Protein AF-0000000072488966 (afdb_homodimer)

Sequence (1000 aa):
MSDKLRGLLNEIDSSFKYREDMIDARARNIAELRDSIRASSDYDERIRLYGRLIDEGRHFQIDSMLMYYSEAKEDALAHGDIENVRKYEIGSMELMPLKIRMHEAIVAIDTTDVSALSKSNRIAFYKSARQVYIYFTTIYSHWDVNMELLERVGEFSRLLVSELAEEDDGYFLYKATADIADNNLSLSIATLRDYLSGIDASHPNFIDATGMLALAYFRRERYDDWAYCIALTALVENQRGYIDGEALKQLGRWVYESGDASRAYAYIVIAEENEVRSGAVVRSVHVSDAMPFISNAYRESERNSTVLLCIIIGCMIVILILVGVLFYRRARERAELADAKDELARANATKEVYLGRFLSLCYIYMDKMQDVCKVVSRKLAAGQTEELYHMMRTGKLEDEQKELFYREFDEAFINIYPTFIRDVNALMKDGFKLGDENAGHLTPELRILAFMRLGLDDSSKIARFLNLSVNTVYTYRNRMKNRASDRDNFEIMVMEIGRLMSDKLRGLLNEIDSSFKYREDMIDARARNIAELRDSIRASSDYDERIRLYGRLIDEGRHFQIDSMLMYYSEAKEDALAHGDIENVRKYEIGSMELMPLKIRMHEAIVAIDTTDVSALSKSNRIAFYKSARQVYIYFTTIYSHWDVNMELLERVGEFSRLLVSELAEEDDGYFLYKATADIADNNLSLSIATLRDYLSGIDASHPNFIDATGMLALAYFRRERYDDWAYCIALTALVENQRGYIDGEALKQLGRWVYESGDASRAYAYIVIAEENEVRSGAVVRSVHVSDAMPFISNAYRESERNSTVLLCIIIGCMIVILILVGVLFYRRARERAELADAKDELARANATKEVYLGRFLSLCYIYMDKMQDVCKVVSRKLAAGQTEELYHMMRTGKLEDEQKELFYREFDEAFINIYPTFIRDVNALMKDGFKLGDENAGHLTPELRILAFMRLGLDDSSKIARFLNLSVNTVYTYRNRMKNRASDRDNFEIMVMEIGRL

Nearest PDB structures (foldseek):
  7t7t-assembly1_A  TM=5.101E-01  e=1.134E-03  Citrus unshiu
  5o09-assembly1_1C  TM=4.604E-01  e=2.026E-02  Prosthecobacter vanneervenii
  5o01-assembly2_B  TM=4.492E-01  e=1.518E-02  Prosthecobacter vanneervenii
  6u1s-assembly1_A  TM=1.767E-01  e=3.070E-01  synthetic construct
  7t7t-assembly1_A  TM=5.193E-01  e=6.751E-04  Citrus unshiu

Foldseek 3Di:
DDPLLVVLLVLLVVLVVCLVVLLVVLVVVLVVLVVVLVPDPDLVVNLVSLVVSLVSCPLFALVVNLVSLVVSLVSCVVVVNVLSVLLSLLQNLLSCVLLPNLVVSVCSLVPDDLVPHDLVSNLSNLVSQLNNLVLVQLLDDLLDGDLVSLQSNLVSLVVNLVSDDPPDPCNLVSVLSNCVSVVVLVVSLVSLVVSLVVDDLPDPCNLVSLQSNLSSCVVVVNVVSNLSSLSVSSSSCSVNNRLSDQSLLVNLVVCVVVPNLPSSLVSNVSNVVSCVRRVRPSSVNPSVPCVVVSVVVVVVVVVVVVVVVVVVVVVVVVVVVVVVVVVVVVVVVVVVVVVVVVVVVVLVVLVVVLVVLVVVLVVVVVVVVVVLVVVVVVCVVVVVVVVNVVVVVVCVSVVVSLVVSQLSVLQSLCSSALCLQVQLQVQFDPPDHADDSVPSGHDLLSQLLSCLLVPNPDLVVSCVSNVHDSVVSVVSLQVSLVGGPHNVCSSVSSNCRPPD/DDPLLVVLLVLLVVLVVCLVVLLVVLVVVLVVLVVVLVPDPDLVVNLVSLVVSLVSCPLFALVVNLVSLVVSLVSCVVVVNVLSVLLSLLQNLLSCVLLPNLVVSVCSLVPDDLVVHDLVSNLSNLVSQLNNLVLVQLLDDLLDGDLVSLLSNLVSLVVNLVSDDPPDPCNLVSVLSNCVSVVVLVVSLVSLVVSLVVDDLPDPCNLVSLQSNLSSCVVVVNVVSNLSSLSVSSSSCSVNNRLSDQSLLVNLVVCVVVPNLPSSLVSNVSNVVSCVRRVRPSSVNPSVPCVVVSVVVVVVVVVVVVVVVVVVVVVVVVVVVVVVVVVVVVVVVVVVVVVVVVVVVVLVVLVVVLVVLVVVLVVVVVVVVVVLVVVVVVCVVVVVVVVNCVVVVVCVSVVVSLVVSQLSVLQSLCSSALCLQVQLQVQFDPPDHADDSPPSGHDLLSQLLSCLLVPNPDLVVSCVSNVHDSVVSVVSLQVSLVGGPHNVCSSVSSNCRPVD

Radius of gyration: 59.46 Å; Cα contacts (8 Å, |Δi|>4): 1190; chains: 2; bounding box: 60×173×115 Å

InterPro domains:
  IPR045957 SusR, C-terminal domain [PF19904] (344-497)
  IPR060534 SusR, N-terminal domain [PF28559] (19-288)

Secondary structure (DSSP, 8-state):
--HHHHHHHHHHHHHGGGHHHHHHHHHHHHHHHHHHHHH---HHHHHHHHHHHHHHTTTS-HHHHHHHHHHHHHHHHHTT-HHHHHHHHHHHHTTGGGGT-HHHHHHHHHH--GGGS-HHHHHHHHHHHHHHHHHHHHHS-TTS--HHHHHHHHHHHHHHHHHS-TTSTTHHHHHHHHHHHTT-HHHHHHHHHHHHHT--TTSTTHHHHHHHHHHHHHHTT-HHHHHHHHHHHHHHHHHHT--S-SHHHHHHHHHHHTT-HHHHHHHHHHHHHHHHHHT-GGGGSGGGGTHHHHHHHHHHHHHHHHHHHHHHHHHHHHHHHHHHHHHHHHHHHHHHHHHHHHHHHHHHHHHHHHHHHHHHHHHHHHHHHHHHHHHHHHHHHTT-HHHHHHHHHH-HHHHHHHHHHHHHHHHHHHHH-TTHHHHHHHHBPTT---S-TTSSS--HHHHHHHHHHTT---HHHHHHHHT--HHHHHHHHHHHHHTBSSTTTHHHHHHTTT--/--HHHHHHHHHHHHHGGGHHHHHHHHHHHHHHHHHHHHH---HHHHHHHHHHHHHHTTTS-HHHHHHHHHHHHHHHHHTT-HHHHHHHHHHHHTTGGGGT-HHHHHHHHHH--GGGS-HHHHHHHHHHHHHHHHHHHHHS-TTS--HHHHHHHHHHHHHHHHHS-TTSTTHHHHHHHHHHHTT-HHHHHHHHHHHHHT--TTSTTHHHHHHHHHHHHHHTT-HHHHHHHHHHHHHHHHHHT--S-SHHHHHHHHHHHTT-HHHHHHHHHHHHHHHHHHT-GGGGSGGGGTHHHHHHHHHHHHHHHHHHHHHHHHHHHHHHHHHHHHHHHHHHHHHHHHHHHHHHHHHHHHHHHHHHHHHHHHHHHHHHHHHHHHHHHHHHHTT-HHHHHHHHHH-HHHHHHHHHHHHHHHHHHHHH-TTHHHHHHHHBPTT---S-TTSSS--HHHHHHHHHHTT---HHHHHHHHT--HHHHHHHHHHHHHTBSSTTTHHHHHHHTT--

pLDDT: mean 87.51, std 9.65, range [51.75, 98.69]

Organism: NCBI:txid1796646

Structure (mmCIF, N/CA/C/O backbone):
data_AF-0000000072488966-model_v1
#
loop_
_entity.id
_entity.type
_entity.pdbx_description
1 polymer 'DUF6377 domain-containing protein'
#
loop_
_atom_site.group_PDB
_atom_site.id
_atom_site.type_symbol
_atom_site.label_atom_id
_atom_site.label_alt_id
_atom_site.label_comp_id
_atom_site.label_asym_id
_atom_site.label_entity_id
_atom_site.label_seq_id
_atom_site.pdbx_PDB_ins_code
_atom_site.Cartn_x
_atom_site.Cartn_y
_atom_site.Cartn_z
_atom_site.occupancy
_atom_site.B_iso_or_equiv
_atom_site.auth_seq_id
_atom_site.auth_comp_id
_atom_site.auth_asym_id
_atom_site.auth_atom_id
_atom_site.pdbx_PDB_model_num
ATOM 1 N N . MET A 1 1 ? -24.047 0.491 -7.734 1 70 1 MET A N 1
ATOM 2 C CA . MET A 1 1 ? -23.328 1.452 -8.578 1 70 1 MET A CA 1
ATOM 3 C C . MET A 1 1 ? -24.062 1.651 -9.906 1 70 1 MET A C 1
ATOM 5 O O . MET A 1 1 ? -24.391 0.681 -10.586 1 70 1 MET A O 1
ATOM 9 N N . SER A 1 2 ? -24.359 2.912 -10.219 1 80.5 2 SER A N 1
ATOM 10 C CA . SER A 1 2 ? -25.125 3.242 -11.414 1 80.5 2 SER A CA 1
ATOM 11 C C . SER A 1 2 ? -24.312 2.949 -12.68 1 80.5 2 SER A C 1
ATOM 13 O O . SER A 1 2 ? -23.094 2.9 -12.641 1 80.5 2 SER A O 1
ATOM 15 N N . ASP A 1 3 ? -24.984 2.65 -13.781 1 83.44 3 ASP A N 1
ATOM 16 C CA . ASP A 1 3 ? -24.344 2.395 -15.07 1 83.44 3 ASP A CA 1
ATOM 17 C C . ASP A 1 3 ? -23.5 3.592 -15.516 1 83.44 3 ASP A C 1
ATOM 19 O O . ASP A 1 3 ? -22.438 3.426 -16.109 1 83.44 3 ASP A O 1
ATOM 23 N N . LYS A 1 4 ? -24.016 4.676 -15.25 1 89.31 4 LYS A N 1
ATOM 24 C CA . LYS A 1 4 ? -23.297 5.898 -15.602 1 89.31 4 LYS A CA 1
ATOM 25 C C . LYS A 1 4 ? -21.969 5.984 -14.859 1 89.31 4 LYS A C 1
ATOM 27 O O . LYS A 1 4 ? -20.953 6.375 -15.43 1 89.31 4 LYS A O 1
ATOM 32 N N . LEU A 1 5 ? -21.953 5.691 -13.633 1 92.5 5 LEU A N 1
ATOM 33 C CA . LEU A 1 5 ? -20.734 5.715 -12.836 1 92.5 5 LEU A CA 1
ATOM 34 C C . LEU A 1 5 ? -19.75 4.652 -13.32 1 92.5 5 LEU A C 1
ATOM 36 O O . LEU A 1 5 ? -18.547 4.902 -13.383 1 92.5 5 LEU A O 1
ATOM 40 N N . ARG A 1 6 ? -20.25 3.475 -13.75 1 92.56 6 ARG A N 1
ATOM 41 C CA . ARG A 1 6 ? -19.391 2.414 -14.266 1 92.56 6 ARG A CA 1
ATOM 42 C C . ARG A 1 6 ? -18.688 2.85 -15.547 1 92.56 6 ARG A C 1
ATOM 44 O O . ARG A 1 6 ? -17.5 2.574 -15.742 1 92.56 6 ARG A O 1
ATOM 51 N N . GLY A 1 7 ? -19.453 3.525 -16.359 1 93.19 7 GLY A N 1
ATOM 52 C CA . GLY A 1 7 ? -18.859 4.062 -17.578 1 93.19 7 GLY A CA 1
ATOM 53 C C . GLY A 1 7 ? -17.766 5.086 -17.312 1 93.19 7 GLY A C 1
ATOM 54 O O . GLY A 1 7 ? -16.734 5.086 -17.984 1 93.19 7 GLY A O 1
ATOM 55 N N . LEU A 1 8 ? -18.047 5.91 -16.375 1 95.5 8 LEU A N 1
ATOM 56 C CA . LEU A 1 8 ? -17.078 6.941 -16.016 1 95.5 8 LEU A CA 1
ATOM 57 C C . LEU A 1 8 ? -15.812 6.324 -15.438 1 95.5 8 LEU A C 1
ATOM 59 O O . LEU A 1 8 ? -14.711 6.797 -15.711 1 95.5 8 LEU A O 1
ATOM 63 N N . LEU A 1 9 ? -15.93 5.305 -14.625 1 96.06 9 LEU A N 1
ATOM 64 C CA . LEU A 1 9 ? -14.773 4.605 -14.07 1 96.06 9 LEU A CA 1
ATOM 65 C C . LEU A 1 9 ? -13.922 3.996 -15.18 1 96.06 9 LEU A C 1
ATOM 67 O O . LEU A 1 9 ? -12.695 4.047 -15.125 1 96.06 9 LEU A O 1
ATOM 71 N N . ASN A 1 10 ? -14.57 3.469 -16.172 1 94.75 10 ASN A N 1
ATOM 72 C CA . ASN A 1 10 ? -13.836 2.92 -17.312 1 94.75 10 ASN A CA 1
ATOM 73 C C . ASN A 1 10 ? -13.094 4.008 -18.078 1 94.75 10 ASN A C 1
ATOM 75 O O . ASN A 1 10 ? -11.992 3.783 -18.578 1 94.75 10 ASN A O 1
ATOM 79 N N . GLU A 1 11 ? -13.75 5.117 -18.172 1 95.81 11 GLU A N 1
ATOM 80 C CA . GLU A 1 11 ? -13.102 6.25 -18.828 1 95.81 11 GLU A CA 1
ATOM 81 C C . GLU A 1 11 ? -11.875 6.707 -18.047 1 95.81 11 GLU A C 1
ATOM 83 O O . GLU A 1 11 ? -10.852 7.07 -18.641 1 95.81 11 GLU A O 1
ATOM 88 N N . ILE A 1 12 ? -11.945 6.73 -16.75 1 97 12 ILE A N 1
ATOM 89 C CA . ILE A 1 12 ? -10.828 7.082 -15.891 1 97 12 ILE A CA 1
ATOM 90 C C . ILE A 1 12 ? -9.688 6.086 -16.094 1 97 12 ILE A C 1
ATOM 92 O O . ILE A 1 12 ? -8.531 6.484 -16.266 1 97 12 ILE A O 1
ATOM 96 N N . ASP A 1 13 ? -10.039 4.84 -16.172 1 94.94 13 ASP A N 1
ATOM 97 C CA . ASP A 1 13 ? -9.031 3.795 -16.375 1 94.94 13 ASP A CA 1
ATOM 98 C C . ASP A 1 13 ? -8.289 3.99 -17.688 1 94.94 13 ASP A C 1
ATOM 100 O O . ASP A 1 13 ? -7.066 3.85 -17.75 1 94.94 13 ASP A O 1
ATOM 104 N N . SER A 1 14 ? -9.039 4.34 -18.672 1 93.69 14 SER A N 1
ATOM 105 C CA . SER A 1 14 ? -8.453 4.551 -19.984 1 93.69 14 SER A CA 1
ATOM 106 C C . SER A 1 14 ? -7.586 5.805 -20.016 1 93.69 14 SER A C 1
ATOM 108 O O . SER A 1 14 ? -6.602 5.875 -20.75 1 93.69 14 SER A O 1
ATOM 110 N N . SER A 1 15 ? -7.953 6.738 -19.234 1 94.38 15 SER A N 1
ATOM 111 C CA . SER A 1 15 ? -7.254 8.016 -19.234 1 94.38 15 SER A CA 1
ATOM 112 C C . SER A 1 15 ? -5.855 7.879 -18.641 1 94.38 15 SER A C 1
ATOM 114 O O . SER A 1 15 ? -4.973 8.695 -18.922 1 94.38 15 SER A O 1
ATOM 116 N N . PHE A 1 16 ? -5.562 6.883 -17.859 1 92.94 16 PHE A N 1
ATOM 117 C CA . PHE A 1 16 ? -4.258 6.688 -17.25 1 92.94 16 PHE A CA 1
ATOM 118 C C . PHE A 1 16 ? -3.189 6.438 -18.312 1 92.94 16 PHE A C 1
ATOM 120 O O . PHE A 1 16 ? -2.016 6.746 -18.094 1 92.94 16 PHE A O 1
ATOM 127 N N . LYS A 1 17 ? -3.621 5.961 -19.453 1 90.81 17 LYS A N 1
ATOM 128 C CA . LYS A 1 17 ? -2.691 5.66 -20.531 1 90.81 17 LYS A CA 1
ATOM 129 C C . LYS A 1 17 ? -2.002 6.926 -21.031 1 90.81 17 LYS A C 1
ATOM 131 O O . LYS A 1 17 ? -0.861 6.875 -21.5 1 90.81 17 LYS A O 1
ATOM 136 N N . TYR A 1 18 ? -2.711 8.023 -20.859 1 92.19 18 TYR A N 1
ATOM 137 C CA . TYR A 1 18 ? -2.189 9.266 -21.422 1 92.19 18 TYR A CA 1
ATOM 138 C C . TYR A 1 18 ? -1.781 10.227 -20.328 1 92.19 18 TYR A C 1
ATOM 140 O O . TYR A 1 18 ? -1.394 11.367 -20.594 1 92.19 18 TYR A O 1
ATOM 148 N N . ARG A 1 19 ? -1.838 9.812 -19.156 1 92.44 19 ARG A N 1
ATOM 149 C CA . ARG A 1 19 ? -1.588 10.664 -18 1 92.44 19 ARG A CA 1
ATOM 150 C C . ARG A 1 19 ? -0.176 11.242 -18.047 1 92.44 19 ARG A C 1
ATOM 152 O O . ARG A 1 19 ? 0.016 12.445 -17.859 1 92.44 19 ARG A O 1
ATOM 159 N N . GLU A 1 20 ? 0.815 10.445 -18.328 1 92.56 20 GLU A N 1
ATOM 160 C CA . GLU A 1 20 ? 2.207 10.883 -18.344 1 92.56 20 GLU A CA 1
ATOM 161 C C . GLU A 1 20 ? 2.445 11.914 -19.453 1 92.56 20 GLU A C 1
ATOM 163 O O . GLU A 1 20 ? 3.211 12.859 -19.266 1 92.56 20 GLU A O 1
ATOM 168 N N . ASP A 1 21 ? 1.774 11.617 -20.516 1 94.25 21 ASP A N 1
ATOM 169 C CA . ASP A 1 21 ? 1.89 12.562 -21.625 1 94.25 21 ASP A CA 1
ATOM 170 C C . ASP A 1 21 ? 1.333 13.93 -21.25 1 94.25 21 ASP A C 1
ATOM 172 O O . ASP A 1 21 ? 1.9 14.961 -21.625 1 94.25 21 ASP A O 1
ATOM 176 N N . MET A 1 22 ? 0.259 13.93 -20.547 1 94.75 22 MET A N 1
ATOM 177 C CA . MET A 1 22 ? -0.373 15.18 -20.141 1 94.75 22 MET A CA 1
ATOM 178 C C . MET A 1 22 ? 0.496 15.922 -19.141 1 94.75 22 MET A C 1
ATOM 180 O O . MET A 1 22 ? 0.65 17.141 -19.219 1 94.75 22 MET A O 1
ATOM 184 N N . ILE A 1 23 ? 1.058 15.266 -18.188 1 95.5 23 ILE A N 1
ATOM 185 C CA . ILE A 1 23 ? 1.931 15.852 -17.172 1 95.5 23 ILE A CA 1
ATOM 186 C C . ILE A 1 23 ? 3.174 16.438 -17.844 1 95.5 23 ILE A C 1
ATOM 188 O O . ILE A 1 23 ? 3.592 17.547 -17.516 1 95.5 23 ILE A O 1
ATOM 192 N N . ASP A 1 24 ? 3.695 15.703 -18.797 1 94.75 24 ASP A N 1
ATOM 193 C CA . ASP A 1 24 ? 4.895 16.156 -19.5 1 94.75 24 ASP A CA 1
ATOM 194 C C . ASP A 1 24 ? 4.609 17.406 -20.328 1 94.75 24 ASP A C 1
ATOM 196 O O . ASP A 1 24 ? 5.457 18.297 -20.438 1 94.75 24 ASP A O 1
ATOM 200 N N . ALA A 1 25 ? 3.484 17.359 -20.906 1 95.38 25 ALA A N 1
ATOM 201 C CA . ALA A 1 25 ? 3.096 18.531 -21.688 1 95.38 25 ALA A CA 1
ATOM 202 C C . ALA A 1 25 ? 3.012 19.781 -20.812 1 95.38 25 ALA A C 1
ATOM 204 O O . ALA A 1 25 ? 3.471 20.844 -21.219 1 95.38 25 ALA A O 1
ATOM 205 N N . ARG A 1 26 ? 2.439 19.703 -19.672 1 94.75 26 ARG A N 1
ATOM 206 C CA . ARG A 1 26 ? 2.354 20.828 -18.75 1 94.75 26 ARG A CA 1
ATOM 207 C C . ARG A 1 26 ? 3.74 21.266 -18.281 1 94.75 26 ARG A C 1
ATOM 209 O O . ARG A 1 26 ? 4.023 22.453 -18.188 1 94.75 26 ARG A O 1
ATOM 216 N N . ALA A 1 27 ? 4.586 20.297 -18 1 95.75 27 ALA A N 1
ATOM 217 C CA . ALA A 1 27 ? 5.953 20.594 -17.578 1 95.75 27 ALA A CA 1
ATOM 218 C C . ALA A 1 27 ? 6.707 21.375 -18.641 1 95.75 27 ALA A C 1
ATOM 220 O O . ALA A 1 27 ? 7.453 22.297 -18.344 1 95.75 27 ALA A O 1
ATOM 221 N N . ARG A 1 28 ? 6.488 20.969 -19.906 1 95.81 28 ARG A N 1
ATOM 222 C CA . ARG A 1 28 ? 7.133 21.641 -21.016 1 95.81 28 ARG A CA 1
ATOM 223 C C . ARG A 1 28 ? 6.633 23.078 -21.156 1 95.81 28 ARG A C 1
ATOM 225 O O . ARG A 1 28 ? 7.426 24 -21.391 1 95.81 28 ARG A O 1
ATOM 232 N N . ASN A 1 29 ? 5.348 23.219 -20.984 1 96.44 29 ASN A N 1
ATOM 233 C CA . ASN A 1 29 ? 4.773 24.562 -21.062 1 96.44 29 ASN A CA 1
ATOM 234 C C . ASN A 1 29 ? 5.32 25.469 -19.969 1 96.44 29 ASN A C 1
ATOM 236 O O . ASN A 1 29 ? 5.629 26.641 -20.203 1 96.44 29 ASN A O 1
ATOM 240 N N . ILE A 1 30 ? 5.387 25 -18.75 1 96.44 30 ILE A N 1
ATOM 241 C CA . ILE A 1 30 ? 5.906 25.75 -17.625 1 96.44 30 ILE A CA 1
ATOM 242 C C . ILE A 1 30 ? 7.363 26.125 -17.875 1 96.44 30 ILE A C 1
ATOM 244 O O . ILE A 1 30 ? 7.77 27.266 -17.609 1 96.44 30 ILE A O 1
ATOM 248 N N . ALA A 1 31 ? 8.125 25.203 -18.438 1 96 31 ALA A N 1
ATOM 249 C CA . ALA A 1 31 ? 9.531 25.453 -18.734 1 96 31 ALA A CA 1
ATOM 250 C C . ALA A 1 31 ? 9.68 26.547 -19.781 1 96 31 ALA A C 1
ATOM 252 O O . ALA A 1 31 ? 10.57 27.391 -19.688 1 96 31 ALA A O 1
ATOM 253 N N . GLU A 1 32 ? 8.82 26.484 -20.734 1 97.19 32 GLU A N 1
ATOM 254 C CA . GLU A 1 32 ? 8.852 27.484 -21.797 1 97.19 32 GLU A CA 1
ATOM 255 C C . GLU A 1 32 ? 8.531 28.875 -21.25 1 97.19 32 GLU A C 1
ATOM 257 O O . GLU A 1 32 ? 9.172 29.859 -21.641 1 97.19 32 GLU A O 1
ATOM 262 N N . LEU A 1 33 ? 7.527 28.938 -20.375 1 97.75 33 LEU A N 1
ATOM 263 C CA . LEU A 1 33 ? 7.164 30.203 -19.766 1 97.75 33 LEU A CA 1
ATOM 264 C C . LEU A 1 33 ? 8.297 30.734 -18.891 1 97.75 33 LEU A C 1
ATOM 266 O O . LEU A 1 33 ? 8.586 31.922 -18.891 1 97.75 33 LEU A O 1
ATOM 270 N N . ARG A 1 34 ? 8.977 29.906 -18.203 1 96.5 34 ARG A N 1
ATOM 271 C CA . ARG A 1 34 ? 10.109 30.281 -17.359 1 96.5 34 ARG A CA 1
ATOM 272 C C . ARG A 1 34 ? 11.242 30.859 -18.203 1 96.5 34 ARG A C 1
ATOM 274 O O . ARG A 1 34 ? 11.852 31.875 -17.844 1 96.5 34 ARG A O 1
ATOM 281 N N . ASP A 1 35 ? 11.469 30.234 -19.344 1 96.88 35 ASP A N 1
ATOM 282 C CA . ASP A 1 35 ? 12.508 30.703 -20.25 1 96.88 35 ASP A CA 1
ATOM 283 C C . ASP A 1 35 ? 12.164 32.062 -20.828 1 96.88 35 ASP A C 1
ATOM 285 O O . ASP A 1 35 ? 13.039 32.938 -20.984 1 96.88 35 ASP A O 1
ATOM 289 N N . SER A 1 36 ? 10.938 32.219 -21.094 1 97.62 36 SER A N 1
ATOM 290 C CA . SER A 1 36 ? 10.484 33.5 -21.625 1 97.62 36 SER A CA 1
ATOM 291 C C . SER A 1 36 ? 10.641 34.625 -20.609 1 97.62 36 SER A C 1
ATOM 293 O O . SER A 1 36 ? 10.977 35.75 -20.953 1 97.62 36 SER A O 1
ATOM 295 N N . ILE A 1 37 ? 10.375 34.344 -19.359 1 97.62 37 ILE A N 1
ATOM 296 C CA . ILE A 1 37 ? 10.531 35.312 -18.281 1 97.62 37 ILE A CA 1
ATOM 297 C C . ILE A 1 37 ? 12 35.719 -18.172 1 97.62 37 ILE A C 1
ATOM 299 O O . ILE A 1 37 ? 12.312 36.906 -18.047 1 97.62 37 ILE A O 1
ATOM 303 N N . ARG A 1 38 ? 12.914 34.812 -18.25 1 95.5 38 ARG A N 1
ATOM 304 C CA . ARG A 1 38 ? 14.344 35.062 -18.109 1 95.5 38 ARG A CA 1
ATOM 305 C C . ARG A 1 38 ? 14.875 35.844 -19.297 1 95.5 38 ARG A C 1
ATOM 307 O O . ARG A 1 38 ? 15.82 36.625 -19.141 1 95.5 38 ARG A O 1
ATOM 314 N N . ALA A 1 39 ? 14.211 35.688 -20.391 1 96.06 39 ALA A N 1
ATOM 315 C CA . ALA A 1 39 ? 14.672 36.344 -21.609 1 96.06 39 ALA A CA 1
ATOM 316 C C . ALA A 1 39 ? 14.141 37.781 -21.703 1 96.06 39 ALA A C 1
ATOM 318 O O . ALA A 1 39 ? 14.68 38.594 -22.453 1 96.06 39 ALA A O 1
ATOM 319 N N . SER A 1 40 ? 13.125 38.031 -20.938 1 95.88 40 SER A N 1
ATOM 320 C CA . SER A 1 40 ? 12.492 39.344 -21.062 1 95.88 40 SER A CA 1
ATOM 321 C C . SER A 1 40 ? 13.156 40.375 -20.141 1 95.88 40 SER A C 1
ATOM 323 O O . SER A 1 40 ? 13.398 40.062 -18.969 1 95.88 40 SER A O 1
ATOM 325 N N . SER A 1 41 ? 13.422 41.531 -20.703 1 93.19 41 SER A N 1
ATOM 326 C CA . SER A 1 41 ? 13.992 42.594 -19.906 1 93.19 41 SER A CA 1
ATOM 327 C C . SER A 1 41 ? 12.914 43.594 -19.484 1 93.19 41 SER A C 1
ATOM 329 O O . SER A 1 41 ? 13.148 44.438 -18.609 1 93.19 41 SER A O 1
ATOM 331 N N . ASP A 1 42 ? 11.727 43.469 -20.016 1 96.19 42 ASP A N 1
ATOM 332 C CA . ASP A 1 42 ? 10.617 44.375 -19.75 1 96.19 42 ASP A CA 1
ATOM 333 C C . ASP A 1 42 ? 9.789 43.875 -18.562 1 96.19 42 ASP A C 1
ATOM 335 O O . ASP A 1 42 ? 9.281 42.75 -18.578 1 96.19 42 ASP A O 1
ATOM 339 N N . TYR A 1 43 ? 9.586 44.781 -17.641 1 96.69 43 TYR A N 1
ATOM 340 C CA . TYR A 1 43 ? 8.875 44.406 -16.422 1 96.69 43 TYR A CA 1
ATOM 341 C C . TYR A 1 43 ? 7.422 44.062 -16.719 1 96.69 43 TYR A C 1
ATOM 343 O O . TYR A 1 43 ? 6.895 43.062 -16.219 1 96.69 43 TYR A O 1
ATOM 351 N N . ASP A 1 44 ? 6.754 44.844 -17.547 1 96.38 44 ASP A N 1
ATOM 352 C CA . ASP A 1 44 ? 5.344 44.594 -17.844 1 96.38 44 ASP A CA 1
ATOM 353 C C . ASP A 1 44 ? 5.141 43.25 -18.5 1 96.38 44 ASP A C 1
ATOM 355 O O . ASP A 1 44 ? 4.164 42.562 -18.219 1 96.38 44 ASP A O 1
ATOM 359 N N . GLU A 1 45 ? 6.082 42.938 -19.297 1 96.94 45 GLU A N 1
ATOM 360 C CA . GLU A 1 45 ? 6.02 41.625 -19.953 1 96.94 45 GLU A CA 1
ATOM 361 C C . GLU A 1 45 ? 6.289 40.5 -18.969 1 96.94 45 GLU A C 1
ATOM 363 O O . GLU A 1 45 ? 5.578 39.5 -18.953 1 96.94 45 GLU A O 1
ATOM 368 N N . ARG A 1 46 ? 7.266 40.625 -18.109 1 97.44 46 ARG A N 1
ATOM 369 C CA . ARG A 1 46 ? 7.613 39.594 -17.141 1 97.44 46 ARG A CA 1
ATOM 370 C C . ARG A 1 46 ? 6.453 39.344 -16.188 1 97.44 46 ARG A C 1
ATOM 372 O O . ARG A 1 46 ? 6.125 38.188 -15.898 1 97.44 46 ARG A O 1
ATOM 379 N N . ILE A 1 47 ? 5.871 40.438 -15.773 1 97.06 47 ILE A N 1
ATOM 380 C CA . ILE A 1 47 ? 4.801 40.312 -14.797 1 97.06 47 ILE A CA 1
ATOM 381 C C . ILE A 1 47 ? 3.613 39.594 -15.422 1 97.06 47 ILE A C 1
ATOM 383 O O . ILE A 1 47 ? 2.934 38.812 -14.758 1 97.06 47 ILE A O 1
ATOM 387 N N . ARG A 1 48 ? 3.375 39.844 -16.672 1 96.38 48 ARG A N 1
ATOM 388 C CA . ARG A 1 48 ? 2.332 39.125 -17.391 1 96.38 48 ARG A CA 1
ATOM 389 C C . ARG A 1 48 ? 2.682 37.656 -17.547 1 96.38 48 ARG A C 1
ATOM 391 O O . ARG A 1 48 ? 1.821 36.781 -17.375 1 96.38 48 ARG A O 1
ATOM 398 N N . LEU A 1 49 ? 3.943 37.406 -17.812 1 97.62 49 LEU A N 1
ATOM 399 C CA . LEU A 1 49 ? 4.402 36.031 -17.969 1 97.62 49 LEU A CA 1
ATOM 400 C C . LEU A 1 49 ? 4.352 35.281 -16.641 1 97.62 49 LEU A C 1
ATOM 402 O O . LEU A 1 49 ? 4.02 34.094 -16.609 1 97.62 49 LEU A O 1
ATOM 406 N N . TYR A 1 50 ? 4.656 35.938 -15.539 1 97.25 50 TYR A N 1
ATOM 407 C CA . TYR A 1 50 ? 4.504 35.312 -14.227 1 97.25 50 TYR A CA 1
ATOM 408 C C . TYR A 1 50 ? 3.057 34.906 -13.977 1 97.25 50 TYR A C 1
ATOM 410 O O . TYR A 1 50 ? 2.791 33.812 -13.469 1 97.25 50 TYR A O 1
ATOM 418 N N . GLY A 1 51 ? 2.156 35.75 -14.359 1 96.12 51 GLY A N 1
ATOM 419 C CA . GLY A 1 51 ? 0.748 35.406 -14.219 1 96.12 51 GLY A CA 1
ATOM 420 C C . GLY A 1 51 ? 0.347 34.156 -14.984 1 96.12 51 GLY A C 1
ATOM 421 O O . GLY A 1 51 ? -0.351 33.312 -14.453 1 96.12 51 GLY A O 1
ATOM 422 N N . ARG A 1 52 ? 0.829 34.094 -16.203 1 96.19 52 ARG A N 1
ATOM 423 C CA . ARG A 1 52 ? 0.529 32.938 -17.047 1 96.19 52 ARG A CA 1
ATOM 424 C C . ARG A 1 52 ? 1.172 31.688 -16.484 1 96.19 52 ARG A C 1
ATOM 426 O O . ARG A 1 52 ? 0.564 30.609 -16.5 1 96.19 52 ARG A O 1
ATOM 433 N N . LEU A 1 53 ? 2.412 31.812 -16.016 1 97.19 53 LEU A N 1
ATOM 434 C CA . LEU A 1 53 ? 3.143 30.688 -15.445 1 97.19 53 LEU A CA 1
ATOM 435 C C . LEU A 1 53 ? 2.428 30.141 -14.211 1 97.19 53 LEU A C 1
ATOM 437 O O . LEU A 1 53 ? 2.283 28.922 -14.055 1 97.19 53 LEU A O 1
ATOM 441 N N . ILE A 1 54 ? 1.959 31.031 -13.406 1 95.19 54 ILE A N 1
ATOM 442 C CA . ILE A 1 54 ? 1.284 30.641 -12.18 1 95.19 54 ILE A CA 1
ATOM 443 C C . ILE A 1 54 ? -0.054 29.984 -12.508 1 95.19 54 ILE A C 1
ATOM 445 O O . ILE A 1 54 ? -0.434 28.984 -11.883 1 95.19 54 ILE A O 1
ATOM 449 N N . ASP A 1 55 ? -0.718 30.438 -13.5 1 92.69 55 ASP A N 1
ATOM 450 C CA . ASP A 1 55 ? -1.968 29.828 -13.945 1 92.69 55 ASP A CA 1
ATOM 451 C C . ASP A 1 55 ? -1.728 28.422 -14.492 1 92.69 55 ASP A C 1
ATOM 453 O O . ASP A 1 55 ? -2.477 27.5 -14.188 1 92.69 55 ASP A O 1
ATOM 457 N N . GLU A 1 56 ? -0.639 28.312 -15.258 1 92.94 56 GLU A N 1
ATOM 458 C CA . GLU A 1 56 ? -0.305 27.016 -15.859 1 92.94 56 GLU A CA 1
ATOM 459 C C . GLU A 1 56 ? 0.187 26.031 -14.805 1 92.94 56 GLU A C 1
ATOM 461 O O . GLU A 1 56 ? -0.033 24.828 -14.938 1 92.94 56 GLU A O 1
ATOM 466 N N . GLY A 1 57 ? 0.823 26.547 -13.844 1 93.75 57 GLY A N 1
ATOM 467 C CA . GLY A 1 57 ? 1.439 25.688 -12.844 1 93.75 57 GLY A CA 1
ATOM 468 C C . GLY A 1 57 ? 0.502 25.312 -11.711 1 93.75 57 GLY A C 1
ATOM 469 O O . GLY A 1 57 ? 0.884 24.594 -10.789 1 93.75 57 GLY A O 1
ATOM 470 N N . ARG A 1 58 ? -0.757 25.734 -11.852 1 90.38 58 ARG A N 1
ATOM 471 C CA . ARG A 1 58 ? -1.726 25.375 -10.82 1 90.38 58 ARG A CA 1
ATOM 472 C C . ARG A 1 58 ? -1.92 23.875 -10.734 1 90.38 58 ARG A C 1
ATOM 474 O O . ARG A 1 58 ? -2.002 23.188 -11.758 1 90.38 58 ARG A O 1
ATOM 481 N N . HIS A 1 59 ? -1.935 23.344 -9.5 1 93.56 59 HIS A N 1
ATOM 482 C CA . HIS A 1 59 ? -2.203 21.938 -9.227 1 93.56 59 HIS A CA 1
ATOM 483 C C . HIS A 1 59 ? -1.073 21.047 -9.75 1 93.56 59 HIS A C 1
ATOM 485 O O . HIS A 1 59 ? -1.316 19.922 -10.211 1 93.56 59 HIS A O 1
ATOM 491 N N . PHE A 1 60 ? 0.122 21.625 -9.859 1 94.81 60 PHE A N 1
ATOM 492 C CA . PHE A 1 60 ? 1.289 20.875 -10.328 1 94.81 60 PHE A CA 1
ATOM 493 C C . PHE A 1 60 ? 2.311 20.719 -9.211 1 94.81 60 PHE A C 1
ATOM 495 O O . PHE A 1 60 ? 1.997 20.172 -8.148 1 94.81 60 PHE A O 1
ATOM 502 N N . GLN A 1 61 ? 3.473 21.297 -9.289 1 94.44 61 GLN A N 1
ATOM 503 C CA . GLN A 1 61 ? 4.484 21.172 -8.25 1 94.44 61 GLN A CA 1
ATOM 504 C C . GLN A 1 61 ? 4.43 22.359 -7.289 1 94.44 61 GLN A C 1
ATOM 506 O O . GLN A 1 61 ? 4.703 23.484 -7.676 1 94.44 61 GLN A O 1
ATOM 511 N N . ILE A 1 62 ? 4.164 22.047 -6.086 1 94.88 62 ILE A N 1
ATOM 512 C CA . ILE A 1 62 ? 3.871 23.078 -5.094 1 94.88 62 ILE A CA 1
ATOM 513 C C . ILE A 1 62 ? 5.133 23.891 -4.809 1 94.88 62 ILE A C 1
ATOM 515 O O . ILE A 1 62 ? 5.094 25.125 -4.777 1 94.88 62 ILE A O 1
ATOM 519 N N . ASP A 1 63 ? 6.273 23.266 -4.66 1 91.88 63 ASP A N 1
ATOM 520 C CA . ASP A 1 63 ? 7.516 23.953 -4.34 1 91.88 63 ASP A CA 1
ATOM 521 C C . ASP A 1 63 ? 7.918 24.906 -5.469 1 91.88 63 ASP A C 1
ATOM 523 O O . ASP A 1 63 ? 8.344 26.031 -5.215 1 91.88 63 ASP A O 1
ATOM 527 N N . SER A 1 64 ? 7.816 24.406 -6.676 1 94.31 64 SER A N 1
ATOM 528 C CA . SER A 1 64 ? 8.117 25.25 -7.82 1 94.31 64 SER A CA 1
ATOM 529 C C . SER A 1 64 ? 7.191 26.469 -7.875 1 94.31 64 SER A C 1
ATOM 531 O O . SER A 1 64 ? 7.633 27.578 -8.148 1 94.31 64 SER A O 1
ATOM 533 N N . MET A 1 65 ? 5.953 26.25 -7.586 1 95.69 65 MET A N 1
ATOM 534 C CA . MET A 1 65 ? 4.98 27.328 -7.629 1 95.69 65 MET A CA 1
ATOM 535 C C . MET A 1 65 ? 5.281 28.375 -6.562 1 95.69 65 MET A C 1
ATOM 537 O O . MET A 1 65 ? 5.164 29.578 -6.812 1 95.69 65 MET A O 1
ATOM 541 N N . LEU A 1 66 ? 5.625 27.922 -5.406 1 95.12 66 LEU A N 1
ATOM 542 C CA . LEU A 1 66 ? 5.988 28.844 -4.348 1 95.12 66 LEU A CA 1
ATOM 543 C C . LEU A 1 66 ? 7.207 29.672 -4.746 1 95.12 66 LEU A C 1
ATOM 545 O O . LEU A 1 66 ? 7.277 30.875 -4.445 1 95.12 66 LEU A O 1
ATOM 549 N N . MET A 1 67 ? 8.094 29.047 -5.387 1 95 67 MET A N 1
ATOM 550 C CA . MET A 1 67 ? 9.266 29.766 -5.887 1 95 67 MET A CA 1
ATOM 551 C C . MET A 1 67 ? 8.867 30.812 -6.914 1 95 67 MET A C 1
ATOM 553 O O . MET A 1 67 ? 9.367 31.938 -6.875 1 95 67 MET A O 1
ATOM 557 N N . TYR A 1 68 ? 7.965 30.469 -7.816 1 96.12 68 TYR A N 1
ATOM 558 C CA . TYR A 1 68 ? 7.531 31.406 -8.844 1 96.12 68 TYR A CA 1
ATOM 559 C C . TYR A 1 68 ? 6.797 32.594 -8.219 1 96.12 68 TYR A C 1
ATOM 561 O O . TYR A 1 68 ? 6.961 33.719 -8.664 1 96.12 68 TYR A O 1
ATOM 569 N N . TYR A 1 69 ? 5.941 32.375 -7.227 1 96.81 69 TYR A N 1
ATOM 570 C CA . TYR A 1 69 ? 5.285 33.469 -6.508 1 96.81 69 TYR A CA 1
ATOM 571 C C . TYR A 1 69 ? 6.309 34.406 -5.883 1 96.81 69 TYR A C 1
ATOM 573 O O . TYR A 1 69 ? 6.16 35.625 -5.953 1 96.81 69 TYR A O 1
ATOM 581 N N . SER A 1 70 ? 7.344 33.812 -5.289 1 96.62 70 SER A N 1
ATOM 582 C CA . SER A 1 70 ? 8.391 34.594 -4.648 1 96.62 70 SER A CA 1
ATOM 583 C C . SER A 1 70 ? 9.156 35.438 -5.668 1 96.62 70 SER A C 1
ATOM 585 O O . SER A 1 70 ? 9.445 36.594 -5.426 1 96.62 70 SER A O 1
ATOM 587 N N . GLU A 1 71 ? 9.477 34.812 -6.762 1 96.88 71 GLU A N 1
ATOM 588 C CA . GLU A 1 71 ? 10.188 35.531 -7.82 1 96.88 71 GLU A CA 1
ATOM 589 C C . GLU A 1 71 ? 9.359 36.688 -8.359 1 96.88 71 GLU A C 1
ATOM 591 O O . GLU A 1 71 ? 9.875 37.781 -8.57 1 96.88 71 GLU A O 1
ATOM 596 N N . ALA A 1 72 ? 8.117 36.406 -8.602 1 97.88 72 ALA A N 1
ATOM 597 C CA . ALA A 1 72 ? 7.219 37.438 -9.102 1 97.88 72 ALA A CA 1
ATOM 598 C C . ALA A 1 72 ? 7.09 38.594 -8.102 1 97.88 72 ALA A C 1
ATOM 600 O O . ALA A 1 72 ? 7.109 39.75 -8.484 1 97.88 72 ALA A O 1
ATOM 601 N N . LYS A 1 73 ? 6.949 38.281 -6.832 1 97.62 73 LYS A N 1
ATOM 602 C CA . LYS A 1 73 ? 6.852 39.281 -5.773 1 97.62 73 LYS A CA 1
ATOM 603 C C . LYS A 1 73 ? 8.117 40.156 -5.699 1 97.62 73 LYS A C 1
ATOM 605 O O . LYS A 1 73 ? 8.039 41.375 -5.59 1 97.62 73 LYS A O 1
ATOM 610 N N . GLU A 1 74 ? 9.234 39.469 -5.758 1 97.5 74 GLU A N 1
ATOM 611 C CA . GLU A 1 74 ? 10.516 40.188 -5.68 1 97.5 74 GLU A CA 1
ATOM 612 C C . GLU A 1 74 ? 10.695 41.125 -6.867 1 97.5 74 GLU A C 1
ATOM 614 O O . GLU A 1 74 ? 11.195 42.25 -6.707 1 97.5 74 GLU A O 1
ATOM 619 N N . ASP A 1 75 ? 10.336 40.656 -8.031 1 97.62 75 ASP A N 1
ATOM 620 C CA . ASP A 1 75 ? 10.414 41.5 -9.219 1 97.62 75 ASP A CA 1
ATOM 621 C C . ASP A 1 75 ? 9.492 42.688 -9.086 1 97.62 75 ASP A C 1
ATOM 623 O O . ASP A 1 75 ? 9.883 43.812 -9.438 1 97.62 75 ASP A O 1
ATOM 627 N N . ALA A 1 76 ? 8.281 42.531 -8.625 1 98.12 76 ALA A N 1
ATOM 628 C CA . ALA A 1 76 ? 7.336 43.625 -8.414 1 98.12 76 ALA A CA 1
ATOM 629 C C . ALA A 1 76 ? 7.867 44.625 -7.383 1 98.12 76 ALA A C 1
ATOM 631 O O . ALA A 1 76 ? 7.73 45.844 -7.551 1 98.12 76 ALA A O 1
ATOM 632 N N . LEU A 1 77 ? 8.438 44.094 -6.363 1 97.5 77 LEU A N 1
ATOM 633 C CA . LEU A 1 77 ? 9 44.938 -5.312 1 97.5 77 LEU A CA 1
ATOM 634 C C . LEU A 1 77 ? 10.133 45.781 -5.859 1 97.5 77 LEU A C 1
ATOM 636 O O . LEU A 1 77 ? 10.227 46.969 -5.539 1 97.5 77 LEU A O 1
ATOM 640 N N . ALA A 1 78 ? 10.969 45.25 -6.691 1 97.31 78 ALA A N 1
ATOM 641 C CA . ALA A 1 78 ? 12.094 45.938 -7.289 1 97.31 78 ALA A CA 1
ATOM 642 C C . ALA A 1 78 ? 11.625 47.094 -8.172 1 97.31 78 ALA A C 1
ATOM 644 O O . ALA A 1 78 ? 12.336 48.094 -8.344 1 97.31 78 ALA A O 1
ATOM 645 N N . HIS A 1 79 ? 10.43 47 -8.633 1 97.69 79 HIS A N 1
ATOM 646 C CA . HIS A 1 79 ? 9.914 48 -9.547 1 97.69 79 HIS A CA 1
ATOM 647 C C . HIS A 1 79 ? 8.883 48.875 -8.852 1 97.69 79 HIS A C 1
ATOM 649 O O . HIS A 1 79 ? 8.18 49.656 -9.508 1 97.69 79 HIS A O 1
ATOM 655 N N . GLY A 1 80 ? 8.672 48.656 -7.551 1 96.69 80 GLY A N 1
ATOM 656 C CA . GLY A 1 80 ? 7.781 49.5 -6.746 1 96.69 80 GLY A CA 1
ATOM 657 C C . GLY A 1 80 ? 6.316 49.25 -7.043 1 96.69 80 GLY A C 1
ATOM 658 O O . GLY A 1 80 ? 5.473 50.094 -6.777 1 96.69 80 GLY A O 1
ATOM 659 N N . ASP A 1 81 ? 5.992 48.156 -7.668 1 97 81 ASP A N 1
ATOM 660 C CA . ASP A 1 81 ? 4.625 47.781 -8.016 1 97 81 ASP A CA 1
ATOM 661 C C . ASP A 1 81 ? 3.926 47.094 -6.844 1 97 81 ASP A C 1
ATOM 663 O O . ASP A 1 81 ? 3.816 45.875 -6.812 1 97 81 ASP A O 1
ATOM 667 N N . ILE A 1 82 ? 3.342 47.844 -5.977 1 96.06 82 ILE A N 1
ATOM 668 C CA . ILE A 1 82 ? 2.795 47.375 -4.715 1 96.06 82 ILE A CA 1
ATOM 669 C C . ILE A 1 82 ? 1.568 46.5 -4.98 1 96.06 82 ILE A C 1
ATOM 671 O O . ILE A 1 82 ? 1.326 45.5 -4.27 1 96.06 82 ILE A O 1
ATOM 675 N N . GLU A 1 83 ? 0.821 46.812 -6.016 1 96.56 83 GLU A N 1
ATOM 676 C CA . GLU A 1 83 ? -0.372 46.062 -6.359 1 96.56 83 GLU A CA 1
ATOM 677 C C . GLU A 1 83 ? -0.019 44.594 -6.688 1 96.56 83 GLU A C 1
ATOM 679 O O . GLU A 1 83 ? -0.671 43.688 -6.203 1 96.56 83 GLU A O 1
ATOM 684 N N . ASN A 1 84 ? 1.041 44.438 -7.43 1 97.38 84 ASN A N 1
ATOM 685 C CA . ASN A 1 84 ? 1.452 43.094 -7.797 1 97.38 84 ASN A CA 1
ATOM 686 C C . ASN A 1 84 ? 2.172 42.406 -6.648 1 97.38 84 ASN A C 1
ATOM 688 O O . ASN A 1 84 ? 2.08 41.188 -6.504 1 97.38 84 ASN A O 1
ATOM 692 N N . VAL A 1 85 ? 2.867 43.125 -5.832 1 97.44 85 VAL A N 1
ATOM 693 C CA . VAL A 1 85 ? 3.467 42.562 -4.637 1 97.44 85 VAL A CA 1
ATOM 694 C C . VAL A 1 85 ? 2.385 41.875 -3.787 1 97.44 85 VAL A C 1
ATOM 696 O O . VAL A 1 85 ? 2.518 40.719 -3.395 1 97.44 85 VAL A O 1
ATOM 699 N N . ARG A 1 86 ? 1.299 42.625 -3.592 1 96.88 86 ARG A N 1
ATOM 700 C CA . ARG A 1 86 ? 0.19 42.125 -2.795 1 96.88 86 ARG A CA 1
ATOM 701 C C . ARG A 1 86 ? -0.481 40.938 -3.49 1 96.88 86 ARG A C 1
ATOM 703 O O . ARG A 1 86 ? -0.826 39.938 -2.844 1 96.88 86 ARG A O 1
ATOM 710 N N . LYS A 1 87 ? -0.647 41.062 -4.77 1 96.81 87 LYS A N 1
ATOM 711 C CA . LYS A 1 87 ? -1.283 40 -5.555 1 96.81 87 LYS A CA 1
ATOM 712 C C . LYS A 1 87 ? -0.571 38.656 -5.359 1 96.81 87 LYS A C 1
ATOM 714 O O . LYS A 1 87 ? -1.211 37.656 -5.074 1 96.81 87 LYS A O 1
ATOM 719 N N . TYR A 1 88 ? 0.744 38.656 -5.438 1 97.06 88 TYR A N 1
ATOM 720 C CA . TYR A 1 88 ? 1.504 37.406 -5.395 1 97.06 88 TYR A CA 1
ATOM 721 C C . TYR A 1 88 ? 1.688 36.938 -3.959 1 97.06 88 TYR A C 1
ATOM 723 O O . TYR A 1 88 ? 1.778 35.719 -3.705 1 97.06 88 TYR A O 1
ATOM 731 N N . GLU A 1 89 ? 1.671 37.875 -3.014 1 95.75 89 GLU A N 1
ATOM 732 C CA . GLU A 1 89 ? 1.638 37.469 -1.606 1 95.75 89 GLU A CA 1
ATOM 733 C C . GLU A 1 89 ? 0.342 36.75 -1.265 1 95.75 89 GLU A C 1
ATOM 735 O O . GLU A 1 89 ? 0.366 35.688 -0.625 1 95.75 89 GLU A O 1
ATOM 740 N N . ILE A 1 90 ? -0.722 37.312 -1.736 1 96.56 90 ILE A N 1
ATOM 741 C CA . ILE A 1 90 ? -2.045 36.75 -1.503 1 96.56 90 ILE A CA 1
ATOM 742 C C . ILE A 1 90 ? -2.15 35.375 -2.186 1 96.56 90 ILE A C 1
ATOM 744 O O . ILE A 1 90 ? -2.6 34.406 -1.577 1 96.56 90 ILE A O 1
ATOM 748 N N . GLY A 1 91 ? -1.699 35.281 -3.379 1 95.5 91 GLY A N 1
ATOM 749 C CA . GLY A 1 91 ? -1.792 34.031 -4.133 1 95.5 91 GLY A CA 1
ATOM 750 C C . GLY A 1 91 ? -1.002 32.906 -3.51 1 95.5 91 GLY A C 1
ATOM 751 O O . GLY A 1 91 ? -1.438 31.75 -3.531 1 95.5 91 GLY A O 1
ATOM 752 N N . SER A 1 92 ? 0.148 33.188 -2.953 1 95.62 92 SER A N 1
ATOM 753 C CA . SER A 1 92 ? 1.015 32.156 -2.395 1 95.62 92 SER A CA 1
ATOM 754 C C . SER A 1 92 ? 0.396 31.547 -1.15 1 95.62 92 SER A C 1
ATOM 756 O O . SER A 1 92 ? 0.708 30.406 -0.804 1 95.62 92 SER A O 1
ATOM 758 N N . MET A 1 93 ? -0.539 32.25 -0.507 1 95.31 93 MET A N 1
ATOM 759 C CA . MET A 1 93 ? -1.172 31.75 0.712 1 95.31 93 MET A CA 1
ATOM 760 C C . MET A 1 93 ? -1.958 30.469 0.437 1 95.31 93 MET A C 1
ATOM 762 O O . MET A 1 93 ? -2.023 29.578 1.287 1 95.31 93 MET A O 1
ATOM 766 N N . GLU A 1 94 ? -2.479 30.312 -0.743 1 94.31 94 GLU A N 1
ATOM 767 C CA . GLU A 1 94 ? -3.336 29.188 -1.109 1 94.31 94 GLU A CA 1
ATOM 768 C C . GLU A 1 94 ? -2.564 27.875 -1.085 1 94.31 94 GLU A C 1
ATOM 770 O O . GLU A 1 94 ? -3.152 26.812 -0.894 1 94.31 94 GLU A O 1
ATOM 775 N N . LEU A 1 95 ? -1.254 27.984 -1.236 1 94.81 95 LEU A N 1
ATOM 776 C CA . LEU A 1 95 ? -0.439 26.781 -1.379 1 94.81 95 LEU A CA 1
ATOM 777 C C . LEU A 1 95 ? 0.068 26.297 -0.021 1 94.81 95 LEU A C 1
ATOM 779 O O . LEU A 1 95 ? 0.514 25.156 0.114 1 94.81 95 LEU A O 1
ATOM 783 N N . MET A 1 96 ? -0.066 27.156 1.018 1 92.81 96 MET A N 1
ATOM 784 C CA . MET A 1 96 ? 0.536 26.875 2.318 1 92.81 96 MET A CA 1
ATOM 785 C C . MET A 1 96 ? -0.074 25.625 2.949 1 92.81 96 MET A C 1
ATOM 787 O O . MET A 1 96 ? 0.648 24.766 3.447 1 92.81 96 MET A O 1
ATOM 791 N N . PRO A 1 97 ? -1.423 25.453 2.834 1 91.56 97 PRO A N 1
ATOM 792 C CA . PRO A 1 97 ? -2.004 24.25 3.424 1 91.56 97 PRO A CA 1
ATOM 793 C C . PRO A 1 97 ? -1.517 22.969 2.746 1 91.56 97 PRO A C 1
ATOM 795 O O . PRO A 1 97 ? -1.407 21.922 3.395 1 91.56 97 PRO A O 1
ATOM 798 N N . LEU A 1 98 ? -1.172 22.984 1.502 1 91.25 98 LEU A N 1
ATOM 799 C CA . LEU A 1 98 ? -0.73 21.812 0.761 1 91.25 98 LEU A CA 1
ATOM 800 C C . LEU A 1 98 ? 0.598 21.297 1.303 1 91.25 98 LEU A C 1
ATOM 802 O O . LEU A 1 98 ? 0.919 20.125 1.147 1 91.25 98 LEU A O 1
ATOM 806 N N . LYS A 1 99 ? 1.309 22.172 1.991 1 87.19 99 LYS A N 1
ATOM 807 C CA . LYS A 1 99 ? 2.559 21.797 2.643 1 87.19 99 LYS A CA 1
ATOM 808 C C . LYS A 1 99 ? 2.383 21.703 4.156 1 87.19 99 LYS A C 1
ATOM 810 O O . LYS A 1 99 ? 3.363 21.734 4.902 1 87.19 99 LYS A O 1
ATOM 815 N N . ILE A 1 100 ? 1.123 21.734 4.59 1 86.81 100 ILE A N 1
ATOM 816 C CA . ILE A 1 100 ? 0.713 21.594 5.984 1 86.81 100 ILE A CA 1
ATOM 817 C C . ILE A 1 100 ? 1.222 22.797 6.789 1 86.81 100 ILE A C 1
ATOM 819 O O . ILE A 1 100 ? 1.619 22.641 7.949 1 86.81 100 ILE A O 1
ATOM 823 N N . ARG A 1 101 ? 1.409 23.922 6.133 1 88.88 101 ARG A N 1
ATOM 824 C CA . ARG A 1 101 ? 1.728 25.172 6.816 1 88.88 101 ARG A CA 1
ATOM 825 C C . ARG A 1 101 ? 0.459 25.891 7.262 1 88.88 101 ARG A C 1
ATOM 827 O O . ARG A 1 101 ? 0.209 27.031 6.859 1 88.88 101 ARG A O 1
ATOM 834 N N . MET A 1 102 ? -0.248 25.266 8.141 1 89 102 MET A N 1
ATOM 835 C CA . MET A 1 102 ? -1.572 25.734 8.531 1 89 102 MET A CA 1
ATOM 836 C C . MET A 1 102 ? -1.471 27 9.375 1 89 102 MET A C 1
ATOM 838 O O . MET A 1 102 ? -2.225 27.953 9.164 1 89 102 MET A O 1
ATOM 842 N N . HIS A 1 103 ? -0.549 26.984 10.297 1 89.75 103 HIS A N 1
ATOM 843 C CA . HIS A 1 103 ? -0.38 28.125 11.172 1 89.75 103 HIS A CA 1
ATOM 844 C C . HIS A 1 103 ? -0.007 29.375 10.375 1 89.75 103 HIS A C 1
ATOM 846 O O . HIS A 1 103 ? -0.593 30.438 10.578 1 89.75 103 HIS A O 1
ATOM 852 N N . GLU A 1 104 ? 0.905 29.203 9.469 1 91.06 104 GLU A N 1
ATOM 853 C CA . GLU A 1 104 ? 1.363 30.328 8.648 1 91.06 104 GLU A CA 1
ATOM 854 C C . GLU A 1 104 ? 0.236 30.875 7.777 1 91.06 104 GLU A C 1
ATOM 856 O O . GLU A 1 104 ? 0.1 32.094 7.617 1 91.06 104 GLU A O 1
ATOM 861 N N . ALA A 1 105 ? -0.527 29.969 7.266 1 94.62 105 ALA A N 1
ATOM 862 C CA . ALA A 1 105 ? -1.641 30.391 6.414 1 94.62 105 ALA A CA 1
ATOM 863 C C . ALA A 1 105 ? -2.674 31.188 7.207 1 94.62 105 ALA A C 1
ATOM 865 O O . ALA A 1 105 ? -3.15 32.219 6.746 1 94.62 105 ALA A O 1
ATOM 866 N N . ILE A 1 106 ? -3.002 30.703 8.43 1 94.94 106 ILE A N 1
ATOM 867 C CA . ILE A 1 106 ? -4.004 31.359 9.266 1 94.94 106 ILE A CA 1
ATOM 868 C C . ILE A 1 106 ? -3.49 32.75 9.695 1 94.94 106 ILE A C 1
ATOM 870 O O . ILE A 1 106 ? -4.223 33.719 9.633 1 94.94 106 ILE A O 1
ATOM 874 N N . VAL A 1 107 ? -2.256 32.812 10.07 1 93.44 107 VAL A N 1
ATOM 875 C CA . VAL A 1 107 ? -1.653 34.062 10.477 1 93.44 107 VAL A CA 1
ATOM 876 C C . VAL A 1 107 ? -1.659 35.031 9.297 1 93.44 107 VAL A C 1
ATOM 878 O O . VAL A 1 107 ? -1.965 36.219 9.461 1 93.44 107 VAL A O 1
ATOM 881 N N . ALA A 1 108 ? -1.308 34.531 8.102 1 95.25 108 ALA A N 1
ATOM 882 C CA . ALA A 1 108 ? -1.289 35.375 6.906 1 95.25 108 ALA A CA 1
ATOM 883 C C . ALA A 1 108 ? -2.674 35.938 6.617 1 95.25 108 ALA A C 1
ATOM 885 O O . ALA A 1 108 ? -2.809 37.125 6.277 1 95.25 108 ALA A O 1
ATOM 886 N N . ILE A 1 109 ? -3.678 35.156 6.758 1 97 109 ILE A N 1
ATOM 887 C CA . ILE A 1 109 ? -5.047 35.594 6.512 1 97 109 ILE A CA 1
ATOM 888 C C . ILE A 1 109 ? -5.461 36.625 7.555 1 97 109 ILE A C 1
ATOM 890 O O . ILE A 1 109 ? -6.008 37.656 7.219 1 97 109 ILE A O 1
ATOM 894 N N . ASP A 1 110 ? -5.113 36.375 8.82 1 94.44 110 ASP A N 1
ATOM 895 C CA . ASP A 1 110 ? -5.582 37.188 9.922 1 94.44 110 ASP A CA 1
ATOM 896 C C . ASP A 1 110 ? -4.852 38.531 9.961 1 94.44 110 ASP A C 1
ATOM 898 O O . ASP A 1 110 ? -5.398 39.531 10.422 1 94.44 110 ASP A O 1
ATOM 902 N N . THR A 1 111 ? -3.635 38.562 9.453 1 94.38 111 THR A N 1
ATOM 903 C CA . THR A 1 111 ? -2.83 39.781 9.57 1 94.38 111 THR A CA 1
ATOM 904 C C . THR A 1 111 ? -2.959 40.625 8.32 1 94.38 111 THR A C 1
ATOM 906 O O . THR A 1 111 ? -2.428 41.75 8.266 1 94.38 111 THR A O 1
ATOM 909 N N . THR A 1 112 ? -3.643 40.125 7.309 1 96 112 THR A N 1
ATOM 910 C CA . THR A 1 112 ? -3.832 40.938 6.098 1 96 112 THR A CA 1
ATOM 911 C C . THR A 1 112 ? -4.82 42.062 6.344 1 96 112 THR A C 1
ATOM 913 O O . THR A 1 112 ? -5.945 41.844 6.785 1 96 112 THR A O 1
ATOM 916 N N . ASP A 1 113 ? -4.363 43.281 6.051 1 95.38 113 ASP A N 1
ATOM 917 C CA . ASP A 1 113 ? -5.262 44.438 6.129 1 95.38 113 ASP A CA 1
ATOM 918 C C . ASP A 1 113 ? -6.094 44.562 4.852 1 95.38 113 ASP A C 1
ATOM 920 O O . ASP A 1 113 ? -5.68 45.25 3.902 1 95.38 113 ASP A O 1
ATOM 924 N N . VAL A 1 114 ? -7.273 44.094 4.832 1 96.44 114 VAL A N 1
ATOM 925 C CA . VAL A 1 114 ? -8.141 44 3.664 1 96.44 114 VAL A CA 1
ATOM 926 C C . VAL A 1 114 ? -8.555 45.406 3.223 1 96.44 114 VAL A C 1
ATOM 928 O O . VAL A 1 114 ? -8.75 45.656 2.031 1 96.44 114 VAL A O 1
ATOM 931 N N . SER A 1 115 ? -8.672 46.344 4.156 1 94.88 115 SER A N 1
ATOM 932 C CA . SER A 1 115 ? -9.117 47.688 3.861 1 94.88 115 SER A CA 1
ATOM 933 C C . SER A 1 115 ? -8.102 48.438 3.012 1 94.88 115 SER A C 1
ATOM 935 O O . SER A 1 115 ? -8.445 49.406 2.303 1 94.88 115 SER A O 1
ATOM 937 N N . ALA A 1 116 ? -6.883 48 3.033 1 95.06 116 ALA A N 1
ATOM 938 C CA . ALA A 1 116 ? -5.812 48.688 2.297 1 95.06 116 ALA A CA 1
ATOM 939 C C . ALA A 1 116 ? -5.66 48.094 0.896 1 95.06 116 ALA A C 1
ATOM 941 O O . ALA A 1 116 ? -4.914 48.625 0.072 1 95.06 116 ALA A O 1
ATOM 942 N N . LEU A 1 117 ? -6.441 47.062 0.541 1 97 117 LEU A N 1
ATOM 943 C CA . LEU A 1 117 ? -6.309 46.406 -0.74 1 97 117 LEU A CA 1
ATOM 944 C C . LEU A 1 117 ? -7.191 47.031 -1.799 1 97 117 LEU A C 1
ATOM 946 O O . LEU A 1 117 ? -8.281 47.531 -1.488 1 97 117 LEU A O 1
ATOM 950 N N . SER A 1 118 ? -6.668 47.031 -3.029 1 96.81 118 SER A N 1
ATOM 951 C CA . SER A 1 118 ? -7.543 47.375 -4.152 1 96.81 118 SER A CA 1
ATOM 952 C C . SER A 1 118 ? -8.68 46.344 -4.27 1 96.81 118 SER A C 1
ATOM 954 O O . SER A 1 118 ? -8.617 45.281 -3.693 1 96.81 118 SER A O 1
ATOM 956 N N . LYS A 1 119 ? -9.742 46.656 -4.996 1 96.19 119 LYS A N 1
ATOM 957 C CA . LYS A 1 119 ? -10.867 45.75 -5.184 1 96.19 119 LYS A CA 1
ATOM 958 C C . LYS A 1 119 ? -10.414 44.438 -5.766 1 96.19 119 LYS A C 1
ATOM 960 O O . LYS A 1 119 ? -10.852 43.375 -5.316 1 96.19 119 LYS A O 1
ATOM 965 N N . SER A 1 120 ? -9.523 44.5 -6.738 1 95.75 120 SER A N 1
ATOM 966 C CA . SER A 1 120 ? -9.023 43.281 -7.371 1 95.75 120 SER A CA 1
ATOM 967 C C . SER A 1 120 ? -8.281 42.406 -6.371 1 95.75 120 SER A C 1
ATOM 969 O O . SER A 1 120 ? -8.492 41.188 -6.324 1 95.75 120 SER A O 1
ATOM 971 N N . ASN A 1 121 ? -7.434 43.031 -5.547 1 97.5 121 ASN A N 1
ATOM 972 C CA . ASN A 1 121 ? -6.66 42.281 -4.562 1 97.5 121 ASN A CA 1
ATOM 973 C C . ASN A 1 121 ? -7.535 41.812 -3.41 1 97.5 121 ASN A C 1
ATOM 975 O O . ASN A 1 121 ? -7.258 40.781 -2.807 1 97.5 121 ASN A O 1
ATOM 979 N N . ARG A 1 122 ? -8.586 42.562 -3.125 1 97.62 122 ARG A N 1
ATOM 980 C CA . ARG A 1 122 ? -9.539 42.094 -2.109 1 97.62 122 ARG A CA 1
ATOM 981 C C . ARG A 1 122 ? -10.266 40.844 -2.562 1 97.62 122 ARG A C 1
ATOM 983 O O . ARG A 1 122 ? -10.406 39.875 -1.793 1 97.62 122 ARG A O 1
ATOM 990 N N . ILE A 1 123 ? -10.688 40.844 -3.811 1 97.25 123 ILE A N 1
ATOM 991 C CA . ILE A 1 123 ? -11.336 39.688 -4.391 1 97.25 123 ILE A CA 1
ATOM 992 C C . ILE A 1 123 ? -10.367 38.5 -4.398 1 97.25 123 ILE A C 1
ATOM 994 O O . ILE A 1 123 ? -10.727 37.375 -3.998 1 97.25 123 ILE A O 1
ATOM 998 N N . ALA A 1 124 ? -9.117 38.781 -4.781 1 96.62 124 ALA A N 1
ATOM 999 C CA . ALA A 1 124 ? -8.094 37.75 -4.797 1 96.62 124 ALA A CA 1
ATOM 1000 C C . ALA A 1 124 ? -7.855 37.188 -3.395 1 96.62 124 ALA A C 1
ATOM 1002 O O . ALA A 1 124 ? -7.641 36 -3.221 1 96.62 124 ALA A O 1
ATOM 1003 N N . PHE A 1 125 ? -7.906 38.125 -2.424 1 97.88 125 PHE A N 1
ATOM 1004 C CA . PHE A 1 125 ? -7.684 37.75 -1.037 1 97.88 125 PHE A CA 1
ATOM 1005 C C . PHE A 1 125 ? -8.797 36.812 -0.556 1 97.88 125 PHE A C 1
ATOM 1007 O O . PHE A 1 125 ? -8.523 35.75 0.026 1 97.88 125 PHE A O 1
ATOM 1014 N N . TYR A 1 126 ? -10.023 37.156 -0.777 1 98.19 126 TYR A N 1
ATOM 1015 C CA . TYR A 1 126 ? -11.141 36.312 -0.335 1 98.19 126 TYR A CA 1
ATOM 1016 C C . TYR A 1 126 ? -11.117 34.969 -1.036 1 98.19 126 TYR A C 1
ATOM 1018 O O . TYR A 1 126 ? -11.422 33.938 -0.425 1 98.19 126 TYR A O 1
ATOM 1026 N N . LYS A 1 127 ? -10.734 34.906 -2.322 1 97.12 127 LYS A N 1
ATOM 1027 C CA . LYS A 1 127 ? -10.617 33.656 -3.061 1 97.12 127 LYS A CA 1
ATOM 1028 C C . LYS A 1 127 ? -9.547 32.75 -2.447 1 97.12 127 LYS A C 1
ATOM 1030 O O . LYS A 1 127 ? -9.773 31.562 -2.25 1 97.12 127 LYS A O 1
ATOM 1035 N N . SER A 1 128 ? -8.414 33.375 -2.168 1 97.31 128 SER A N 1
ATOM 1036 C CA . SER A 1 128 ? -7.297 32.625 -1.609 1 97.31 128 SER A CA 1
ATOM 1037 C C . SER A 1 128 ? -7.617 32.094 -0.207 1 97.31 128 SER A C 1
ATOM 1039 O O . SER A 1 128 ? -7.316 30.953 0.129 1 97.31 128 SER A O 1
ATOM 1041 N N . ALA A 1 129 ? -8.203 33 0.597 1 98.06 129 ALA A N 1
ATOM 1042 C CA . ALA A 1 129 ? -8.586 32.594 1.949 1 98.06 129 ALA A CA 1
ATOM 1043 C C . ALA A 1 129 ? -9.594 31.453 1.918 1 98.06 129 ALA A C 1
ATOM 1045 O O . ALA A 1 129 ? -9.477 30.484 2.68 1 98.06 129 ALA A O 1
ATOM 1046 N N . ARG A 1 130 ? -10.586 31.562 1.058 1 97.56 130 ARG A N 1
ATOM 1047 C CA . ARG A 1 130 ? -11.562 30.5 0.858 1 97.56 130 ARG A CA 1
ATOM 1048 C C . ARG A 1 130 ? -10.867 29.188 0.493 1 97.56 130 ARG A C 1
ATOM 1050 O O . ARG A 1 130 ? -11.188 28.125 1.046 1 97.56 130 ARG A O 1
ATOM 1057 N N . GLN A 1 131 ? -9.945 29.25 -0.42 1 96.25 131 GLN A N 1
ATOM 1058 C CA . GLN A 1 131 ? -9.25 28.062 -0.901 1 96.25 131 GLN A CA 1
ATOM 1059 C C . GLN A 1 131 ? -8.398 27.438 0.202 1 96.25 131 GLN A C 1
ATOM 1061 O O . GLN A 1 131 ? -8.312 26.203 0.309 1 96.25 131 GLN A O 1
ATOM 1066 N N . VAL A 1 132 ? -7.75 28.281 0.958 1 96.81 132 VAL A N 1
ATOM 1067 C CA . VAL A 1 132 ? -6.957 27.812 2.088 1 96.81 132 VAL A CA 1
ATOM 1068 C C . VAL A 1 132 ? -7.828 26.953 3.01 1 96.81 132 VAL A C 1
ATOM 1070 O O . VAL A 1 132 ? -7.449 25.844 3.379 1 96.81 132 VAL A O 1
ATOM 1073 N N . TYR A 1 133 ? -8.969 27.422 3.334 1 95.25 133 TYR A N 1
ATOM 1074 C CA . TYR A 1 133 ? -9.82 26.719 4.277 1 95.25 133 TYR A CA 1
ATOM 1075 C C . TYR A 1 133 ? -10.453 25.484 3.629 1 95.25 133 TYR A C 1
ATOM 1077 O O . TYR A 1 133 ? -10.719 24.5 4.301 1 95.25 133 TYR A O 1
ATOM 1085 N N . ILE A 1 134 ? -10.656 25.516 2.338 1 93.5 134 ILE A N 1
ATOM 1086 C CA . ILE A 1 134 ? -11.086 24.312 1.647 1 93.5 134 ILE A CA 1
ATOM 1087 C C . ILE A 1 134 ? -10.023 23.219 1.796 1 93.5 134 ILE A C 1
ATOM 1089 O O . ILE A 1 134 ? -10.344 22.078 2.115 1 93.5 134 ILE A O 1
ATOM 1093 N N . TYR A 1 135 ? -8.781 23.609 1.621 1 91.81 135 TYR A N 1
ATOM 1094 C CA . TYR A 1 135 ? -7.699 22.641 1.789 1 91.81 135 TYR A CA 1
ATOM 1095 C C . TYR A 1 135 ? -7.637 22.141 3.225 1 91.81 135 TYR A C 1
ATOM 1097 O O . TYR A 1 135 ? -7.363 20.953 3.463 1 91.81 135 TYR A O 1
ATOM 1105 N N . PHE A 1 136 ? -7.953 23.047 4.152 1 90 136 PHE A N 1
ATOM 1106 C CA . PHE A 1 136 ? -7.961 22.625 5.551 1 90 136 PHE A CA 1
ATOM 1107 C C . PHE A 1 136 ? -9.008 21.547 5.789 1 90 136 PHE A C 1
ATOM 1109 O O . PHE A 1 136 ? -8.789 20.609 6.559 1 90 136 PHE A O 1
ATOM 1116 N N . THR A 1 137 ? -10.07 21.641 5.148 1 87.5 137 THR A N 1
ATOM 1117 C CA . THR A 1 137 ? -11.141 20.672 5.363 1 87.5 137 THR A CA 1
ATOM 1118 C C . THR A 1 137 ? -10.734 19.297 4.855 1 87.5 137 THR A C 1
ATOM 1120 O O . THR A 1 137 ? -11.227 18.281 5.344 1 87.5 137 THR A O 1
ATOM 1123 N N . THR A 1 138 ? -9.836 19.234 3.932 1 81.56 138 THR A N 1
ATOM 1124 C CA . THR A 1 138 ? -9.484 17.969 3.311 1 81.56 138 THR A CA 1
ATOM 1125 C C . THR A 1 138 ? -8.562 17.156 4.219 1 81.56 138 THR A C 1
ATOM 1127 O O . THR A 1 138 ? -8.367 15.961 4.004 1 81.56 138 THR A O 1
ATOM 1130 N N . ILE A 1 139 ? -7.996 17.828 5.18 1 77.25 139 ILE A N 1
ATOM 1131 C CA . ILE A 1 139 ? -7.141 17.141 6.141 1 77.25 139 ILE A CA 1
ATOM 1132 C C . ILE A 1 139 ? -7.977 16.188 6.98 1 77.25 139 ILE A C 1
ATOM 1134 O O . ILE A 1 139 ? -7.484 15.141 7.422 1 77.25 139 ILE A O 1
ATOM 1138 N N . TYR A 1 140 ? -9.195 16.516 7.059 1 72.38 140 TYR A N 1
ATOM 1139 C CA . TYR A 1 140 ? -10.094 15.711 7.871 1 72.38 140 TYR A CA 1
ATOM 1140 C C . TYR A 1 140 ? -10.93 14.781 7 1 72.38 140 TYR A C 1
ATOM 1142 O O . TYR A 1 140 ? -11.109 15.031 5.805 1 72.38 140 TYR A O 1
ATOM 1150 N N . SER A 1 141 ? -11.297 13.703 7.602 1 64.31 141 SER A N 1
ATOM 1151 C CA . SER A 1 141 ? -12.055 12.719 6.844 1 64.31 141 SER A CA 1
ATOM 1152 C C . SER A 1 141 ? -13.336 13.328 6.277 1 64.31 141 SER A C 1
ATOM 1154 O O . SER A 1 141 ? -13.984 14.148 6.934 1 64.31 141 SER A O 1
ATOM 1156 N N . HIS A 1 142 ? -13.586 12.953 5.09 1 60.94 142 HIS A N 1
ATOM 1157 C CA . HIS A 1 142 ? -14.828 13.391 4.453 1 60.94 142 HIS A CA 1
ATOM 1158 C C . HIS A 1 142 ? -16.047 12.883 5.219 1 60.94 142 HIS A C 1
ATOM 1160 O O . HIS A 1 142 ? -17.109 13.5 5.16 1 60.94 142 HIS A O 1
ATOM 1166 N N . TRP A 1 143 ? -15.773 11.906 5.863 1 63.84 143 TRP A N 1
ATOM 1167 C CA . TRP A 1 143 ? -16.891 11.312 6.602 1 63.84 143 TRP A CA 1
ATOM 1168 C C . TRP A 1 143 ? -17.156 12.086 7.887 1 63.84 143 TRP A C 1
ATOM 1170 O O . TRP A 1 143 ? -18.234 11.945 8.484 1 63.84 143 TRP A O 1
ATOM 1180 N N . ASP A 1 144 ? -16.234 12.938 8.188 1 70.88 144 ASP A N 1
ATOM 1181 C CA . ASP A 1 144 ? -16.359 13.789 9.367 1 70.88 144 ASP A CA 1
ATOM 1182 C C . ASP A 1 144 ? -16 15.234 9.039 1 70.88 144 ASP A C 1
ATOM 1184 O O . ASP A 1 144 ? -14.914 15.703 9.398 1 70.88 144 ASP A O 1
ATOM 1188 N N . VAL A 1 145 ? -17.016 15.836 8.453 1 75.19 145 VAL A N 1
ATOM 1189 C CA . VAL A 1 145 ? -16.781 17.203 8 1 75.19 145 VAL A CA 1
ATOM 1190 C C . VAL A 1 145 ? -16.578 18.125 9.203 1 75.19 145 VAL A C 1
ATOM 1192 O O . VAL A 1 145 ? -17.375 18.109 10.141 1 75.19 145 VAL A O 1
ATOM 1195 N N . ASN A 1 146 ? -15.539 18.844 9.188 1 84.75 146 ASN A N 1
ATOM 1196 C CA . ASN A 1 146 ? -15.289 19.859 10.211 1 84.75 146 ASN A CA 1
ATOM 1197 C C . ASN A 1 146 ? -16.125 21.109 9.977 1 84.75 146 ASN A C 1
ATOM 1199 O O . ASN A 1 146 ? -15.789 21.938 9.125 1 84.75 146 ASN A O 1
ATOM 1203 N N . MET A 1 147 ? -17.062 21.359 10.781 1 89.12 147 MET A N 1
ATOM 1204 C CA . MET A 1 147 ? -18.047 22.406 10.555 1 89.12 147 MET A CA 1
ATOM 1205 C C . MET A 1 147 ? -17.453 23.781 10.797 1 89.12 147 MET A C 1
ATOM 1207 O O . MET A 1 147 ? -17.828 24.766 10.156 1 89.12 147 MET A O 1
ATOM 1211 N N . GLU A 1 148 ? -16.484 23.875 11.68 1 90.25 148 GLU A N 1
ATOM 1212 C CA . GLU A 1 148 ? -15.828 25.156 11.93 1 90.25 148 GLU A CA 1
ATOM 1213 C C . GLU A 1 148 ? -15.039 25.625 10.711 1 90.25 148 GLU A C 1
ATOM 1215 O O . GLU A 1 148 ? -15.094 26.797 10.352 1 90.25 148 GLU A O 1
ATOM 1220 N N . LEU A 1 149 ? -14.383 24.703 10.141 1 92.56 149 LEU A N 1
ATOM 1221 C CA . LEU A 1 149 ? -13.602 25.031 8.953 1 92.56 149 LEU A CA 1
ATOM 1222 C C . LEU A 1 149 ? -14.523 25.344 7.773 1 92.56 149 LEU A C 1
ATOM 1224 O O . LEU A 1 149 ? -14.25 26.25 6.992 1 92.56 149 LEU A O 1
ATOM 1228 N N . LEU A 1 150 ? -15.602 24.562 7.641 1 94.44 150 LEU A N 1
ATOM 1229 C CA . LEU A 1 150 ? -16.562 24.812 6.574 1 94.44 150 LEU A CA 1
ATOM 1230 C C . LEU A 1 150 ? -17.203 26.188 6.715 1 94.44 150 LEU A C 1
ATOM 1232 O O . LEU A 1 150 ? -17.484 26.844 5.711 1 94.44 150 LEU A O 1
ATOM 1236 N N . GLU A 1 151 ? -17.422 26.562 7.941 1 96.62 151 GLU A N 1
ATOM 1237 C CA . GLU A 1 151 ? -17.984 27.875 8.18 1 96.62 151 GLU A CA 1
ATOM 1238 C C . GLU A 1 151 ? -17.031 28.984 7.711 1 96.62 151 GLU A C 1
ATOM 1240 O O . GLU A 1 151 ? -17.469 30.016 7.215 1 96.62 151 GLU A O 1
ATOM 1245 N N . ARG A 1 152 ? -15.727 28.797 7.902 1 96.62 152 ARG A N 1
ATOM 1246 C CA . ARG A 1 152 ? -14.758 29.766 7.402 1 96.62 152 ARG A CA 1
ATOM 1247 C C . ARG A 1 152 ? -14.789 29.828 5.879 1 96.62 152 ARG A C 1
ATOM 1249 O O . ARG A 1 152 ? -14.648 30.906 5.301 1 96.62 152 ARG A O 1
ATOM 1256 N N . VAL A 1 153 ? -14.969 28.672 5.246 1 97.31 153 VAL A N 1
ATOM 1257 C CA . VAL A 1 153 ? -15.141 28.625 3.797 1 97.31 153 VAL A CA 1
ATOM 1258 C C . VAL A 1 153 ? -16.359 29.469 3.398 1 97.31 153 VAL A C 1
ATOM 1260 O O . VAL A 1 153 ? -16.297 30.25 2.455 1 97.31 153 VAL A O 1
ATOM 1263 N N . GLY A 1 154 ? -17.453 29.25 4.148 1 98.12 154 GLY A N 1
ATOM 1264 C CA . GLY A 1 154 ? -18.656 30 3.896 1 98.12 154 GLY A CA 1
ATOM 1265 C C . GLY A 1 154 ? -18.484 31.5 4.098 1 98.12 154 GLY A C 1
ATOM 1266 O O . GLY A 1 154 ? -19 32.312 3.305 1 98.12 154 GLY A O 1
ATOM 1267 N N . GLU A 1 155 ? -17.797 31.875 5.125 1 98.25 155 GLU A N 1
ATOM 1268 C CA . GLU A 1 155 ? -17.547 33.281 5.441 1 98.25 155 GLU A CA 1
ATOM 1269 C C . GLU A 1 155 ? -16.859 34 4.289 1 98.25 155 GLU A C 1
ATOM 1271 O O . GLU A 1 155 ? -17.328 35.031 3.828 1 98.25 155 GLU A O 1
ATOM 1276 N N . PHE A 1 156 ? -15.82 33.438 3.809 1 98.38 156 PHE A N 1
ATOM 1277 C CA . PHE A 1 156 ? -15.07 34.094 2.744 1 98.38 156 PHE A CA 1
ATOM 1278 C C . PHE A 1 156 ? -15.828 34.031 1.423 1 98.38 156 PHE A C 1
ATOM 1280 O O . PHE A 1 156 ? -15.703 34.938 0.584 1 98.38 156 PHE A O 1
ATOM 1287 N N . SER A 1 157 ? -16.625 32.969 1.262 1 98.56 157 SER A N 1
ATOM 1288 C CA . SER A 1 157 ? -17.484 32.906 0.083 1 98.56 157 SER A CA 1
ATOM 1289 C C . SER A 1 157 ? -18.531 34 0.086 1 98.56 157 SER A C 1
ATOM 1291 O O . SER A 1 157 ? -18.797 34.625 -0.953 1 98.56 157 SER A O 1
ATOM 1293 N N . ARG A 1 158 ? -19.125 34.281 1.224 1 98.38 158 ARG A N 1
ATOM 1294 C CA . ARG A 1 158 ? -20.094 35.375 1.342 1 98.38 158 ARG A CA 1
ATOM 1295 C C . ARG A 1 158 ? -19.438 36.719 1.047 1 98.38 158 ARG A C 1
ATOM 1297 O O . ARG A 1 158 ? -20.016 37.562 0.374 1 98.38 158 ARG A O 1
ATOM 1304 N N . LEU A 1 159 ? -18.234 36.875 1.58 1 98.06 159 LEU A N 1
ATOM 1305 C CA . LEU A 1 159 ? -17.5 38.125 1.32 1 98.06 159 LEU A CA 1
ATOM 1306 C C . LEU A 1 159 ? -17.203 38.25 -0.167 1 98.06 159 LEU A C 1
ATOM 1308 O O . LEU A 1 159 ? -17.281 39.375 -0.713 1 98.06 159 LEU A O 1
ATOM 1312 N N . LEU A 1 160 ? -16.891 37.156 -0.832 1 97.62 160 LEU A N 1
ATOM 1313 C CA . LEU A 1 160 ? -16.656 37.188 -2.27 1 97.62 160 LEU A CA 1
ATOM 1314 C C . LEU A 1 160 ? -17.906 37.562 -3.033 1 97.62 160 LEU A C 1
ATOM 1316 O O . LEU A 1 160 ? -17.844 38.406 -3.955 1 97.62 160 LEU A O 1
ATOM 1320 N N . VAL A 1 161 ? -18.984 37 -2.662 1 97.88 161 VAL A N 1
ATOM 1321 C CA . VAL A 1 161 ? -20.266 37.281 -3.32 1 97.88 161 VAL A CA 1
ATOM 1322 C C . VAL A 1 161 ? -20.609 38.75 -3.176 1 97.88 161 VAL A C 1
ATOM 1324 O O . VAL A 1 161 ? -21.156 39.375 -4.098 1 97.88 161 VAL A O 1
ATOM 1327 N N . SER A 1 162 ? -20.266 39.312 -2.037 1 97 162 SER A N 1
ATOM 1328 C CA . SER A 1 162 ? -20.578 40.719 -1.784 1 97 162 SER A CA 1
ATOM 1329 C C . SER A 1 162 ? -19.734 41.625 -2.66 1 97 162 SER A C 1
ATOM 1331 O O . SER A 1 162 ? -20.125 42.781 -2.939 1 97 162 SER A O 1
ATOM 1333 N N . GLU A 1 163 ? -18.562 41.125 -3.146 1 96.62 163 GLU A N 1
ATOM 1334 C CA . GLU A 1 163 ? -17.656 41.938 -3.953 1 96.62 163 GLU A CA 1
ATOM 1335 C C . GLU A 1 163 ? -17.922 41.75 -5.445 1 96.62 163 GLU A C 1
ATOM 1337 O O . GLU A 1 163 ? -17.453 42.531 -6.27 1 96.62 163 GLU A O 1
ATOM 1342 N N . LEU A 1 164 ? -18.719 40.75 -5.762 1 97.25 164 LEU A N 1
ATOM 1343 C CA . LEU A 1 164 ? -18.891 40.375 -7.164 1 97.25 164 LEU A CA 1
ATOM 1344 C C . LEU A 1 164 ? -20.297 40.75 -7.641 1 97.25 164 LEU A C 1
ATOM 1346 O O . LEU A 1 164 ? -21.219 40.875 -6.832 1 97.25 164 LEU A O 1
ATOM 1350 N N . ALA A 1 165 ? -20.375 40.906 -8.953 1 96.31 165 ALA A N 1
ATOM 1351 C CA . ALA A 1 165 ? -21.688 41.031 -9.594 1 96.31 165 ALA A CA 1
ATOM 1352 C C . ALA A 1 165 ? -22.172 39.656 -10.078 1 96.31 165 ALA A C 1
ATOM 1354 O O . ALA A 1 165 ? -21.391 38.75 -10.273 1 96.31 165 ALA A O 1
ATOM 1355 N N . GLU A 1 166 ? -23.469 39.531 -10.219 1 94.81 166 GLU A N 1
ATOM 1356 C CA . GLU A 1 166 ? -24.078 38.25 -10.625 1 94.81 166 GLU A CA 1
ATOM 1357 C C . GLU A 1 166 ? -23.516 37.781 -11.961 1 94.81 166 GLU A C 1
ATOM 1359 O O . GLU A 1 166 ? -23.469 36.562 -12.227 1 94.81 166 GLU A O 1
ATOM 1364 N N . GLU A 1 167 ? -23.062 38.719 -12.742 1 94.19 167 GLU A N 1
ATOM 1365 C CA . GLU A 1 167 ? -22.578 38.375 -14.078 1 94.19 167 GLU A CA 1
ATOM 1366 C C . GLU A 1 167 ? -21.125 37.906 -14.031 1 94.19 167 GLU A C 1
ATOM 1368 O O . GLU A 1 167 ? -20.625 37.312 -14.992 1 94.19 167 GLU A O 1
ATOM 1373 N N . ASP A 1 168 ? -20.516 38.156 -12.875 1 94.62 168 ASP A N 1
ATOM 1374 C CA . ASP A 1 168 ? -19.125 37.75 -12.75 1 94.62 168 ASP A CA 1
ATOM 1375 C C . ASP A 1 168 ? -18.984 36.219 -12.711 1 94.62 168 ASP A C 1
ATOM 1377 O O . ASP A 1 168 ? -19.812 35.531 -12.117 1 94.62 168 ASP A O 1
ATOM 1381 N N . ASP A 1 169 ? -17.922 35.844 -13.305 1 91.25 169 ASP A N 1
ATOM 1382 C CA . ASP A 1 169 ? -17.656 34.406 -13.336 1 91.25 169 ASP A CA 1
ATOM 1383 C C . ASP A 1 169 ? -17.422 33.875 -11.93 1 91.25 169 ASP A C 1
ATOM 1385 O O . ASP A 1 169 ? -16.672 34.469 -11.148 1 91.25 169 ASP A O 1
ATOM 1389 N N . GLY A 1 170 ? -18.109 32.969 -11.5 1 93.75 170 GLY A N 1
ATOM 1390 C CA . GLY A 1 170 ? -17.938 32.281 -10.227 1 93.75 170 GLY A CA 1
ATOM 1391 C C . GLY A 1 170 ? -18.922 32.719 -9.164 1 93.75 170 GLY A C 1
ATOM 1392 O O . GLY A 1 170 ? -19.016 32.125 -8.102 1 93.75 170 GLY A O 1
ATOM 1393 N N . TYR A 1 171 ? -19.641 33.844 -9.516 1 97.19 171 TYR A N 1
ATOM 1394 C CA . TYR A 1 171 ? -20.609 34.344 -8.547 1 97.19 171 TYR A CA 1
ATOM 1395 C C . TYR A 1 171 ? -21.469 33.219 -7.988 1 97.19 171 TYR A C 1
ATOM 1397 O O . TYR A 1 171 ? -21.578 33.031 -6.773 1 97.19 171 TYR A O 1
ATOM 1405 N N . PHE A 1 172 ? -21.969 32.375 -8.836 1 97.56 172 PHE A N 1
ATOM 1406 C CA . PHE A 1 172 ? -22.891 31.328 -8.422 1 97.56 172 PHE A CA 1
ATOM 1407 C C . PHE A 1 172 ? -22.141 30.203 -7.723 1 97.56 172 PHE A C 1
ATOM 1409 O O . PHE A 1 172 ? -22.703 29.547 -6.84 1 97.56 172 PHE A O 1
ATOM 1416 N N . LEU A 1 173 ? -20.906 29.969 -8.125 1 98.25 173 LEU A N 1
ATOM 1417 C CA . LEU A 1 173 ? -20.078 29 -7.414 1 98.25 173 LEU A CA 1
ATOM 1418 C C . LEU A 1 173 ? -19.891 29.422 -5.957 1 98.25 173 LEU A C 1
ATOM 1420 O O . LEU A 1 173 ? -20.078 28.594 -5.051 1 98.25 173 LEU A O 1
ATOM 1424 N N . TYR A 1 174 ? -19.562 30.688 -5.73 1 98.5 174 TYR A N 1
ATOM 1425 C CA . TYR A 1 174 ? -19.297 31.172 -4.383 1 98.5 174 TYR A CA 1
ATOM 1426 C C . TYR A 1 174 ? -20.578 31.297 -3.574 1 98.5 174 TYR A C 1
ATOM 1428 O O . TYR A 1 174 ? -20.594 31 -2.375 1 98.5 174 TYR A O 1
ATOM 1436 N N . LYS A 1 175 ? -21.625 31.672 -4.234 1 98.44 175 LYS A N 1
ATOM 1437 C CA . LYS A 1 175 ? -22.906 31.734 -3.562 1 98.44 175 LYS A CA 1
ATOM 1438 C C . LYS A 1 175 ? -23.344 30.344 -3.09 1 98.44 175 LYS A C 1
ATOM 1440 O O . LYS A 1 175 ? -23.797 30.188 -1.95 1 98.44 175 LYS A O 1
ATOM 1445 N N . ALA A 1 176 ? -23.219 29.391 -3.967 1 98.56 176 ALA A N 1
ATOM 1446 C CA . ALA A 1 176 ? -23.594 28.016 -3.627 1 98.56 176 ALA A CA 1
ATOM 1447 C C . ALA A 1 176 ? -22.734 27.469 -2.5 1 98.56 176 ALA A C 1
ATOM 1449 O O . ALA A 1 176 ? -23.203 26.703 -1.656 1 98.56 176 ALA A O 1
ATOM 1450 N N . THR A 1 177 ? -21.422 27.828 -2.521 1 98.12 177 THR A N 1
ATOM 1451 C CA . THR A 1 177 ? -20.516 27.406 -1.47 1 98.12 177 THR A CA 1
ATOM 1452 C C . THR A 1 177 ? -20.938 27.984 -0.12 1 98.12 177 THR A C 1
ATOM 1454 O O . THR A 1 177 ? -20.922 27.281 0.893 1 98.12 177 THR A O 1
ATOM 1457 N N . ALA A 1 178 ? -21.281 29.25 -0.113 1 98.25 178 ALA A N 1
ATOM 1458 C CA . ALA A 1 178 ? -21.797 29.859 1.106 1 98.25 178 ALA A CA 1
ATOM 1459 C C . ALA A 1 178 ? -23.062 29.141 1.592 1 98.25 178 ALA A C 1
ATOM 1461 O O . ALA A 1 178 ? -23.234 28.922 2.793 1 98.25 178 ALA A O 1
ATOM 1462 N N . ASP A 1 179 ? -23.891 28.734 0.658 1 98.31 179 ASP A N 1
ATOM 1463 C CA . ASP A 1 179 ? -25.125 28.031 0.986 1 98.31 179 ASP A CA 1
ATOM 1464 C C . ASP A 1 179 ? -24.828 26.672 1.615 1 98.31 179 ASP A C 1
ATOM 1466 O O . ASP A 1 179 ? -25.578 26.203 2.482 1 98.31 179 ASP A O 1
ATOM 1470 N N . ILE A 1 180 ? -23.812 25.984 1.164 1 97.5 180 ILE A N 1
ATOM 1471 C CA . ILE A 1 180 ? -23.422 24.719 1.762 1 97.5 180 ILE A CA 1
ATOM 1472 C C . ILE A 1 180 ? -23.078 24.922 3.232 1 97.5 180 ILE A C 1
ATOM 1474 O O . ILE A 1 180 ? -23.516 24.156 4.098 1 97.5 180 ILE A O 1
ATOM 1478 N N . ALA A 1 181 ? -22.219 25.953 3.482 1 96.56 181 ALA A N 1
ATOM 1479 C CA . ALA A 1 181 ? -21.812 26.25 4.848 1 96.56 181 ALA A CA 1
ATOM 1480 C C . ALA A 1 181 ? -23.016 26.609 5.719 1 96.56 181 ALA A C 1
ATOM 1482 O O . ALA A 1 181 ? -23.031 26.297 6.91 1 96.56 181 ALA A O 1
ATOM 1483 N N . ASP A 1 182 ? -24.031 27.203 5.094 1 96.38 182 ASP A N 1
ATOM 1484 C CA . ASP A 1 182 ? -25.25 27.594 5.805 1 96.38 182 ASP A CA 1
ATOM 1485 C C . ASP A 1 182 ? -26.25 26.453 5.879 1 96.38 182 ASP A C 1
ATOM 1487 O O . ASP A 1 182 ? -27.359 26.625 6.371 1 96.38 182 ASP A O 1
ATOM 1491 N N . ASN A 1 183 ? -25.969 25.344 5.332 1 95.94 183 ASN A N 1
ATOM 1492 C CA . ASN A 1 183 ? -26.75 24.109 5.34 1 95.94 183 ASN A CA 1
ATOM 1493 C C . ASN A 1 183 ? -27.969 24.219 4.434 1 95.94 183 ASN A C 1
ATOM 1495 O O . ASN A 1 183 ? -28.969 23.531 4.66 1 95.94 183 ASN A O 1
ATOM 1499 N N . ASN A 1 184 ? -27.891 25.156 3.539 1 97.62 184 ASN A N 1
ATOM 1500 C CA . ASN A 1 184 ? -28.875 25.219 2.467 1 97.62 184 ASN A CA 1
ATOM 1501 C C . ASN A 1 184 ? -28.484 24.328 1.293 1 97.62 184 ASN A C 1
ATOM 1503 O O . ASN A 1 184 ? -28.234 24.812 0.19 1 97.62 184 ASN A O 1
ATOM 1507 N N . LEU A 1 185 ? -28.562 23.094 1.46 1 97.75 185 LEU A N 1
ATOM 1508 C CA . LEU A 1 185 ? -27.969 22.109 0.57 1 97.75 185 LEU A CA 1
ATOM 1509 C C . LEU A 1 185 ? -28.766 21.984 -0.72 1 97.75 185 LEU A C 1
ATOM 1511 O O . LEU A 1 185 ? -28.203 21.891 -1.808 1 97.75 185 LEU A O 1
ATOM 1515 N N . SER A 1 186 ? -30.109 21.969 -0.636 1 97.81 186 SER A N 1
ATOM 1516 C CA . SER A 1 186 ? -30.938 21.828 -1.831 1 97.81 186 SER A CA 1
ATOM 1517 C C . SER A 1 186 ? -30.719 23 -2.787 1 97.81 186 SER A C 1
ATOM 1519 O O . SER A 1 186 ? -30.609 22.797 -3.998 1 97.81 186 SER A O 1
ATOM 1521 N N . LEU A 1 187 ? -30.688 24.156 -2.193 1 98.06 187 LEU A N 1
ATOM 1522 C CA . LEU A 1 187 ? -30.453 25.344 -2.994 1 98.06 187 LEU A CA 1
ATOM 1523 C C . LEU A 1 187 ? -29.062 25.312 -3.619 1 98.06 187 LEU A C 1
ATOM 1525 O O . LEU A 1 187 ? -28.891 25.672 -4.789 1 98.06 187 LEU A O 1
ATOM 1529 N N . SER A 1 188 ? -28.062 24.969 -2.848 1 98.44 188 SER A N 1
ATOM 1530 C CA . SER A 1 188 ? -26.688 24.875 -3.336 1 98.44 188 SER A CA 1
ATOM 1531 C C . SER A 1 188 ? -26.562 23.875 -4.48 1 98.44 188 SER A C 1
ATOM 1533 O O . SER A 1 188 ? -25.906 24.141 -5.484 1 98.44 188 SER A O 1
ATOM 1535 N N . ILE A 1 189 ? -27.203 22.656 -4.348 1 98.5 189 ILE A N 1
ATOM 1536 C CA . ILE A 1 189 ? -27.156 21.609 -5.367 1 98.5 189 ILE A CA 1
ATOM 1537 C C . ILE A 1 189 ? -27.781 22.125 -6.66 1 98.5 189 ILE A C 1
ATOM 1539 O O . ILE A 1 189 ? -27.219 21.953 -7.742 1 98.5 189 ILE A O 1
ATOM 1543 N N . ALA A 1 190 ? -28.922 22.781 -6.527 1 98.38 190 ALA A N 1
ATOM 1544 C CA . ALA A 1 190 ? -29.594 23.328 -7.703 1 98.38 190 ALA A CA 1
ATOM 1545 C C . ALA A 1 190 ? -28.734 24.391 -8.391 1 98.38 190 ALA A C 1
ATOM 1547 O O . ALA A 1 190 ? -28.594 24.391 -9.609 1 98.38 190 ALA A O 1
ATOM 1548 N N . THR A 1 191 ? -28.188 25.281 -7.613 1 98.44 191 THR A N 1
ATOM 1549 C CA . THR A 1 191 ? -27.359 26.375 -8.133 1 98.44 191 THR A CA 1
ATOM 1550 C C . THR A 1 191 ? -26.125 25.828 -8.828 1 98.44 191 THR A C 1
ATOM 1552 O O . THR A 1 191 ? -25.766 26.281 -9.914 1 98.44 191 THR A O 1
ATOM 1555 N N . LEU A 1 192 ? -25.438 24.875 -8.234 1 98.69 192 LEU A N 1
ATOM 1556 C CA . LEU A 1 192 ? -24.219 24.312 -8.781 1 98.69 192 LEU A CA 1
ATOM 1557 C C . LEU A 1 192 ? -24.5 23.484 -10.039 1 98.69 192 LEU A C 1
ATOM 1559 O O . LEU A 1 192 ? -23.719 23.5 -10.992 1 98.69 192 LEU A O 1
ATOM 1563 N N . ARG A 1 193 ? -25.625 22.75 -10.031 1 98.12 193 ARG A N 1
ATOM 1564 C CA . ARG A 1 193 ? -26 22 -11.227 1 98.12 193 ARG A CA 1
ATOM 1565 C C . ARG A 1 193 ? -26.25 22.938 -12.398 1 98.12 193 ARG A C 1
ATOM 1567 O O . ARG A 1 193 ? -25.828 22.656 -13.523 1 98.12 193 ARG A O 1
ATOM 1574 N N . ASP A 1 194 ? -26.953 24 -12.078 1 97.56 194 ASP A N 1
ATOM 1575 C CA . ASP A 1 194 ? -27.219 24.984 -13.109 1 97.56 194 ASP A CA 1
ATOM 1576 C C . ASP A 1 194 ? -25.922 25.625 -13.609 1 97.56 194 ASP A C 1
ATOM 1578 O O . ASP A 1 194 ? -25.734 25.797 -14.812 1 97.56 194 ASP A O 1
ATOM 1582 N N . TYR A 1 195 ? -25.031 25.969 -12.719 1 97.5 195 TYR A N 1
ATOM 1583 C CA . TYR A 1 195 ? -23.75 26.562 -13.062 1 97.5 195 TYR A CA 1
ATOM 1584 C C . TYR A 1 195 ? -22.922 25.609 -13.922 1 97.5 195 TYR A C 1
ATOM 1586 O O . TYR A 1 195 ? -22.375 26.016 -14.953 1 97.5 195 TYR A O 1
ATOM 1594 N N . LEU A 1 196 ? -22.906 24.344 -13.586 1 97.62 196 LEU A N 1
ATOM 1595 C CA . LEU A 1 196 ? -22.094 23.328 -14.266 1 97.62 196 LEU A CA 1
ATOM 1596 C C . LEU A 1 196 ? -22.688 23 -15.633 1 97.62 196 LEU A C 1
ATOM 1598 O O . LEU A 1 196 ? -21.953 22.594 -16.547 1 97.62 196 LEU A O 1
ATOM 1602 N N . SER A 1 197 ? -24 23.156 -15.758 1 96.31 197 SER A N 1
ATOM 1603 C CA . SER A 1 197 ? -24.625 22.922 -17.062 1 96.31 197 SER A CA 1
ATOM 1604 C C . SER A 1 197 ? -24.188 23.969 -18.078 1 96.31 197 SER A C 1
ATOM 1606 O O . SER A 1 197 ? -24.266 23.734 -19.281 1 96.31 197 SER A O 1
ATOM 1608 N N . GLY A 1 198 ? -23.734 25.094 -17.531 1 95.31 198 GLY A N 1
ATOM 1609 C CA . GLY A 1 198 ? -23.359 26.203 -18.406 1 95.31 198 GLY A CA 1
ATOM 1610 C C . GLY A 1 198 ? -21.891 26.234 -18.719 1 95.31 198 GLY A C 1
ATOM 1611 O O . GLY A 1 198 ? -21.438 27.062 -19.516 1 95.31 198 GLY A O 1
ATOM 1612 N N . ILE A 1 199 ? -21.094 25.312 -18.109 1 95.25 199 ILE A N 1
ATOM 1613 C CA . ILE A 1 199 ? -19.656 25.312 -18.375 1 95.25 199 ILE A CA 1
ATOM 1614 C C . ILE A 1 199 ? -19.203 23.891 -18.719 1 95.25 199 ILE A C 1
ATOM 1616 O O . ILE A 1 199 ? -19.922 22.922 -18.469 1 95.25 199 ILE A O 1
ATOM 1620 N N . ASP A 1 200 ? -18.016 23.844 -19.359 1 94 200 ASP A N 1
ATOM 1621 C CA . ASP A 1 200 ? -17.469 22.531 -19.703 1 94 200 ASP A CA 1
ATOM 1622 C C . ASP A 1 200 ? -16.25 22.203 -18.859 1 94 200 ASP A C 1
ATOM 1624 O O . ASP A 1 200 ? -15.867 22.984 -17.984 1 94 200 ASP A O 1
ATOM 1628 N N . ALA A 1 201 ? -15.641 21.094 -19.109 1 92.31 201 ALA A N 1
ATOM 1629 C CA . ALA A 1 201 ? -14.555 20.562 -18.281 1 92.31 201 ALA A CA 1
ATOM 1630 C C . ALA A 1 201 ? -13.305 21.438 -18.391 1 92.31 201 ALA A C 1
ATOM 1632 O O . ALA A 1 201 ? -12.438 21.391 -17.516 1 92.31 201 ALA A O 1
ATOM 1633 N N . SER A 1 202 ? -13.18 22.219 -19.391 1 91.25 202 SER A N 1
ATOM 1634 C CA . SER A 1 202 ? -12 23.047 -19.594 1 91.25 202 SER A CA 1
ATOM 1635 C C . SER A 1 202 ? -12.094 24.344 -18.797 1 91.25 202 SER A C 1
ATOM 1637 O O . SER A 1 202 ? -11.094 25.047 -18.609 1 91.25 202 SER A O 1
ATOM 1639 N N . HIS A 1 203 ? -13.305 24.656 -18.344 1 94.25 203 HIS A N 1
ATOM 1640 C CA . HIS A 1 203 ? -13.508 25.891 -17.594 1 94.25 203 HIS A CA 1
ATOM 1641 C C . HIS A 1 203 ? -12.719 25.859 -16.281 1 94.25 203 HIS A C 1
ATOM 1643 O O . HIS A 1 203 ? -12.648 24.828 -15.617 1 94.25 203 HIS A O 1
ATOM 1649 N N . PRO A 1 204 ? -12.164 26.953 -15.852 1 91 204 PRO A N 1
ATOM 1650 C CA . PRO A 1 204 ? -11.312 26.984 -14.664 1 91 204 PRO A CA 1
ATOM 1651 C C . PRO A 1 204 ? -12.062 26.641 -13.383 1 91 204 PRO A C 1
ATOM 1653 O O . PRO A 1 204 ? -11.469 26.109 -12.438 1 91 204 PRO A O 1
ATOM 1656 N N . ASN A 1 205 ? -13.375 26.859 -13.383 1 95.5 205 ASN A N 1
ATOM 1657 C CA . ASN A 1 205 ? -14.141 26.656 -12.156 1 95.5 205 ASN A CA 1
ATOM 1658 C C . ASN A 1 205 ? -14.781 25.281 -12.117 1 95.5 205 ASN A C 1
ATOM 1660 O O . ASN A 1 205 ? -15.438 24.922 -11.141 1 95.5 205 ASN A O 1
ATOM 1664 N N . PHE A 1 206 ? -14.57 24.516 -13.172 1 96.44 206 PHE A N 1
ATOM 1665 C CA . PHE A 1 206 ? -15.289 23.25 -13.297 1 96.44 206 PHE A CA 1
ATOM 1666 C C . PHE A 1 206 ? -14.984 22.344 -12.125 1 96.44 206 PHE A C 1
ATOM 1668 O O . PHE A 1 206 ? -15.898 21.781 -11.508 1 96.44 206 PHE A O 1
ATOM 1675 N N . ILE A 1 207 ? -13.688 22.219 -11.75 1 95.62 207 ILE A N 1
ATOM 1676 C CA . ILE A 1 207 ? -13.258 21.297 -10.703 1 95.62 207 ILE A CA 1
ATOM 1677 C C . ILE A 1 207 ? -13.766 21.797 -9.352 1 95.62 207 ILE A C 1
ATOM 1679 O O . ILE A 1 207 ? -14.258 21 -8.539 1 95.62 207 ILE A O 1
ATOM 1683 N N . ASP A 1 208 ? -13.625 23 -9.125 1 95.62 208 ASP A N 1
ATOM 1684 C CA . ASP A 1 208 ? -14.102 23.578 -7.875 1 95.62 208 ASP A CA 1
ATOM 1685 C C . ASP A 1 208 ? -15.609 23.406 -7.73 1 95.62 208 ASP A C 1
ATOM 1687 O O . ASP A 1 208 ? -16.094 23.016 -6.664 1 95.62 208 ASP A O 1
ATOM 1691 N N . ALA A 1 209 ? -16.344 23.672 -8.805 1 97.81 209 ALA A N 1
ATOM 1692 C CA . ALA A 1 209 ? -17.812 23.562 -8.781 1 97.81 209 ALA A CA 1
ATOM 1693 C C . ALA A 1 209 ? -18.234 22.109 -8.57 1 97.81 209 ALA A C 1
ATOM 1695 O O . ALA A 1 209 ? -19.156 21.844 -7.793 1 97.81 209 ALA A O 1
ATOM 1696 N N . THR A 1 210 ? -17.625 21.234 -9.266 1 97.69 210 THR A N 1
ATOM 1697 C CA . THR A 1 210 ? -17.953 19.828 -9.109 1 97.69 210 THR A CA 1
ATOM 1698 C C . THR A 1 210 ? -17.625 19.344 -7.699 1 97.69 210 THR A C 1
ATOM 1700 O O . THR A 1 210 ? -18.344 18.531 -7.121 1 97.69 210 THR A O 1
ATOM 1703 N N . GLY A 1 211 ? -16.469 19.859 -7.168 1 95.44 211 GLY A N 1
ATOM 1704 C CA . GLY A 1 211 ? -16.094 19.531 -5.805 1 95.44 211 GLY A CA 1
ATOM 1705 C C . GLY A 1 211 ? -17.094 20.016 -4.777 1 95.44 211 GLY A C 1
ATOM 1706 O O . GLY A 1 211 ? -17.438 19.281 -3.838 1 95.44 211 GLY A O 1
ATOM 1707 N N . MET A 1 212 ? -17.578 21.219 -4.941 1 96.62 212 MET A N 1
ATOM 1708 C CA . MET A 1 212 ? -18.578 21.75 -4.02 1 96.62 212 MET A CA 1
ATOM 1709 C C . MET A 1 212 ? -19.906 21 -4.152 1 96.62 212 MET A C 1
ATOM 1711 O O . MET A 1 212 ? -20.594 20.766 -3.158 1 96.62 212 MET A O 1
ATOM 1715 N N . LEU A 1 213 ? -20.234 20.625 -5.395 1 98.19 213 LEU A N 1
ATOM 1716 C CA . LEU A 1 213 ? -21.422 19.828 -5.613 1 98.19 213 LEU A CA 1
ATOM 1717 C C . LEU A 1 213 ? -21.312 18.484 -4.914 1 98.19 213 LEU A C 1
ATOM 1719 O O . LEU A 1 213 ? -22.281 18 -4.305 1 98.19 213 LEU A O 1
ATOM 1723 N N . ALA A 1 214 ? -20.156 17.906 -5.012 1 96.31 214 ALA A N 1
ATOM 1724 C CA . ALA A 1 214 ? -19.906 16.641 -4.316 1 96.31 214 ALA A CA 1
ATOM 1725 C C . ALA A 1 214 ? -20.094 16.797 -2.809 1 96.31 214 ALA A C 1
ATOM 1727 O O . ALA A 1 214 ? -20.719 15.961 -2.158 1 96.31 214 ALA A O 1
ATOM 1728 N N . LEU A 1 215 ? -19.531 17.875 -2.291 1 94.81 215 LEU A N 1
ATOM 1729 C CA . LEU A 1 215 ? -19.656 18.125 -0.858 1 94.81 215 LEU A CA 1
ATOM 1730 C C . LEU A 1 215 ? -21.109 18.266 -0.448 1 94.81 215 LEU A C 1
ATOM 1732 O O . LEU A 1 215 ? -21.531 17.734 0.585 1 94.81 215 LEU A O 1
ATOM 1736 N N . ALA A 1 216 ? -21.891 18.938 -1.247 1 96.88 216 ALA A N 1
ATOM 1737 C CA . ALA A 1 216 ? -23.312 19.109 -0.965 1 96.88 216 ALA A CA 1
ATOM 1738 C C . ALA A 1 216 ? -24.031 17.766 -0.995 1 96.88 216 ALA A C 1
ATOM 1740 O O . ALA A 1 216 ? -24.859 17.484 -0.128 1 96.88 216 ALA A O 1
ATOM 1741 N N . TYR A 1 217 ? -23.766 16.953 -1.976 1 96.69 217 TYR A N 1
ATOM 1742 C CA . TYR A 1 217 ? -24.359 15.633 -2.078 1 96.69 217 TYR A CA 1
ATOM 1743 C C . TYR A 1 217 ? -24 14.773 -0.875 1 96.69 217 TYR A C 1
ATOM 1745 O O . TYR A 1 217 ? -24.828 14.023 -0.358 1 96.69 217 TYR A O 1
ATOM 1753 N N . PHE A 1 218 ? -22.812 14.883 -0.488 1 93.38 218 PHE A N 1
ATOM 1754 C CA . PHE A 1 218 ? -22.359 14.094 0.653 1 93.38 218 PHE A CA 1
ATOM 1755 C C . PHE A 1 218 ? -23.141 14.469 1.909 1 93.38 218 PHE A C 1
ATOM 1757 O O . PHE A 1 218 ? -23.594 13.586 2.645 1 93.38 218 PHE A O 1
ATOM 1764 N N . ARG A 1 219 ? -23.203 15.711 2.117 1 92.44 219 ARG A N 1
ATOM 1765 C CA . ARG A 1 219 ? -23.891 16.203 3.305 1 92.44 219 ARG A CA 1
ATOM 1766 C C . ARG A 1 219 ? -25.375 15.836 3.266 1 92.44 219 ARG A C 1
ATOM 1768 O O . ARG A 1 219 ? -26.016 15.727 4.312 1 92.44 219 ARG A O 1
ATOM 1775 N N . ARG A 1 220 ? -25.875 15.578 2.082 1 94.06 220 ARG A N 1
ATOM 1776 C CA . ARG A 1 220 ? -27.266 15.148 1.911 1 94.06 220 ARG A CA 1
ATOM 1777 C C . ARG A 1 220 ? -27.375 13.625 1.917 1 94.06 220 ARG A C 1
ATOM 1779 O O . ARG A 1 220 ? -28.438 13.078 1.657 1 94.06 220 ARG A O 1
ATOM 1786 N N . GLU A 1 221 ? -26.312 12.93 2.061 1 92.44 221 GLU A N 1
ATOM 1787 C CA . GLU A 1 221 ? -26.219 11.477 2.135 1 92.44 221 GLU A CA 1
ATOM 1788 C C . GLU A 1 221 ? -26.594 10.828 0.808 1 92.44 221 GLU A C 1
ATOM 1790 O O . GLU A 1 221 ? -27.234 9.773 0.786 1 92.44 221 GLU A O 1
ATOM 1795 N N . ARG A 1 222 ? -26.375 11.609 -0.163 1 94.5 222 ARG A N 1
ATOM 1796 C CA . ARG A 1 222 ? -26.516 11.047 -1.503 1 94.5 222 ARG A CA 1
ATOM 1797 C C . ARG A 1 222 ? -25.156 10.578 -2.035 1 94.5 222 ARG A C 1
ATOM 1799 O O . ARG A 1 222 ? -24.562 11.234 -2.9 1 94.5 222 ARG A O 1
ATOM 1806 N N . TYR A 1 223 ? -24.797 9.453 -1.741 1 91.94 223 TYR A N 1
ATOM 1807 C CA . TYR A 1 223 ? -23.422 8.984 -1.905 1 91.94 223 TYR A CA 1
ATOM 1808 C C . TYR A 1 223 ? -23.156 8.578 -3.35 1 91.94 223 TYR A C 1
ATOM 1810 O O . TYR A 1 223 ? -22.031 8.727 -3.844 1 91.94 223 TYR A O 1
ATOM 1818 N N . ASP A 1 224 ? -24.156 8.133 -4.07 1 92.5 224 ASP A N 1
ATOM 1819 C CA . ASP A 1 224 ? -23.953 7.785 -5.477 1 92.5 224 ASP A CA 1
ATOM 1820 C C . ASP A 1 224 ? -23.672 9.031 -6.309 1 92.5 224 ASP A C 1
ATOM 1822 O O . ASP A 1 224 ? -22.797 9.008 -7.18 1 92.5 224 ASP A O 1
ATOM 1826 N N . A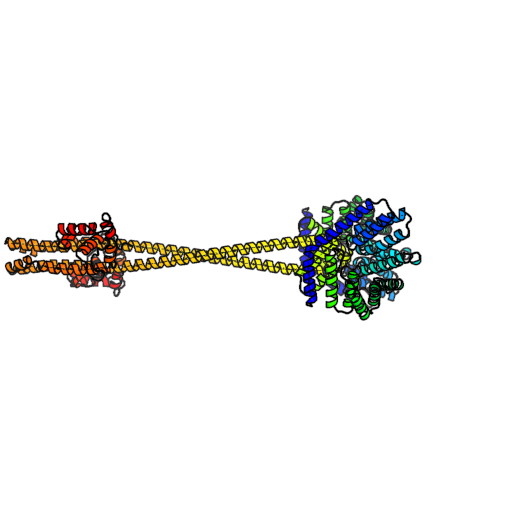SP A 1 225 ? -24.438 10.062 -5.996 1 95.88 225 ASP A N 1
ATOM 1827 C CA . ASP A 1 225 ? -24.203 11.328 -6.688 1 95.88 225 ASP A CA 1
ATOM 1828 C C . ASP A 1 225 ? -22.844 11.914 -6.312 1 95.88 225 ASP A C 1
ATOM 1830 O O . ASP A 1 225 ? -22.172 12.492 -7.164 1 95.88 225 ASP A O 1
ATOM 1834 N N . TRP A 1 226 ? -22.531 11.797 -5.082 1 95.44 226 TRP A N 1
ATOM 1835 C CA . TRP A 1 226 ? -21.219 12.219 -4.609 1 95.44 226 TRP A CA 1
ATOM 1836 C C . TRP A 1 226 ? -20.109 11.5 -5.375 1 95.44 226 TRP A C 1
ATOM 1838 O O . TRP A 1 226 ? -19.203 12.133 -5.906 1 95.44 226 TRP A O 1
ATOM 1848 N N . ALA A 1 227 ? -20.266 10.18 -5.492 1 95.25 227 ALA A N 1
ATOM 1849 C CA . ALA A 1 227 ? -19.25 9.375 -6.168 1 95.25 227 ALA A CA 1
ATOM 1850 C C . ALA A 1 227 ? -19.109 9.773 -7.633 1 95.25 227 ALA A C 1
ATOM 1852 O O . ALA A 1 227 ? -18 9.781 -8.18 1 95.25 227 ALA A O 1
ATOM 1853 N N . TYR A 1 228 ? -20.203 10.047 -8.234 1 96.62 228 TYR A N 1
ATOM 1854 C CA . TYR A 1 228 ? -20.188 10.469 -9.633 1 96.62 228 TYR A CA 1
ATOM 1855 C C . TYR A 1 228 ? -19.406 11.773 -9.797 1 96.62 228 TYR A C 1
ATOM 1857 O O . TYR A 1 228 ? -18.594 11.898 -10.711 1 96.62 228 TYR A O 1
ATOM 1865 N N . CYS A 1 229 ? -19.672 12.758 -8.938 1 97.12 229 CYS A N 1
ATOM 1866 C CA . CYS A 1 229 ? -18.984 14.039 -8.992 1 97.12 229 CYS A CA 1
ATOM 1867 C C . CYS A 1 229 ? -17.484 13.875 -8.75 1 97.12 229 CYS A C 1
ATOM 1869 O O . CYS A 1 229 ? -16.672 14.5 -9.43 1 97.12 229 CYS A O 1
ATOM 1871 N N . ILE A 1 230 ? -17.141 13.047 -7.82 1 96 230 ILE A N 1
ATOM 1872 C CA . ILE A 1 230 ? -15.734 12.789 -7.508 1 96 230 ILE A CA 1
ATOM 1873 C C . ILE A 1 230 ? -15.062 12.109 -8.695 1 96 230 ILE A C 1
ATOM 1875 O O . ILE A 1 230 ? -13.922 12.43 -9.031 1 96 230 ILE A O 1
ATOM 1879 N N . ALA A 1 231 ? -15.766 11.164 -9.289 1 97.12 231 ALA A N 1
ATOM 1880 C CA . ALA A 1 231 ? -15.234 10.484 -10.469 1 97.12 231 ALA A CA 1
ATOM 1881 C C . ALA A 1 231 ? -15.016 11.469 -11.617 1 97.12 231 ALA A C 1
ATOM 1883 O O . ALA A 1 231 ? -14 11.398 -12.312 1 97.12 231 ALA A O 1
ATOM 1884 N N . LEU A 1 232 ? -15.969 12.328 -11.789 1 96.94 232 LEU A N 1
ATOM 1885 C CA . LEU A 1 232 ? -15.844 13.344 -12.828 1 96.94 232 LEU A CA 1
ATOM 1886 C C . LEU A 1 232 ? -14.648 14.242 -12.57 1 96.94 232 LEU A C 1
ATOM 1888 O O . LEU A 1 232 ? -13.891 14.555 -13.492 1 96.94 232 LEU A O 1
ATOM 1892 N N . THR A 1 233 ? -14.484 14.68 -11.344 1 96.62 233 THR A N 1
ATOM 1893 C CA . THR A 1 233 ? -13.344 15.5 -10.945 1 96.62 233 THR A CA 1
ATOM 1894 C C . THR A 1 233 ? -12.031 14.766 -11.211 1 96.62 233 THR A C 1
ATOM 1896 O O . THR A 1 233 ? -11.094 15.336 -11.766 1 96.62 233 THR A O 1
ATOM 1899 N N . ALA A 1 234 ? -11.992 13.508 -10.859 1 96.06 234 ALA A N 1
ATOM 1900 C CA . ALA A 1 234 ? -10.789 12.703 -11.062 1 96.06 234 ALA A CA 1
ATOM 1901 C C . ALA A 1 234 ? -10.445 12.594 -12.539 1 96.06 234 ALA A C 1
ATOM 1903 O O . ALA A 1 234 ? -9.273 12.672 -12.922 1 96.06 234 ALA A O 1
ATOM 1904 N N . LEU A 1 235 ? -11.461 12.328 -13.359 1 96.5 235 LEU A N 1
ATOM 1905 C CA . LEU A 1 235 ? -11.25 12.219 -14.797 1 96.5 235 LEU A CA 1
ATOM 1906 C C . LEU A 1 235 ? -10.672 13.508 -15.359 1 96.5 235 LEU A C 1
ATOM 1908 O O . LEU A 1 235 ? -9.695 13.484 -16.109 1 96.5 235 LEU A O 1
ATOM 1912 N N . VAL A 1 236 ? -11.266 14.633 -14.992 1 95.94 236 VAL A N 1
ATOM 1913 C CA . VAL A 1 236 ? -10.852 15.93 -15.523 1 95.94 236 VAL A CA 1
ATOM 1914 C C . VAL A 1 236 ? -9.445 16.266 -15.023 1 95.94 236 VAL A C 1
ATOM 1916 O O . VAL A 1 236 ? -8.617 16.781 -15.773 1 95.94 236 VAL A O 1
ATOM 1919 N N . GLU A 1 237 ? -9.141 16.031 -13.734 1 95.25 237 GLU A N 1
ATOM 1920 C CA . GLU A 1 237 ? -7.797 16.234 -13.195 1 95.25 237 GLU A CA 1
ATOM 1921 C C . GLU A 1 237 ? -6.754 15.461 -13.984 1 95.25 237 GLU A C 1
ATOM 1923 O O . GLU A 1 237 ? -5.691 15.992 -14.32 1 95.25 237 GLU A O 1
ATOM 1928 N N . ASN A 1 238 ? -7.105 14.273 -14.297 1 93.94 238 ASN A N 1
ATOM 1929 C CA . ASN A 1 238 ? -6.188 13.438 -15.055 1 93.94 238 ASN A CA 1
ATOM 1930 C C . ASN A 1 238 ? -5.992 13.961 -16.469 1 93.94 238 ASN A C 1
ATOM 1932 O O . ASN A 1 238 ? -4.875 13.969 -17 1 93.94 238 ASN A O 1
ATOM 1936 N N . GLN A 1 239 ? -7.078 14.344 -17.062 1 93.5 239 GLN A N 1
ATOM 1937 C CA . GLN A 1 239 ? -7.035 14.82 -18.438 1 93.5 239 GLN A CA 1
ATOM 1938 C C . GLN A 1 239 ? -6.273 16.141 -18.547 1 93.5 239 GLN A C 1
ATOM 1940 O O . GLN A 1 239 ? -5.684 16.438 -19.578 1 93.5 239 GLN A O 1
ATOM 1945 N N . ARG A 1 240 ? -6.238 16.859 -17.453 1 92.94 240 ARG A N 1
ATOM 1946 C CA . ARG A 1 240 ? -5.57 18.156 -17.453 1 92.94 240 ARG A CA 1
ATOM 1947 C C . ARG A 1 240 ? -4.156 18.047 -16.891 1 92.94 240 ARG A C 1
ATOM 1949 O O . ARG A 1 240 ? -3.416 19.031 -16.859 1 92.94 240 ARG A O 1
ATOM 1956 N N . GLY A 1 241 ? -3.758 16.938 -16.438 1 93.31 241 GLY A N 1
ATOM 1957 C CA . GLY A 1 241 ? -2.432 16.734 -15.883 1 93.31 241 GLY A CA 1
ATOM 1958 C C . GLY A 1 241 ? -2.268 17.328 -14.5 1 93.31 241 GLY A C 1
ATOM 1959 O O . GLY A 1 241 ? -1.172 17.75 -14.125 1 93.31 241 GLY A O 1
ATOM 1960 N N . TYR A 1 242 ? -3.416 17.438 -13.734 1 94.69 242 TYR A N 1
ATOM 1961 C CA . TYR A 1 242 ? -3.346 17.891 -12.344 1 94.69 242 TYR A CA 1
ATOM 1962 C C . TYR A 1 242 ? -2.854 16.781 -11.43 1 94.69 242 TYR A C 1
ATOM 1964 O O . TYR A 1 242 ? -3.307 15.641 -11.531 1 94.69 242 TYR A O 1
ATOM 1972 N N . ILE A 1 243 ? -1.891 17.062 -10.578 1 94.12 243 ILE A N 1
ATOM 1973 C CA . ILE A 1 243 ? -1.288 15.977 -9.812 1 94.12 243 ILE A CA 1
ATOM 1974 C C . ILE A 1 243 ? -1.375 16.281 -8.32 1 94.12 243 ILE A C 1
ATOM 1976 O O . ILE A 1 243 ? -0.744 15.602 -7.508 1 94.12 243 ILE A O 1
ATOM 1980 N N . ASP A 1 244 ? -2.182 17.281 -7.902 1 91.25 244 ASP A N 1
ATOM 1981 C CA . ASP A 1 244 ? -2.309 17.594 -6.48 1 91.25 244 ASP A CA 1
ATOM 1982 C C . ASP A 1 244 ? -3.734 17.344 -5.992 1 91.25 244 ASP A C 1
ATOM 1984 O O . ASP A 1 244 ? -4.133 17.859 -4.945 1 91.25 244 ASP A O 1
ATOM 1988 N N . GLY A 1 245 ? -4.5 16.625 -6.758 1 88.31 245 GLY A N 1
ATOM 1989 C CA . GLY A 1 245 ? -5.898 16.406 -6.41 1 88.31 245 GLY A CA 1
ATOM 1990 C C . GLY A 1 245 ? -6.098 15.266 -5.434 1 88.31 245 GLY A C 1
ATOM 1991 O O . GLY A 1 245 ? -5.203 14.445 -5.234 1 88.31 245 GLY A O 1
ATOM 1992 N N . GLU A 1 246 ? -7.27 15.297 -4.855 1 88.25 246 GLU A N 1
ATOM 1993 C CA . GLU A 1 246 ? -7.594 14.242 -3.896 1 88.25 246 GLU A CA 1
ATOM 1994 C C . GLU A 1 246 ? -8.688 13.32 -4.438 1 88.25 246 GLU A C 1
ATOM 1996 O O . GLU A 1 246 ? -8.992 12.297 -3.834 1 88.25 246 GLU A O 1
ATOM 2001 N N . ALA A 1 247 ? -9.203 13.602 -5.551 1 91.5 247 ALA A N 1
ATOM 2002 C CA . ALA A 1 247 ? -10.398 12.922 -6.043 1 91.5 247 ALA A CA 1
ATOM 2003 C C . ALA A 1 247 ? -10.141 11.438 -6.242 1 91.5 247 ALA A C 1
ATOM 2005 O O . ALA A 1 247 ? -10.969 10.602 -5.883 1 91.5 247 ALA A O 1
ATOM 2006 N N . LEU A 1 248 ? -8.992 11.133 -6.793 1 90.69 248 LEU A N 1
ATOM 2007 C CA . LEU A 1 248 ? -8.688 9.742 -7.082 1 90.69 248 LEU A CA 1
ATOM 2008 C C . LEU A 1 248 ? -8.617 8.922 -5.797 1 90.69 248 LEU A C 1
ATOM 2010 O O . LEU A 1 248 ? -9.039 7.762 -5.77 1 90.69 248 LEU A O 1
ATOM 2014 N N . LYS A 1 249 ? -8.07 9.445 -4.785 1 89 249 LYS A N 1
ATOM 2015 C CA . LYS A 1 249 ? -7.969 8.758 -3.504 1 89 249 LYS A CA 1
ATOM 2016 C C . LYS A 1 249 ? -9.352 8.523 -2.895 1 89 249 LYS A C 1
ATOM 2018 O O . LYS A 1 249 ? -9.625 7.449 -2.359 1 89 249 LYS A O 1
ATOM 2023 N N . GLN A 1 250 ? -10.195 9.547 -2.945 1 88.44 250 GLN A N 1
ATOM 2024 C CA . GLN A 1 250 ? -11.562 9.414 -2.451 1 88.44 250 GLN A CA 1
ATOM 2025 C C . GLN A 1 250 ? -12.328 8.359 -3.234 1 88.44 250 GLN A C 1
ATOM 2027 O O . GLN A 1 250 ? -13.062 7.555 -2.65 1 88.44 250 GLN A O 1
ATOM 2032 N N . LEU A 1 251 ? -12.148 8.43 -4.488 1 91.25 251 LEU A N 1
ATOM 2033 C CA . LEU A 1 251 ? -12.82 7.461 -5.348 1 91.25 251 LEU A CA 1
ATOM 2034 C C . LEU A 1 251 ? -12.328 6.047 -5.059 1 91.25 251 LEU A C 1
ATOM 2036 O O . LEU A 1 251 ? -13.109 5.094 -5.109 1 91.25 251 LEU A O 1
ATOM 2040 N N . GLY A 1 252 ? -10.984 5.953 -4.863 1 88.31 252 GLY A N 1
ATOM 2041 C CA . GLY A 1 252 ? -10.422 4.66 -4.508 1 88.31 252 GLY A CA 1
ATOM 2042 C C . GLY A 1 252 ? -11.086 4.035 -3.295 1 88.31 252 GLY A C 1
ATOM 2043 O O . GLY A 1 252 ? -11.383 2.84 -3.291 1 88.31 252 GLY A O 1
ATOM 2044 N N . ARG A 1 253 ? -11.328 4.797 -2.301 1 84.44 253 ARG A N 1
ATOM 2045 C CA . ARG A 1 253 ? -12 4.301 -1.1 1 84.44 253 ARG A CA 1
ATOM 2046 C C . ARG A 1 253 ? -13.414 3.83 -1.414 1 84.44 253 ARG A C 1
ATOM 2048 O O . ARG A 1 253 ? -13.844 2.777 -0.938 1 84.44 253 ARG A O 1
ATOM 2055 N N . TRP A 1 254 ? -14.102 4.637 -2.156 1 87.44 254 TRP A N 1
ATOM 2056 C CA . TRP A 1 254 ? -15.469 4.289 -2.525 1 87.44 254 TRP A CA 1
ATOM 2057 C C . TRP A 1 254 ? -15.508 2.994 -3.328 1 87.44 254 TRP A C 1
ATOM 2059 O O . TRP A 1 254 ? -16.359 2.139 -3.1 1 87.44 254 TRP A O 1
ATOM 2069 N N . VAL A 1 255 ? -14.633 2.865 -4.254 1 89.88 255 VAL A N 1
ATOM 2070 C CA . VAL A 1 255 ? -14.555 1.688 -5.109 1 89.88 255 VAL A CA 1
ATOM 2071 C C . VAL A 1 255 ? -14.234 0.453 -4.27 1 89.88 255 VAL A C 1
ATOM 2073 O O . VAL A 1 255 ? -14.766 -0.632 -4.523 1 89.88 255 VAL A O 1
ATOM 2076 N N . TYR A 1 256 ? -13.367 0.614 -3.295 1 86.75 256 TYR A N 1
ATOM 2077 C CA . TYR A 1 256 ? -13.047 -0.479 -2.385 1 86.75 256 TYR A CA 1
ATOM 2078 C C . TYR A 1 256 ? -14.273 -0.922 -1.604 1 86.75 256 TYR A C 1
ATOM 2080 O O . TYR A 1 256 ? -14.578 -2.117 -1.531 1 86.75 256 TYR A O 1
ATOM 2088 N N . GLU A 1 257 ? -14.953 0.03 -1.073 1 84.12 257 GLU A N 1
ATOM 2089 C CA . GLU A 1 257 ? -16.141 -0.272 -0.285 1 84.12 257 GLU A CA 1
ATOM 2090 C C . GLU A 1 257 ? -17.219 -0.913 -1.146 1 84.12 257 GLU A C 1
ATOM 2092 O O . GLU A 1 257 ? -18.078 -1.638 -0.637 1 84.12 257 GLU A O 1
ATOM 2097 N N . SER A 1 258 ? -17.156 -0.625 -2.418 1 86.94 258 SER A N 1
ATOM 2098 C CA . SER A 1 258 ? -18.125 -1.194 -3.355 1 86.94 258 SER A CA 1
ATOM 2099 C C . SER A 1 258 ? -17.688 -2.584 -3.814 1 86.94 258 SER A C 1
ATOM 2101 O O . SER A 1 258 ? -18.359 -3.205 -4.641 1 86.94 258 SER A O 1
ATOM 2103 N N . GLY A 1 259 ? -16.484 -3.064 -3.363 1 83.19 259 GLY A N 1
ATOM 2104 C CA . GLY A 1 259 ? -16.109 -4.457 -3.562 1 83.19 259 GLY A CA 1
ATOM 2105 C C . GLY A 1 259 ? -15.039 -4.645 -4.617 1 83.19 259 GLY A C 1
ATOM 2106 O O . GLY A 1 259 ? -14.688 -5.773 -4.961 1 83.19 259 GLY A O 1
ATOM 2107 N N . ASP A 1 260 ? -14.531 -3.568 -5.215 1 85.12 260 ASP A N 1
ATOM 2108 C CA . ASP A 1 260 ? -13.508 -3.674 -6.25 1 85.12 260 ASP A CA 1
ATOM 2109 C C . ASP A 1 260 ? -12.141 -3.266 -5.715 1 85.12 260 ASP A C 1
ATOM 2111 O O . ASP A 1 260 ? -11.664 -2.16 -5.98 1 85.12 260 ASP A O 1
ATOM 2115 N N . ALA A 1 261 ? -11.422 -4.219 -5.156 1 81.44 261 ALA A N 1
ATOM 2116 C CA . ALA A 1 261 ? -10.164 -3.953 -4.461 1 81.44 261 ALA A CA 1
ATOM 2117 C C . ALA A 1 261 ? -9.039 -3.664 -5.453 1 81.44 261 ALA A C 1
ATOM 2119 O O . ALA A 1 261 ? -8.164 -2.842 -5.184 1 81.44 261 ALA A O 1
ATOM 2120 N N . SER A 1 262 ? -9.008 -4.34 -6.539 1 80.75 262 SER A N 1
ATOM 2121 C CA . SER A 1 262 ? -7.938 -4.168 -7.52 1 80.75 262 SER A CA 1
ATOM 2122 C C . SER A 1 262 ? -7.941 -2.758 -8.102 1 80.75 262 SER A C 1
ATOM 2124 O O . SER A 1 262 ? -6.895 -2.105 -8.164 1 80.75 262 SER A O 1
ATOM 2126 N N . ARG A 1 263 ? -9.141 -2.371 -8.562 1 90.5 263 ARG A N 1
ATOM 2127 C CA . ARG A 1 263 ? -9.273 -1.019 -9.094 1 90.5 263 ARG A CA 1
ATOM 2128 C C . ARG A 1 263 ? -8.977 0.022 -8.016 1 90.5 263 ARG A C 1
ATOM 2130 O O . ARG A 1 263 ? -8.32 1.031 -8.289 1 90.5 263 ARG A O 1
ATOM 2137 N N . ALA A 1 264 ? -9.516 -0.211 -6.82 1 87.75 264 ALA A N 1
ATOM 2138 C CA . ALA A 1 264 ? -9.266 0.695 -5.699 1 87.75 264 ALA A CA 1
ATOM 2139 C C . ALA A 1 264 ? -7.77 0.868 -5.461 1 87.75 264 ALA A C 1
ATOM 2141 O O . ALA A 1 264 ? -7.289 1.987 -5.266 1 87.75 264 ALA A O 1
ATOM 2142 N N . TYR A 1 265 ? -7.059 -0.16 -5.488 1 81.62 265 TYR A N 1
ATOM 2143 C CA . TYR A 1 265 ? -5.621 -0.133 -5.266 1 81.62 265 TYR A CA 1
ATOM 2144 C C . TYR A 1 265 ? -4.914 0.657 -6.359 1 81.62 265 TYR A C 1
ATOM 2146 O O . TYR A 1 265 ? -3.994 1.431 -6.082 1 81.62 265 TYR A O 1
ATOM 2154 N N . ALA A 1 266 ? -5.32 0.45 -7.594 1 84.06 266 ALA A N 1
ATOM 2155 C CA . ALA A 1 266 ? -4.719 1.18 -8.703 1 84.06 266 ALA A CA 1
ATOM 2156 C C . ALA A 1 266 ? -4.91 2.686 -8.539 1 84.06 266 ALA A C 1
ATOM 2158 O O . ALA A 1 266 ? -3.988 3.465 -8.797 1 84.06 266 ALA A O 1
ATOM 2159 N N . TYR A 1 267 ? -6.09 3.092 -8.18 1 88.94 267 TYR A N 1
ATOM 2160 C CA . TYR A 1 267 ? -6.387 4.504 -7.973 1 88.94 267 TYR A CA 1
ATOM 2161 C C . TYR A 1 267 ? -5.52 5.09 -6.863 1 88.94 267 TYR A C 1
ATOM 2163 O O . TYR A 1 267 ? -4.973 6.188 -7.008 1 88.94 267 TYR A O 1
ATOM 2171 N N . ILE A 1 268 ? -5.371 4.367 -5.797 1 84.38 268 ILE A N 1
ATOM 2172 C CA . ILE A 1 268 ? -4.629 4.848 -4.637 1 84.38 268 ILE A CA 1
ATOM 2173 C C . ILE A 1 268 ? -3.146 4.965 -4.984 1 84.38 268 ILE A C 1
ATOM 2175 O O . ILE A 1 268 ? -2.486 5.934 -4.594 1 84.38 268 ILE A O 1
ATOM 2179 N N . VAL A 1 269 ? -2.621 4.082 -5.707 1 81.5 269 VAL A N 1
ATOM 2180 C CA . VAL A 1 269 ? -1.208 4.094 -6.074 1 81.5 269 VAL A CA 1
ATOM 2181 C C . VAL A 1 269 ? -0.916 5.293 -6.973 1 81.5 269 VAL A C 1
ATOM 2183 O O . VAL A 1 269 ? 0.085 5.988 -6.781 1 81.5 269 VAL A O 1
ATOM 2186 N N . ILE A 1 270 ? -1.8 5.508 -7.93 1 87 270 ILE A N 1
ATOM 2187 C CA . ILE A 1 270 ? -1.608 6.637 -8.836 1 87 270 ILE A CA 1
ATOM 2188 C C . ILE A 1 270 ? -1.741 7.949 -8.062 1 87 270 ILE A C 1
ATOM 2190 O O . ILE A 1 270 ? -0.979 8.891 -8.289 1 87 270 ILE A O 1
ATOM 2194 N N . ALA A 1 271 ? -2.721 8 -7.188 1 87.88 271 ALA A N 1
ATOM 2195 C CA . ALA A 1 271 ? -2.902 9.188 -6.355 1 87.88 271 ALA A CA 1
ATOM 2196 C C . ALA A 1 271 ? -1.664 9.453 -5.504 1 87.88 271 ALA A C 1
ATOM 2198 O O . ALA A 1 271 ? -1.264 10.609 -5.324 1 87.88 271 ALA A O 1
ATOM 2199 N N . GLU A 1 272 ? -1.073 8.453 -4.941 1 83.69 272 GLU A N 1
ATOM 2200 C CA . GLU A 1 272 ? 0.123 8.586 -4.113 1 83.69 272 GLU A CA 1
ATOM 2201 C C . GLU A 1 272 ? 1.319 9.047 -4.945 1 83.69 272 GLU A C 1
ATOM 2203 O O . GLU A 1 272 ? 2.143 9.836 -4.48 1 83.69 272 GLU A O 1
ATOM 2208 N N . GLU A 1 273 ? 1.447 8.516 -6.109 1 84.75 273 GLU A N 1
ATOM 2209 C CA . GLU A 1 273 ? 2.504 8.969 -7.008 1 84.75 273 GLU A CA 1
ATOM 2210 C C . GLU A 1 273 ? 2.375 10.453 -7.309 1 84.75 273 GLU A C 1
ATOM 2212 O O . GLU A 1 273 ? 3.373 11.18 -7.34 1 84.75 273 GLU A O 1
ATOM 2217 N N . ASN A 1 274 ? 1.147 10.852 -7.59 1 89.94 274 ASN A N 1
ATOM 2218 C CA . ASN A 1 274 ? 0.881 12.266 -7.832 1 89.94 274 ASN A CA 1
ATOM 2219 C C . ASN A 1 274 ? 1.267 13.125 -6.629 1 89.94 274 ASN A C 1
ATOM 2221 O O . ASN A 1 274 ? 1.812 14.219 -6.793 1 89.94 274 ASN A O 1
ATOM 2225 N N . GLU A 1 275 ? 0.902 12.664 -5.512 1 87.75 275 GLU A N 1
ATOM 2226 C CA . GLU A 1 275 ? 1.204 13.383 -4.277 1 87.75 275 GLU A CA 1
ATOM 2227 C C . GLU A 1 275 ? 2.707 13.602 -4.117 1 87.75 275 GLU A C 1
ATOM 2229 O O . GLU A 1 275 ? 3.146 14.703 -3.781 1 87.75 275 GLU A O 1
ATOM 2234 N N . VAL A 1 276 ? 3.455 12.586 -4.344 1 84.25 276 VAL A N 1
ATOM 2235 C CA . VAL A 1 276 ? 4.906 12.68 -4.227 1 84.25 276 VAL A CA 1
ATOM 2236 C C . VAL A 1 276 ? 5.449 13.648 -5.273 1 84.25 276 VAL A C 1
ATOM 2238 O O . VAL A 1 276 ? 6.309 14.484 -4.969 1 84.25 276 VAL A O 1
ATOM 2241 N N . ARG A 1 277 ? 4.957 13.586 -6.473 1 88.56 277 ARG A N 1
ATOM 2242 C CA . ARG A 1 277 ? 5.426 14.43 -7.566 1 88.56 277 ARG A CA 1
ATOM 2243 C C . ARG A 1 277 ? 5.047 15.883 -7.336 1 88.56 277 ARG A C 1
ATOM 2245 O O . ARG A 1 277 ? 5.824 16.797 -7.641 1 88.56 277 ARG A O 1
ATOM 2252 N N . SER A 1 278 ? 3.838 16.109 -6.836 1 92.69 278 SER A N 1
ATOM 2253 C CA . SER A 1 278 ? 3.355 17.469 -6.648 1 92.69 278 SER A CA 1
ATOM 2254 C C . SER A 1 278 ? 3.959 18.109 -5.398 1 92.69 278 SER A C 1
ATOM 2256 O O . SER A 1 278 ? 4.102 19.328 -5.32 1 92.69 278 SER A O 1
ATOM 2258 N N . GLY A 1 279 ? 4.207 17.344 -4.367 1 87.75 279 GLY A N 1
ATOM 2259 C CA . GLY A 1 279 ? 4.676 17.828 -3.084 1 87.75 279 GLY A CA 1
ATOM 2260 C C . GLY A 1 279 ? 3.553 18.25 -2.16 1 87.75 279 GLY A C 1
ATOM 2261 O O . GLY A 1 279 ? 3.789 18.922 -1.148 1 87.75 279 GLY A O 1
ATOM 2262 N N . ALA A 1 280 ? 2.281 17.859 -2.549 1 89.31 280 ALA A N 1
ATOM 2263 C CA . ALA A 1 280 ? 1.131 18.172 -1.709 1 89.31 280 ALA A CA 1
ATOM 2264 C C . ALA A 1 280 ? 1.03 17.219 -0.527 1 89.31 280 ALA A C 1
ATOM 2266 O O . ALA A 1 280 ? 0.246 16.266 -0.557 1 89.31 280 ALA A O 1
ATOM 2267 N N . VAL A 1 281 ? 1.684 17.547 0.485 1 82.31 281 VAL A N 1
ATOM 2268 C CA . VAL A 1 281 ? 1.849 16.656 1.637 1 82.31 281 VAL A CA 1
ATOM 2269 C C . VAL A 1 281 ? 0.504 16.469 2.332 1 82.31 281 VAL A C 1
ATOM 2271 O O . VAL A 1 281 ? 0.229 15.383 2.865 1 82.31 281 VAL A O 1
ATOM 2274 N N . VAL A 1 282 ? -0.405 17.406 2.252 1 83 282 VAL A N 1
ATOM 2275 C CA . VAL A 1 282 ? -1.707 17.375 2.908 1 83 282 VAL A CA 1
ATOM 2276 C C . VAL A 1 282 ? -2.525 16.203 2.363 1 83 282 VAL A C 1
ATOM 2278 O O . VAL A 1 282 ? -3.385 15.656 3.062 1 83 282 VAL A O 1
ATOM 2281 N N . ARG A 1 283 ? -2.266 15.773 1.164 1 83 283 ARG A N 1
ATOM 2282 C CA . ARG A 1 283 ? -3.025 14.719 0.5 1 83 283 ARG A CA 1
ATOM 2283 C C . ARG A 1 283 ? -2.654 13.352 1.05 1 83 283 ARG A C 1
ATOM 2285 O O . ARG A 1 283 ? -3.365 12.367 0.816 1 83 283 ARG A O 1
ATOM 2292 N N . SER A 1 284 ? -1.637 13.281 1.848 1 77.94 284 SER A N 1
ATOM 2293 C CA . SER A 1 284 ? -1.212 12 2.416 1 77.94 284 SER A CA 1
ATOM 2294 C C . SER A 1 284 ? -2.008 11.664 3.672 1 77.94 284 SER A C 1
ATOM 2296 O O . SER A 1 284 ? -2.027 10.516 4.109 1 77.94 284 SER A O 1
ATOM 2298 N N . VAL A 1 285 ? -2.58 12.633 4.406 1 70.81 285 VAL A N 1
ATOM 2299 C CA . VAL A 1 285 ? -3.229 12.445 5.699 1 70.81 285 VAL A CA 1
ATOM 2300 C C . VAL A 1 285 ? -4.414 11.492 5.551 1 70.81 285 VAL A C 1
ATOM 2302 O O . VAL A 1 285 ? -4.645 10.641 6.414 1 70.81 285 VAL A O 1
ATOM 2305 N N . HIS A 1 286 ? -5.562 11.523 4.883 1 58.25 286 HIS A N 1
ATOM 2306 C CA . HIS A 1 286 ? -6.816 10.781 4.973 1 58.25 286 HIS A CA 1
ATOM 2307 C C . HIS A 1 286 ? -6.691 9.406 4.328 1 58.25 286 HIS A C 1
ATOM 2309 O O . HIS A 1 286 ? -7.52 8.523 4.574 1 58.25 286 HIS A O 1
ATOM 2315 N N . VAL A 1 287 ? -6.039 9.219 3.26 1 51.78 287 VAL A N 1
ATOM 2316 C CA . VAL A 1 287 ? -6.246 7.922 2.629 1 51.78 287 VAL A CA 1
ATOM 2317 C C . VAL A 1 287 ? -5.758 6.812 3.557 1 51.78 287 VAL A C 1
ATOM 2319 O O . VAL A 1 287 ? -5.875 5.625 3.234 1 51.78 287 VAL A O 1
ATOM 2322 N N . SER A 1 288 ? -5.234 7.18 4.77 1 52.25 288 SER A N 1
ATOM 2323 C CA . SER A 1 288 ? -4.582 6.312 5.75 1 52.25 288 SER A CA 1
ATOM 2324 C C . SER A 1 288 ? -5.566 5.305 6.336 1 52.25 288 SER A C 1
ATOM 2326 O O . SER A 1 288 ? -5.191 4.168 6.637 1 52.25 288 SER A O 1
ATOM 2328 N N . ASP A 1 289 ? -6.922 5.641 6.223 1 59.91 289 ASP A N 1
ATOM 2329 C CA . ASP A 1 289 ? -7.777 4.754 7.004 1 59.91 289 ASP A CA 1
ATOM 2330 C C . ASP A 1 289 ? -8.109 3.484 6.223 1 59.91 289 ASP A C 1
ATOM 2332 O O . ASP A 1 289 ? -8.367 2.434 6.816 1 59.91 289 ASP A O 1
ATOM 2336 N N . ALA A 1 290 ? -8.055 3.658 4.887 1 64.75 290 ALA A N 1
ATOM 2337 C CA . ALA A 1 290 ? -8.523 2.486 4.156 1 64.75 290 ALA A CA 1
ATOM 2338 C C . ALA A 1 290 ? -7.359 1.757 3.488 1 64.75 290 ALA A C 1
ATOM 2340 O O . ALA A 1 290 ? -7.492 0.597 3.09 1 64.75 290 ALA A O 1
ATOM 2341 N N . MET A 1 291 ? -6.172 2.404 3.545 1 69.12 291 MET A N 1
ATOM 2342 C CA . MET A 1 291 ? -5.062 1.926 2.729 1 69.12 291 MET A CA 1
ATOM 2343 C C . MET A 1 291 ? -4.598 0.55 3.195 1 69.12 291 MET A C 1
ATOM 2345 O O . MET A 1 291 ? -4.395 -0.352 2.381 1 69.12 291 MET A O 1
ATOM 2349 N N . PRO A 1 292 ? -4.488 0.467 4.48 1 68 292 PRO A N 1
ATOM 2350 C CA . PRO A 1 292 ? -4.039 -0.866 4.891 1 68 292 PRO A CA 1
ATOM 2351 C C . PRO A 1 292 ? -5.047 -1.96 4.539 1 68 292 PRO A C 1
ATOM 2353 O O . PRO A 1 292 ? -4.652 -3.072 4.18 1 68 292 PRO A O 1
ATOM 2356 N N . PHE A 1 293 ? -6.289 -1.576 4.5 1 71.62 293 PHE A N 1
ATOM 2357 C CA . PHE A 1 293 ? -7.332 -2.555 4.211 1 71.62 293 PHE A CA 1
ATOM 2358 C C . PHE A 1 293 ? -7.395 -2.852 2.717 1 71.62 293 PHE A C 1
ATOM 2360 O O . PHE A 1 293 ? -7.547 -4.008 2.312 1 71.62 293 PHE A O 1
ATOM 2367 N N . ILE A 1 294 ? -7.258 -1.837 1.985 1 73.81 294 ILE A N 1
ATOM 2368 C CA . ILE A 1 294 ? -7.266 -2.006 0.536 1 73.81 294 ILE A CA 1
ATOM 2369 C C . ILE A 1 294 ? -6.047 -2.818 0.105 1 73.81 294 ILE A C 1
ATOM 2371 O O . ILE A 1 294 ? -6.16 -3.744 -0.702 1 73.81 294 ILE A O 1
ATOM 2375 N N . SER A 1 295 ? -4.863 -2.479 0.677 1 72.38 295 SER A N 1
ATOM 2376 C CA . SER A 1 295 ? -3.629 -3.182 0.346 1 72.38 295 SER A CA 1
ATOM 2377 C C . SER A 1 295 ? -3.699 -4.648 0.763 1 72.38 295 SER A C 1
ATOM 2379 O O . SER A 1 295 ? -3.273 -5.531 0.017 1 72.38 295 SER A O 1
ATOM 2381 N N . ASN A 1 296 ? -4.266 -4.906 1.891 1 71.06 296 ASN A N 1
ATOM 2382 C CA . ASN A 1 296 ? -4.402 -6.277 2.377 1 71.06 296 ASN A CA 1
ATOM 2383 C C . ASN A 1 296 ? -5.371 -7.082 1.517 1 71.06 296 ASN A C 1
ATOM 2385 O O . ASN A 1 296 ? -5.125 -8.25 1.227 1 71.06 296 ASN A O 1
ATOM 2389 N N . ALA A 1 297 ? -6.438 -6.43 1.234 1 69.75 297 ALA A N 1
ATOM 2390 C CA . ALA A 1 297 ? -7.418 -7.109 0.39 1 69.75 297 ALA A CA 1
ATOM 2391 C C . ALA A 1 297 ? -6.824 -7.445 -0.975 1 69.75 297 ALA A C 1
ATOM 2393 O O . ALA A 1 297 ? -7.094 -8.516 -1.529 1 69.75 297 ALA A O 1
ATOM 2394 N N . TYR A 1 298 ? -6.145 -6.613 -1.467 1 72.06 298 TYR A N 1
ATOM 2395 C CA . TYR A 1 298 ? -5.469 -6.832 -2.742 1 72.06 298 TYR A CA 1
ATOM 2396 C C . TYR A 1 298 ? -4.473 -7.977 -2.645 1 72.06 298 TYR A C 1
ATOM 2398 O O . TYR A 1 298 ? -4.43 -8.844 -3.52 1 72.06 298 TYR A O 1
ATOM 2406 N N . ARG A 1 299 ? -3.732 -8.031 -1.576 1 68.94 299 ARG A N 1
ATOM 2407 C CA . ARG A 1 299 ? -2.746 -9.078 -1.338 1 68.94 299 ARG A CA 1
ATOM 2408 C C . ARG A 1 299 ? -3.416 -10.438 -1.182 1 68.94 299 ARG A C 1
ATOM 2410 O O . ARG A 1 299 ? -2.916 -11.445 -1.688 1 68.94 299 ARG A O 1
ATOM 2417 N N . GLU A 1 300 ? -4.395 -10.398 -0.435 1 67.25 300 GLU A N 1
ATOM 2418 C CA . GLU A 1 300 ? -5.117 -11.648 -0.225 1 67.25 300 GLU A CA 1
ATOM 2419 C C . GLU A 1 300 ? -5.633 -12.211 -1.545 1 67.25 300 GLU A C 1
ATOM 2421 O O . GLU A 1 300 ? -5.59 -13.422 -1.765 1 67.25 300 GLU A O 1
ATOM 2426 N N . SER A 1 301 ? -6.098 -11.359 -2.309 1 66.06 301 SER A N 1
ATOM 2427 C CA . SER A 1 301 ? -6.582 -11.781 -3.619 1 66.06 301 SER A CA 1
ATOM 2428 C C . SER A 1 301 ? -5.445 -12.336 -4.473 1 66.06 301 SER A C 1
ATOM 2430 O O . SER A 1 301 ? -5.617 -13.352 -5.16 1 66.06 301 SER A O 1
ATOM 2432 N N . GLU A 1 302 ? -4.328 -11.781 -4.383 1 67.75 302 GLU A N 1
ATOM 2433 C CA . GLU A 1 302 ? -3.162 -12.227 -5.141 1 67.75 302 GLU A CA 1
ATOM 2434 C C . GLU A 1 302 ? -2.615 -13.539 -4.59 1 67.75 302 GLU A C 1
ATOM 2436 O O . GLU A 1 302 ? -2.191 -14.414 -5.355 1 67.75 302 GLU A O 1
ATOM 2441 N N . ARG A 1 303 ? -2.525 -13.625 -3.324 1 68.31 303 ARG A N 1
ATOM 2442 C CA . ARG A 1 303 ? -2.062 -14.844 -2.676 1 68.31 303 ARG A CA 1
ATOM 2443 C C . ARG A 1 303 ? -2.963 -16.031 -3.025 1 68.31 303 ARG A C 1
ATOM 2445 O O . ARG A 1 303 ? -2.477 -17.125 -3.287 1 68.31 303 ARG A O 1
ATOM 2452 N N . ASN A 1 304 ? -4.223 -15.906 -3.088 1 67.69 304 ASN A N 1
ATOM 2453 C CA . ASN A 1 304 ? -5.16 -16.969 -3.455 1 67.69 304 ASN A CA 1
ATOM 2454 C C . ASN A 1 304 ? -4.926 -17.453 -4.883 1 67.69 304 ASN A C 1
ATOM 2456 O O . ASN A 1 304 ? -4.98 -18.656 -5.152 1 67.69 304 ASN A O 1
ATOM 2460 N N . SER A 1 305 ? -4.617 -16.562 -5.602 1 71.5 305 SER A N 1
ATOM 2461 C CA . SER A 1 305 ? -4.336 -16.922 -6.988 1 71.5 305 SER A CA 1
ATOM 2462 C C . SER A 1 305 ? -3.045 -17.734 -7.098 1 71.5 305 SER A C 1
ATOM 2464 O O . SER A 1 305 ? -2.979 -18.703 -7.855 1 71.5 305 SER A O 1
ATOM 2466 N N . THR A 1 306 ? -2.068 -17.328 -6.312 1 73.94 306 THR A N 1
ATOM 2467 C CA . THR A 1 306 ? -0.789 -18.031 -6.328 1 73.94 306 THR A CA 1
ATOM 2468 C C . THR A 1 306 ? -0.928 -19.422 -5.727 1 73.94 306 THR A C 1
ATOM 2470 O O . THR A 1 306 ? -0.355 -20.391 -6.238 1 73.94 306 THR A O 1
ATOM 2473 N N . VAL A 1 307 ? -1.654 -19.531 -4.684 1 70.81 307 VAL A N 1
ATOM 2474 C CA . VAL A 1 307 ? -1.89 -20.828 -4.051 1 70.81 307 VAL A CA 1
ATOM 2475 C C . VAL A 1 307 ? -2.631 -21.75 -5.016 1 70.81 307 VAL A C 1
ATOM 2477 O O . VAL A 1 307 ? -2.291 -22.922 -5.145 1 70.81 307 VAL A O 1
ATOM 2480 N N . LEU A 1 308 ? -3.561 -21.234 -5.699 1 74 308 LEU A N 1
ATOM 2481 C CA . LEU A 1 308 ? -4.305 -22.016 -6.684 1 74 308 LEU A CA 1
ATOM 2482 C C . LEU A 1 308 ? -3.387 -22.5 -7.801 1 74 308 LEU A C 1
ATOM 2484 O O . LEU A 1 308 ? -3.467 -23.656 -8.219 1 74 308 LEU A O 1
ATOM 2488 N N . LEU A 1 309 ? -2.557 -21.578 -8.156 1 78.88 309 LEU A N 1
ATOM 2489 C CA . LEU A 1 309 ? -1.615 -21.938 -9.211 1 78.88 309 LEU A CA 1
ATOM 2490 C C . LEU A 1 309 ? -0.664 -23.031 -8.734 1 78.88 309 LEU A C 1
ATOM 2492 O O . LEU A 1 309 ? -0.356 -23.969 -9.484 1 78.88 309 LEU A O 1
ATOM 2496 N N . CYS A 1 310 ? -0.277 -22.984 -7.562 1 76.75 310 CYS A N 1
ATOM 2497 C CA . CYS A 1 310 ? 0.603 -24 -6.988 1 76.75 310 CYS A CA 1
ATOM 2498 C C . CYS A 1 310 ? -0.106 -25.344 -6.887 1 76.75 310 CYS A C 1
ATOM 2500 O O . CYS A 1 310 ? 0.486 -26.375 -7.176 1 76.75 310 CYS A O 1
ATOM 2502 N N . ILE A 1 311 ? -1.374 -25.328 -6.562 1 77.56 311 ILE A N 1
ATOM 2503 C CA . ILE A 1 311 ? -2.166 -26.547 -6.465 1 77.56 311 ILE A CA 1
ATOM 2504 C C . ILE A 1 311 ? -2.299 -27.188 -7.844 1 77.56 311 ILE A C 1
ATOM 2506 O O . ILE A 1 311 ? -2.119 -28.406 -7.996 1 77.56 311 ILE A O 1
ATOM 2510 N N . ILE A 1 312 ? -2.5 -26.391 -8.812 1 80.44 312 ILE A N 1
ATOM 2511 C CA . ILE A 1 312 ? -2.631 -26.875 -10.18 1 80.44 312 ILE A CA 1
ATOM 2512 C C . ILE A 1 312 ? -1.321 -27.516 -10.633 1 80.44 312 ILE A C 1
ATOM 2514 O O . ILE A 1 312 ? -1.323 -28.609 -11.211 1 80.44 312 ILE A O 1
ATOM 2518 N N . ILE A 1 313 ? -0.251 -26.922 -10.312 1 81.56 313 ILE A N 1
ATOM 2519 C CA . ILE A 1 313 ? 1.064 -27.438 -10.656 1 81.56 313 ILE A CA 1
ATOM 2520 C C . ILE A 1 313 ? 1.29 -28.781 -9.953 1 81.56 313 ILE A C 1
ATOM 2522 O O . ILE A 1 313 ? 1.768 -29.734 -10.57 1 81.56 313 ILE A O 1
ATOM 2526 N N . GLY A 1 314 ? 0.935 -28.859 -8.688 1 80.38 314 GLY A N 1
ATOM 2527 C CA . GLY A 1 314 ? 1.046 -30.094 -7.938 1 80.38 314 GLY A CA 1
ATOM 2528 C C . GLY A 1 314 ? 0.23 -31.234 -8.539 1 80.38 314 GLY A C 1
ATOM 2529 O O . GLY A 1 314 ? 0.734 -32.344 -8.711 1 80.38 314 GLY A O 1
ATOM 2530 N N . CYS A 1 315 ? -0.985 -30.891 -8.93 1 80.81 315 CYS A N 1
ATOM 2531 C CA . CYS A 1 315 ? -1.867 -31.875 -9.555 1 80.81 315 CYS A CA 1
ATOM 2532 C C . CYS A 1 315 ? -1.294 -32.344 -10.883 1 80.81 315 CYS A C 1
ATOM 2534 O O . CYS A 1 315 ? -1.328 -33.562 -11.18 1 80.81 315 CYS A O 1
ATOM 2536 N N . MET A 1 316 ? -0.707 -31.5 -11.586 1 84.38 316 MET A N 1
ATOM 2537 C CA . MET A 1 316 ? -0.126 -31.828 -12.883 1 84.38 316 MET A CA 1
ATOM 2538 C C . MET A 1 316 ? 1.088 -32.75 -12.719 1 84.38 316 MET A C 1
ATOM 2540 O O . MET A 1 316 ? 1.296 -33.656 -13.508 1 84.38 316 MET A O 1
ATOM 2544 N N . ILE A 1 317 ? 1.836 -32.469 -11.695 1 84.06 317 ILE A N 1
ATOM 2545 C CA . ILE A 1 317 ? 3.002 -33.312 -11.414 1 84.06 317 ILE A CA 1
ATOM 2546 C C . ILE A 1 317 ? 2.555 -34.719 -11.047 1 84.06 317 ILE A C 1
ATOM 2548 O O . ILE A 1 317 ? 3.137 -35.688 -11.516 1 84.06 317 ILE A O 1
ATOM 2552 N N . VAL A 1 318 ? 1.519 -34.844 -10.266 1 83 318 VAL A N 1
ATOM 2553 C CA . VAL A 1 318 ? 0.978 -36.125 -9.875 1 83 318 VAL A CA 1
ATOM 2554 C C . VAL A 1 318 ? 0.485 -36.875 -11.109 1 83 318 VAL A C 1
ATOM 2556 O O . VAL A 1 318 ? 0.749 -38.062 -11.266 1 83 318 VAL A O 1
ATOM 2559 N N . ILE A 1 319 ? -0.166 -36.156 -11.969 1 84.38 319 ILE A N 1
ATOM 2560 C CA . ILE A 1 319 ? -0.671 -36.75 -13.203 1 84.38 319 ILE A CA 1
ATOM 2561 C C . ILE A 1 319 ? 0.498 -37.219 -14.07 1 84.38 319 ILE A C 1
ATOM 2563 O O . ILE A 1 319 ? 0.461 -38.312 -14.648 1 84.38 319 ILE A O 1
ATOM 2567 N N . LEU A 1 320 ? 1.545 -36.469 -14.148 1 84.38 320 LEU A N 1
ATOM 2568 C CA . LEU A 1 320 ? 2.729 -36.812 -14.922 1 84.38 320 LEU A CA 1
ATOM 2569 C C . LEU A 1 320 ? 3.383 -38.094 -14.375 1 84.38 320 LEU A C 1
ATOM 2571 O O . LEU A 1 320 ? 3.818 -38.938 -15.148 1 84.38 320 LEU A O 1
ATOM 2575 N N . ILE A 1 321 ? 3.422 -38.125 -13.086 1 83 321 ILE A N 1
ATOM 2576 C CA . ILE A 1 321 ? 4 -39.312 -12.445 1 83 321 ILE A CA 1
ATOM 2577 C C . ILE A 1 321 ? 3.141 -40.531 -12.75 1 83 321 ILE A C 1
ATOM 2579 O O . ILE A 1 321 ? 3.66 -41.594 -13.102 1 83 321 ILE A O 1
ATOM 2583 N N . LEU A 1 322 ? 1.859 -40.438 -12.703 1 83.19 322 LEU A N 1
ATOM 2584 C CA . LEU A 1 322 ? 0.92 -41.531 -12.969 1 83.19 322 LEU A CA 1
ATOM 2585 C C . LEU A 1 322 ? 1.049 -42 -14.406 1 83.19 322 LEU A C 1
ATOM 2587 O O . LEU A 1 322 ? 1.087 -43.219 -14.656 1 83.19 322 LEU A O 1
ATOM 2591 N N . VAL A 1 323 ? 1.151 -41.062 -15.297 1 82.5 323 VAL A N 1
ATOM 2592 C CA . VAL A 1 323 ? 1.305 -41.406 -16.703 1 82.5 323 VAL A CA 1
ATOM 2593 C C . VAL A 1 323 ? 2.648 -42.094 -16.922 1 82.5 323 VAL A C 1
ATOM 2595 O O . VAL A 1 323 ? 2.742 -43.031 -17.703 1 82.5 323 VAL A O 1
ATOM 2598 N N . GLY A 1 324 ? 3.621 -41.625 -16.219 1 81.12 324 GLY A N 1
ATOM 2599 C CA . GLY A 1 324 ? 4.926 -42.281 -16.281 1 81.12 324 GLY A CA 1
ATOM 2600 C C . GLY A 1 324 ? 4.914 -43.719 -15.812 1 81.12 324 GLY A C 1
ATOM 2601 O O . GLY A 1 324 ? 5.48 -44.594 -16.469 1 81.12 324 GLY A O 1
ATOM 2602 N N . VAL A 1 325 ? 4.293 -44 -14.812 1 82.62 325 VAL A N 1
ATOM 2603 C CA . VAL A 1 325 ? 4.191 -45.344 -14.258 1 82.62 325 VAL A CA 1
ATOM 2604 C C . VAL A 1 325 ? 3.416 -46.25 -15.211 1 82.62 325 VAL A C 1
ATOM 2606 O O . VAL A 1 325 ? 3.809 -47.406 -15.453 1 82.62 325 VAL A O 1
ATOM 2609 N N . LEU A 1 326 ? 2.359 -45.719 -15.828 1 82.44 326 LEU A N 1
ATOM 2610 C CA . LEU A 1 326 ? 1.562 -46.469 -16.781 1 82.44 326 LEU A CA 1
ATOM 2611 C C . LEU A 1 326 ? 2.381 -46.812 -18.031 1 82.44 326 LEU A C 1
ATOM 2613 O O . LEU A 1 326 ? 2.287 -47.938 -18.547 1 82.44 326 LEU A O 1
ATOM 2617 N N . PHE A 1 327 ? 3.23 -45.844 -18.312 1 81.19 327 PHE A N 1
ATOM 2618 C CA . PHE A 1 327 ? 4.102 -46.062 -19.453 1 81.19 327 PHE A CA 1
ATOM 2619 C C . PHE A 1 327 ? 5.129 -47.156 -19.188 1 81.19 327 PHE A C 1
ATOM 2621 O O . PHE A 1 327 ? 5.41 -47.969 -20.047 1 81.19 327 PHE A O 1
ATOM 2628 N N . TYR A 1 328 ? 5.641 -47.094 -18.078 1 81.25 328 TYR A N 1
ATOM 2629 C CA . TYR A 1 328 ? 6.641 -48.094 -17.688 1 81.25 328 TYR A CA 1
ATOM 2630 C C . TYR A 1 328 ? 6.035 -49.5 -17.656 1 81.25 328 TYR A C 1
ATOM 2632 O O . TYR A 1 328 ? 6.637 -50.438 -18.141 1 81.25 328 TYR A O 1
ATOM 2640 N N . ARG A 1 329 ? 4.875 -49.688 -17.203 1 83.31 329 ARG A N 1
ATOM 2641 C CA . ARG A 1 329 ? 4.188 -50.969 -17.125 1 83.31 329 ARG A CA 1
ATOM 2642 C C . ARG A 1 329 ? 3.859 -51.5 -18.516 1 83.31 329 ARG A C 1
ATOM 2644 O O . ARG A 1 329 ? 4.039 -52.688 -18.797 1 83.31 329 ARG A O 1
ATOM 2651 N N . ARG A 1 330 ? 3.525 -50.562 -19.312 1 82.31 330 ARG A N 1
ATOM 2652 C CA . ARG A 1 330 ? 3.131 -50.969 -20.656 1 82.31 330 ARG A CA 1
ATOM 2653 C C . ARG A 1 330 ? 4.348 -51.375 -21.484 1 82.31 330 ARG A C 1
ATOM 2655 O O . ARG A 1 330 ? 4.262 -52.281 -22.328 1 82.31 330 ARG A O 1
ATOM 2662 N N . ALA A 1 331 ? 5.383 -50.75 -21.203 1 79.44 331 ALA A N 1
ATOM 2663 C CA . ALA A 1 331 ? 6.613 -51.125 -21.906 1 79.44 331 ALA A CA 1
ATOM 2664 C C . ALA A 1 331 ? 7.078 -52.5 -21.531 1 79.44 331 ALA A C 1
ATOM 2666 O O . ALA A 1 331 ? 7.547 -53.281 -22.375 1 79.44 331 ALA A O 1
ATOM 2667 N N . ARG A 1 332 ? 6.852 -52.906 -20.422 1 80.38 332 ARG A N 1
ATOM 2668 C CA . ARG A 1 332 ? 7.211 -54.25 -19.953 1 80.38 332 ARG A CA 1
ATOM 2669 C C . ARG A 1 332 ? 6.316 -55.312 -20.578 1 80.38 332 ARG A C 1
ATOM 2671 O O . ARG A 1 332 ? 6.797 -56.375 -21 1 80.38 332 ARG A O 1
ATOM 2678 N N . GLU A 1 333 ? 5.086 -55 -20.75 1 79.62 333 GLU A N 1
ATOM 2679 C CA . GLU A 1 333 ? 4.137 -55.938 -21.359 1 79.62 333 GLU A CA 1
ATOM 2680 C C . GLU A 1 333 ? 4.469 -56.156 -22.844 1 79.62 333 GLU A C 1
ATOM 2682 O O . GLU A 1 333 ? 4.371 -57.281 -23.344 1 79.62 333 GLU A O 1
ATOM 2687 N N . ARG A 1 334 ? 4.887 -55.25 -23.469 1 79.19 334 ARG A N 1
ATOM 2688 C CA . ARG A 1 334 ? 5.246 -55.344 -24.875 1 79.19 334 ARG A CA 1
ATOM 2689 C C . ARG A 1 334 ? 6.449 -56.25 -25.062 1 79.19 334 ARG A C 1
ATOM 2691 O O . ARG A 1 334 ? 6.496 -57.031 -26.016 1 79.19 334 ARG A O 1
ATOM 2698 N N . ALA A 1 335 ? 7.355 -56.156 -24.219 1 79.62 335 ALA A N 1
ATOM 2699 C CA . ALA A 1 335 ? 8.547 -57 -24.328 1 79.62 335 ALA A CA 1
ATOM 2700 C C . ALA A 1 335 ? 8.211 -58.469 -24.141 1 79.62 335 ALA A C 1
ATOM 2702 O O . ALA A 1 335 ? 8.719 -59.312 -24.875 1 79.62 335 ALA A O 1
ATOM 2703 N N . GLU A 1 336 ? 7.309 -58.719 -23.328 1 80.94 336 GLU A N 1
ATOM 2704 C CA . GLU A 1 336 ? 6.879 -60.094 -23.078 1 80.94 336 GLU A CA 1
ATOM 2705 C C . GLU A 1 336 ? 6.133 -60.656 -24.281 1 80.94 336 GLU A C 1
ATOM 2707 O O . GLU A 1 336 ? 6.328 -61.812 -24.656 1 80.94 336 GLU A O 1
ATOM 2712 N N . LEU A 1 337 ? 5.371 -59.812 -24.906 1 81.25 337 LEU A N 1
ATOM 2713 C CA . LEU A 1 337 ? 4.59 -60.25 -26.062 1 81.25 337 LEU A CA 1
ATOM 2714 C C . LEU A 1 337 ? 5.496 -60.562 -27.25 1 81.25 337 LEU A C 1
ATOM 2716 O O . LEU A 1 337 ? 5.27 -61.5 -28 1 81.25 337 LEU A O 1
ATOM 2720 N N . ALA A 1 338 ? 6.492 -59.875 -27.406 1 81.38 338 ALA A N 1
ATOM 2721 C CA . ALA A 1 338 ? 7.445 -60.062 -28.5 1 81.38 338 ALA A CA 1
ATOM 2722 C C . ALA A 1 338 ? 8.234 -61.344 -28.328 1 81.38 338 ALA A C 1
ATOM 2724 O O . ALA A 1 338 ? 8.445 -62.094 -29.297 1 81.38 338 ALA A O 1
ATOM 2725 N N . ASP A 1 339 ? 8.594 -61.594 -27.125 1 79.81 339 ASP A N 1
ATOM 2726 C CA . ASP A 1 339 ? 9.32 -62.812 -26.828 1 79.81 339 ASP A CA 1
ATOM 2727 C C . ASP A 1 339 ? 8.469 -64.062 -27.125 1 79.81 339 ASP A C 1
ATOM 2729 O O . ASP A 1 339 ? 8.953 -65 -27.719 1 79.81 339 ASP A O 1
ATOM 2733 N N . ALA A 1 340 ? 7.246 -64 -26.781 1 80.25 340 ALA A N 1
ATOM 2734 C CA . ALA A 1 340 ? 6.332 -65.125 -27.016 1 80.25 340 ALA A CA 1
ATOM 2735 C C . ALA A 1 340 ? 6.129 -65.375 -28.516 1 80.25 340 ALA A C 1
ATOM 2737 O O . ALA A 1 340 ? 6.07 -66.5 -28.969 1 80.25 340 ALA A O 1
ATOM 2738 N N . LYS A 1 341 ? 6.086 -64.375 -29.266 1 80.44 341 LYS A N 1
ATOM 2739 C CA . LYS A 1 341 ? 5.945 -64.5 -30.719 1 80.44 341 LYS A CA 1
ATOM 2740 C C . LYS A 1 341 ? 7.148 -65.188 -31.344 1 80.44 341 LYS A C 1
ATOM 2742 O O . LYS A 1 341 ? 6.988 -66 -32.219 1 80.44 341 LYS A O 1
ATOM 2747 N N . ASP A 1 342 ? 8.281 -64.75 -30.844 1 79.12 342 ASP A N 1
ATOM 2748 C CA . ASP A 1 342 ? 9.516 -65.312 -31.375 1 79.12 342 ASP A CA 1
ATOM 2749 C C . ASP A 1 342 ? 9.602 -66.812 -31.078 1 79.12 342 ASP A C 1
ATOM 2751 O O . ASP A 1 342 ? 10.016 -67.625 -31.922 1 79.12 342 ASP A O 1
ATOM 2755 N N . GLU A 1 343 ? 9.234 -67.188 -29.906 1 78.12 343 GLU A N 1
ATOM 2756 C CA . GLU A 1 343 ? 9.25 -68.625 -29.516 1 78.12 343 GLU A CA 1
ATOM 2757 C C . GLU A 1 343 ? 8.289 -69.438 -30.375 1 78.12 343 GLU A C 1
ATOM 2759 O O . GLU A 1 343 ? 8.633 -70.5 -30.812 1 78.12 343 GLU A O 1
ATOM 2764 N N . LEU A 1 344 ? 7.156 -68.938 -30.641 1 76.5 344 LEU A N 1
ATOM 2765 C CA . LEU A 1 344 ? 6.156 -69.625 -31.438 1 76.5 344 LEU A CA 1
ATOM 2766 C C . LEU A 1 344 ? 6.629 -69.75 -32.875 1 76.5 344 LEU A C 1
ATOM 2768 O O . LEU A 1 344 ? 6.41 -70.812 -33.5 1 76.5 344 LEU A O 1
ATOM 2772 N N . ALA A 1 345 ? 7.289 -68.75 -33.344 1 77.75 345 ALA A N 1
ATOM 2773 C CA . ALA A 1 345 ? 7.816 -68.812 -34.688 1 77.75 345 ALA A CA 1
ATOM 2774 C C . ALA A 1 345 ? 8.891 -69.875 -34.844 1 77.75 345 ALA A C 1
ATOM 2776 O O . ALA A 1 345 ? 8.914 -70.562 -35.844 1 77.75 345 ALA A O 1
ATOM 2777 N N . ARG A 1 346 ? 9.719 -70.062 -33.906 1 74.5 346 ARG A N 1
ATOM 2778 C CA . ARG A 1 346 ? 10.758 -71.125 -33.938 1 74.5 346 ARG A CA 1
ATOM 2779 C C . ARG A 1 346 ? 10.156 -72.5 -33.906 1 74.5 346 ARG A C 1
ATOM 2781 O O . ARG A 1 346 ? 10.586 -73.375 -34.656 1 74.5 346 ARG A O 1
ATOM 2788 N N . ALA A 1 347 ? 9.227 -72.625 -33 1 72.94 347 ALA A N 1
ATOM 2789 C CA . ALA A 1 347 ? 8.547 -73.938 -32.906 1 72.94 347 ALA A CA 1
ATOM 2790 C C . ALA A 1 347 ? 7.898 -74.312 -34.219 1 72.94 347 ALA A C 1
ATOM 2792 O O . ALA A 1 347 ? 7.953 -75.438 -34.656 1 72.94 347 ALA A O 1
ATOM 2793 N N . ASN A 1 348 ? 7.332 -73.312 -34.906 1 74.12 348 ASN A N 1
ATOM 2794 C CA . ASN A 1 348 ? 6.68 -73.5 -36.188 1 74.12 348 ASN A CA 1
ATOM 2795 C C . ASN A 1 348 ? 7.684 -73.938 -37.25 1 74.12 348 ASN A C 1
ATOM 2797 O O . ASN A 1 348 ? 7.402 -74.812 -38.062 1 74.12 348 ASN A O 1
ATOM 2801 N N . ALA A 1 349 ? 8.844 -73.375 -37.281 1 74.12 349 ALA A N 1
ATOM 2802 C CA . ALA A 1 349 ? 9.891 -73.688 -38.25 1 74.12 349 ALA A CA 1
ATOM 2803 C C . ALA A 1 349 ? 10.406 -75.125 -38.062 1 74.12 349 ALA A C 1
ATOM 2805 O O . ALA A 1 349 ? 10.648 -75.812 -39.062 1 74.12 349 ALA A O 1
ATOM 2806 N N . THR A 1 350 ? 10.594 -75.562 -36.844 1 71.81 350 THR A N 1
ATOM 2807 C CA . THR A 1 350 ? 11.07 -76.875 -36.531 1 71.81 350 THR A CA 1
ATOM 2808 C C . THR A 1 350 ? 10.086 -77.938 -37.031 1 71.81 350 THR A C 1
ATOM 2810 O O . THR A 1 350 ? 10.484 -78.938 -37.656 1 71.81 350 THR A O 1
ATOM 2813 N N . LYS A 1 351 ? 8.875 -77.75 -36.906 1 73.12 351 LYS A N 1
ATOM 2814 C CA . LYS A 1 351 ? 7.848 -78.688 -37.312 1 73.12 351 LYS A CA 1
ATOM 2815 C C . LYS A 1 351 ? 7.777 -78.875 -38.844 1 73.12 351 LYS A C 1
ATOM 2817 O O . LYS A 1 351 ? 7.516 -79.938 -39.344 1 73.12 351 LYS A O 1
ATOM 2822 N N . GLU A 1 352 ? 8.117 -77.812 -39.5 1 72.75 352 GLU A N 1
ATOM 2823 C CA . GLU A 1 352 ? 8.141 -77.875 -40.969 1 72.75 352 GLU A CA 1
ATOM 2824 C C . GLU A 1 352 ? 9.25 -78.75 -41.469 1 72.75 352 GLU A C 1
ATOM 2826 O O . GLU A 1 352 ? 9.039 -79.562 -42.406 1 72.75 352 GLU A O 1
ATOM 2831 N N . VAL A 1 353 ? 10.367 -78.688 -40.875 1 70.56 353 VAL A N 1
ATOM 2832 C CA . VAL A 1 353 ? 11.5 -79.562 -41.281 1 70.56 353 VAL A CA 1
ATOM 2833 C C . VAL A 1 353 ? 11.164 -81 -41.062 1 70.56 353 VAL A C 1
ATOM 2835 O O . VAL A 1 353 ? 11.469 -81.875 -41.906 1 70.56 353 VAL A O 1
ATOM 2838 N N . TYR A 1 354 ? 10.438 -81.188 -40.062 1 69.56 354 TYR A N 1
ATOM 2839 C CA . TYR A 1 354 ? 10.219 -82.625 -39.75 1 69.56 354 TYR A CA 1
ATOM 2840 C C . TYR A 1 354 ? 9.047 -83.188 -40.531 1 69.56 354 TYR A C 1
ATOM 2842 O O . TYR A 1 354 ? 8.984 -84.375 -40.75 1 69.56 354 TYR A O 1
ATOM 2850 N N . LEU A 1 355 ? 8.172 -82.312 -41 1 73.25 355 LEU A N 1
ATOM 2851 C CA . LEU A 1 355 ? 7.188 -82.812 -41.969 1 73.25 355 LEU A CA 1
ATOM 2852 C C . LEU A 1 355 ? 7.871 -83.375 -43.188 1 73.25 355 LEU A C 1
ATOM 2854 O O . LEU A 1 355 ? 7.445 -84.438 -43.688 1 73.25 355 LEU A O 1
ATOM 2858 N N . GLY A 1 356 ? 8.961 -82.812 -43.625 1 70.38 356 GLY A N 1
ATOM 2859 C CA . GLY A 1 356 ? 9.742 -83.312 -44.719 1 70.38 356 GLY A CA 1
ATOM 2860 C C . GLY A 1 356 ? 10.391 -84.688 -44.438 1 70.38 356 GLY A C 1
ATOM 2861 O O . GLY A 1 356 ? 10.398 -85.562 -45.312 1 70.38 356 GLY A O 1
ATOM 2862 N N . ARG A 1 357 ? 10.82 -84.875 -43.312 1 68.56 357 ARG A N 1
ATOM 2863 C CA . ARG A 1 357 ? 11.477 -86.125 -42.906 1 68.56 357 ARG A CA 1
ATOM 2864 C C . ARG A 1 357 ? 10.477 -87.25 -42.875 1 68.56 357 ARG A C 1
ATOM 2866 O O . ARG A 1 357 ? 10.797 -88.375 -43.281 1 68.56 357 ARG A O 1
ATOM 2873 N N . PHE A 1 358 ? 9.297 -87 -42.375 1 72.19 358 PHE A N 1
ATOM 2874 C CA . PHE A 1 358 ? 8.266 -88 -42.344 1 72.19 358 PHE A CA 1
ATOM 2875 C C . PHE A 1 358 ? 7.848 -88.438 -43.75 1 72.19 358 PHE A C 1
ATOM 2877 O O . PHE A 1 358 ? 7.637 -89.625 -44 1 72.19 358 PHE A O 1
ATOM 2884 N N . LEU A 1 359 ? 7.84 -87.5 -44.625 1 72.12 359 LEU A N 1
ATOM 2885 C CA . LEU A 1 359 ? 7.527 -87.812 -46.031 1 72.12 359 LEU A CA 1
ATOM 2886 C C . LEU A 1 359 ? 8.617 -88.688 -46.656 1 72.12 359 LEU A C 1
ATOM 2888 O O . LEU A 1 359 ? 8.32 -89.625 -47.406 1 72.12 359 LEU A O 1
ATOM 2892 N N . SER A 1 360 ? 9.789 -88.375 -46.281 1 70.81 360 SER A N 1
ATOM 2893 C CA . SER A 1 360 ? 10.906 -89.188 -46.781 1 70.81 360 SER A CA 1
ATOM 2894 C C . SER A 1 360 ? 10.828 -90.625 -46.281 1 70.81 360 SER A C 1
ATOM 2896 O O . SER A 1 360 ? 11.141 -91.562 -47.031 1 70.81 360 SER A O 1
ATOM 2898 N N . LEU A 1 361 ? 10.359 -90.812 -45.094 1 70.88 361 LEU A N 1
ATOM 2899 C CA . LEU A 1 361 ? 10.188 -92.125 -44.531 1 70.88 361 LEU A CA 1
ATOM 2900 C C . LEU A 1 361 ? 9.094 -92.875 -45.281 1 70.88 361 LEU A C 1
ATOM 2902 O O . LEU A 1 361 ? 9.25 -94.062 -45.594 1 70.88 361 LEU A O 1
ATOM 2906 N N . CYS A 1 362 ? 8.031 -92.188 -45.531 1 69.5 362 CYS A N 1
ATOM 2907 C CA . CYS A 1 362 ? 6.957 -92.812 -46.312 1 69.5 362 CYS A CA 1
ATOM 2908 C C . CYS A 1 362 ? 7.461 -93.25 -47.688 1 69.5 362 CYS A C 1
ATOM 2910 O O . CYS A 1 362 ? 7.09 -94.312 -48.156 1 69.5 362 CYS A O 1
ATOM 2912 N N . TYR A 1 363 ? 8.414 -92.5 -48.156 1 68.06 363 TYR A N 1
ATOM 2913 C CA . TYR A 1 363 ? 9.039 -92.812 -49.438 1 68.06 363 TYR A CA 1
ATOM 2914 C C . TYR A 1 363 ? 9.828 -94.125 -49.375 1 68.06 363 TYR A C 1
ATOM 2916 O O . TYR A 1 363 ? 9.742 -94.938 -50.25 1 68.06 363 TYR A O 1
ATOM 2924 N N . ILE A 1 364 ? 10.531 -94.25 -48.438 1 70.88 364 ILE A N 1
ATOM 2925 C CA . ILE A 1 364 ? 11.398 -95.375 -48.281 1 70.88 364 ILE A CA 1
ATOM 2926 C C . ILE A 1 364 ? 10.555 -96.688 -48.25 1 70.88 364 ILE A C 1
ATOM 2928 O O . ILE A 1 364 ? 10.867 -97.625 -48.938 1 70.88 364 ILE A O 1
ATOM 2932 N N . TYR A 1 365 ? 9.43 -96.562 -47.656 1 69.12 365 TYR A N 1
ATOM 2933 C CA . TYR A 1 365 ? 8.578 -97.75 -47.562 1 69.12 365 TYR A CA 1
ATOM 2934 C C . TYR A 1 365 ? 7.875 -98.062 -48.875 1 69.12 365 TYR A C 1
ATOM 2936 O O . TYR A 1 365 ? 7.746 -99.188 -49.281 1 69.12 365 TYR A O 1
ATOM 2944 N N . MET A 1 366 ? 7.5 -97.062 -49.5 1 71.19 366 MET A N 1
ATOM 2945 C CA . MET A 1 366 ? 6.863 -97.188 -50.812 1 71.19 366 MET A CA 1
ATOM 2946 C C . MET A 1 366 ? 7.828 -97.812 -51.812 1 71.19 366 MET A C 1
ATOM 2948 O O . MET A 1 366 ? 7.457 -98.688 -52.562 1 71.19 366 MET A O 1
ATOM 2952 N N . ASP A 1 367 ? 8.992 -97.312 -51.719 1 72.62 367 ASP A N 1
ATOM 2953 C CA . ASP A 1 367 ? 10.047 -97.812 -52.625 1 72.62 367 ASP A CA 1
ATOM 2954 C C . ASP A 1 367 ? 10.391 -99.25 -52.344 1 72.62 367 ASP A C 1
ATOM 2956 O O . ASP A 1 367 ? 10.547 -100.062 -53.281 1 72.62 367 ASP A O 1
ATOM 2960 N N . LYS A 1 368 ? 10.406 -99.562 -51.219 1 73.06 368 LYS A N 1
ATOM 2961 C CA . LYS A 1 368 ? 10.75 -100.938 -50.844 1 73.06 368 LYS A CA 1
ATOM 2962 C C . LYS A 1 368 ? 9.633 -101.875 -51.188 1 73.06 368 LYS A C 1
ATOM 2964 O O . LYS A 1 368 ? 9.898 -103 -51.594 1 73.06 368 LYS A O 1
ATOM 2969 N N . MET A 1 369 ? 8.461 -101.5 -51.094 1 74.25 369 MET A N 1
ATOM 2970 C CA . MET A 1 369 ? 7.32 -102.312 -51.5 1 74.25 369 MET A CA 1
ATOM 2971 C C . MET A 1 369 ? 7.402 -102.562 -53 1 74.25 369 MET A C 1
ATOM 2973 O O . MET A 1 369 ? 7.195 -103.75 -53.438 1 74.25 369 MET A O 1
ATOM 2977 N N . GLN A 1 370 ? 7.824 -101.562 -53.719 1 73.75 370 GLN A N 1
ATOM 2978 C CA . GLN A 1 370 ? 7.977 -101.75 -55.156 1 73.75 370 GLN A CA 1
ATOM 2979 C C . GLN A 1 370 ? 9.125 -102.75 -55.469 1 73.75 370 GLN A C 1
ATOM 2981 O O . GLN A 1 370 ? 9.008 -103.562 -56.375 1 73.75 370 GLN A O 1
ATOM 2986 N N . ASP A 1 371 ? 10.07 -102.562 -54.625 1 76.62 371 ASP A N 1
ATOM 2987 C CA . ASP A 1 371 ? 11.227 -103.438 -54.812 1 76.62 371 ASP A CA 1
ATOM 2988 C C . ASP A 1 371 ? 10.875 -104.875 -54.531 1 76.62 371 ASP A C 1
ATOM 2990 O O . ASP A 1 371 ? 11.305 -105.812 -55.25 1 76.62 371 ASP A O 1
ATOM 2994 N N . VAL A 1 372 ? 10.125 -105.062 -53.562 1 76.25 372 VAL A N 1
ATOM 2995 C CA . VAL A 1 372 ? 9.703 -106.438 -53.219 1 76.25 372 VAL A CA 1
ATOM 2996 C C . VAL A 1 372 ? 8.875 -107 -54.344 1 76.25 372 VAL A C 1
ATOM 2998 O O . VAL A 1 372 ? 9.07 -108.188 -54.719 1 76.25 372 VAL A O 1
ATOM 3001 N N . CYS A 1 373 ? 8.023 -106.188 -54.875 1 76.5 373 CYS A N 1
ATOM 3002 C CA . CYS A 1 373 ? 7.195 -106.625 -56 1 76.5 373 CYS A CA 1
ATOM 3003 C C . CYS A 1 373 ? 8.047 -107 -57.188 1 76.5 373 CYS A C 1
ATOM 3005 O O . CYS A 1 373 ? 7.809 -108 -57.844 1 76.5 373 CYS A O 1
ATOM 3007 N N . LYS A 1 374 ? 9.055 -106.312 -57.375 1 80.5 374 LYS A N 1
ATOM 3008 C CA . LYS A 1 374 ? 9.953 -106.562 -58.5 1 80.5 374 LYS A CA 1
ATOM 3009 C C . LYS A 1 374 ? 10.766 -107.812 -58.281 1 80.5 374 LYS A C 1
ATOM 3011 O O . LYS A 1 374 ? 10.93 -108.625 -59.188 1 80.5 374 LYS A O 1
ATOM 3016 N N . VAL A 1 375 ? 11.195 -107.938 -57.125 1 81.62 375 VAL A N 1
ATOM 3017 C CA . VAL A 1 375 ? 11.992 -109.125 -56.812 1 81.62 375 VAL A CA 1
ATOM 3018 C C . VAL A 1 375 ? 11.133 -110.375 -56.875 1 81.62 375 VAL A C 1
ATOM 3020 O O . VAL A 1 375 ? 11.57 -111.375 -57.406 1 81.62 375 VAL A O 1
ATOM 3023 N N . VAL A 1 376 ? 9.914 -110.25 -56.469 1 83.94 376 VAL A N 1
ATOM 3024 C CA . VAL A 1 376 ? 8.984 -111.375 -56.531 1 83.94 376 VAL A CA 1
ATOM 3025 C C . VAL A 1 376 ? 8.695 -111.75 -57.969 1 83.94 376 VAL A C 1
ATOM 3027 O O . VAL A 1 376 ? 8.758 -112.938 -58.344 1 83.94 376 VAL A O 1
ATOM 3030 N N . SER A 1 377 ? 8.523 -110.75 -58.781 1 82.69 377 SER A N 1
ATOM 3031 C CA . SER A 1 377 ? 8.234 -111 -60.188 1 82.69 377 SER A CA 1
ATOM 3032 C C . SER A 1 377 ? 9.422 -111.625 -60.906 1 82.69 377 SER A C 1
ATOM 3034 O O . SER A 1 377 ? 9.258 -112.562 -61.719 1 82.69 377 SER A O 1
ATOM 3036 N N . ARG A 1 378 ? 10.539 -111.125 -60.594 1 85.56 378 ARG A N 1
ATOM 3037 C CA . ARG A 1 378 ? 11.758 -111.625 -61.219 1 85.56 378 ARG A CA 1
ATOM 3038 C C . ARG A 1 378 ? 12.055 -113.062 -60.844 1 85.56 378 ARG A C 1
ATOM 3040 O O . ARG A 1 378 ? 12.406 -113.875 -61.688 1 85.56 378 ARG A O 1
ATOM 3047 N N . LYS A 1 379 ? 11.883 -113.375 -59.656 1 86.94 379 LYS A N 1
ATOM 3048 C CA . LYS A 1 379 ? 12.188 -114.688 -59.156 1 86.94 379 LYS A CA 1
ATOM 3049 C C . LYS A 1 379 ? 11.141 -115.688 -59.625 1 86.94 379 LYS A C 1
ATOM 3051 O O . LYS A 1 379 ? 11.461 -116.875 -59.875 1 86.94 379 LYS A O 1
ATOM 3056 N N . LEU A 1 380 ? 9.977 -115.312 -59.781 1 86.06 380 LEU A N 1
ATOM 3057 C CA . LEU A 1 380 ? 8.93 -116.188 -60.312 1 86.06 380 LEU A CA 1
ATOM 3058 C C . LEU A 1 380 ? 9.18 -116.438 -61.812 1 86.06 380 LEU A C 1
ATOM 3060 O O . LEU A 1 380 ? 9.023 -117.625 -62.25 1 86.06 380 LEU A O 1
ATOM 3064 N N . ALA A 1 381 ? 9.602 -115.438 -62.469 1 84.38 381 ALA A N 1
ATOM 3065 C CA . ALA A 1 381 ? 9.898 -115.625 -63.875 1 84.38 381 ALA A CA 1
ATOM 3066 C C . ALA A 1 381 ? 11.094 -116.562 -64.062 1 84.38 381 ALA A C 1
ATOM 3068 O O . ALA A 1 381 ? 11.141 -117.312 -65.062 1 84.38 381 ALA A O 1
ATOM 3069 N N . ALA A 1 382 ? 11.969 -116.5 -63.125 1 87.5 382 ALA A N 1
ATOM 3070 C CA . ALA A 1 382 ? 13.18 -117.312 -63.219 1 87.5 382 ALA A CA 1
ATOM 3071 C C . ALA A 1 382 ? 12.953 -118.75 -62.656 1 87.5 382 ALA A C 1
ATOM 3073 O O . ALA A 1 382 ? 13.844 -119.562 -62.719 1 87.5 382 ALA A O 1
ATOM 3074 N N . GLY A 1 383 ? 11.781 -119 -62.125 1 82.94 383 GLY A N 1
ATOM 3075 C CA . GLY A 1 383 ? 11.438 -120.312 -61.594 1 82.94 383 GLY A CA 1
ATOM 3076 C C . GLY A 1 383 ? 12.047 -120.562 -60.219 1 82.94 383 GLY A C 1
ATOM 3077 O O . GLY A 1 383 ? 12.141 -121.75 -59.812 1 82.94 383 GLY A O 1
ATOM 3078 N N . GLN A 1 384 ? 12.539 -119.688 -59.594 1 87.56 384 GLN A N 1
ATOM 3079 C CA . GLN A 1 384 ? 13.18 -119.812 -58.281 1 87.56 384 GLN A CA 1
ATOM 3080 C C . GLN A 1 384 ? 12.164 -119.688 -57.156 1 87.56 384 GLN A C 1
ATOM 3082 O O . GLN A 1 384 ? 12.32 -118.875 -56.25 1 87.56 384 GLN A O 1
ATOM 3087 N N . THR A 1 385 ? 11.18 -120.438 -57.156 1 83.75 385 THR A N 1
ATOM 3088 C CA . THR A 1 385 ? 10.062 -120.312 -56.219 1 83.75 385 THR A CA 1
ATOM 3089 C C . THR A 1 385 ? 10.492 -120.75 -54.812 1 83.75 385 THR A C 1
ATOM 3091 O O . THR A 1 385 ? 10.016 -120.188 -53.812 1 83.75 385 THR A O 1
ATOM 3094 N N . GLU A 1 386 ? 11.469 -121.625 -54.688 1 81.56 386 GLU A N 1
ATOM 3095 C CA . GLU A 1 386 ? 11.922 -122.125 -53.375 1 81.56 386 GLU A CA 1
ATOM 3096 C C . GLU A 1 386 ? 12.719 -121.062 -52.656 1 81.56 386 GLU A C 1
ATOM 3098 O O . GLU A 1 386 ? 12.555 -120.875 -51.438 1 81.56 386 GLU A O 1
ATOM 3103 N N . GLU A 1 387 ? 13.523 -120.375 -53.344 1 84.06 387 GLU A N 1
ATOM 3104 C CA . GLU A 1 387 ? 14.297 -119.312 -52.75 1 84.06 387 GLU A CA 1
ATOM 3105 C C . GLU A 1 387 ? 13.398 -118.188 -52.312 1 84.06 387 GLU A C 1
ATOM 3107 O O . GLU A 1 387 ? 13.625 -117.562 -51.25 1 84.06 387 GLU A O 1
ATOM 3112 N N . LEU A 1 388 ? 12.469 -117.938 -53.125 1 85.94 388 LEU A N 1
ATOM 3113 C CA . LEU A 1 388 ? 11.508 -116.875 -52.812 1 85.94 388 LEU A CA 1
ATOM 3114 C C . LEU A 1 388 ? 10.719 -117.188 -51.531 1 85.94 388 LEU A C 1
ATOM 3116 O O . LEU A 1 388 ? 10.477 -116.375 -50.688 1 85.94 388 LEU A O 1
ATOM 3120 N N . TYR A 1 389 ? 10.398 -118.438 -51.438 1 81.75 389 TYR A N 1
ATOM 3121 C CA . TYR A 1 389 ? 9.656 -118.875 -50.281 1 81.75 389 TYR A CA 1
ATOM 3122 C C . TYR A 1 389 ? 10.492 -118.75 -49 1 81.75 389 TYR A C 1
ATOM 3124 O O . TYR A 1 389 ? 9.992 -118.312 -47.969 1 81.75 389 TYR A O 1
ATOM 3132 N N . HIS A 1 390 ? 11.758 -119 -49.062 1 82.38 390 HIS A N 1
ATOM 3133 C CA . HIS A 1 390 ? 12.641 -118.875 -47.906 1 82.38 390 HIS A CA 1
ATOM 3134 C C . HIS A 1 390 ? 12.844 -117.438 -47.5 1 82.38 390 HIS A C 1
ATOM 3136 O O . HIS A 1 390 ? 12.883 -117.125 -46.312 1 82.38 390 HIS A O 1
ATOM 3142 N N . MET A 1 391 ? 12.852 -116.625 -48.5 1 79.88 391 MET A N 1
ATOM 3143 C CA . MET A 1 391 ? 13.039 -115.188 -48.25 1 79.88 391 MET A CA 1
ATOM 3144 C C . MET A 1 391 ? 11.82 -114.625 -47.562 1 79.88 391 MET A C 1
ATOM 3146 O O . MET A 1 391 ? 11.961 -113.75 -46.688 1 79.88 391 MET A O 1
ATOM 3150 N N . MET A 1 392 ? 10.711 -115.062 -48.031 1 77.94 392 MET A N 1
ATOM 3151 C CA . MET A 1 392 ? 9.469 -114.5 -47.5 1 77.94 392 MET A CA 1
ATOM 3152 C C . MET A 1 392 ? 9.188 -115.062 -46.125 1 77.94 392 MET A C 1
ATOM 3154 O O . MET A 1 392 ? 8.641 -114.375 -45.25 1 77.94 392 MET A O 1
ATOM 3158 N N . ARG A 1 393 ? 9.648 -116.25 -45.938 1 74.62 393 ARG A N 1
ATOM 3159 C CA . ARG A 1 393 ? 9.359 -116.938 -44.688 1 74.62 393 ARG A CA 1
ATOM 3160 C C . ARG A 1 393 ? 10.273 -116.438 -43.562 1 74.62 393 ARG A C 1
ATOM 3162 O O . ARG A 1 393 ? 9.875 -116.375 -42.406 1 74.62 393 ARG A O 1
ATOM 3169 N N . THR A 1 394 ? 11.492 -116.062 -43.812 1 72.62 394 THR A N 1
ATOM 3170 C CA . THR A 1 394 ? 12.445 -115.688 -42.781 1 72.62 394 THR A CA 1
ATOM 3171 C C . THR A 1 394 ? 12.102 -114.312 -42.25 1 72.62 394 THR A C 1
ATOM 3173 O O . THR A 1 394 ? 12.523 -113.938 -41.156 1 72.62 394 THR A O 1
ATOM 3176 N N . GLY A 1 395 ? 11.266 -113.562 -42.906 1 69.88 395 GLY A N 1
ATOM 3177 C CA . GLY A 1 395 ? 10.797 -112.25 -42.406 1 69.88 395 GLY A CA 1
ATOM 3178 C C . GLY A 1 395 ? 11.914 -111.25 -42.281 1 69.88 395 GLY A C 1
ATOM 3179 O O . GLY A 1 395 ? 11.734 -110.188 -41.625 1 69.88 395 GLY A O 1
ATOM 3180 N N . LYS A 1 396 ? 13.031 -111.5 -42.812 1 69.62 396 LYS A N 1
ATOM 3181 C CA . LYS A 1 396 ? 14.195 -110.625 -42.656 1 69.62 396 LYS A CA 1
ATOM 3182 C C . LYS A 1 396 ? 13.977 -109.25 -43.312 1 69.62 396 LYS A C 1
ATOM 3184 O O . LYS A 1 396 ? 14.375 -108.25 -42.75 1 69.62 396 LYS A O 1
ATOM 3189 N N . LEU A 1 397 ? 13.383 -109.25 -44.344 1 69.25 397 LEU A N 1
ATOM 3190 C CA . LEU A 1 397 ? 13.125 -108 -45.062 1 69.25 397 LEU A CA 1
ATOM 3191 C C . LEU A 1 397 ? 12.188 -107.125 -44.25 1 69.25 397 LEU A C 1
ATOM 3193 O O . LEU A 1 397 ? 12.398 -105.875 -44.188 1 69.25 397 LEU A O 1
ATOM 3197 N N . GLU A 1 398 ? 11.336 -107.75 -43.594 1 71.81 398 GLU A N 1
ATOM 3198 C CA . GLU A 1 398 ? 10.383 -107 -42.781 1 71.81 398 GLU A CA 1
ATOM 3199 C C . GLU A 1 398 ? 11.047 -106.438 -41.531 1 71.81 398 GLU A C 1
ATOM 3201 O O . GLU A 1 398 ? 10.773 -105.312 -41.156 1 71.81 398 GLU A O 1
ATOM 3206 N N . ASP A 1 399 ? 11.891 -107.188 -41 1 73.56 399 ASP A N 1
ATOM 3207 C CA . ASP A 1 399 ? 12.531 -106.75 -39.75 1 73.56 399 ASP A CA 1
ATOM 3208 C C . ASP A 1 399 ? 13.508 -105.625 -39.969 1 73.56 399 ASP A C 1
ATOM 3210 O O . ASP A 1 399 ? 13.578 -104.688 -39.188 1 73.56 399 ASP A O 1
ATOM 3214 N N . GLU A 1 400 ? 14.188 -105.625 -41 1 74.25 400 GLU A N 1
ATOM 3215 C CA . GLU A 1 400 ? 15.148 -104.625 -41.312 1 74.25 400 GLU A CA 1
ATOM 3216 C C . GLU A 1 400 ? 14.445 -103.25 -41.625 1 74.25 400 GLU A C 1
ATOM 3218 O O . GLU A 1 400 ? 14.922 -102.188 -41.219 1 74.25 400 GLU A O 1
ATOM 3223 N N . GLN A 1 401 ? 13.391 -103.438 -42.156 1 71.12 401 GLN A N 1
ATOM 3224 C CA . GLN A 1 401 ? 12.641 -102.25 -42.5 1 71.12 401 GLN A CA 1
ATOM 3225 C C . GLN A 1 401 ? 11.992 -101.562 -41.281 1 71.12 401 GLN A C 1
ATOM 3227 O O . GLN A 1 401 ? 11.945 -100.375 -41.156 1 71.12 401 GLN A O 1
ATOM 3232 N N . LYS A 1 402 ? 11.656 -102.375 -40.531 1 74.88 402 LYS A N 1
ATOM 3233 C CA . LYS A 1 402 ? 11.031 -101.875 -39.312 1 74.88 402 LYS A CA 1
ATOM 3234 C C . LYS A 1 402 ? 12.039 -101.188 -38.438 1 74.88 402 LYS A C 1
ATOM 3236 O O . LYS A 1 402 ? 11.727 -100.125 -37.844 1 74.88 402 LYS A O 1
ATOM 3241 N N . GLU A 1 403 ? 13.156 -101.75 -38.406 1 77.56 403 GLU A N 1
ATOM 3242 C CA . GLU A 1 403 ? 14.195 -101.125 -37.594 1 77.56 403 GLU A CA 1
ATOM 3243 C C . GLU A 1 403 ? 14.578 -99.75 -38.156 1 77.56 403 GLU A C 1
ATOM 3245 O O . GLU A 1 403 ? 14.82 -98.812 -37.406 1 77.56 403 GLU A O 1
ATOM 3250 N N . LEU A 1 404 ? 14.57 -99.688 -39.438 1 75.19 404 LEU A N 1
ATOM 3251 C CA . LEU A 1 404 ? 14.875 -98.438 -40.062 1 75.19 404 LEU A CA 1
ATOM 3252 C C . LEU A 1 404 ? 13.773 -97.438 -39.812 1 75.19 404 LEU A C 1
ATOM 3254 O O . LEU A 1 404 ? 14.055 -96.25 -39.531 1 75.19 404 LEU A O 1
ATOM 3258 N N . PHE A 1 405 ? 12.602 -97.875 -39.812 1 76.81 405 PHE A N 1
ATOM 3259 C CA . PHE A 1 405 ? 11.453 -97 -39.531 1 76.81 405 PHE A CA 1
ATOM 3260 C C . PHE A 1 405 ? 11.516 -96.438 -38.094 1 76.81 405 PHE A C 1
ATOM 3262 O O . PHE A 1 405 ? 11.336 -95.25 -37.844 1 76.81 405 PHE A O 1
ATOM 3269 N N . TYR A 1 406 ? 11.844 -97.375 -37.25 1 80.94 406 TYR A N 1
ATOM 3270 C CA . TYR A 1 406 ? 11.867 -97 -35.844 1 80.94 406 TYR A CA 1
ATOM 3271 C C . TYR A 1 406 ? 12.953 -95.938 -35.594 1 80.94 406 TYR A C 1
ATOM 3273 O O . TYR A 1 406 ? 12.727 -95 -34.844 1 80.94 406 TYR A O 1
ATOM 3281 N N . ARG A 1 407 ? 13.977 -96.125 -36.188 1 82.31 407 ARG A N 1
ATOM 3282 C CA . ARG A 1 407 ? 15.094 -95.188 -35.969 1 82.31 407 ARG A CA 1
ATOM 3283 C C . ARG A 1 407 ? 14.766 -93.812 -36.5 1 82.31 407 ARG A C 1
ATOM 3285 O O . ARG A 1 407 ? 14.984 -92.812 -35.781 1 82.31 407 ARG A O 1
ATOM 3292 N N . GLU A 1 408 ? 14.227 -93.75 -37.656 1 75.75 408 GLU A N 1
ATOM 3293 C CA . GLU A 1 408 ? 13.891 -92.438 -38.25 1 75.75 408 GLU A CA 1
ATOM 3294 C C . GLU A 1 408 ? 12.742 -91.75 -37.5 1 75.75 408 GLU A C 1
ATOM 3296 O O . GLU A 1 408 ? 12.742 -90.562 -37.312 1 75.75 408 GLU A O 1
ATOM 3301 N N . PHE A 1 409 ? 11.859 -92.562 -37.125 1 81.62 409 PHE A N 1
ATOM 3302 C CA . PHE A 1 409 ? 10.727 -92.062 -36.375 1 81.62 409 PHE A CA 1
ATOM 3303 C C . PHE A 1 409 ? 11.188 -91.5 -35.031 1 81.62 409 PHE A C 1
ATOM 3305 O O . PHE A 1 409 ? 10.805 -90.375 -34.688 1 81.62 409 PHE A O 1
ATOM 3312 N N . ASP A 1 410 ? 12.008 -92.312 -34.344 1 85.56 410 ASP A N 1
ATOM 3313 C CA . ASP A 1 410 ? 12.492 -91.875 -33.031 1 85.56 410 ASP A CA 1
ATOM 3314 C C . ASP A 1 410 ? 13.266 -90.562 -33.156 1 85.56 410 ASP A C 1
ATOM 3316 O O . ASP A 1 410 ? 13.039 -89.625 -32.375 1 85.56 410 ASP A O 1
ATOM 3320 N N . GLU A 1 411 ? 14.062 -90.438 -34.094 1 82.62 411 GLU A N 1
ATOM 3321 C CA . GLU A 1 411 ? 14.875 -89.25 -34.281 1 82.62 411 GLU A CA 1
ATOM 3322 C C . GLU A 1 411 ? 14.008 -88.062 -34.625 1 82.62 411 GLU A C 1
ATOM 3324 O O . GLU A 1 411 ? 14.172 -87 -34.031 1 82.62 411 GLU A O 1
ATOM 3329 N N . ALA A 1 412 ? 13.094 -88.25 -35.5 1 78 412 ALA A N 1
ATOM 3330 C CA . ALA A 1 412 ? 12.211 -87.125 -35.906 1 78 412 ALA A CA 1
ATOM 3331 C C . ALA A 1 412 ? 11.328 -86.688 -34.75 1 78 412 ALA A C 1
ATOM 3333 O O . ALA A 1 412 ? 11.195 -85.5 -34.5 1 78 412 ALA A O 1
ATOM 3334 N N . PHE A 1 413 ? 10.828 -87.562 -34.062 1 84.5 413 PHE A N 1
ATOM 3335 C CA . PHE A 1 413 ? 9.906 -87.25 -33 1 84.5 413 PHE A CA 1
ATOM 3336 C C . PHE A 1 413 ? 10.625 -86.562 -31.859 1 84.5 413 PHE A C 1
ATOM 3338 O O . PHE A 1 413 ? 10.133 -85.562 -31.344 1 84.5 413 PHE A O 1
ATOM 3345 N N . ILE A 1 414 ? 11.773 -87.062 -31.453 1 86.88 414 ILE A N 1
ATOM 3346 C CA . ILE A 1 414 ? 12.523 -86.438 -30.359 1 86.88 414 ILE A CA 1
ATOM 3347 C C . ILE A 1 414 ? 12.969 -85.062 -30.719 1 86.88 414 ILE A C 1
ATOM 3349 O O . ILE A 1 414 ? 12.992 -84.188 -29.875 1 86.88 414 ILE A O 1
ATOM 3353 N N . ASN A 1 415 ? 13.141 -84.75 -31.938 1 80.38 415 ASN A N 1
ATOM 3354 C CA . ASN A 1 415 ? 13.562 -83.438 -32.375 1 80.38 415 ASN A CA 1
ATOM 3355 C C . ASN A 1 415 ? 12.383 -82.5 -32.438 1 80.38 415 ASN A C 1
ATOM 3357 O O . ASN A 1 415 ? 12.547 -81.25 -32.188 1 80.38 415 ASN A O 1
ATOM 3361 N N . ILE A 1 416 ? 11.25 -83 -32.75 1 78.75 416 ILE A N 1
ATOM 3362 C CA . ILE A 1 416 ? 10.047 -82.188 -32.812 1 78.75 416 ILE A CA 1
ATOM 3363 C C . ILE A 1 416 ? 9.562 -81.875 -31.406 1 78.75 416 ILE A C 1
ATOM 3365 O O . ILE A 1 416 ? 9.109 -80.812 -31.109 1 78.75 416 ILE A O 1
ATOM 3369 N N . TYR A 1 417 ? 9.727 -82.938 -30.547 1 83.62 417 TYR A N 1
ATOM 3370 C CA . TYR A 1 417 ? 9.289 -82.812 -29.172 1 83.62 417 TYR A CA 1
ATOM 3371 C C . TYR A 1 417 ? 10.414 -83.188 -28.203 1 83.62 417 TYR A C 1
ATOM 3373 O O . TYR A 1 417 ? 10.391 -84.25 -27.578 1 83.62 417 TYR A O 1
ATOM 3381 N N . PRO A 1 418 ? 11.305 -82.25 -27.984 1 83.44 418 PRO A N 1
ATOM 3382 C CA . PRO A 1 418 ? 12.5 -82.562 -27.188 1 83.44 418 PRO A CA 1
ATOM 3383 C C . PRO A 1 418 ? 12.18 -82.812 -25.719 1 83.44 418 PRO A C 1
ATOM 3385 O O . PRO A 1 418 ? 12.93 -83.5 -25.031 1 83.44 418 PRO A O 1
ATOM 3388 N N . THR A 1 419 ? 11.18 -82.312 -25.188 1 87.38 419 THR A N 1
ATOM 3389 C CA . THR A 1 419 ? 10.867 -82.438 -23.781 1 87.38 419 THR A CA 1
ATOM 3390 C C . THR A 1 419 ? 9.844 -83.562 -23.578 1 87.38 419 THR A C 1
ATOM 3392 O O . THR A 1 419 ? 9.312 -83.75 -22.484 1 87.38 419 THR A O 1
ATOM 3395 N N . PHE A 1 420 ? 9.594 -84.312 -24.578 1 88.44 420 PHE A N 1
ATOM 3396 C CA . PHE A 1 420 ? 8.523 -85.312 -24.516 1 88.44 420 PHE A CA 1
ATOM 3397 C C . PHE A 1 420 ? 8.797 -86.312 -23.438 1 88.44 420 PHE A C 1
ATOM 3399 O O . PHE A 1 420 ? 7.926 -86.625 -22.609 1 88.44 420 PHE A O 1
ATOM 3406 N N . ILE A 1 421 ? 9.969 -86.875 -23.453 1 91.38 421 ILE A N 1
ATOM 3407 C CA . ILE A 1 421 ? 10.32 -87.938 -22.5 1 91.38 421 ILE A CA 1
ATOM 3408 C C . ILE A 1 421 ? 10.234 -87.375 -21.078 1 91.38 421 ILE A C 1
ATOM 3410 O O . ILE A 1 421 ? 9.68 -88.062 -20.188 1 91.38 421 ILE A O 1
ATOM 3414 N N . ARG A 1 422 ? 10.727 -86.188 -20.859 1 89.94 422 ARG A N 1
ATOM 3415 C CA . ARG A 1 422 ? 10.672 -85.562 -19.562 1 89.94 422 ARG A CA 1
ATOM 3416 C C . ARG A 1 422 ? 9.234 -85.312 -19.125 1 89.94 422 ARG A C 1
ATOM 3418 O O . ARG A 1 422 ? 8.867 -85.562 -17.984 1 89.94 422 ARG A O 1
ATOM 3425 N N . ASP A 1 423 ? 8.406 -84.875 -20 1 90.44 423 ASP A N 1
ATOM 3426 C CA . ASP A 1 423 ? 7.012 -84.5 -19.719 1 90.44 423 ASP A CA 1
ATOM 3427 C C . ASP A 1 423 ? 6.207 -85.75 -19.375 1 90.44 423 ASP A C 1
ATOM 3429 O O . ASP A 1 423 ? 5.352 -85.75 -18.484 1 90.44 423 ASP A O 1
ATOM 3433 N N . VAL A 1 424 ? 6.488 -86.812 -20.062 1 92.44 424 VAL A N 1
ATOM 3434 C CA . VAL A 1 424 ? 5.809 -88.062 -19.797 1 92.44 424 VAL A CA 1
ATOM 3435 C C . VAL A 1 424 ? 6.188 -88.562 -18.406 1 92.44 424 VAL A C 1
ATOM 3437 O O . VAL A 1 424 ? 5.328 -89 -17.625 1 92.44 424 VAL A O 1
ATOM 3440 N N . ASN A 1 425 ? 7.477 -88.5 -18.141 1 92.25 425 ASN A N 1
ATOM 3441 C CA . ASN A 1 425 ? 7.957 -88.938 -16.844 1 92.25 425 ASN A CA 1
ATOM 3442 C C . ASN A 1 425 ? 7.379 -88.125 -15.711 1 92.25 425 ASN A C 1
ATOM 3444 O O . ASN A 1 425 ? 7.184 -88.625 -14.602 1 92.25 425 ASN A O 1
ATOM 3448 N N . ALA A 1 426 ? 7.094 -86.938 -16.031 1 90.31 426 ALA A N 1
ATOM 3449 C CA . ALA A 1 426 ? 6.488 -86.062 -15.023 1 90.31 426 ALA A CA 1
ATOM 3450 C C . ALA A 1 426 ? 5.055 -86.5 -14.719 1 90.31 426 ALA A C 1
ATOM 3452 O O . ALA A 1 426 ? 4.527 -86.188 -13.648 1 90.31 426 ALA A O 1
ATOM 3453 N N . LEU A 1 427 ? 4.371 -87.062 -15.633 1 92.69 427 LEU A N 1
ATOM 3454 C CA . LEU A 1 427 ? 3.004 -87.562 -15.453 1 92.69 427 LEU A CA 1
ATOM 3455 C C . LEU A 1 427 ? 2.979 -88.875 -14.711 1 92.69 427 LEU A C 1
ATOM 3457 O O . LEU A 1 427 ? 1.915 -89.375 -14.305 1 92.69 427 LEU A O 1
ATOM 3461 N N . MET A 1 428 ? 4.098 -89.562 -14.523 1 92.69 428 MET A N 1
ATOM 3462 C CA . MET A 1 428 ? 4.188 -90.875 -13.922 1 92.69 428 MET A CA 1
ATOM 3463 C C . MET A 1 428 ? 4.309 -90.75 -12.406 1 92.69 428 MET A C 1
ATOM 3465 O O . MET A 1 428 ? 4.68 -89.688 -11.867 1 92.69 428 MET A O 1
ATOM 3469 N N . LYS A 1 429 ? 3.861 -91.812 -11.75 1 90.25 429 LYS A N 1
ATOM 3470 C CA . LYS A 1 429 ? 4 -91.875 -10.297 1 90.25 429 LYS A CA 1
ATOM 3471 C C . LYS A 1 429 ? 5.469 -91.812 -9.883 1 90.25 429 LYS A C 1
ATOM 3473 O O . LYS A 1 429 ? 6.359 -92.188 -10.656 1 90.25 429 LYS A O 1
ATOM 3478 N N . ASP A 1 430 ? 5.684 -91.438 -8.555 1 82.5 430 ASP A N 1
ATOM 3479 C CA . ASP A 1 430 ? 7.027 -91.188 -8.008 1 82.5 430 ASP A CA 1
ATOM 3480 C C . ASP A 1 430 ? 7.836 -92.5 -8.07 1 82.5 430 ASP A C 1
ATOM 3482 O O . ASP A 1 430 ? 7.328 -93.562 -7.734 1 82.5 430 ASP A O 1
ATOM 3486 N N . GLY A 1 431 ? 9.039 -92.562 -8.719 1 79.75 431 GLY A N 1
ATOM 3487 C CA . GLY A 1 431 ? 9.922 -93.688 -8.773 1 79.75 431 GLY A CA 1
ATOM 3488 C C . GLY A 1 431 ? 9.914 -94.375 -10.125 1 79.75 431 GLY A C 1
ATOM 3489 O O . GLY A 1 431 ? 10.805 -95.188 -10.43 1 79.75 431 GLY A O 1
ATOM 3490 N N . PHE A 1 432 ? 8.883 -94.125 -10.938 1 83.25 432 PHE A N 1
ATOM 3491 C CA . PHE A 1 432 ? 8.82 -94.75 -12.227 1 83.25 432 PHE A CA 1
ATOM 3492 C C . PHE A 1 432 ? 9.305 -93.875 -13.344 1 83.25 432 PHE A C 1
ATOM 3494 O O . PHE A 1 432 ? 8.875 -92.688 -13.422 1 83.25 432 PHE A O 1
ATOM 3501 N N . LYS A 1 433 ? 10.328 -94.25 -14.133 1 86.62 433 LYS A N 1
ATOM 3502 C CA . LYS A 1 433 ? 10.859 -93.5 -15.258 1 86.62 433 LYS A CA 1
ATOM 3503 C C . LYS A 1 433 ? 10.836 -94.312 -16.547 1 86.62 433 LYS A C 1
ATOM 3505 O O . LYS A 1 433 ? 11.219 -95.5 -16.547 1 86.62 433 LYS A O 1
ATOM 3510 N N . LEU A 1 434 ? 10.227 -93.688 -17.531 1 85 434 LEU A N 1
ATOM 3511 C CA . LEU A 1 434 ? 10.234 -94.312 -18.844 1 85 434 LEU A CA 1
ATOM 3512 C C . LEU A 1 434 ? 11.375 -93.812 -19.703 1 85 434 LEU A C 1
ATOM 3514 O O . LEU A 1 434 ? 11.414 -92.625 -20 1 85 434 LEU A O 1
ATOM 3518 N N . GLY A 1 435 ? 12.305 -94.625 -20.078 1 82.69 435 GLY A N 1
ATOM 3519 C CA . GLY A 1 435 ? 13.367 -94.312 -21 1 82.69 435 GLY A CA 1
ATOM 3520 C C . GLY A 1 435 ? 14.297 -93.25 -20.484 1 82.69 435 GLY A C 1
ATOM 3521 O O . GLY A 1 435 ? 14.109 -92.75 -19.375 1 82.69 435 GLY A O 1
ATOM 3522 N N . ASP A 1 436 ? 15.367 -93 -21.234 1 83 436 ASP A N 1
ATOM 3523 C CA . ASP A 1 436 ? 16.375 -91.938 -20.938 1 83 436 ASP A CA 1
ATOM 3524 C C . ASP A 1 436 ? 16.25 -90.75 -21.875 1 83 436 ASP A C 1
ATOM 3526 O O . ASP A 1 436 ? 16.172 -90.938 -23.094 1 83 436 ASP A O 1
ATOM 3530 N N . GLU A 1 437 ? 16.125 -89.625 -21.328 1 79.5 437 GLU A N 1
ATOM 3531 C CA . GLU A 1 437 ? 15.969 -88.375 -22.078 1 79.5 437 GLU A CA 1
ATOM 3532 C C . GLU A 1 437 ? 17.125 -88.188 -23.062 1 79.5 437 GLU A C 1
ATOM 3534 O O . GLU A 1 437 ? 16.953 -87.562 -24.125 1 79.5 437 GLU A O 1
ATOM 3539 N N . ASN A 1 438 ? 18.219 -88.812 -22.766 1 78.62 438 ASN A N 1
ATOM 3540 C CA . ASN A 1 438 ? 19.422 -88.562 -23.562 1 78.62 438 ASN A CA 1
ATOM 3541 C C . ASN A 1 438 ? 19.688 -89.75 -24.516 1 78.62 438 ASN A C 1
ATOM 3543 O O . ASN A 1 438 ? 20.703 -89.75 -25.219 1 78.62 438 ASN A O 1
ATOM 3547 N N . ALA A 1 439 ? 18.844 -90.75 -24.625 1 75.94 439 ALA A N 1
ATOM 3548 C CA . ALA A 1 439 ? 19.094 -92 -25.359 1 75.94 439 ALA A CA 1
ATOM 3549 C C . ALA A 1 439 ? 18.922 -91.75 -26.859 1 75.94 439 ALA A C 1
ATOM 3551 O O . ALA A 1 439 ? 19.484 -92.5 -27.672 1 75.94 439 ALA A O 1
ATOM 3552 N N . GLY A 1 440 ? 18.312 -90.688 -27.234 1 77.81 440 GLY A N 1
ATOM 3553 C CA . GLY A 1 440 ? 18.094 -90.438 -28.656 1 77.81 440 GLY A CA 1
ATOM 3554 C C . GLY A 1 440 ? 17.125 -91.375 -29.312 1 77.81 440 GLY A C 1
ATOM 3555 O O . GLY A 1 440 ? 16.922 -91.375 -30.531 1 77.81 440 GLY A O 1
ATOM 3556 N N . HIS A 1 441 ? 16.688 -92.438 -28.578 1 87.94 441 HIS A N 1
ATOM 3557 C CA . HIS A 1 441 ? 15.695 -93.375 -29.078 1 87.94 441 HIS A CA 1
ATOM 3558 C C . HIS A 1 441 ? 14.57 -93.625 -28.062 1 87.94 441 HIS A C 1
ATOM 3560 O O . HIS A 1 441 ? 14.742 -93.312 -26.875 1 87.94 441 HIS A O 1
ATOM 3566 N N . LEU A 1 442 ? 13.367 -94.125 -28.531 1 91.19 442 LEU A N 1
ATOM 3567 C CA . LEU A 1 442 ? 12.195 -94.375 -27.688 1 91.19 442 LEU A CA 1
ATOM 3568 C C . LEU A 1 442 ? 12.023 -95.812 -27.391 1 91.19 442 LEU A C 1
ATOM 3570 O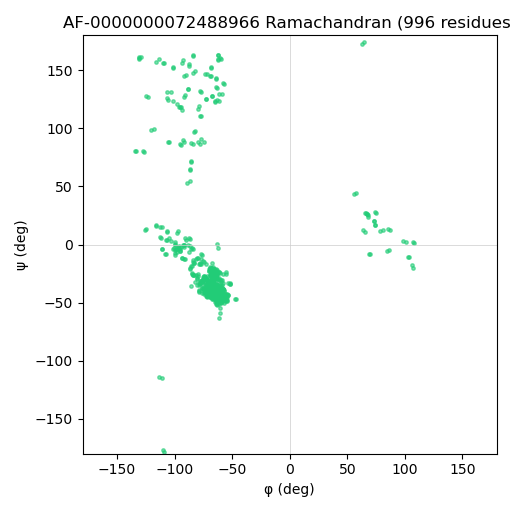 O . LEU A 1 442 ? 12.273 -96.688 -28.25 1 91.19 442 LEU A O 1
ATOM 3574 N N . THR A 1 443 ? 11.82 -96.125 -26.1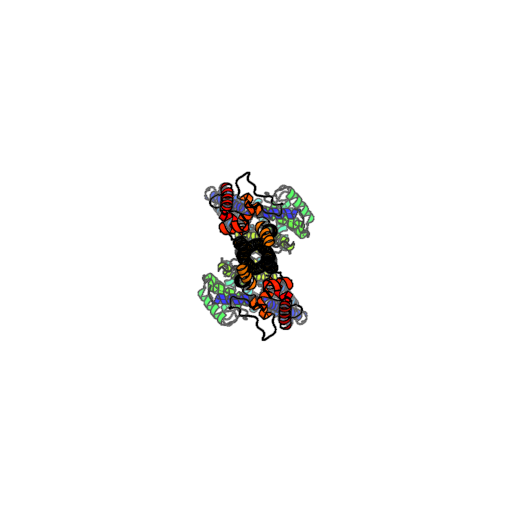25 1 89.88 443 THR A N 1
ATOM 3575 C CA . THR A 1 443 ? 11.414 -97.5 -25.781 1 89.88 443 THR A CA 1
ATOM 3576 C C . THR A 1 443 ? 10.062 -97.875 -26.406 1 89.88 443 THR A C 1
ATOM 3578 O O . THR A 1 443 ? 9.336 -96.938 -26.844 1 89.88 443 THR A O 1
ATOM 3581 N N . PRO A 1 444 ? 9.75 -99.062 -26.547 1 87.81 444 PRO A N 1
ATOM 3582 C CA . PRO A 1 444 ? 8.453 -99.438 -27.125 1 87.81 444 PRO A CA 1
ATOM 3583 C C . PRO A 1 444 ? 7.277 -98.75 -26.438 1 87.81 444 PRO A C 1
ATOM 3585 O O . PRO A 1 444 ? 6.332 -98.312 -27.094 1 87.81 444 PRO A O 1
ATOM 3588 N N . GLU A 1 445 ? 7.328 -98.5 -25.125 1 91.69 445 GLU A N 1
ATOM 3589 C CA . GLU A 1 445 ? 6.277 -97.812 -24.375 1 91.69 445 GLU A CA 1
ATOM 3590 C C . GLU A 1 445 ? 6.191 -96.312 -24.797 1 91.69 445 GLU A C 1
ATOM 3592 O O . GLU A 1 445 ? 5.102 -95.812 -25.031 1 91.69 445 GLU A O 1
ATOM 3597 N N . LEU A 1 446 ? 7.344 -95.812 -24.875 1 93 446 LEU A N 1
ATOM 3598 C CA . LEU A 1 446 ? 7.398 -94.375 -25.266 1 93 446 LEU A CA 1
ATOM 3599 C C . LEU A 1 446 ? 6.938 -94.188 -26.719 1 93 446 LEU A C 1
ATOM 3601 O O . LEU A 1 446 ? 6.312 -93.188 -27.047 1 93 446 LEU A O 1
ATOM 3605 N N . ARG A 1 447 ? 7.207 -95.25 -27.531 1 89.56 447 ARG A N 1
ATOM 3606 C CA . ARG A 1 447 ? 6.785 -95.188 -28.938 1 89.56 447 ARG A CA 1
ATOM 3607 C C . ARG A 1 447 ? 5.266 -95.25 -29.047 1 89.56 447 ARG A C 1
ATOM 3609 O O . ARG A 1 447 ? 4.68 -94.5 -29.875 1 89.56 447 ARG A O 1
ATOM 3616 N N . ILE A 1 448 ? 4.727 -96 -28.266 1 89.94 448 ILE A N 1
ATOM 3617 C CA . ILE A 1 448 ? 3.27 -96.062 -28.25 1 89.94 448 ILE A CA 1
ATOM 3618 C C . ILE A 1 448 ? 2.67 -94.75 -27.875 1 89.94 448 ILE A C 1
ATOM 3620 O O . ILE A 1 448 ? 1.755 -94.25 -28.547 1 89.94 448 ILE A O 1
ATOM 3624 N N . LEU A 1 449 ? 3.25 -94.188 -26.875 1 91.81 449 LEU A N 1
ATOM 3625 C CA . LEU A 1 449 ? 2.762 -92.875 -26.422 1 91.81 449 LEU A CA 1
ATOM 3626 C C . LEU A 1 449 ? 3.014 -91.812 -27.469 1 91.81 449 LEU A C 1
ATOM 3628 O O . LEU A 1 449 ? 2.197 -90.875 -27.656 1 91.81 449 LEU A O 1
ATOM 3632 N N . ALA A 1 450 ? 4.148 -91.875 -28.125 1 88.69 450 ALA A N 1
ATOM 3633 C CA . ALA A 1 450 ? 4.484 -90.938 -29.188 1 88.69 450 ALA A CA 1
ATOM 3634 C C . ALA A 1 450 ? 3.475 -91 -30.328 1 88.69 450 ALA A C 1
ATOM 3636 O O . ALA A 1 450 ? 3.061 -89.938 -30.875 1 88.69 450 ALA A O 1
ATOM 3637 N N . PHE A 1 451 ? 3.033 -92.188 -30.703 1 85.19 451 PHE A N 1
ATOM 3638 C CA . PHE A 1 451 ? 2.021 -92.375 -31.734 1 85.19 451 PHE A CA 1
ATOM 3639 C C . PHE A 1 451 ? 0.695 -91.75 -31.312 1 85.19 451 PHE A C 1
ATOM 3641 O O . PHE A 1 451 ? 0.039 -91.062 -32.094 1 85.19 451 PHE A O 1
ATOM 3648 N N . MET A 1 452 ? 0.388 -91.875 -30.062 1 84.56 452 MET A N 1
ATOM 3649 C CA . MET A 1 452 ? -0.84 -91.25 -29.531 1 84.56 452 MET A CA 1
ATOM 3650 C C . MET A 1 452 ? -0.782 -89.75 -29.578 1 84.56 452 MET A C 1
ATOM 3652 O O . MET A 1 452 ? -1.763 -89.125 -29.938 1 84.56 452 MET A O 1
ATOM 3656 N N . ARG A 1 453 ? 0.378 -89.312 -29.219 1 85.94 453 ARG A N 1
ATOM 3657 C CA . ARG A 1 453 ? 0.59 -87.875 -29.25 1 85.94 453 ARG A CA 1
ATOM 3658 C C . ARG A 1 453 ? 0.385 -87.312 -30.641 1 85.94 453 ARG A C 1
ATOM 3660 O O . ARG A 1 453 ? -0.093 -86.188 -30.797 1 85.94 453 ARG A O 1
ATOM 3667 N N . LEU A 1 454 ? 0.682 -88.062 -31.594 1 79.38 454 LEU A N 1
ATOM 3668 C CA . LEU A 1 454 ? 0.585 -87.625 -32.969 1 79.38 454 LEU A CA 1
ATOM 3669 C C . LEU A 1 454 ? -0.807 -87.938 -33.531 1 79.38 454 LEU A C 1
ATOM 3671 O O . LEU A 1 454 ? -1.067 -87.688 -34.719 1 79.38 454 LEU A O 1
ATOM 3675 N N . GLY A 1 455 ? -1.702 -88.438 -32.75 1 75.38 455 GLY A N 1
ATOM 3676 C CA . GLY A 1 455 ? -3.094 -88.562 -33.156 1 75.38 455 GLY A CA 1
ATOM 3677 C C . GLY A 1 455 ? -3.447 -90 -33.594 1 75.38 455 GLY A C 1
ATOM 3678 O O . GLY A 1 455 ? -4.559 -90.25 -34.062 1 75.38 455 GLY A O 1
ATOM 3679 N N . LEU A 1 456 ? -2.449 -90.812 -33.469 1 76.38 456 LEU A N 1
ATOM 3680 C CA . LEU A 1 456 ? -2.725 -92.25 -33.781 1 76.38 456 LEU A CA 1
ATOM 3681 C C . LEU A 1 456 ? -3.125 -93 -32.531 1 76.38 456 LEU A C 1
ATOM 3683 O O . LEU A 1 456 ? -2.271 -93.562 -31.844 1 76.38 456 LEU A O 1
ATOM 3687 N N . ASP A 1 457 ? -4.34 -93 -32.25 1 75.62 457 ASP A N 1
ATOM 3688 C CA . ASP A 1 457 ? -4.812 -93.562 -30.969 1 75.62 457 ASP A CA 1
ATOM 3689 C C . ASP A 1 457 ? -5.363 -94.938 -31.156 1 75.62 457 ASP A C 1
ATOM 3691 O O . ASP A 1 457 ? -5.645 -95.625 -30.172 1 75.62 457 ASP A O 1
ATOM 3695 N N . ASP A 1 458 ? -5.43 -95.438 -32.281 1 80.5 458 ASP A N 1
ATOM 3696 C CA . ASP A 1 458 ? -5.961 -96.75 -32.531 1 80.5 458 ASP A CA 1
ATOM 3697 C C . ASP A 1 458 ? -4.926 -97.812 -32.188 1 80.5 458 ASP A C 1
ATOM 3699 O O . ASP A 1 458 ? -3.885 -97.938 -32.844 1 80.5 458 ASP A O 1
ATOM 3703 N N . SER A 1 459 ? -5.211 -98.688 -31.266 1 82.88 459 SER A N 1
ATOM 3704 C CA . SER A 1 459 ? -4.281 -99.688 -30.781 1 82.88 459 SER A CA 1
ATOM 3705 C C . SER A 1 459 ? -3.951 -100.688 -31.859 1 82.88 459 SER A C 1
ATOM 3707 O O . SER A 1 459 ? -2.828 -101.188 -31.938 1 82.88 459 SER A O 1
ATOM 3709 N N . SER A 1 460 ? -4.91 -101 -32.688 1 81.56 460 SER A N 1
ATOM 3710 C CA . SER A 1 460 ? -4.676 -101.938 -33.75 1 81.56 460 SER A CA 1
ATOM 3711 C C . SER A 1 460 ? -3.648 -101.438 -34.75 1 81.56 460 SER A C 1
ATOM 3713 O O . SER A 1 460 ? -2.783 -102.188 -35.219 1 81.56 460 SER A O 1
ATOM 3715 N N . LYS A 1 461 ? -3.682 -100.125 -34.969 1 77.19 461 LYS A N 1
ATOM 3716 C CA . LYS A 1 461 ? -2.742 -99.5 -35.875 1 77.19 461 LYS A CA 1
ATOM 3717 C C . LYS A 1 461 ? -1.342 -99.438 -35.281 1 77.19 461 LYS A C 1
ATOM 3719 O O . LYS A 1 461 ? -0.356 -99.75 -35.938 1 77.19 461 LYS A O 1
ATOM 3724 N N . ILE A 1 462 ? -1.372 -99.125 -34.062 1 82.69 462 ILE A N 1
ATOM 3725 C CA . ILE A 1 462 ? -0.097 -99 -33.375 1 82.69 462 ILE A CA 1
ATOM 3726 C C . ILE A 1 462 ? 0.584 -100.375 -33.312 1 82.69 462 ILE A C 1
ATOM 3728 O O . ILE A 1 462 ? 1.789 -100.438 -33.562 1 82.69 462 ILE A O 1
ATOM 3732 N N . ALA A 1 463 ? -0.201 -101.312 -33.031 1 84.31 463 ALA A N 1
ATOM 3733 C CA . ALA A 1 463 ? 0.314 -102.688 -32.938 1 84.31 463 ALA A CA 1
ATOM 3734 C C . ALA A 1 463 ? 0.956 -103.125 -34.25 1 84.31 463 ALA A C 1
ATOM 3736 O O . ALA A 1 463 ? 2.027 -103.688 -34.281 1 84.31 463 ALA A O 1
ATOM 3737 N N . ARG A 1 464 ? 0.418 -102.688 -35.219 1 75.44 464 ARG A N 1
ATOM 3738 C CA . ARG A 1 464 ? 0.92 -103.062 -36.531 1 75.44 464 ARG A CA 1
ATOM 3739 C C . ARG A 1 464 ? 2.195 -102.312 -36.844 1 75.44 464 ARG A C 1
ATOM 3741 O O . ARG A 1 464 ? 3.139 -102.875 -37.406 1 75.44 464 ARG A O 1
ATOM 3748 N N . PHE A 1 465 ? 2.15 -101.062 -36.375 1 74.5 465 PHE A N 1
ATOM 3749 C CA . PHE A 1 465 ? 3.34 -100.25 -36.594 1 74.5 465 PHE A CA 1
ATOM 3750 C C . PHE A 1 465 ? 4.535 -100.875 -35.844 1 74.5 465 PHE A C 1
ATOM 3752 O O . PHE A 1 465 ? 5.66 -100.812 -36.344 1 74.5 465 PHE A O 1
ATOM 3759 N N . LEU A 1 466 ? 4.238 -101.312 -34.781 1 77.81 466 LEU A N 1
ATOM 3760 C CA . LEU A 1 466 ? 5.32 -101.75 -33.875 1 77.81 466 LEU A CA 1
ATOM 3761 C C . LEU A 1 466 ? 5.551 -103.25 -33.969 1 77.81 466 LEU A C 1
ATOM 3763 O O . LEU A 1 466 ? 6.422 -103.75 -33.281 1 77.81 466 LEU A O 1
ATOM 3767 N N . ASN A 1 467 ? 4.82 -103.875 -34.719 1 75 467 ASN A N 1
ATOM 3768 C CA . ASN A 1 467 ? 4.895 -105.312 -34.844 1 75 467 ASN A CA 1
ATOM 3769 C C . ASN A 1 467 ? 4.684 -106 -33.5 1 75 467 ASN A C 1
ATOM 3771 O O . ASN A 1 467 ? 5.473 -106.875 -33.125 1 75 467 ASN A O 1
ATOM 3775 N N . LEU A 1 468 ? 3.748 -105.5 -32.906 1 80.12 468 LEU A N 1
ATOM 3776 C CA . LEU A 1 468 ? 3.322 -106.062 -31.641 1 80.12 468 LEU A CA 1
ATOM 3777 C C . LEU A 1 468 ? 1.897 -106.625 -31.75 1 80.12 468 LEU A C 1
ATOM 3779 O O . LEU A 1 468 ? 1.172 -106.25 -32.688 1 80.12 468 LEU A O 1
ATOM 3783 N N . SER A 1 469 ? 1.589 -107.5 -30.906 1 85.31 469 SER A N 1
ATOM 3784 C CA . SER A 1 469 ? 0.192 -107.875 -30.828 1 85.31 469 SER A CA 1
ATOM 3785 C C . SER A 1 469 ? -0.679 -106.812 -30.219 1 85.31 469 SER A C 1
ATOM 3787 O O . SER A 1 469 ? -0.191 -106 -29.438 1 85.31 469 SER A O 1
ATOM 3789 N N . VAL A 1 470 ? -1.869 -106.75 -30.688 1 89.88 470 VAL A N 1
ATOM 3790 C CA . VAL A 1 470 ? -2.812 -105.812 -30.141 1 89.88 470 VAL A CA 1
ATOM 3791 C C . VAL A 1 470 ? -2.887 -105.938 -28.625 1 89.88 470 VAL A C 1
ATOM 3793 O O . VAL A 1 470 ? -2.975 -104.938 -27.922 1 89.88 470 VAL A O 1
ATOM 3796 N N . ASN A 1 471 ? -2.723 -107.125 -28.172 1 89.25 471 ASN A N 1
ATOM 3797 C CA . ASN A 1 471 ? -2.777 -107.375 -26.75 1 89.25 471 ASN A CA 1
ATOM 3798 C C . ASN A 1 471 ? -1.562 -106.812 -26.031 1 89.25 471 ASN A C 1
ATOM 3800 O O . ASN A 1 471 ? -1.683 -106.25 -24.922 1 89.25 471 ASN A O 1
ATOM 3804 N N . THR A 1 472 ? -0.431 -106.812 -26.656 1 90.06 472 THR A N 1
ATOM 3805 C CA . THR A 1 472 ? 0.783 -106.25 -26.078 1 90.06 472 THR A CA 1
ATOM 3806 C C . THR A 1 472 ? 0.675 -104.75 -25.953 1 90.06 472 THR A C 1
ATOM 3808 O O . THR A 1 472 ? 1.091 -104.188 -24.953 1 90.06 472 THR A O 1
ATOM 3811 N N . VAL A 1 473 ? 0.088 -104.188 -26.984 1 91.56 473 VAL A N 1
ATOM 3812 C CA . VAL A 1 473 ? -0.095 -102.75 -26.969 1 91.56 473 VAL A CA 1
ATOM 3813 C C . VAL A 1 473 ? -1.049 -102.312 -25.844 1 91.56 473 VAL A C 1
ATOM 3815 O O . VAL A 1 473 ? -0.792 -101.375 -25.109 1 91.56 473 VAL A O 1
ATOM 3818 N N . TYR A 1 474 ? -2.115 -103.125 -25.703 1 90.44 474 TYR A N 1
ATOM 3819 C CA . TYR A 1 474 ? -3.074 -102.875 -24.625 1 90.44 474 TYR A CA 1
ATOM 3820 C C . TYR A 1 474 ? -2.43 -103.062 -23.266 1 90.44 474 TYR A C 1
ATOM 3822 O O . TYR A 1 474 ? -2.693 -102.312 -22.344 1 90.44 474 TYR A O 1
ATOM 3830 N N . THR A 1 475 ? -1.619 -104 -23.188 1 91 475 THR A N 1
ATOM 3831 C CA . THR A 1 475 ? -0.941 -104.312 -21.922 1 91 475 THR A CA 1
ATOM 3832 C C . THR A 1 475 ? 0.001 -103.188 -21.562 1 91 475 THR A C 1
ATOM 3834 O O . THR A 1 475 ? 0.035 -102.688 -20.406 1 91 475 THR A O 1
ATOM 3837 N N . TYR A 1 476 ? 0.736 -102.75 -22.562 1 91.25 476 TYR A N 1
ATOM 3838 C CA . TYR A 1 476 ? 1.656 -101.625 -22.328 1 91.25 476 TYR A CA 1
ATOM 3839 C C . TYR A 1 476 ? 0.9 -100.375 -21.953 1 91.25 476 TYR A C 1
ATOM 3841 O O . TYR A 1 476 ? 1.3 -99.688 -21.031 1 91.25 476 TYR A O 1
ATOM 3849 N N . ARG A 1 477 ? -0.187 -100.062 -22.688 1 91.62 477 ARG A N 1
ATOM 3850 C CA . ARG A 1 477 ? -1.003 -98.875 -22.422 1 91.62 477 ARG A CA 1
ATOM 3851 C C . ARG A 1 477 ? -1.57 -98.938 -21 1 91.62 477 ARG A C 1
ATOM 3853 O O . ARG A 1 477 ? -1.519 -97.938 -20.281 1 91.62 477 ARG A O 1
ATOM 3860 N N . ASN A 1 478 ? -2.02 -100.125 -20.641 1 91.06 478 ASN A N 1
ATOM 3861 C CA . ASN A 1 478 ? -2.584 -100.312 -19.312 1 91.06 478 ASN A CA 1
ATOM 3862 C C . ASN A 1 478 ? -1.512 -100.188 -18.219 1 91.06 478 ASN A C 1
ATOM 3864 O O . ASN A 1 478 ? -1.754 -99.625 -17.156 1 91.06 478 ASN A O 1
ATOM 3868 N N . ARG A 1 479 ? -0.392 -100.75 -18.547 1 91.38 479 ARG A N 1
ATOM 3869 C CA . ARG A 1 479 ? 0.721 -100.625 -17.609 1 91.38 479 ARG A CA 1
ATOM 3870 C C . ARG A 1 479 ? 1.12 -99.188 -17.359 1 91.38 479 ARG A C 1
ATOM 3872 O O . ARG A 1 479 ? 1.367 -98.812 -16.219 1 91.38 479 ARG A O 1
ATOM 3879 N N . MET A 1 480 ? 1.147 -98.438 -18.344 1 92.12 480 MET A N 1
ATOM 3880 C CA . MET A 1 480 ? 1.529 -97 -18.234 1 92.12 480 MET A CA 1
ATOM 3881 C C . MET A 1 480 ? 0.445 -96.188 -17.516 1 92.12 480 MET A C 1
ATOM 3883 O O . MET A 1 480 ? 0.747 -95.312 -16.703 1 92.12 480 MET A O 1
ATOM 3887 N N . LYS A 1 481 ? -0.752 -96.5 -17.844 1 92.44 481 LYS A N 1
ATOM 3888 C CA . LYS A 1 481 ? -1.869 -95.875 -17.172 1 92.44 481 LYS A CA 1
ATOM 3889 C C . LYS A 1 481 ? -1.854 -96.125 -15.672 1 92.44 481 LYS A C 1
ATOM 3891 O O . LYS A 1 481 ? -2.109 -95.25 -14.867 1 92.44 481 LYS A O 1
ATOM 3896 N N . ASN A 1 482 ? -1.571 -97.375 -15.367 1 91.81 482 ASN A N 1
ATOM 3897 C CA . ASN A 1 482 ? -1.559 -97.75 -13.961 1 91.81 482 ASN A CA 1
ATOM 3898 C C . ASN A 1 482 ? -0.391 -97.125 -13.211 1 91.81 482 ASN A C 1
ATOM 3900 O O . ASN A 1 482 ? -0.448 -97 -11.992 1 91.81 482 ASN A O 1
ATOM 3904 N N . ARG A 1 483 ? 0.562 -96.75 -13.898 1 92.62 483 ARG A N 1
ATOM 3905 C CA . ARG A 1 483 ? 1.75 -96.188 -13.281 1 92.62 483 ARG A CA 1
ATOM 3906 C C . ARG A 1 483 ? 1.729 -94.625 -13.359 1 92.62 483 ARG A C 1
ATOM 3908 O O . ARG A 1 483 ? 2.66 -94 -12.906 1 92.62 483 ARG A O 1
ATOM 3915 N N . ALA A 1 484 ? 0.768 -94.125 -13.898 1 93.56 484 ALA A N 1
ATOM 3916 C CA . ALA A 1 484 ? 0.622 -92.688 -14.039 1 93.56 484 ALA A CA 1
ATOM 3917 C C . ALA A 1 484 ? 0.055 -92.062 -12.766 1 93.56 484 ALA A C 1
ATOM 3919 O O . ALA A 1 484 ? -0.639 -92.75 -12 1 93.56 484 ALA A O 1
ATOM 3920 N N . SER A 1 485 ? 0.397 -90.875 -12.469 1 92.62 485 SER A N 1
ATOM 3921 C CA . SER A 1 485 ? -0.137 -90.125 -11.32 1 92.62 485 SER A CA 1
ATOM 3922 C C . SER A 1 485 ? -1.648 -89.938 -11.43 1 92.62 485 SER A C 1
ATOM 3924 O O . SER A 1 485 ? -2.365 -90.062 -10.438 1 92.62 485 SER A O 1
ATOM 3926 N N . ASP A 1 486 ? -2.137 -89.688 -12.602 1 92 486 ASP A N 1
ATOM 3927 C CA . ASP A 1 486 ? -3.559 -89.562 -12.914 1 92 486 ASP A CA 1
ATOM 3928 C C . ASP A 1 486 ? -3.945 -90.625 -13.969 1 92 486 ASP A C 1
ATOM 3930 O O . ASP A 1 486 ? -3.795 -90.375 -15.164 1 92 486 ASP A O 1
ATOM 3934 N N . ARG A 1 487 ? -4.488 -91.688 -13.586 1 90.81 487 ARG A N 1
ATOM 3935 C CA . ARG A 1 487 ? -4.773 -92.812 -14.453 1 90.81 487 ARG A CA 1
ATOM 3936 C C . ARG A 1 487 ? -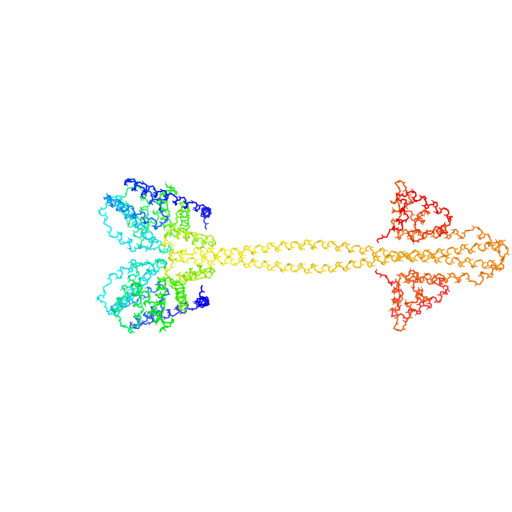5.824 -92.438 -15.492 1 90.81 487 ARG A C 1
ATOM 3938 O O . ARG A 1 487 ? -5.668 -92.812 -16.672 1 90.81 487 ARG A O 1
ATOM 3945 N N . ASP A 1 488 ? -6.867 -91.688 -15.156 1 88.25 488 ASP A N 1
ATOM 3946 C CA . ASP A 1 488 ? -8.023 -91.5 -16.016 1 88.25 488 ASP A CA 1
ATOM 3947 C C . ASP A 1 488 ? -7.707 -90.438 -17.109 1 88.25 488 ASP A C 1
ATOM 3949 O O . ASP A 1 488 ? -8.203 -90.562 -18.234 1 88.25 488 ASP A O 1
ATOM 3953 N N . ASN A 1 489 ? -6.793 -89.625 -16.719 1 89.81 489 ASN A N 1
ATOM 3954 C CA . ASN A 1 489 ? -6.531 -88.562 -17.703 1 89.81 489 ASN A CA 1
ATOM 3955 C C . ASN A 1 489 ? -5.145 -88.688 -18.312 1 89.81 489 ASN A C 1
ATOM 3957 O O . ASN A 1 489 ? -4.695 -87.812 -19.047 1 89.81 489 ASN A O 1
ATOM 3961 N N . PHE A 1 490 ? -4.547 -89.812 -18.125 1 92.06 490 PHE A N 1
ATOM 3962 C CA . PHE A 1 490 ? -3.16 -90 -18.547 1 92.06 490 PHE A CA 1
ATOM 3963 C C . PHE A 1 490 ? -3.02 -89.812 -20.047 1 92.06 490 PHE A C 1
ATOM 3965 O O . PHE A 1 490 ? -2.197 -89.062 -20.531 1 92.06 490 PHE A O 1
ATOM 3972 N N . GLU A 1 491 ? -3.818 -90.562 -20.844 1 88.81 491 GLU A N 1
ATOM 3973 C CA . GLU A 1 491 ? -3.701 -90.562 -22.312 1 88.81 491 GLU A CA 1
ATOM 3974 C C . GLU A 1 491 ? -4.035 -89.188 -22.875 1 88.81 491 GLU A C 1
ATOM 3976 O O . GLU A 1 491 ? -3.393 -88.688 -23.828 1 88.81 491 GLU A O 1
ATOM 3981 N N . ILE A 1 492 ? -4.914 -88.5 -22.281 1 86.5 492 ILE A N 1
ATOM 3982 C CA . ILE A 1 492 ? -5.285 -87.125 -22.7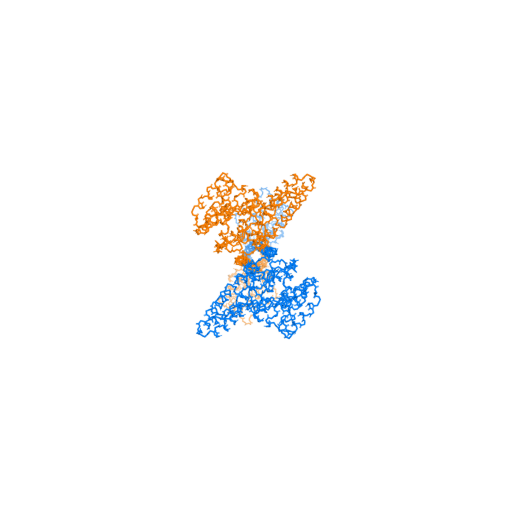34 1 86.5 492 ILE A CA 1
ATOM 3983 C C . ILE A 1 492 ? -4.129 -86.188 -22.469 1 86.5 492 ILE A C 1
ATOM 3985 O O . ILE A 1 492 ? -3.809 -85.375 -23.328 1 86.5 492 ILE A O 1
ATOM 3989 N N . MET A 1 493 ? -3.529 -86.312 -21.297 1 89.44 493 MET A N 1
ATOM 3990 C CA . MET A 1 493 ? -2.414 -85.438 -20.938 1 89.44 493 MET A CA 1
ATOM 3991 C C . MET A 1 493 ? -1.223 -85.688 -21.859 1 89.44 493 MET A C 1
ATOM 3993 O O . MET A 1 493 ? -0.514 -84.75 -22.219 1 89.44 493 MET A O 1
ATOM 3997 N N . VAL A 1 494 ? -1.037 -86.938 -22.25 1 88.88 494 VAL A N 1
ATOM 3998 C CA . VAL A 1 494 ? 0.054 -87.312 -23.156 1 88.88 494 VAL A CA 1
ATOM 3999 C C . VAL A 1 494 ? -0.187 -86.625 -24.516 1 88.88 494 VAL A C 1
ATOM 4001 O O . VAL A 1 494 ? 0.739 -86.125 -25.125 1 88.88 494 VAL A O 1
ATOM 4004 N N . MET A 1 495 ? -1.392 -86.625 -25 1 82.12 495 MET A N 1
ATOM 4005 C CA . MET A 1 495 ? -1.737 -86.062 -26.297 1 82.12 495 MET A CA 1
ATOM 4006 C C . MET A 1 495 ? -1.575 -84.5 -26.297 1 82.12 495 MET A C 1
ATOM 4008 O O . MET A 1 495 ? -1.413 -83.875 -27.344 1 82.12 495 MET A O 1
ATOM 4012 N N . GLU A 1 496 ? -1.489 -84 -25.109 1 80.88 496 GLU A N 1
ATOM 4013 C CA . GLU A 1 496 ? -1.421 -82.562 -25 1 80.88 496 GLU A CA 1
ATOM 4014 C C . GLU A 1 496 ? 0.017 -82.062 -24.797 1 80.88 496 GLU A C 1
ATOM 4016 O O . GLU A 1 496 ? 0.294 -80.875 -24.844 1 80.88 496 GLU A O 1
ATOM 4021 N N . ILE A 1 497 ? 0.918 -83.062 -24.656 1 83.5 497 ILE A N 1
ATOM 4022 C CA . ILE A 1 497 ? 2.312 -82.688 -24.422 1 83.5 497 ILE A CA 1
ATOM 4023 C C . ILE A 1 497 ? 2.838 -81.875 -25.609 1 83.5 497 ILE A C 1
ATOM 4025 O O . ILE A 1 497 ? 2.637 -82.25 -26.766 1 83.5 497 ILE A O 1
ATOM 4029 N N . GLY A 1 498 ? 3.432 -80.75 -25.375 1 72.38 498 GLY A N 1
ATOM 4030 C CA . GLY A 1 498 ? 4.043 -79.938 -26.406 1 72.38 498 GLY A CA 1
ATOM 4031 C C . GLY A 1 498 ? 3.068 -79 -27.062 1 72.38 498 GLY A C 1
ATOM 4032 O O . GLY A 1 498 ? 3.443 -78.25 -27.953 1 72.38 498 GLY A O 1
ATOM 4033 N N . ARG A 1 499 ? 1.762 -79.062 -26.719 1 62.47 499 ARG A N 1
ATOM 4034 C CA . ARG A 1 499 ? 0.779 -78.125 -27.281 1 62.47 499 ARG A CA 1
ATOM 4035 C C . ARG A 1 499 ? 0.871 -76.75 -26.609 1 62.47 499 ARG A C 1
ATOM 4037 O O . ARG A 1 499 ? 0.913 -76.688 -25.375 1 62.47 499 ARG A O 1
ATOM 4044 N N . LEU A 1 500 ? 1.694 -75.812 -27.141 1 55.03 500 LEU A N 1
ATOM 4045 C CA . LEU A 1 500 ? 1.709 -74.438 -26.609 1 55.03 500 LEU A CA 1
ATOM 4046 C C . LEU A 1 500 ? 0.387 -73.75 -26.891 1 55.03 500 LEU A C 1
ATOM 4048 O O . LEU A 1 500 ? -0.199 -73.875 -27.969 1 55.03 500 LEU A O 1
ATOM 4052 N N . MET B 1 1 ? 24.312 -3.473 5.406 1 69.88 1 MET B N 1
ATOM 4053 C CA . MET B 1 1 ? 23.562 -3.623 6.652 1 69.88 1 MET B CA 1
ATOM 4054 C C . MET B 1 1 ? 24.328 -4.488 7.645 1 69.88 1 MET B C 1
ATOM 4056 O O . MET B 1 1 ? 24.766 -5.59 7.305 1 69.88 1 MET B O 1
ATOM 4060 N N . SER B 1 2 ? 24.531 -3.947 8.852 1 79.81 2 SER B N 1
ATOM 4061 C CA . SER B 1 2 ? 25.312 -4.633 9.875 1 79.81 2 SER B CA 1
ATOM 4062 C C . SER B 1 2 ? 24.594 -5.879 10.383 1 79.81 2 SER B C 1
ATOM 4064 O O . SER B 1 2 ? 23.375 -5.992 10.258 1 79.81 2 SER B O 1
ATOM 4066 N N . ASP B 1 3 ? 25.344 -6.867 10.867 1 83.25 3 ASP B N 1
ATOM 4067 C CA . ASP B 1 3 ? 24.781 -8.102 11.414 1 83.25 3 ASP B CA 1
ATOM 4068 C C . ASP B 1 3 ? 23.859 -7.809 12.594 1 83.25 3 ASP B C 1
ATOM 4070 O O . ASP B 1 3 ? 22.844 -8.484 12.781 1 83.25 3 ASP B O 1
ATOM 4074 N N . LYS B 1 4 ? 24.203 -6.902 13.336 1 87.31 4 LYS B N 1
ATOM 4075 C CA . LYS B 1 4 ? 23.391 -6.508 14.484 1 87.31 4 LYS B CA 1
ATOM 4076 C C . LYS B 1 4 ? 22.031 -5.984 14.047 1 87.31 4 LYS B C 1
ATOM 4078 O O . LYS B 1 4 ? 21 -6.305 14.656 1 87.31 4 LYS B O 1
ATOM 4083 N N . LEU B 1 5 ? 22.031 -5.152 13.055 1 92.19 5 LEU B N 1
ATOM 4084 C CA . LEU B 1 5 ? 20.781 -4.613 12.539 1 92.19 5 LEU B CA 1
ATOM 4085 C C . LEU B 1 5 ? 19.922 -5.723 11.945 1 92.19 5 LEU B C 1
ATOM 4087 O O . LEU B 1 5 ? 18.703 -5.727 12.133 1 92.19 5 LEU B O 1
ATOM 4091 N N . ARG B 1 6 ? 20.531 -6.75 11.289 1 92.56 6 ARG B N 1
ATOM 4092 C CA . ARG B 1 6 ? 19.781 -7.871 10.727 1 92.56 6 ARG B CA 1
ATOM 4093 C C . ARG B 1 6 ? 19.109 -8.688 11.828 1 92.56 6 ARG B C 1
ATOM 4095 O O . ARG B 1 6 ? 17.969 -9.102 11.68 1 92.56 6 ARG B O 1
ATOM 4102 N N . GLY B 1 7 ? 19.828 -8.859 12.883 1 93.06 7 GLY B N 1
ATOM 4103 C CA . GLY B 1 7 ? 19.266 -9.547 14.023 1 93.06 7 GLY B CA 1
ATOM 4104 C C . GLY B 1 7 ? 18.078 -8.82 14.633 1 93.06 7 GLY B C 1
ATOM 4105 O O . GLY B 1 7 ? 17.078 -9.438 15 1 93.06 7 GLY B O 1
ATOM 4106 N N . LEU B 1 8 ? 18.25 -7.543 14.727 1 95.44 8 LEU B N 1
ATOM 4107 C CA . LEU B 1 8 ? 17.188 -6.715 15.289 1 95.44 8 LEU B CA 1
ATOM 4108 C C . LEU B 1 8 ? 15.953 -6.742 14.398 1 95.44 8 LEU B C 1
ATOM 4110 O O . LEU B 1 8 ? 14.828 -6.773 14.898 1 95.44 8 LEU B O 1
ATOM 4114 N N . LEU B 1 9 ? 16.109 -6.699 13.094 1 96 9 LEU B N 1
ATOM 4115 C CA . LEU B 1 9 ? 15 -6.785 12.156 1 96 9 LEU B CA 1
ATOM 4116 C C . LEU B 1 9 ? 14.25 -8.102 12.32 1 96 9 LEU B C 1
ATOM 4118 O O . LEU B 1 9 ? 13.016 -8.133 12.273 1 96 9 LEU B O 1
ATOM 4122 N N . ASN B 1 10 ? 14.977 -9.156 12.539 1 94.69 10 ASN B N 1
ATOM 4123 C CA . ASN B 1 10 ? 14.344 -10.445 12.766 1 94.69 10 ASN B CA 1
ATOM 4124 C C . ASN B 1 10 ? 13.547 -10.461 14.07 1 94.69 10 ASN B C 1
ATOM 4126 O O . ASN B 1 10 ? 12.484 -11.086 14.148 1 94.69 10 ASN B O 1
ATOM 4130 N N . GLU B 1 11 ? 14.109 -9.812 15.031 1 95.81 11 GLU B N 1
ATOM 4131 C CA . GLU B 1 11 ? 13.391 -9.703 16.297 1 95.81 11 GLU B CA 1
ATOM 4132 C C . GLU B 1 11 ? 12.102 -8.906 16.141 1 95.81 11 GLU B C 1
ATOM 4134 O O . GLU B 1 11 ? 11.078 -9.242 16.734 1 95.81 11 GLU B O 1
ATOM 4139 N N . ILE B 1 12 ? 12.125 -7.863 15.367 1 96.94 12 ILE B N 1
ATOM 4140 C CA . ILE B 1 12 ? 10.945 -7.059 15.078 1 96.94 12 ILE B CA 1
ATOM 4141 C C . ILE B 1 12 ? 9.898 -7.918 14.367 1 96.94 12 ILE B C 1
ATOM 4143 O O . ILE B 1 12 ? 8.727 -7.91 14.734 1 96.94 12 ILE B O 1
ATOM 4147 N N . ASP B 1 13 ? 10.352 -8.711 13.438 1 94.81 13 ASP B N 1
ATOM 4148 C CA . ASP B 1 13 ? 9.453 -9.586 12.695 1 94.81 13 ASP B CA 1
ATOM 4149 C C . ASP B 1 13 ? 8.75 -10.57 13.625 1 94.81 13 ASP B C 1
ATOM 4151 O O . ASP B 1 13 ? 7.547 -10.805 13.508 1 94.81 13 ASP B O 1
ATOM 4155 N N . SER B 1 14 ? 9.5 -11.07 14.531 1 93.69 14 SER B N 1
ATOM 4156 C CA . SER B 1 14 ? 8.953 -12.031 15.477 1 93.69 14 SER B CA 1
ATOM 4157 C C . SER B 1 14 ? 7.984 -11.359 16.453 1 93.69 14 SER B C 1
ATOM 4159 O O . SER B 1 14 ? 7.035 -11.992 16.922 1 93.69 14 SER B O 1
ATOM 4161 N N . SER B 1 15 ? 8.242 -10.156 16.734 1 94.25 15 SER B N 1
ATOM 4162 C CA . SER B 1 15 ? 7.441 -9.438 17.719 1 94.25 15 SER B CA 1
ATOM 4163 C C . SER B 1 15 ? 6.031 -9.172 17.203 1 94.25 15 SER B C 1
ATOM 4165 O O . SER B 1 15 ? 5.102 -8.977 17.984 1 94.25 15 SER B O 1
ATOM 4167 N N . PHE B 1 16 ? 5.793 -9.172 15.914 1 92.88 16 PHE B N 1
ATOM 4168 C CA . PHE B 1 16 ? 4.477 -8.914 15.336 1 92.88 16 PHE B CA 1
ATOM 4169 C C . PHE B 1 16 ? 3.486 -10 15.742 1 92.88 16 PHE B C 1
ATOM 4171 O O . PHE B 1 16 ? 2.281 -9.75 15.812 1 92.88 16 PHE B O 1
ATOM 4178 N N . LYS B 1 17 ? 4.012 -11.148 16.094 1 90.88 17 LYS B N 1
ATOM 4179 C CA . LYS B 1 17 ? 3.162 -12.273 16.469 1 90.88 17 LYS B CA 1
ATOM 4180 C C . LYS B 1 17 ? 2.389 -11.969 17.75 1 90.88 17 LYS B C 1
ATOM 4182 O O . LYS B 1 17 ? 1.278 -12.461 17.953 1 90.88 17 LYS B O 1
ATOM 4187 N N . TYR B 1 18 ? 2.982 -11.117 18.547 1 92.19 18 TYR B N 1
ATOM 4188 C CA . TYR B 1 18 ? 2.373 -10.859 19.844 1 92.19 18 TYR B CA 1
ATOM 4189 C C . TYR B 1 18 ? 1.851 -9.43 19.922 1 92.19 18 TYR B C 1
ATOM 4191 O O . TYR B 1 18 ? 1.389 -8.992 20.984 1 92.19 18 TYR B O 1
ATOM 4199 N N . ARG B 1 19 ? 1.902 -8.758 18.891 1 92.38 19 ARG B N 1
ATOM 4200 C CA . ARG B 1 19 ? 1.538 -7.344 18.859 1 92.38 19 ARG B CA 1
ATOM 4201 C C . ARG B 1 19 ? 0.086 -7.141 19.281 1 92.38 19 ARG B C 1
ATOM 4203 O O . ARG B 1 19 ? -0.21 -6.285 20.125 1 92.38 19 ARG B O 1
ATOM 4210 N N . GLU B 1 20 ? -0.821 -7.922 18.766 1 92.56 20 GLU B N 1
ATOM 4211 C CA . GLU B 1 20 ? -2.242 -7.785 19.078 1 92.56 20 GLU B CA 1
ATOM 4212 C C . GLU B 1 20 ? -2.518 -8.062 20.547 1 92.56 20 GLU B C 1
ATOM 4214 O O . GLU B 1 20 ? -3.363 -7.406 21.156 1 92.56 20 GLU B O 1
ATOM 4219 N N . ASP B 1 21 ? -1.778 -9.039 21 1 94.31 21 ASP B N 1
ATOM 4220 C CA . ASP B 1 21 ? -1.923 -9.359 22.422 1 94.31 21 ASP B CA 1
ATOM 4221 C C . ASP B 1 21 ? -1.499 -8.18 23.297 1 94.31 21 ASP B C 1
ATOM 4223 O O . ASP B 1 21 ? -2.135 -7.898 24.312 1 94.31 21 ASP B O 1
ATOM 4227 N N . MET B 1 22 ? -0.453 -7.547 22.906 1 94.81 22 MET B N 1
ATOM 4228 C CA . MET B 1 22 ? 0.054 -6.41 23.672 1 94.81 22 MET B CA 1
ATOM 4229 C C . MET B 1 22 ? -0.917 -5.238 23.609 1 94.81 22 MET B C 1
ATOM 4231 O O . MET B 1 22 ? -1.17 -4.582 24.625 1 94.81 22 MET B O 1
ATOM 4235 N N . ILE B 1 23 ? -1.472 -4.926 22.5 1 95.62 23 ILE B N 1
ATOM 4236 C CA . ILE B 1 23 ? -2.432 -3.844 22.312 1 95.62 23 ILE B CA 1
ATOM 4237 C C . ILE B 1 23 ? -3.691 -4.125 23.125 1 95.62 23 ILE B C 1
ATOM 4239 O O . ILE B 1 23 ? -4.215 -3.232 23.797 1 95.62 23 ILE B O 1
ATOM 4243 N N . ASP B 1 24 ? -4.105 -5.371 23.109 1 94.81 24 ASP B N 1
ATOM 4244 C CA . ASP B 1 24 ? -5.305 -5.762 23.844 1 94.81 24 ASP B CA 1
ATOM 4245 C C . ASP B 1 24 ? -5.09 -5.637 25.344 1 94.81 24 ASP B C 1
ATOM 4247 O O . ASP B 1 24 ? -6.004 -5.25 26.078 1 94.81 24 ASP B O 1
ATOM 4251 N N . ALA B 1 25 ? -3.947 -6.016 25.719 1 95.38 25 ALA B N 1
ATOM 4252 C CA . ALA B 1 25 ? -3.623 -5.902 27.125 1 95.38 25 ALA B CA 1
ATOM 4253 C C . ALA B 1 25 ? -3.684 -4.449 27.594 1 95.38 25 ALA B C 1
ATOM 4255 O O . ALA B 1 25 ? -4.215 -4.152 28.672 1 95.38 25 ALA B O 1
ATOM 4256 N N . ARG B 1 26 ? -3.16 -3.533 26.875 1 94.75 26 ARG B N 1
ATOM 4257 C CA . ARG B 1 26 ? -3.211 -2.113 27.203 1 94.75 26 ARG B CA 1
ATOM 4258 C C . ARG B 1 26 ? -4.648 -1.602 27.203 1 94.75 26 ARG B C 1
ATOM 4260 O O . ARG B 1 26 ? -5.031 -0.822 28.078 1 94.75 26 ARG B O 1
ATOM 4267 N N . ALA B 1 27 ? -5.426 -2.039 26.234 1 95.81 27 ALA B N 1
ATOM 4268 C CA . ALA B 1 27 ? -6.828 -1.641 26.141 1 95.81 27 ALA B CA 1
ATOM 4269 C C . ALA B 1 27 ? -7.598 -2.082 27.391 1 95.81 27 ALA B C 1
ATOM 4271 O O . ALA B 1 27 ? -8.43 -1.335 27.906 1 95.81 27 ALA B O 1
ATOM 4272 N N . ARG B 1 28 ? -7.289 -3.289 27.844 1 95.88 28 ARG B N 1
ATOM 4273 C CA . ARG B 1 28 ? -7.941 -3.818 29.031 1 95.88 28 ARG B CA 1
ATOM 4274 C C . ARG B 1 28 ? -7.559 -3.012 30.266 1 95.88 28 ARG B C 1
ATOM 4276 O O . ARG B 1 28 ? -8.414 -2.705 31.109 1 95.88 28 ARG B O 1
ATOM 4283 N N . ASN B 1 29 ? -6.297 -2.691 30.344 1 96.5 29 ASN B N 1
ATOM 4284 C CA . ASN B 1 29 ? -5.836 -1.891 31.469 1 96.5 29 ASN B CA 1
ATOM 4285 C C . ASN B 1 29 ? -6.504 -0.519 31.5 1 96.5 29 ASN B C 1
ATOM 4287 O O . ASN B 1 29 ? -6.895 -0.034 32.562 1 96.5 29 ASN B O 1
ATOM 4291 N N . ILE B 1 30 ? -6.586 0.138 30.375 1 96.5 30 ILE B N 1
ATOM 4292 C CA . ILE B 1 30 ? -7.219 1.448 30.25 1 96.5 30 ILE B CA 1
ATOM 4293 C C . ILE B 1 30 ? -8.688 1.351 30.641 1 96.5 30 ILE B C 1
ATOM 4295 O O . ILE B 1 30 ? -9.203 2.209 31.375 1 96.5 30 ILE B O 1
ATOM 4299 N N . ALA B 1 31 ? -9.336 0.283 30.219 1 96.06 31 ALA B N 1
ATOM 4300 C CA . ALA B 1 31 ? -10.75 0.08 30.547 1 96.06 31 ALA B CA 1
ATOM 4301 C C . ALA B 1 31 ? -10.945 -0.107 32.062 1 96.06 31 ALA B C 1
ATOM 4303 O O . ALA B 1 31 ? -11.898 0.413 32.625 1 96.06 31 ALA B O 1
ATOM 4304 N N . GLU B 1 32 ? -10.039 -0.822 32.625 1 97.25 32 GLU B N 1
ATOM 4305 C CA . GLU B 1 32 ? -10.109 -1.053 34.062 1 97.25 32 GLU B CA 1
ATOM 4306 C C . GLU B 1 32 ? -9.93 0.249 34.812 1 97.25 32 GLU B C 1
ATOM 4308 O O . GLU B 1 32 ? -10.625 0.488 35.812 1 97.25 32 GLU B O 1
ATOM 4313 N N . LEU B 1 33 ? -8.977 1.062 34.375 1 97.81 33 LEU B N 1
ATOM 4314 C CA . LEU B 1 33 ? -8.75 2.352 35.031 1 97.81 33 LEU B CA 1
ATOM 4315 C C . LEU B 1 33 ? -9.961 3.264 34.875 1 97.81 33 LEU B C 1
ATOM 4317 O O . LEU B 1 33 ? -10.344 3.965 35.812 1 97.81 33 LEU B O 1
ATOM 4321 N N . ARG B 1 34 ? -10.594 3.25 33.781 1 96.5 34 ARG B N 1
ATOM 4322 C CA . ARG B 1 34 ? -11.797 4.043 33.531 1 96.5 34 ARG B CA 1
ATOM 4323 C C . ARG B 1 34 ? -12.93 3.625 34.438 1 96.5 34 ARG B C 1
ATOM 4325 O O . ARG B 1 34 ? -13.633 4.477 35 1 96.5 34 ARG B O 1
ATOM 4332 N N . ASP B 1 35 ? -13.055 2.328 34.625 1 96.94 35 ASP B N 1
ATOM 4333 C CA . ASP B 1 35 ? -14.094 1.807 35.5 1 96.94 35 ASP B CA 1
ATOM 4334 C C . ASP B 1 35 ? -13.836 2.219 36.969 1 96.94 35 ASP B C 1
ATOM 4336 O O . ASP B 1 35 ? -14.773 2.541 37.688 1 96.94 35 ASP B O 1
ATOM 4340 N N . SER B 1 36 ? -12.609 2.191 37.312 1 97.62 36 SER B N 1
ATOM 4341 C CA . SER B 1 36 ? -12.242 2.586 38.656 1 97.62 36 SER B CA 1
ATOM 4342 C C . SER B 1 36 ? -12.539 4.062 38.906 1 97.62 36 SER B C 1
ATOM 4344 O O . SER B 1 36 ? -12.953 4.445 40 1 97.62 36 SER B O 1
ATOM 4346 N N . ILE B 1 37 ? -12.305 4.902 37.938 1 97.62 37 ILE B N 1
ATOM 4347 C CA . ILE B 1 37 ? -12.586 6.332 38.031 1 97.62 37 ILE B CA 1
ATOM 4348 C C . ILE B 1 37 ? -14.086 6.551 38.219 1 97.62 37 ILE B C 1
ATOM 4350 O O . ILE B 1 37 ? -14.5 7.332 39.094 1 97.62 37 ILE B O 1
ATOM 4354 N N . ARG B 1 38 ? -14.906 5.852 37.5 1 95.5 38 ARG B N 1
ATOM 4355 C CA . ARG B 1 38 ? -16.359 5.98 37.562 1 95.5 38 ARG B CA 1
ATOM 4356 C C . ARG B 1 38 ? -16.906 5.496 38.906 1 95.5 38 ARG B C 1
ATOM 4358 O O . ARG B 1 38 ? -17.922 6.012 39.375 1 95.5 38 ARG B O 1
ATOM 4365 N N . ALA B 1 39 ? -16.188 4.578 39.469 1 96.06 39 ALA B N 1
ATOM 4366 C CA . ALA B 1 39 ? -16.656 3.969 40.719 1 96.06 39 ALA B CA 1
ATOM 4367 C C . ALA B 1 39 ? -16.234 4.809 41.906 1 96.06 39 ALA B C 1
ATOM 4369 O O . ALA B 1 39 ? -16.812 4.668 43 1 96.06 39 ALA B O 1
ATOM 4370 N N . SER B 1 40 ? -15.273 5.648 41.688 1 95.94 40 SER B N 1
ATOM 4371 C CA . SER B 1 40 ? -14.75 6.395 42.844 1 95.94 40 SER B CA 1
ATOM 4372 C C . SER B 1 40 ? -15.531 7.688 43.062 1 95.94 40 SER B C 1
ATOM 4374 O O . SER B 1 40 ? -15.805 8.422 42.125 1 95.94 40 SER B O 1
ATOM 4376 N N . SER B 1 41 ? -15.875 7.914 44.312 1 93.19 41 SER B N 1
ATOM 4377 C CA . SER B 1 41 ? -16.562 9.156 44.656 1 93.19 41 SER B CA 1
ATOM 4378 C C . SER B 1 41 ? -15.602 10.18 45.25 1 93.19 41 SER B C 1
ATOM 4380 O O . SER B 1 41 ? -15.93 11.359 45.344 1 93.19 41 SER B O 1
ATOM 4382 N N . ASP B 1 42 ? -14.375 9.766 45.5 1 96.19 42 ASP B N 1
ATOM 4383 C CA . ASP B 1 42 ? -13.359 10.625 46.094 1 96.19 42 ASP B CA 1
ATOM 4384 C C . ASP B 1 42 ? -12.539 11.336 45.031 1 96.19 42 ASP B C 1
ATOM 4386 O O . ASP B 1 42 ? -11.938 10.688 44.156 1 96.19 42 ASP B O 1
ATOM 4390 N N . TYR B 1 43 ? -12.461 12.641 45.156 1 96.69 43 TYR B N 1
ATOM 4391 C CA . TYR B 1 43 ? -11.773 13.445 44.156 1 96.69 43 TYR B CA 1
ATOM 4392 C C . TYR B 1 43 ? -10.281 13.117 44.125 1 96.69 43 TYR B C 1
ATOM 4394 O O . TYR B 1 43 ? -9.695 12.961 43.062 1 96.69 43 TYR B O 1
ATOM 4402 N N . ASP B 1 44 ? -9.656 12.992 45.281 1 96.38 44 ASP B N 1
ATOM 4403 C CA . ASP B 1 44 ? -8.219 12.734 45.344 1 96.38 44 ASP B CA 1
ATOM 4404 C C . ASP B 1 44 ? -7.879 11.398 44.688 1 96.38 44 ASP B C 1
ATOM 4406 O O . ASP B 1 44 ? -6.859 11.289 44 1 96.38 44 ASP B O 1
ATOM 4410 N N . GLU B 1 45 ? -8.75 10.5 44.875 1 96.94 45 GLU B N 1
ATOM 4411 C CA . GLU B 1 45 ? -8.555 9.195 44.25 1 96.94 45 GLU B CA 1
ATOM 4412 C C . GLU B 1 45 ? -8.766 9.273 42.75 1 96.94 45 GLU B C 1
ATOM 4414 O O . GLU B 1 45 ? -7.977 8.734 41.969 1 96.94 45 GLU B O 1
ATOM 4419 N N . ARG B 1 46 ? -9.781 9.961 42.281 1 97.38 46 ARG B N 1
ATOM 4420 C CA . ARG B 1 46 ? -10.078 10.078 40.844 1 97.38 46 ARG B CA 1
ATOM 4421 C C . ARG B 1 46 ? -8.945 10.773 40.094 1 97.38 46 ARG B C 1
ATOM 4423 O O . ARG B 1 46 ? -8.531 10.32 39.031 1 97.38 46 ARG B O 1
ATOM 4430 N N . ILE B 1 47 ? -8.477 11.805 40.75 1 97 47 ILE B N 1
ATOM 4431 C CA . ILE B 1 47 ? -7.438 12.594 40.094 1 97 47 ILE B CA 1
ATOM 4432 C C . ILE B 1 47 ? -6.168 11.758 39.969 1 97 47 ILE B C 1
ATOM 4434 O O . ILE B 1 47 ? -5.453 11.867 38.969 1 97 47 ILE B O 1
ATOM 4438 N N . ARG B 1 48 ? -5.906 10.93 40.938 1 96.38 48 ARG B N 1
ATOM 4439 C CA . ARG B 1 48 ? -4.777 10.008 40.844 1 96.38 48 ARG B CA 1
ATOM 4440 C C . ARG B 1 48 ? -5 8.977 39.75 1 96.38 48 ARG B C 1
ATOM 4442 O O . ARG B 1 48 ? -4.078 8.656 39 1 96.38 48 ARG B O 1
ATOM 4449 N N . LEU B 1 49 ? -6.223 8.5 39.656 1 97.62 49 LEU B N 1
ATOM 4450 C CA . LEU B 1 49 ? -6.559 7.5 38.656 1 97.62 49 LEU B CA 1
ATOM 4451 C C . LEU B 1 49 ? -6.5 8.102 37.25 1 97.62 49 LEU B C 1
ATOM 4453 O O . LEU B 1 49 ? -6.074 7.441 36.312 1 97.62 49 LEU B O 1
ATOM 4457 N N . TYR B 1 50 ? -6.902 9.367 37.094 1 97.25 50 TYR B N 1
ATOM 4458 C CA . TYR B 1 50 ? -6.758 10.055 35.812 1 97.25 50 TYR B CA 1
ATOM 4459 C C . TYR B 1 50 ? -5.293 10.125 35.375 1 97.25 50 TYR B C 1
ATOM 4461 O O . TYR B 1 50 ? -4.957 9.891 34.219 1 97.25 50 TYR B O 1
ATOM 4469 N N . GLY B 1 51 ? -4.453 10.391 36.344 1 96.06 51 GLY B N 1
ATOM 4470 C CA . GLY B 1 51 ? -3.027 10.422 36.031 1 96.06 51 GLY B CA 1
ATOM 4471 C C . GLY B 1 51 ? -2.492 9.102 35.531 1 96.06 51 GLY B C 1
ATOM 4472 O O . GLY B 1 51 ? -1.752 9.055 34.562 1 96.06 51 GLY B O 1
ATOM 4473 N N . ARG B 1 52 ? -2.908 8.055 36.188 1 96.25 52 ARG B N 1
ATOM 4474 C CA . ARG B 1 52 ? -2.477 6.715 35.812 1 96.25 52 ARG B CA 1
ATOM 4475 C C . ARG B 1 52 ? -3.035 6.34 34.438 1 96.25 52 ARG B C 1
ATOM 4477 O O . ARG B 1 52 ? -2.34 5.727 33.625 1 96.25 52 ARG B O 1
ATOM 4484 N N . LEU B 1 53 ? -4.293 6.68 34.219 1 97.25 53 LEU B N 1
ATOM 4485 C CA . LEU B 1 53 ? -4.949 6.395 32.938 1 97.25 53 LEU B CA 1
ATOM 4486 C C . LEU B 1 53 ? -4.246 7.105 31.781 1 97.25 53 LEU B C 1
ATOM 4488 O O . LEU B 1 53 ? -4.008 6.504 30.734 1 97.25 53 LEU B O 1
ATOM 4492 N N . ILE B 1 54 ? -3.898 8.328 32.031 1 95.19 54 ILE B N 1
ATOM 4493 C CA . ILE B 1 54 ? -3.246 9.125 30.984 1 95.19 54 ILE B CA 1
ATOM 4494 C C . ILE B 1 54 ? -1.846 8.578 30.719 1 95.19 54 ILE B C 1
ATOM 4496 O O . ILE B 1 54 ? -1.411 8.5 29.578 1 95.19 54 ILE B O 1
ATOM 4500 N N . ASP B 1 55 ? -1.174 8.109 31.719 1 92.75 55 ASP B N 1
ATOM 4501 C CA . ASP B 1 55 ? 0.14 7.496 31.562 1 92.75 55 ASP B CA 1
ATOM 4502 C C . ASP B 1 55 ? 0.041 6.191 30.766 1 92.75 55 ASP B C 1
ATOM 4504 O O . ASP B 1 55 ? 0.848 5.938 29.875 1 92.75 55 ASP B O 1
ATOM 4508 N N . GLU B 1 56 ? -1.001 5.418 31.094 1 93.12 56 GLU B N 1
ATOM 4509 C CA . GLU B 1 56 ? -1.201 4.133 30.422 1 93.12 56 GLU B CA 1
ATOM 4510 C C . GLU B 1 56 ? -1.651 4.324 28.984 1 93.12 56 GLU B C 1
ATOM 4512 O O . GLU B 1 56 ? -1.326 3.516 28.109 1 93.12 56 GLU B O 1
ATOM 4517 N N . GLY B 1 57 ? -2.369 5.34 28.766 1 93.88 57 GLY B N 1
ATOM 4518 C CA . GLY B 1 57 ? -2.953 5.562 27.453 1 93.88 57 GLY B CA 1
ATOM 4519 C C . GLY B 1 57 ? -2.037 6.32 26.516 1 93.88 57 GLY B C 1
ATOM 4520 O O . GLY B 1 57 ? -2.393 6.57 25.359 1 93.88 57 GLY B O 1
ATOM 4521 N N . ARG B 1 58 ? -0.82 6.559 26.969 1 90.5 58 ARG B N 1
ATOM 4522 C CA . ARG B 1 58 ? 0.128 7.254 26.094 1 90.5 58 ARG B CA 1
ATOM 4523 C C . ARG B 1 58 ? 0.442 6.422 24.859 1 90.5 58 ARG B C 1
ATOM 4525 O O . ARG B 1 58 ? 0.634 5.211 24.953 1 90.5 58 ARG B O 1
ATOM 4532 N N . HIS B 1 59 ? 0.453 7.086 23.688 1 93.62 59 HIS B N 1
ATOM 4533 C CA . HIS B 1 59 ? 0.822 6.469 22.422 1 93.62 59 HIS B CA 1
ATOM 4534 C C . HIS B 1 59 ? -0.208 5.43 21.984 1 93.62 59 HIS B C 1
ATOM 4536 O O . HIS B 1 59 ? 0.146 4.406 21.406 1 93.62 59 HIS B O 1
ATOM 4542 N N . PHE B 1 60 ? -1.439 5.586 22.484 1 94.88 60 PHE B N 1
ATOM 4543 C CA . PHE B 1 60 ? -2.521 4.672 22.141 1 94.88 60 PHE B CA 1
ATOM 4544 C C . PHE B 1 60 ? -3.574 5.371 21.281 1 94.88 60 PHE B C 1
ATOM 4546 O O . PHE B 1 60 ? -3.262 5.906 20.219 1 94.88 60 PHE B O 1
ATOM 4553 N N . GLN B 1 61 ? -4.773 5.555 21.734 1 94.5 61 GLN B N 1
ATOM 4554 C CA . GLN B 1 61 ? -5.812 6.223 20.969 1 94.5 61 GLN B CA 1
ATOM 4555 C C . GLN B 1 61 ? -5.895 7.707 21.312 1 94.5 61 GLN B C 1
ATOM 4557 O O . GLN B 1 61 ? -6.254 8.062 22.438 1 94.5 61 GLN B O 1
ATOM 4562 N N . ILE B 1 62 ? -5.66 8.5 20.359 1 94.88 62 ILE B N 1
ATOM 4563 C CA . ILE B 1 62 ? -5.5 9.93 20.578 1 94.88 62 ILE B CA 1
ATOM 4564 C C . ILE B 1 62 ? -6.832 10.539 21 1 94.88 62 ILE B C 1
ATOM 4566 O O . ILE B 1 62 ? -6.898 11.312 21.969 1 94.88 62 ILE B O 1
ATOM 4570 N N . ASP B 1 63 ? -7.914 10.172 20.359 1 91.94 63 ASP B N 1
ATOM 4571 C CA . ASP B 1 63 ? -9.219 10.75 20.672 1 91.94 63 ASP B CA 1
ATOM 4572 C C . ASP B 1 63 ? -9.656 10.398 22.094 1 91.94 63 ASP B C 1
ATOM 4574 O O . ASP B 1 63 ? -10.18 11.242 22.812 1 91.94 63 ASP B O 1
ATOM 4578 N N . SER B 1 64 ? -9.461 9.141 22.438 1 94.44 64 SER B N 1
ATOM 4579 C CA . SER B 1 64 ? -9.789 8.727 23.797 1 94.44 64 SER B CA 1
ATOM 4580 C C . SER B 1 64 ? -8.961 9.492 24.828 1 94.44 64 SER B C 1
ATOM 4582 O O . SER B 1 64 ? -9.484 9.914 25.859 1 94.44 64 SER B O 1
ATOM 4584 N N . MET B 1 65 ? -7.723 9.695 24.531 1 95.81 65 MET B N 1
ATOM 4585 C CA . MET B 1 65 ? -6.84 10.398 25.453 1 95.81 65 MET B CA 1
ATOM 4586 C C . MET B 1 65 ? -7.273 11.852 25.609 1 95.81 65 MET B C 1
ATOM 4588 O O . MET B 1 65 ? -7.25 12.391 26.719 1 95.81 65 MET B O 1
ATOM 4592 N N . LEU B 1 66 ? -7.629 12.461 24.531 1 95.19 66 LEU B N 1
ATOM 4593 C CA . LEU B 1 66 ? -8.117 13.836 24.609 1 95.19 66 LEU B CA 1
ATOM 4594 C C . LEU B 1 66 ? -9.375 13.914 25.453 1 95.19 66 LEU B C 1
ATOM 4596 O O . LEU B 1 66 ? -9.562 14.867 26.219 1 95.19 66 LEU B O 1
ATOM 4600 N N . MET B 1 67 ? -10.18 12.961 25.312 1 95.06 67 MET B N 1
ATOM 4601 C CA . MET B 1 67 ? -11.391 12.898 26.125 1 95.06 67 MET B CA 1
ATOM 4602 C C . MET B 1 67 ? -11.039 12.758 27.609 1 95.06 67 MET B C 1
ATOM 4604 O O . MET B 1 67 ? -11.633 13.43 28.453 1 95.06 67 MET B O 1
ATOM 4608 N N . TYR B 1 68 ? -10.078 11.898 27.922 1 96.19 68 TYR B N 1
ATOM 4609 C CA . TYR B 1 68 ? -9.68 11.688 29.312 1 96.19 68 TYR B CA 1
ATOM 4610 C C . TYR B 1 68 ? -9.07 12.961 29.906 1 96.19 68 TYR B C 1
ATOM 4612 O O . TYR B 1 68 ? -9.312 13.289 31.062 1 96.19 68 TYR B O 1
ATOM 4620 N N . TYR B 1 69 ? -8.242 13.688 29.156 1 96.88 69 TYR B N 1
ATOM 4621 C CA . TYR B 1 69 ? -7.711 14.969 29.609 1 96.88 69 TYR B CA 1
ATOM 4622 C C . TYR B 1 69 ? -8.836 15.945 29.938 1 96.88 69 TYR B C 1
ATOM 4624 O O . TYR B 1 69 ? -8.789 16.641 30.953 1 96.88 69 TYR B O 1
ATOM 4632 N N . SER B 1 70 ? -9.836 15.977 29.062 1 96.69 70 SER B N 1
ATOM 4633 C CA . SER B 1 70 ? -10.969 16.875 29.25 1 96.69 70 SER B CA 1
ATOM 4634 C C . SER B 1 70 ? -11.766 16.516 30.5 1 96.69 70 SER B C 1
ATOM 4636 O O . SER B 1 70 ? -12.164 17.391 31.266 1 96.69 70 SER B O 1
ATOM 4638 N N . GLU B 1 71 ? -11.992 15.25 30.672 1 96.88 71 GLU B N 1
ATOM 4639 C CA . GLU B 1 71 ? -12.711 14.781 31.844 1 96.88 71 GLU B CA 1
ATOM 4640 C C . GLU B 1 71 ? -11.961 15.125 33.125 1 96.88 71 GLU B C 1
ATOM 4642 O O . GLU B 1 71 ? -12.562 15.578 34.094 1 96.88 71 GLU B O 1
ATOM 4647 N N . ALA B 1 72 ? -10.695 14.852 33.094 1 97.88 72 ALA B N 1
ATOM 4648 C CA . ALA B 1 72 ? -9.859 15.164 34.25 1 97.88 72 ALA B CA 1
ATOM 4649 C C . ALA B 1 72 ? -9.875 16.656 34.562 1 97.88 72 ALA B C 1
ATOM 4651 O O . ALA B 1 72 ? -9.977 17.062 35.719 1 97.88 72 ALA B O 1
ATOM 4652 N N . LYS B 1 73 ? -9.766 17.5 33.562 1 97.69 73 LYS B N 1
ATOM 4653 C CA . LYS B 1 73 ? -9.797 18.953 33.719 1 97.69 73 LYS B CA 1
ATOM 4654 C C . LYS B 1 73 ? -11.125 19.422 34.281 1 97.69 73 LYS B C 1
ATOM 4656 O O . LYS B 1 73 ? -11.156 20.266 35.188 1 97.69 73 LYS B O 1
ATOM 4661 N N . GLU B 1 74 ? -12.18 18.875 33.75 1 97.5 74 GLU B N 1
ATOM 4662 C CA . GLU B 1 74 ? -13.516 19.25 34.188 1 97.5 74 GLU B CA 1
ATOM 4663 C C . GLU B 1 74 ? -13.727 18.875 35.656 1 97.5 74 GLU B C 1
ATOM 4665 O O . GLU B 1 74 ? -14.32 19.625 36.438 1 97.5 74 GLU B O 1
ATOM 4670 N N . ASP B 1 75 ? -13.281 17.688 36 1 97.62 75 ASP B N 1
ATOM 4671 C CA . ASP B 1 75 ? -13.375 17.25 37.406 1 97.62 75 ASP B CA 1
ATOM 4672 C C . ASP B 1 75 ? -12.57 18.172 38.312 1 97.62 75 ASP B C 1
ATOM 4674 O O . ASP B 1 75 ? -13.039 18.531 39.406 1 97.62 75 ASP B O 1
ATOM 4678 N N . ALA B 1 76 ? -11.375 18.531 37.969 1 98.12 76 ALA B N 1
ATOM 4679 C CA . ALA B 1 76 ? -10.531 19.438 38.719 1 98.12 76 ALA B CA 1
ATOM 4680 C C . ALA B 1 76 ? -11.188 20.812 38.875 1 98.12 76 ALA B C 1
ATOM 4682 O O . ALA B 1 76 ? -11.141 21.422 39.938 1 98.12 76 ALA B O 1
ATOM 4683 N N . LEU B 1 77 ? -11.75 21.25 37.781 1 97.56 77 LEU B N 1
ATOM 4684 C CA . LEU B 1 77 ? -12.43 22.547 37.812 1 97.56 77 LEU B CA 1
ATOM 4685 C C . LEU B 1 77 ? -13.609 22.547 38.781 1 97.56 77 LEU B C 1
ATOM 4687 O O . LEU B 1 77 ? -13.812 23.5 39.5 1 97.56 77 LEU B O 1
ATOM 4691 N N . ALA B 1 78 ? -14.344 21.469 38.812 1 97.31 78 ALA B N 1
ATOM 4692 C CA . ALA B 1 78 ? -15.508 21.328 39.688 1 97.31 78 ALA B CA 1
ATOM 4693 C C . ALA B 1 78 ? -15.086 21.375 41.156 1 97.31 78 ALA B C 1
ATOM 4695 O O . ALA B 1 78 ? -15.875 21.766 42 1 97.31 78 ALA B O 1
ATOM 4696 N N . HIS B 1 79 ? -13.875 21.031 41.406 1 97.69 79 HIS B N 1
ATOM 4697 C CA . HIS B 1 79 ? -13.406 20.969 42.781 1 97.69 79 HIS B CA 1
ATOM 4698 C C . HIS B 1 79 ? -12.477 22.141 43.094 1 97.69 79 HIS B C 1
ATOM 4700 O O . HIS B 1 79 ? -11.812 22.141 44.156 1 97.69 79 HIS B O 1
ATOM 4706 N N . GLY B 1 80 ? -12.312 23.047 42.125 1 96.75 80 GLY B N 1
ATOM 4707 C CA . GLY B 1 80 ? -11.531 24.266 42.344 1 96.75 80 GLY B CA 1
ATOM 4708 C C . GLY B 1 80 ? -10.039 24 42.375 1 96.75 80 GLY B C 1
ATOM 4709 O O . GLY B 1 80 ? -9.281 24.812 42.938 1 96.75 80 GLY B O 1
ATOM 4710 N N . ASP B 1 81 ? -9.602 22.891 41.906 1 97 81 ASP B N 1
ATOM 4711 C CA . ASP B 1 81 ? -8.195 22.5 41.906 1 97 81 ASP B CA 1
ATOM 4712 C C . ASP B 1 81 ? -7.488 23.078 40.656 1 97 81 ASP B C 1
ATOM 4714 O O . ASP B 1 81 ? -7.27 22.359 39.688 1 97 81 ASP B O 1
ATOM 4718 N N . ILE B 1 82 ? -7.004 24.266 40.75 1 96.12 82 ILE B N 1
ATOM 4719 C CA . ILE B 1 82 ? -6.473 25.016 39.625 1 96.12 82 ILE B CA 1
ATOM 4720 C C . ILE B 1 82 ? -5.168 24.391 39.156 1 96.12 82 ILE B C 1
ATOM 4722 O O . ILE B 1 82 ? -4.879 24.375 37.969 1 96.12 82 ILE B O 1
ATOM 4726 N N . GLU B 1 83 ? -4.418 23.812 40.062 1 96.56 83 GLU B N 1
ATOM 4727 C CA . GLU B 1 83 ? -3.152 23.188 39.719 1 96.56 83 GLU B CA 1
ATOM 4728 C C . GLU B 1 83 ? -3.369 22.016 38.75 1 96.56 83 GLU B C 1
ATOM 4730 O O . GLU B 1 83 ? -2.664 21.891 37.75 1 96.56 83 GLU B O 1
ATOM 4735 N N . ASN B 1 84 ? -4.375 21.25 39.062 1 97.38 84 ASN B N 1
ATOM 4736 C CA . ASN B 1 84 ? -4.66 20.109 38.188 1 97.38 84 ASN B CA 1
ATOM 4737 C C . ASN B 1 84 ? -5.363 20.531 36.906 1 97.38 84 ASN B C 1
ATOM 4739 O O . ASN B 1 84 ? -5.176 19.922 35.844 1 97.38 84 ASN B O 1
ATOM 4743 N N . VAL B 1 85 ? -6.145 21.562 36.969 1 97.44 85 VAL B N 1
ATOM 4744 C CA . VAL B 1 85 ? -6.742 22.109 35.75 1 97.44 85 VAL B CA 1
ATOM 4745 C C . VAL B 1 85 ? -5.645 22.469 34.75 1 97.44 85 VAL B C 1
ATOM 4747 O O . VAL B 1 85 ? -5.699 22.062 33.562 1 97.44 85 VAL B O 1
ATOM 4750 N N . ARG B 1 86 ? -4.633 23.172 35.25 1 96.88 86 ARG B N 1
ATOM 4751 C CA . ARG B 1 86 ? -3.52 23.578 34.406 1 96.88 86 ARG B CA 1
ATOM 4752 C C . ARG B 1 86 ? -2.725 22.375 33.938 1 96.88 86 ARG B C 1
ATOM 4754 O O . ARG B 1 86 ? -2.326 22.312 32.75 1 96.88 86 ARG B O 1
ATOM 4761 N N . LYS B 1 87 ? -2.518 21.438 34.812 1 96.81 87 LYS B N 1
ATOM 4762 C CA . LYS B 1 87 ? -1.764 20.234 34.469 1 96.81 87 LYS B CA 1
ATOM 4763 C C . LYS B 1 87 ? -2.367 19.516 33.281 1 96.81 87 LYS B C 1
ATOM 4765 O O . LYS B 1 87 ? -1.657 19.188 32.312 1 96.81 87 LYS B O 1
ATOM 4770 N N . TYR B 1 88 ? -3.664 19.344 33.25 1 97.06 88 TYR B N 1
ATOM 4771 C CA . TYR B 1 88 ? -4.316 18.547 32.219 1 97.06 88 TYR B CA 1
ATOM 4772 C C . TYR B 1 88 ? -4.527 19.391 30.953 1 97.06 88 TYR B C 1
ATOM 4774 O O . TYR B 1 88 ? -4.527 18.844 29.844 1 97.06 88 TYR B O 1
ATOM 4782 N N . GLU B 1 89 ? -4.633 20.703 31.109 1 95.69 89 GLU B N 1
ATOM 4783 C CA . GLU B 1 89 ? -4.629 21.594 29.953 1 95.69 89 GLU B CA 1
ATOM 4784 C C . GLU B 1 89 ? -3.291 21.531 29.219 1 95.69 89 GLU B C 1
ATOM 4786 O O . GLU B 1 89 ? -3.254 21.391 28 1 95.69 89 GLU B O 1
ATOM 4791 N N . ILE B 1 90 ? -2.258 21.578 30 1 96.62 90 ILE B N 1
ATOM 4792 C CA . ILE B 1 90 ? -0.902 21.531 29.453 1 96.62 90 ILE B CA 1
ATOM 4793 C C . ILE B 1 90 ? -0.655 20.172 28.797 1 96.62 90 ILE B C 1
ATOM 4795 O O . ILE B 1 90 ? -0.153 20.109 27.672 1 96.62 90 ILE B O 1
ATOM 4799 N N . GLY B 1 91 ? -1.055 19.141 29.422 1 95.5 91 GLY B N 1
ATOM 4800 C CA . GLY B 1 91 ? -0.83 17.797 28.906 1 95.5 91 GLY B CA 1
ATOM 4801 C C . GLY B 1 91 ? -1.547 17.531 27.594 1 95.5 91 GLY B C 1
ATOM 4802 O O . GLY B 1 91 ? -1.012 16.859 26.719 1 95.5 91 GLY B O 1
ATOM 4803 N N . SER B 1 92 ? -2.732 18.062 27.453 1 95.69 92 SER B N 1
ATOM 4804 C CA . SER B 1 92 ? -3.531 17.812 26.25 1 95.69 92 SER B CA 1
ATOM 4805 C C . SER B 1 92 ? -2.914 18.469 25.031 1 95.69 92 SER B C 1
ATOM 4807 O O . SER B 1 92 ? -3.143 18.031 23.906 1 95.69 92 SER B O 1
ATOM 4809 N N . MET B 1 93 ? -2.068 19.484 25.219 1 95.31 93 MET B N 1
ATOM 4810 C CA . MET B 1 93 ? -1.446 20.203 24.109 1 95.31 93 MET B CA 1
ATOM 4811 C C . MET B 1 93 ? -0.545 19.281 23.297 1 95.31 93 MET B C 1
ATOM 4813 O O . MET B 1 93 ? -0.441 19.422 22.078 1 95.31 93 MET B O 1
ATOM 4817 N N . GLU B 1 94 ? 0.028 18.281 23.922 1 94.31 94 GLU B N 1
ATOM 4818 C CA . GLU B 1 94 ? 0.991 17.391 23.297 1 94.31 94 GLU B CA 1
ATOM 4819 C C . GLU B 1 94 ? 0.331 16.547 22.203 1 94.31 94 GLU B C 1
ATOM 4821 O O . GLU B 1 94 ? 0.996 16.109 21.266 1 94.31 94 GLU B O 1
ATOM 4826 N N . LEU B 1 95 ? -0.969 16.375 22.328 1 94.88 95 LEU B N 1
ATOM 4827 C CA . LEU B 1 95 ? -1.674 15.477 21.422 1 94.88 95 LEU B CA 1
ATOM 4828 C C . LEU B 1 95 ? -2.199 16.219 20.203 1 94.88 95 LEU B C 1
ATOM 4830 O O . LEU B 1 95 ? -2.555 15.594 19.203 1 94.88 95 LEU B O 1
ATOM 4834 N N . MET B 1 96 ? -2.182 17.562 20.25 1 92.81 96 MET B N 1
ATOM 4835 C CA . MET B 1 96 ? -2.812 18.375 19.219 1 92.81 96 MET B CA 1
ATOM 4836 C C . MET B 1 96 ? -2.129 18.172 17.859 1 92.81 96 MET B C 1
ATOM 4838 O O . MET B 1 96 ? -2.795 17.984 16.844 1 92.81 96 MET B O 1
ATOM 4842 N N . PRO B 1 97 ? -0.762 18.094 17.859 1 91.62 97 PRO B N 1
ATOM 4843 C CA . PRO B 1 97 ? -0.108 17.875 16.562 1 91.62 97 PRO B CA 1
ATOM 4844 C C . PRO B 1 97 ? -0.461 16.516 15.945 1 91.62 97 PRO B C 1
ATOM 4846 O O . PRO B 1 97 ? -0.512 16.391 14.719 1 91.62 97 PRO B O 1
ATOM 4849 N N . LEU B 1 98 ? -0.754 15.516 16.703 1 91.25 98 LEU B N 1
ATOM 4850 C CA . LEU B 1 98 ? -1.066 14.18 16.203 1 91.25 98 LEU B CA 1
ATOM 4851 C C . LEU B 1 98 ? -2.369 14.188 15.422 1 91.25 98 LEU B C 1
ATOM 4853 O O . LEU B 1 98 ? -2.588 13.32 14.57 1 91.25 98 LEU B O 1
ATOM 4857 N N . LYS B 1 99 ? -3.174 15.211 15.656 1 87.31 99 LYS B N 1
ATOM 4858 C CA . LYS B 1 99 ? -4.418 15.391 14.914 1 87.31 99 LYS B CA 1
ATOM 4859 C C . LYS B 1 99 ? -4.301 16.547 13.914 1 87.31 99 LYS B C 1
ATOM 4861 O O . LYS B 1 99 ? -5.309 17.078 13.453 1 87.31 99 LYS B O 1
ATOM 4866 N N . ILE B 1 100 ? -3.064 17.016 13.727 1 86.81 100 ILE B N 1
ATOM 4867 C CA . ILE B 1 100 ? -2.707 18.078 12.781 1 86.81 100 ILE B CA 1
ATOM 4868 C C . ILE B 1 100 ? -3.348 19.391 13.219 1 86.81 100 ILE B C 1
ATOM 4870 O O . ILE B 1 100 ? -3.779 20.188 12.375 1 86.81 100 ILE B O 1
ATOM 4874 N N . ARG B 1 101 ? -3.604 19.547 14.516 1 88.88 101 ARG B N 1
ATOM 4875 C CA . ARG B 1 101 ? -4.055 20.812 15.078 1 88.88 101 ARG B CA 1
ATOM 4876 C C . ARG B 1 101 ? -2.867 21.703 15.422 1 88.88 101 ARG B C 1
ATOM 4878 O O . ARG B 1 101 ? -2.693 22.094 16.578 1 88.88 101 ARG B O 1
ATOM 4885 N N . MET B 1 102 ? -2.152 22.094 14.414 1 89.06 102 MET B N 1
ATOM 4886 C CA . MET B 1 102 ? -0.887 22.797 14.602 1 89.06 102 MET B CA 1
ATOM 4887 C C . MET B 1 102 ? -1.127 24.219 15.094 1 89.06 102 MET B C 1
ATOM 4889 O O . MET B 1 102 ? -0.446 24.688 16.016 1 89.06 102 MET B O 1
ATOM 4893 N N . HIS B 1 103 ? -2.088 24.859 14.477 1 89.75 103 HIS B N 1
ATOM 4894 C CA . HIS B 1 103 ? -2.389 26.234 14.852 1 89.75 103 HIS B CA 1
ATOM 4895 C C . HIS B 1 103 ? -2.83 26.328 16.312 1 89.75 103 HIS B C 1
ATOM 4897 O O . HIS B 1 103 ? -2.342 27.172 17.062 1 89.75 103 HIS B O 1
ATOM 4903 N N . GLU B 1 104 ? -3.684 25.422 16.688 1 91.19 104 GLU B N 1
ATOM 4904 C CA . GLU B 1 104 ? -4.199 25.406 18.062 1 91.19 104 GLU B CA 1
ATOM 4905 C C . GLU B 1 104 ? -3.084 25.141 19.062 1 91.19 104 GLU B C 1
ATOM 4907 O O . GLU B 1 104 ? -3.041 25.766 20.125 1 91.19 104 GLU B O 1
ATOM 4912 N N . ALA B 1 105 ? -2.23 24.25 18.703 1 94.62 105 ALA B N 1
ATOM 4913 C CA . ALA B 1 105 ? -1.119 23.922 19.578 1 94.62 105 ALA B CA 1
ATOM 4914 C C . ALA B 1 105 ? -0.19 25.109 19.781 1 94.62 105 ALA B C 1
ATOM 4916 O O . ALA B 1 105 ? 0.217 25.422 20.906 1 94.62 105 ALA B O 1
ATOM 4917 N N . ILE B 1 106 ? 0.124 25.828 18.672 1 94.94 106 ILE B N 1
ATOM 4918 C CA . ILE B 1 106 ? 1.031 26.969 18.734 1 94.94 106 ILE B CA 1
ATOM 4919 C C . ILE B 1 106 ? 0.39 28.094 19.531 1 94.94 106 ILE B C 1
ATOM 4921 O O . ILE B 1 106 ? 1.041 28.719 20.391 1 94.94 106 ILE B O 1
ATOM 4925 N N . VAL B 1 107 ? -0.869 28.344 19.297 1 93.5 107 VAL B N 1
ATOM 4926 C CA . VAL B 1 107 ? -1.59 29.375 20.031 1 93.5 107 VAL B CA 1
ATOM 4927 C C . VAL B 1 107 ? -1.614 29.031 21.516 1 93.5 107 VAL B C 1
ATOM 4929 O O . VAL B 1 107 ? -1.414 29.891 22.375 1 93.5 107 VAL B O 1
ATOM 4932 N N . ALA B 1 108 ? -1.868 27.734 21.828 1 95.31 108 ALA B N 1
ATOM 4933 C CA . ALA B 1 108 ? -1.903 27.297 23.219 1 95.31 108 ALA B CA 1
ATOM 4934 C C . ALA B 1 108 ? -0.56 27.531 23.906 1 95.31 108 ALA B C 1
ATOM 4936 O O . ALA B 1 108 ? -0.51 27.984 25.062 1 95.31 108 ALA B O 1
ATOM 4937 N N . ILE B 1 109 ? 0.501 27.266 23.234 1 97 109 ILE B N 1
ATOM 4938 C CA . ILE B 1 109 ? 1.841 27.438 23.797 1 97 109 ILE B CA 1
ATOM 4939 C C . ILE B 1 109 ? 2.117 28.938 23.984 1 97 109 ILE B C 1
ATOM 4941 O O . ILE B 1 109 ? 2.588 29.344 25.047 1 97 109 ILE B O 1
ATOM 4945 N N . ASP B 1 110 ? 1.737 29.734 23 1 94.44 110 ASP B N 1
ATOM 4946 C CA . ASP B 1 110 ? 2.086 31.156 23 1 94.44 110 ASP B CA 1
ATOM 4947 C C . ASP B 1 110 ? 1.243 31.938 24.016 1 94.44 110 ASP B C 1
ATOM 4949 O O . ASP B 1 110 ? 1.684 32.969 24.547 1 94.44 110 ASP B O 1
ATOM 4953 N N . THR B 1 111 ? 0.053 31.438 24.297 1 94.38 111 THR B N 1
ATOM 4954 C CA . THR B 1 111 ? -0.854 32.188 25.156 1 94.38 111 THR B CA 1
ATOM 4955 C C . THR B 1 111 ? -0.74 31.734 26.594 1 94.38 111 THR B C 1
ATOM 4957 O O . THR B 1 111 ? -1.355 32.312 27.5 1 94.38 111 THR B O 1
ATOM 4960 N N . THR B 1 112 ? 0.023 30.703 26.844 1 96 112 THR B N 1
ATOM 4961 C CA . THR B 1 112 ? 0.2 30.234 28.219 1 96 112 THR B CA 1
ATOM 4962 C C . THR B 1 112 ? 1.079 31.203 29 1 96 112 THR B C 1
ATOM 4964 O O . THR B 1 112 ? 2.201 31.5 28.594 1 96 112 THR B O 1
ATOM 4967 N N . ASP B 1 113 ? 0.539 31.672 30.141 1 95.38 113 ASP B N 1
ATOM 4968 C CA . ASP B 1 113 ? 1.336 32.5 31.031 1 95.38 113 ASP B CA 1
ATOM 4969 C C . ASP B 1 113 ? 2.207 31.641 31.953 1 95.38 113 ASP B C 1
ATOM 4971 O O . ASP B 1 113 ? 1.784 31.266 33.031 1 95.38 113 ASP B O 1
ATOM 4975 N N . VAL B 1 114 ? 3.418 31.438 31.625 1 96.38 114 VAL B N 1
ATOM 4976 C CA . VAL B 1 114 ? 4.34 30.531 32.312 1 96.38 114 VAL B CA 1
ATOM 4977 C C . VAL B 1 114 ? 4.656 31.062 33.688 1 96.38 114 VAL B C 1
ATOM 4979 O O . VAL B 1 114 ? 4.879 30.281 34.625 1 96.38 114 VAL B O 1
ATOM 4982 N N . SER B 1 115 ? 4.66 32.375 33.875 1 94.94 115 SER B N 1
ATOM 4983 C CA . SER B 1 115 ? 5.012 33 35.156 1 94.94 115 SER B CA 1
ATOM 4984 C C . SER B 1 115 ? 3.967 32.688 36.219 1 94.94 115 SER B C 1
ATOM 4986 O O . SER B 1 115 ? 4.262 32.75 37.438 1 94.94 115 SER B O 1
ATOM 4988 N N . ALA B 1 116 ? 2.785 32.344 35.812 1 95.06 116 ALA B N 1
ATOM 4989 C CA . ALA B 1 116 ? 1.694 32.094 36.75 1 95.06 116 ALA B CA 1
ATOM 4990 C C . ALA B 1 116 ? 1.65 30.609 37.125 1 95.06 116 ALA B C 1
ATOM 4992 O O . ALA B 1 116 ? 0.893 30.219 38.031 1 95.06 116 ALA B O 1
ATOM 4993 N N . LEU B 1 117 ? 2.527 29.781 36.594 1 97 117 LEU B N 1
ATOM 4994 C CA . LEU B 1 117 ? 2.504 28.344 36.812 1 97 117 LEU B CA 1
ATOM 4995 C C . LEU B 1 117 ? 3.377 27.969 38 1 97 117 LEU B C 1
ATOM 4997 O O . LEU B 1 117 ? 4.406 28.609 38.25 1 97 117 LEU B O 1
ATOM 5001 N N . SER B 1 118 ? 2.906 26.953 38.719 1 96.81 118 SER B N 1
ATOM 5002 C CA . SER B 1 118 ? 3.797 26.328 39.719 1 96.81 118 SER B CA 1
ATOM 5003 C C . SER B 1 118 ? 5.02 25.719 39.031 1 96.81 118 SER B C 1
ATOM 5005 O O . SER B 1 118 ? 5.023 25.516 37.812 1 96.81 118 SER B O 1
ATOM 5007 N N . LYS B 1 119 ? 6.078 25.422 39.75 1 96.25 119 LYS B N 1
ATOM 5008 C CA . LYS B 1 119 ? 7.285 24.812 39.219 1 96.25 119 LYS B CA 1
ATOM 5009 C C . LYS B 1 119 ? 6.969 23.516 38.469 1 96.25 119 LYS B C 1
ATOM 5011 O O . LYS B 1 119 ? 7.473 23.266 37.375 1 96.25 119 LYS B O 1
ATOM 5016 N N . SER B 1 120 ? 6.125 22.703 39.094 1 95.75 120 SER B N 1
ATOM 5017 C CA . SER B 1 120 ? 5.75 21.438 38.5 1 95.75 120 SER B CA 1
ATOM 5018 C C . SER B 1 120 ? 5.039 21.625 37.156 1 95.75 120 SER B C 1
ATOM 5020 O O . SER B 1 120 ? 5.348 20.953 36.188 1 95.75 120 SER B O 1
ATOM 5022 N N . ASN B 1 121 ? 4.109 22.594 37.125 1 97.5 121 ASN B N 1
ATOM 5023 C CA . ASN B 1 121 ? 3.357 22.859 35.906 1 97.5 121 ASN B CA 1
ATOM 5024 C C . ASN B 1 121 ? 4.219 23.562 34.844 1 97.5 121 ASN B C 1
ATOM 5026 O O . ASN B 1 121 ? 4.004 23.375 33.656 1 97.5 121 ASN B O 1
ATOM 5030 N N . ARG B 1 122 ? 5.203 24.312 35.312 1 97.62 122 ARG B N 1
ATOM 5031 C CA . ARG B 1 122 ? 6.141 24.922 34.375 1 97.62 122 ARG B CA 1
ATOM 5032 C C . ARG B 1 122 ? 6.992 23.875 33.688 1 97.62 122 ARG B C 1
ATOM 5034 O O . ARG B 1 122 ? 7.176 23.906 32.469 1 97.62 122 ARG B O 1
ATOM 5041 N N . ILE B 1 123 ? 7.457 22.922 34.469 1 97.25 123 ILE B N 1
ATOM 5042 C CA . ILE B 1 123 ? 8.227 21.812 33.906 1 97.25 123 ILE B CA 1
ATOM 5043 C C . ILE B 1 123 ? 7.363 21 32.938 1 97.25 123 ILE B C 1
ATOM 5045 O O . ILE B 1 123 ? 7.797 20.688 31.828 1 97.25 123 ILE B O 1
ATOM 5049 N N . ALA B 1 124 ? 6.117 20.781 33.375 1 96.62 124 ALA B N 1
ATOM 5050 C CA . ALA B 1 124 ? 5.188 20.047 32.5 1 96.62 124 ALA B CA 1
ATOM 5051 C C . ALA B 1 124 ? 4.934 20.812 31.203 1 96.62 124 ALA B C 1
ATOM 5053 O O . ALA B 1 124 ? 4.816 20.203 30.141 1 96.62 124 ALA B O 1
ATOM 5054 N N . PHE B 1 125 ? 4.852 22.141 31.359 1 97.88 125 PHE B N 1
ATOM 5055 C CA . PHE B 1 125 ? 4.605 22.984 30.188 1 97.88 125 PHE B CA 1
ATOM 5056 C C . PHE B 1 125 ? 5.766 22.891 29.203 1 97.88 125 PHE B C 1
ATOM 5058 O O . PHE B 1 125 ? 5.559 22.688 28 1 97.88 125 PHE B O 1
ATOM 5065 N N . TYR B 1 126 ? 6.98 23.031 29.656 1 98.19 126 TYR B N 1
ATOM 5066 C CA . TYR B 1 126 ? 8.141 22.969 28.781 1 98.19 126 TYR B CA 1
ATOM 5067 C C . TYR B 1 126 ? 8.266 21.594 28.141 1 98.19 126 TYR B C 1
ATOM 5069 O O . TYR B 1 126 ? 8.633 21.484 26.953 1 98.19 126 TYR B O 1
ATOM 5077 N N . LYS B 1 127 ? 7.941 20.516 28.859 1 97.06 127 LYS B N 1
ATOM 5078 C CA . LYS B 1 127 ? 7.957 19.156 28.312 1 97.06 127 LYS B CA 1
ATOM 5079 C C . LYS B 1 127 ? 6.941 19.016 27.172 1 97.06 1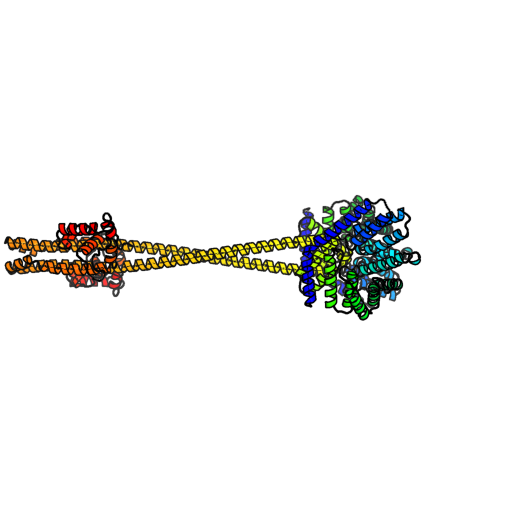27 LYS B C 1
ATOM 5081 O O . LYS B 1 127 ? 7.258 18.469 26.125 1 97.06 127 LYS B O 1
ATOM 5086 N N . SER B 1 128 ? 5.754 19.516 27.453 1 97.38 128 SER B N 1
ATOM 5087 C CA . SER B 1 128 ? 4.684 19.406 26.469 1 97.38 128 SER B CA 1
ATOM 5088 C C . SER B 1 128 ? 4.984 20.234 25.219 1 97.38 128 SER B C 1
ATOM 5090 O O . SER B 1 128 ? 4.766 19.781 24.094 1 97.38 128 SER B O 1
ATOM 5092 N N . ALA B 1 129 ? 5.457 21.453 25.453 1 98 129 ALA B N 1
ATOM 5093 C CA . ALA B 1 129 ? 5.812 22.312 24.328 1 98 129 ALA B CA 1
ATOM 5094 C C . ALA B 1 129 ? 6.914 21.688 23.484 1 98 129 ALA B C 1
ATOM 5096 O O . ALA B 1 129 ? 6.844 21.688 22.25 1 98 129 ALA B O 1
ATOM 5097 N N . ARG B 1 130 ? 7.922 21.156 24.141 1 97.56 130 ARG B N 1
ATOM 5098 C CA . ARG B 1 130 ? 8.984 20.438 23.453 1 97.56 130 ARG B CA 1
ATOM 5099 C C . ARG B 1 130 ? 8.422 19.297 22.609 1 97.56 130 ARG B C 1
ATOM 5101 O O . ARG B 1 130 ? 8.805 19.125 21.453 1 97.56 130 ARG B O 1
ATOM 5108 N N . GLN B 1 131 ? 7.547 18.531 23.188 1 96.25 131 GLN B N 1
ATOM 5109 C CA . GLN B 1 131 ? 6.973 17.375 22.516 1 96.25 131 GLN B CA 1
ATOM 5110 C C . GLN B 1 131 ? 6.133 17.797 21.312 1 96.25 131 GLN B C 1
ATOM 5112 O O . GLN B 1 131 ? 6.148 17.141 20.266 1 96.25 131 GLN B O 1
ATOM 5117 N N . VAL B 1 132 ? 5.387 18.844 21.484 1 96.81 132 VAL B N 1
ATOM 5118 C CA . VAL B 1 132 ? 4.586 19.391 20.391 1 96.81 132 VAL B CA 1
ATOM 5119 C C . VAL B 1 132 ? 5.484 19.672 19.203 1 96.81 132 VAL B C 1
ATOM 5121 O O . VAL B 1 132 ? 5.184 19.266 18.078 1 96.81 132 VAL B O 1
ATOM 5124 N N . TYR B 1 133 ? 6.562 20.312 19.406 1 95.31 133 TYR B N 1
ATOM 5125 C CA . TYR B 1 133 ? 7.43 20.719 18.312 1 95.31 133 TYR B CA 1
ATOM 5126 C C . TYR B 1 133 ? 8.188 19.516 17.75 1 95.31 133 TYR B C 1
ATOM 5128 O O . TYR B 1 133 ? 8.516 19.469 16.562 1 95.31 133 TYR B O 1
ATOM 5136 N N . ILE B 1 134 ? 8.445 18.516 18.578 1 93.56 134 ILE B N 1
ATOM 5137 C CA . ILE B 1 134 ? 9.008 17.281 18.062 1 93.56 134 ILE B CA 1
ATOM 5138 C C . ILE B 1 134 ? 8.031 16.641 17.062 1 93.56 134 ILE B C 1
ATOM 5140 O O . ILE B 1 134 ? 8.43 16.234 15.977 1 93.56 134 ILE B O 1
ATOM 5144 N N . TYR B 1 135 ? 6.773 16.625 17.422 1 91.88 135 TYR B N 1
ATOM 5145 C CA . TYR B 1 135 ? 5.766 16.094 16.516 1 91.88 135 TYR B CA 1
ATOM 5146 C C . TYR B 1 135 ? 5.688 16.922 15.234 1 91.88 135 TYR B C 1
ATOM 5148 O O . TYR B 1 135 ? 5.512 16.359 14.148 1 91.88 135 TYR B O 1
ATOM 5156 N N . PHE B 1 136 ? 5.891 18.219 15.406 1 90.12 136 PHE B N 1
ATOM 5157 C CA . PHE B 1 136 ? 5.875 19.078 14.227 1 90.12 136 PHE B CA 1
ATOM 5158 C C . PHE B 1 136 ? 7 18.703 13.266 1 90.12 136 PHE B C 1
ATOM 5160 O O . PHE B 1 136 ? 6.824 18.75 12.047 1 90.12 136 PHE B O 1
ATOM 5167 N N . THR B 1 137 ? 8.078 18.344 13.773 1 87.5 137 THR B N 1
ATOM 5168 C CA . THR B 1 137 ? 9.219 18.016 12.914 1 87.5 137 THR B CA 1
ATOM 5169 C C . THR B 1 137 ? 8.945 16.75 12.117 1 87.5 137 THR B C 1
ATOM 5171 O O . THR B 1 137 ? 9.5 16.562 11.031 1 87.5 137 THR B O 1
ATOM 5174 N N . THR B 1 138 ? 8.078 15.906 12.578 1 81.62 138 THR B N 1
ATOM 5175 C CA . THR B 1 138 ? 7.855 14.617 11.938 1 81.62 138 THR B CA 1
ATOM 5176 C C . THR B 1 138 ? 6.973 14.773 10.703 1 81.62 138 THR B C 1
ATOM 5178 O O . THR B 1 138 ? 6.891 13.859 9.875 1 81.62 138 THR B O 1
ATOM 5181 N N . ILE B 1 139 ? 6.32 15.906 10.633 1 77.44 139 ILE B N 1
ATOM 5182 C CA . ILE B 1 139 ? 5.48 16.172 9.469 1 77.44 139 ILE B CA 1
ATOM 5183 C C . ILE B 1 139 ? 6.355 16.328 8.227 1 77.44 139 ILE B C 1
ATOM 5185 O O . ILE B 1 139 ? 5.93 16 7.113 1 77.44 139 ILE B O 1
ATOM 5189 N N . TYR B 1 140 ? 7.535 16.688 8.492 1 72.62 140 TYR B N 1
ATOM 5190 C CA . TYR B 1 140 ? 8.461 16.906 7.387 1 72.62 140 TYR B CA 1
ATOM 5191 C C . TYR B 1 140 ? 9.406 15.727 7.219 1 72.62 140 TYR B C 1
ATOM 5193 O O . TYR B 1 140 ? 9.625 14.953 8.156 1 72.62 140 TYR B O 1
ATOM 5201 N N . SER B 1 141 ? 9.828 15.578 6.02 1 64.5 141 SER B N 1
ATOM 5202 C CA . SER B 1 141 ? 10.703 14.445 5.734 1 64.5 141 SER B CA 1
ATOM 5203 C C . SER B 1 141 ? 11.945 14.469 6.617 1 64.5 141 SER B C 1
ATOM 5205 O O . SER B 1 141 ? 12.492 15.539 6.895 1 64.5 141 SER B O 1
ATOM 5207 N N . HIS B 1 142 ? 12.258 13.32 7.055 1 61.31 142 HIS B N 1
ATOM 5208 C CA . HIS B 1 142 ? 13.477 13.18 7.836 1 61.31 142 HIS B CA 1
ATOM 5209 C C . HIS B 1 142 ? 14.703 13.578 7.023 1 61.31 142 HIS B C 1
ATOM 5211 O O . HIS B 1 142 ? 15.719 14 7.586 1 61.31 142 HIS B O 1
ATOM 5217 N N . TRP B 1 143 ? 14.508 13.484 5.852 1 64.25 143 TRP B N 1
ATOM 5218 C CA . TRP B 1 143 ? 15.633 13.797 4.977 1 64.25 143 TRP B CA 1
ATOM 5219 C C . TRP B 1 143 ? 15.781 15.305 4.809 1 64.25 143 TRP B C 1
ATOM 5221 O O . TRP B 1 143 ? 16.828 15.781 4.352 1 64.25 143 TRP B O 1
ATOM 5231 N N . ASP B 1 144 ? 14.773 16 5.266 1 71 144 ASP B N 1
ATOM 5232 C CA . ASP B 1 144 ? 14.781 17.469 5.23 1 71 144 ASP B CA 1
ATOM 5233 C C . ASP B 1 144 ? 14.328 18.047 6.566 1 71 144 ASP B C 1
ATOM 5235 O O . ASP B 1 144 ? 13.195 18.516 6.695 1 71 144 ASP B O 1
ATOM 5239 N N . VAL B 1 145 ? 15.32 18.047 7.438 1 75.5 145 VAL B N 1
ATOM 5240 C CA . VAL B 1 145 ? 15.008 18.5 8.789 1 75.5 145 VAL B CA 1
ATOM 5241 C C . VAL B 1 145 ? 14.688 19.984 8.773 1 75.5 145 VAL B C 1
ATOM 5243 O O . VAL B 1 145 ? 15.453 20.797 8.242 1 75.5 145 VAL B O 1
ATOM 5246 N N . ASN B 1 146 ? 13.578 20.328 9.32 1 84.94 146 ASN B N 1
ATOM 5247 C CA . ASN B 1 146 ? 13.203 21.734 9.477 1 84.94 146 ASN B CA 1
ATOM 5248 C C . ASN B 1 146 ? 13.938 22.375 10.656 1 84.94 146 ASN B C 1
ATOM 5250 O O . ASN B 1 146 ? 13.57 22.172 11.812 1 84.94 146 ASN B O 1
ATOM 5254 N N . MET B 1 147 ? 14.82 23.234 10.398 1 89.12 147 MET B N 1
ATOM 5255 C CA . MET B 1 147 ? 15.727 23.766 11.414 1 89.12 147 MET B CA 1
ATOM 5256 C C . MET B 1 147 ? 15 24.75 12.328 1 89.12 147 MET B C 1
ATOM 5258 O O . MET B 1 147 ? 15.328 24.859 13.508 1 89.12 147 MET B O 1
ATOM 5262 N N . GLU B 1 148 ? 14 25.406 11.828 1 90.31 148 GLU B N 1
ATOM 5263 C CA . GLU B 1 148 ? 13.227 26.328 12.656 1 90.31 148 GLU B CA 1
ATOM 5264 C C . GLU B 1 148 ? 12.453 25.578 13.742 1 90.31 148 GLU B C 1
ATOM 5266 O O . GLU B 1 148 ? 12.422 26 14.898 1 90.31 148 GLU B O 1
ATOM 5271 N N . LEU B 1 149 ? 11.883 24.516 13.336 1 92.69 149 LEU B N 1
ATOM 5272 C CA . LEU B 1 149 ? 11.141 23.703 14.289 1 92.69 149 LEU B CA 1
ATOM 5273 C C . LEU B 1 149 ? 12.078 23.031 15.289 1 92.69 149 LEU B C 1
ATOM 5275 O O . LEU B 1 149 ? 11.766 22.953 16.484 1 92.69 149 LEU B O 1
ATOM 5279 N N . LEU B 1 150 ? 13.219 22.547 14.797 1 94.5 150 LEU B N 1
ATOM 5280 C CA . LEU B 1 150 ? 14.211 21.938 15.672 1 94.5 150 LEU B CA 1
ATOM 5281 C C . LEU B 1 150 ? 14.719 22.938 16.703 1 94.5 150 LEU B C 1
ATOM 5283 O O . LEU B 1 150 ? 14.984 22.562 17.859 1 94.5 150 LEU B O 1
ATOM 5287 N N . GLU B 1 151 ? 14.852 24.156 16.266 1 96.62 151 GLU B N 1
ATOM 5288 C CA . GLU B 1 151 ? 15.289 25.188 17.188 1 96.62 151 GLU B CA 1
ATOM 5289 C C . GLU B 1 151 ? 14.273 25.406 18.297 1 96.62 151 GLU B C 1
ATOM 5291 O O . GLU B 1 151 ? 14.648 25.672 19.453 1 96.62 151 GLU B O 1
ATOM 5296 N N . ARG B 1 152 ? 12.984 25.328 17.984 1 96.69 152 ARG B N 1
ATOM 5297 C CA . ARG B 1 152 ? 11.961 25.438 19.016 1 96.69 152 ARG B CA 1
ATOM 5298 C C . ARG B 1 152 ? 12.047 24.281 20 1 96.69 152 ARG B C 1
ATOM 5300 O O . ARG B 1 152 ? 11.844 24.453 21.203 1 96.69 152 ARG B O 1
ATOM 5307 N N . VAL B 1 153 ? 12.352 23.094 19.469 1 97.38 153 VAL B N 1
ATOM 5308 C CA . VAL B 1 153 ? 12.578 21.938 20.328 1 97.38 153 VAL B CA 1
ATOM 5309 C C . VAL B 1 153 ? 13.742 22.219 21.281 1 97.38 153 VAL B C 1
ATOM 5311 O O . VAL B 1 153 ? 13.648 21.953 22.484 1 97.38 153 VAL B O 1
ATOM 5314 N N . GLY B 1 154 ? 14.82 22.781 20.703 1 98.12 154 GLY B N 1
ATOM 5315 C CA . GLY B 1 154 ? 15.977 23.141 21.5 1 98.12 154 GLY B CA 1
ATOM 5316 C C . GLY B 1 154 ? 15.672 24.188 22.547 1 98.12 154 GLY B C 1
ATOM 5317 O O . GLY B 1 154 ? 16.141 24.078 23.688 1 98.12 154 GLY B O 1
ATOM 5318 N N . GLU B 1 155 ? 14.898 25.156 22.203 1 98.25 155 GLU B N 1
ATOM 5319 C CA . GLU B 1 155 ? 14.531 26.25 23.109 1 98.25 155 GLU B CA 1
ATOM 5320 C C . GLU B 1 155 ? 13.828 25.703 24.344 1 98.25 155 GLU B C 1
ATOM 5322 O O . GLU B 1 155 ? 14.227 26.016 25.469 1 98.25 155 GLU B O 1
ATOM 5327 N N . PHE B 1 156 ? 12.859 24.906 24.172 1 98.38 156 PHE B N 1
ATOM 5328 C CA . PHE B 1 156 ? 12.102 24.391 25.312 1 98.38 156 PHE B CA 1
ATOM 5329 C C . PHE B 1 156 ? 12.914 23.375 26.078 1 98.38 156 PHE B C 1
ATOM 5331 O O . PHE B 1 156 ? 12.758 23.234 27.297 1 98.38 156 PHE B O 1
ATOM 5338 N N . SER B 1 157 ? 13.805 22.672 25.391 1 98.56 157 SER B N 1
ATOM 5339 C CA . SER B 1 157 ? 14.711 21.766 26.078 1 98.56 157 SER B CA 1
ATOM 5340 C C . SER B 1 157 ? 15.664 22.531 27 1 98.56 157 SER B C 1
ATOM 5342 O O . SER B 1 157 ? 15.922 22.094 28.125 1 98.56 157 SER B O 1
ATOM 5344 N N . ARG B 1 158 ? 16.188 23.641 26.531 1 98.38 158 ARG B N 1
ATOM 5345 C CA . ARG B 1 158 ? 17.047 24.484 27.359 1 98.38 158 ARG B CA 1
ATOM 5346 C C . ARG B 1 158 ? 16.297 25 28.578 1 98.38 158 ARG B C 1
ATOM 5348 O O . ARG B 1 158 ? 16.844 25.031 29.688 1 98.38 158 ARG B O 1
ATOM 5355 N N . LEU B 1 159 ? 15.07 25.422 28.344 1 98.06 159 LEU B N 1
ATOM 5356 C CA . LEU B 1 159 ? 14.25 25.906 29.453 1 98.06 159 LEU B CA 1
ATOM 5357 C C . LEU B 1 159 ? 14 24.797 30.469 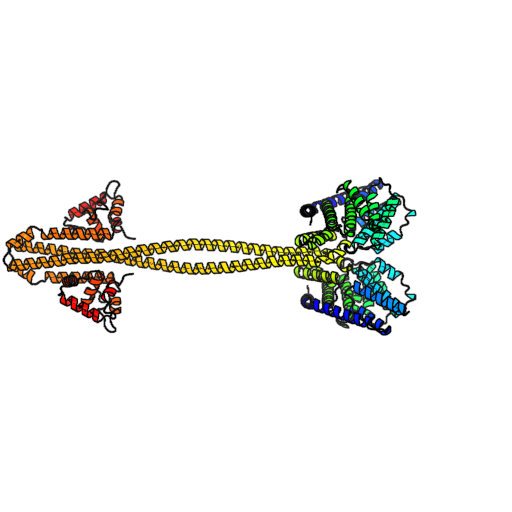1 98.06 159 LEU B C 1
ATOM 5359 O O . LEU B 1 159 ? 14.016 25.031 31.672 1 98.06 159 LEU B O 1
ATOM 5363 N N . LEU B 1 160 ? 13.82 23.578 30 1 97.56 160 LEU B N 1
ATOM 5364 C CA . LEU B 1 160 ? 13.641 22.422 30.859 1 97.56 160 LEU B CA 1
ATOM 5365 C C . LEU B 1 160 ? 14.891 22.156 31.688 1 97.56 160 LEU B C 1
ATOM 5367 O O . LEU B 1 160 ? 14.805 21.922 32.906 1 97.56 160 LEU B O 1
ATOM 5371 N N . VAL B 1 161 ? 16 22.203 31.047 1 97.88 161 VAL B N 1
ATOM 5372 C CA . VAL B 1 161 ? 17.266 21.953 31.719 1 97.88 161 VAL B CA 1
ATOM 5373 C C . VAL B 1 161 ? 17.484 22.984 32.812 1 97.88 161 VAL B C 1
ATOM 5375 O O . VAL B 1 161 ? 18.016 22.672 33.875 1 97.88 161 VAL B O 1
ATOM 5378 N N . SER B 1 162 ? 17.047 24.203 32.562 1 97 162 SER B N 1
ATOM 5379 C CA . SER B 1 162 ? 17.234 25.281 33.531 1 97 162 SER B CA 1
ATOM 5380 C C . SER B 1 162 ? 16.344 25.062 34.75 1 97 162 SER B C 1
ATOM 5382 O O . SER B 1 162 ? 16.656 25.562 35.844 1 97 162 SER B O 1
ATOM 5384 N N . GLU B 1 163 ? 15.25 24.281 34.594 1 96.62 163 GLU B N 1
ATOM 5385 C CA . GLU B 1 163 ? 14.312 24.047 35.719 1 96.62 163 GLU B CA 1
ATOM 5386 C C . GLU B 1 163 ? 14.664 22.781 36.469 1 96.62 163 GLU B C 1
ATOM 5388 O O . GLU B 1 163 ? 14.164 22.562 37.594 1 96.62 163 GLU B O 1
ATOM 5393 N N . LEU B 1 164 ? 15.547 21.984 35.906 1 97.19 164 LEU B N 1
ATOM 5394 C CA . LEU B 1 164 ? 15.82 20.672 36.469 1 97.19 164 LEU B CA 1
ATOM 5395 C C . LEU B 1 164 ? 17.203 20.625 37.094 1 97.19 164 LEU B C 1
ATOM 5397 O O . LEU B 1 164 ? 18.078 21.422 36.75 1 97.19 164 LEU B O 1
ATOM 5401 N N . ALA B 1 165 ? 17.328 19.688 38.031 1 96.25 165 ALA B N 1
ATOM 5402 C CA . ALA B 1 165 ? 18.656 19.359 38.562 1 96.25 165 ALA B CA 1
ATOM 5403 C C . ALA B 1 165 ? 19.281 18.203 37.781 1 96.25 165 ALA B C 1
ATOM 5405 O O . ALA B 1 165 ? 18.578 17.422 37.156 1 96.25 165 ALA B O 1
ATOM 5406 N N . GLU B 1 166 ? 20.562 18.094 37.844 1 94.81 166 GLU B N 1
ATOM 5407 C CA . GLU B 1 166 ? 21.297 17.062 37.094 1 94.81 166 GLU B CA 1
ATOM 5408 C C . GLU B 1 166 ? 20.844 15.672 37.531 1 94.81 166 GLU B C 1
ATOM 5410 O O . GLU B 1 166 ? 20.891 14.734 36.719 1 94.81 166 GLU B O 1
ATOM 5415 N N . GLU B 1 167 ? 20.344 15.586 38.688 1 94.12 167 GLU B N 1
ATOM 5416 C CA . GLU B 1 167 ? 19.938 14.297 39.25 1 94.12 167 GLU B CA 1
ATOM 5417 C C . GLU B 1 167 ? 18.531 13.922 38.781 1 94.12 167 GLU B C 1
ATOM 5419 O O . GLU B 1 167 ? 18.125 12.766 38.875 1 94.12 167 GLU B O 1
ATOM 5424 N N . ASP B 1 168 ? 17.859 14.93 38.25 1 94.62 168 ASP B N 1
ATOM 5425 C CA . ASP B 1 168 ? 16.484 14.672 37.781 1 94.62 168 ASP B CA 1
ATOM 5426 C C . ASP B 1 168 ? 16.484 13.766 36.562 1 94.62 168 ASP B C 1
ATOM 5428 O O . ASP B 1 168 ? 17.344 13.891 35.688 1 94.62 168 ASP B O 1
ATOM 5432 N N . ASP B 1 169 ? 15.484 12.977 36.562 1 91.19 169 ASP B N 1
ATOM 5433 C CA . ASP B 1 169 ? 15.336 12.062 35.438 1 91.19 169 ASP B CA 1
ATOM 5434 C C . ASP B 1 169 ? 15.094 12.828 34.156 1 91.19 169 ASP B C 1
ATOM 5436 O O . ASP B 1 169 ? 14.266 13.742 34.094 1 91.19 169 ASP B O 1
ATOM 5440 N N . GLY B 1 170 ? 15.836 12.688 33.188 1 93.75 170 GLY B N 1
ATOM 5441 C CA . GLY B 1 170 ? 15.656 13.266 31.875 1 93.75 170 GLY B CA 1
ATOM 5442 C C . GLY B 1 170 ? 16.562 14.461 31.625 1 93.75 170 GLY B C 1
ATOM 5443 O O . GLY B 1 170 ? 16.672 14.938 30.484 1 93.75 170 GLY B O 1
ATOM 5444 N N . TYR B 1 171 ? 17.203 14.914 32.75 1 97.12 171 TYR B N 1
ATOM 5445 C CA . TYR B 1 171 ? 18.078 16.062 32.594 1 97.12 171 TYR B CA 1
ATOM 5446 C C . TYR B 1 171 ? 19 15.898 31.406 1 97.12 171 TYR B C 1
ATOM 5448 O O . TYR B 1 171 ? 19.078 16.766 30.531 1 97.12 171 TYR B O 1
ATOM 5456 N N . PHE B 1 172 ? 19.609 14.758 31.281 1 97.5 172 PHE B N 1
ATOM 5457 C CA . PHE B 1 172 ? 20.594 14.531 30.234 1 97.5 172 PHE B CA 1
ATOM 5458 C C . PHE B 1 172 ? 19.922 14.336 28.875 1 97.5 172 PHE B C 1
ATOM 5460 O O . PHE B 1 172 ? 20.484 14.68 27.844 1 97.5 172 PHE B O 1
ATOM 5467 N N . LEU B 1 173 ? 18.719 13.781 28.891 1 98.25 173 LEU B N 1
ATOM 5468 C CA . LEU B 1 173 ? 17.938 13.695 27.656 1 98.25 173 LEU B CA 1
ATOM 5469 C C . LEU B 1 173 ? 17.656 15.086 27.094 1 98.25 173 LEU B C 1
ATOM 5471 O O . LEU B 1 173 ? 17.891 15.328 25.906 1 98.25 173 LEU B O 1
ATOM 5475 N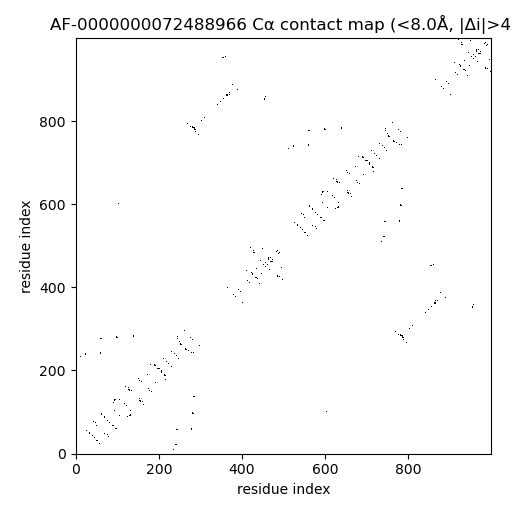 N . TYR B 1 174 ? 17.219 16 27.953 1 98.5 174 TYR B N 1
ATOM 5476 C CA . TYR B 1 174 ? 16.844 17.344 27.5 1 98.5 174 TYR B CA 1
ATOM 5477 C C . TYR B 1 174 ? 18.094 18.156 27.156 1 98.5 174 TYR B C 1
ATOM 5479 O O . TYR B 1 174 ? 18.078 18.938 26.203 1 98.5 174 TYR B O 1
ATOM 5487 N N . LYS B 1 175 ? 19.125 17.953 27.906 1 98.44 175 LYS B N 1
ATOM 5488 C CA . LYS B 1 175 ? 20.391 18.625 27.594 1 98.44 175 LYS B CA 1
ATOM 5489 C C . LYS B 1 175 ? 20.922 18.203 26.234 1 98.44 175 LYS B C 1
ATOM 5491 O O . LYS B 1 175 ? 21.328 19.047 25.422 1 98.44 175 LYS B O 1
ATOM 5496 N N . ALA B 1 176 ? 20.891 16.906 25.984 1 98.56 176 ALA B N 1
ATOM 5497 C CA . ALA B 1 176 ? 21.375 16.391 24.719 1 98.56 176 ALA B CA 1
ATOM 5498 C C . ALA B 1 176 ? 20.5 16.875 23.562 1 98.56 176 ALA B C 1
ATOM 5500 O O . ALA B 1 176 ? 21 17.125 22.453 1 98.56 176 ALA B O 1
ATOM 5501 N N . THR B 1 177 ? 19.188 16.984 23.797 1 98.12 177 THR B N 1
ATOM 5502 C CA . THR B 1 177 ? 18.266 17.469 22.781 1 98.12 177 THR B CA 1
ATOM 5503 C C . THR B 1 177 ? 18.578 18.922 22.438 1 98.12 177 THR B C 1
ATOM 5505 O O . THR B 1 177 ? 18.578 19.297 21.266 1 98.12 177 THR B O 1
ATOM 5508 N N . ALA B 1 178 ? 18.812 19.734 23.453 1 98.31 178 ALA B N 1
ATOM 5509 C CA . ALA B 1 178 ? 19.234 21.109 23.219 1 98.31 178 ALA B CA 1
ATOM 5510 C C . ALA B 1 178 ? 20.516 21.172 22.406 1 98.31 178 ALA B C 1
ATOM 5512 O O . ALA B 1 178 ? 20.656 22 21.516 1 98.31 178 ALA B O 1
ATOM 5513 N N . ASP B 1 179 ? 21.422 20.25 22.672 1 98.31 179 ASP B N 1
ATOM 5514 C CA . ASP B 1 179 ? 22.703 20.188 21.969 1 98.31 179 ASP B CA 1
ATOM 5515 C C . ASP B 1 179 ? 22.5 19.844 20.484 1 98.31 179 ASP B C 1
ATOM 5517 O O . ASP B 1 179 ? 23.234 20.312 19.625 1 98.31 179 ASP B O 1
ATOM 5521 N N . ILE B 1 180 ? 21.562 18.984 20.188 1 97.56 180 ILE B N 1
ATOM 5522 C CA . ILE B 1 180 ? 21.25 18.656 18.797 1 97.56 180 ILE B CA 1
ATOM 5523 C C . ILE B 1 180 ? 20.812 19.922 18.062 1 97.56 180 ILE B C 1
ATOM 5525 O O . ILE B 1 180 ? 21.281 20.188 16.953 1 97.56 180 ILE B O 1
ATOM 5529 N N . ALA B 1 181 ? 19.875 20.656 18.688 1 96.62 181 ALA B N 1
ATOM 5530 C CA . ALA B 1 181 ? 19.391 21.906 18.094 1 96.62 181 ALA B CA 1
ATOM 5531 C C . ALA B 1 181 ? 20.516 22.906 17.891 1 96.62 181 ALA B C 1
ATOM 5533 O O . ALA B 1 181 ? 20.516 23.656 16.906 1 96.62 181 ALA B O 1
ATOM 5534 N N . ASP B 1 182 ? 21.516 22.844 18.766 1 96.44 182 ASP B N 1
ATOM 5535 C CA . ASP B 1 182 ? 22.656 23.75 18.703 1 96.44 182 ASP B CA 1
ATOM 5536 C C . ASP B 1 182 ? 23.75 23.203 17.797 1 96.44 182 ASP B C 1
ATOM 5538 O O . ASP B 1 182 ? 24.828 23.781 17.688 1 96.44 182 ASP B O 1
ATOM 5542 N N . ASN B 1 183 ? 23.578 22.078 17.234 1 96 183 ASN B N 1
ATOM 5543 C CA . ASN B 1 183 ? 24.453 21.406 16.281 1 96 183 ASN B CA 1
ATOM 5544 C C . ASN B 1 183 ? 25.703 20.859 16.969 1 96 183 ASN B C 1
ATOM 5546 O O . ASN B 1 183 ? 26.75 20.703 16.344 1 96 183 ASN B O 1
ATOM 5550 N N . ASN B 1 184 ? 25.578 20.703 18.266 1 97.62 184 ASN B N 1
ATOM 5551 C CA . ASN B 1 184 ? 26.609 19.969 19 1 97.62 184 ASN B CA 1
ATOM 5552 C C . ASN B 1 184 ? 26.344 18.469 18.984 1 97.62 184 ASN B C 1
ATOM 5554 O O . ASN B 1 184 ? 26.094 17.859 20.047 1 97.62 184 ASN B O 1
ATOM 5558 N N . LEU B 1 185 ? 26.516 17.875 17.922 1 97.81 185 LEU B N 1
ATOM 5559 C CA . LEU B 1 185 ? 26.031 16.516 17.672 1 97.81 185 LEU B CA 1
ATOM 5560 C C . LEU B 1 185 ? 26.906 15.484 18.375 1 97.81 185 LEU B C 1
ATOM 5562 O O . LEU B 1 185 ? 26.391 14.516 18.938 1 97.81 185 LEU B O 1
ATOM 5566 N N . SER B 1 186 ? 28.25 15.648 18.359 1 97.81 186 SER B N 1
ATOM 5567 C CA . SER B 1 186 ? 29.125 14.688 19.016 1 97.81 186 SER B CA 1
ATOM 5568 C C . SER B 1 186 ? 28.859 14.617 20.516 1 97.81 186 SER B C 1
ATOM 5570 O O . SER B 1 186 ? 28.812 13.531 21.094 1 97.81 186 SER B O 1
ATOM 5572 N N . LEU B 1 187 ? 28.703 15.789 21.062 1 98.06 187 LEU B N 1
ATOM 5573 C CA . LEU B 1 187 ? 28.391 15.852 22.5 1 98.06 187 LEU B CA 1
ATOM 5574 C C . LEU B 1 187 ? 27.031 15.219 22.797 1 98.06 187 LEU B C 1
ATOM 5576 O O . LEU B 1 187 ? 26.891 14.484 23.766 1 98.06 187 LEU B O 1
ATOM 5580 N N . SER B 1 188 ? 26.031 15.539 22 1 98.44 188 SER B N 1
ATOM 5581 C CA . SER B 1 188 ? 24.703 14.977 22.172 1 98.44 188 SER B CA 1
ATOM 5582 C C . SER B 1 188 ? 24.719 13.461 22.078 1 98.44 188 SER B C 1
ATOM 5584 O O . SER B 1 188 ? 24.078 12.773 22.875 1 98.44 188 SER B O 1
ATOM 5586 N N . ILE B 1 189 ? 25.453 12.891 21.047 1 98.5 189 ILE B N 1
ATOM 5587 C CA . ILE B 1 189 ? 25.547 11.445 20.844 1 98.5 189 ILE B CA 1
ATOM 5588 C C . ILE B 1 189 ? 26.172 10.789 22.062 1 98.5 189 ILE B C 1
ATOM 5590 O O . ILE B 1 189 ? 25.656 9.789 22.578 1 98.5 189 ILE B O 1
ATOM 5594 N N . ALA B 1 190 ? 27.266 11.383 22.547 1 98.38 190 ALA B N 1
ATOM 5595 C CA . ALA B 1 190 ? 27.938 10.844 23.719 1 98.38 190 ALA B CA 1
ATOM 5596 C C . ALA B 1 190 ? 27.016 10.867 24.938 1 98.38 190 ALA B C 1
ATOM 5598 O O . ALA B 1 190 ? 26.922 9.883 25.688 1 98.38 190 ALA B O 1
ATOM 5599 N N . THR B 1 191 ? 26.344 11.969 25.156 1 98.44 191 THR B N 1
ATOM 5600 C CA . THR B 1 191 ? 25.469 12.148 26.312 1 98.44 191 THR B CA 1
ATOM 5601 C C . THR B 1 191 ? 24.297 11.164 26.25 1 98.44 191 THR B C 1
ATOM 5603 O O . THR B 1 191 ? 23.953 10.547 27.25 1 98.44 191 THR B O 1
ATOM 5606 N N . LEU B 1 192 ? 23.672 11 25.094 1 98.69 192 LEU B N 1
ATOM 5607 C CA . LEU B 1 192 ? 22.516 10.117 24.938 1 98.69 192 LEU B CA 1
ATOM 5608 C C . LEU B 1 192 ? 22.938 8.656 25.062 1 98.69 192 LEU B C 1
ATOM 5610 O O . LEU B 1 192 ? 22.188 7.844 25.625 1 98.69 192 LEU B O 1
ATOM 5614 N N . ARG B 1 193 ? 24.109 8.312 24.516 1 98.12 193 ARG B N 1
ATOM 5615 C CA . ARG B 1 193 ? 24.594 6.949 24.656 1 98.12 193 ARG B CA 1
ATOM 5616 C C . ARG B 1 193 ? 24.828 6.602 26.125 1 98.12 193 ARG B C 1
ATOM 5618 O O . ARG B 1 193 ? 24.469 5.512 26.578 1 98.12 193 ARG B O 1
ATOM 5625 N N . ASP B 1 194 ? 25.422 7.551 26.797 1 97.56 194 ASP B N 1
ATOM 5626 C CA . ASP B 1 194 ? 25.641 7.355 28.234 1 97.56 194 ASP B CA 1
ATOM 5627 C C . ASP B 1 194 ? 24.328 7.238 28.984 1 97.56 194 ASP B C 1
ATOM 5629 O O . ASP B 1 194 ? 24.172 6.367 29.844 1 97.56 194 ASP B O 1
ATOM 5633 N N . TYR B 1 195 ? 23.375 8.062 28.688 1 97.5 195 TYR B N 1
ATOM 5634 C CA . TYR B 1 195 ? 22.062 8.047 29.312 1 97.5 195 TYR B CA 1
ATOM 5635 C C . TYR B 1 195 ? 21.344 6.723 29.047 1 97.5 195 TYR B C 1
ATOM 5637 O O . TYR B 1 195 ? 20.812 6.105 29.969 1 97.5 195 TYR B O 1
ATOM 5645 N N . LEU B 1 196 ? 21.406 6.219 27.828 1 97.62 196 LEU B N 1
ATOM 5646 C CA . LEU B 1 196 ? 20.719 5.004 27.422 1 97.62 196 LEU B CA 1
ATOM 5647 C C . LEU B 1 196 ? 21.391 3.768 28.016 1 97.62 196 LEU B C 1
ATOM 5649 O O . LEU B 1 196 ? 20.734 2.744 28.219 1 97.62 196 LEU B O 1
ATOM 5653 N N . SER B 1 197 ? 22.688 3.875 28.25 1 96.31 197 SER B N 1
ATOM 5654 C CA . SER B 1 197 ? 23.391 2.76 28.891 1 96.31 197 SER B CA 1
ATOM 5655 C C . SER B 1 197 ? 22.922 2.551 30.328 1 96.31 197 SER B C 1
ATOM 5657 O O . SER B 1 197 ? 23.062 1.458 30.875 1 96.31 197 SER B O 1
ATOM 5659 N N . GLY B 1 198 ? 22.359 3.617 30.859 1 95.31 198 GLY B N 1
ATOM 5660 C CA . GLY B 1 198 ? 21.938 3.555 32.25 1 95.31 198 GLY B CA 1
ATOM 5661 C C . GLY B 1 198 ? 20.469 3.205 32.406 1 95.31 198 GLY B C 1
ATOM 5662 O O . GLY B 1 198 ? 19.984 3.037 33.531 1 95.31 198 GLY B O 1
ATOM 5663 N N . ILE B 1 199 ? 19.734 3.061 31.297 1 95.19 199 ILE B N 1
ATOM 5664 C CA . ILE B 1 199 ? 18.312 2.732 31.391 1 95.19 199 ILE B CA 1
ATOM 5665 C C . ILE B 1 199 ? 17.984 1.568 30.453 1 95.19 199 ILE B C 1
ATOM 5667 O O . ILE B 1 199 ? 18.766 1.236 29.562 1 95.19 199 ILE B O 1
ATOM 5671 N N . ASP B 1 200 ? 16.844 0.933 30.766 1 93.94 200 ASP B N 1
ATOM 5672 C CA . ASP B 1 200 ? 16.422 -0.178 29.922 1 93.94 200 ASP B CA 1
ATOM 5673 C C . ASP B 1 200 ? 15.195 0.195 29.094 1 93.94 200 ASP B C 1
ATOM 5675 O O . ASP B 1 200 ? 14.727 1.334 29.141 1 93.94 200 ASP B O 1
ATOM 5679 N N . ALA B 1 201 ? 14.703 -0.729 28.328 1 92.25 201 ALA B N 1
ATOM 5680 C CA . ALA B 1 201 ? 13.641 -0.489 27.359 1 92.25 201 ALA B CA 1
ATOM 5681 C C . ALA B 1 201 ? 12.328 -0.149 28.062 1 92.25 201 ALA B C 1
ATOM 5683 O O . ALA B 1 201 ? 11.43 0.45 27.453 1 92.25 201 ALA B O 1
ATOM 5684 N N . SER B 1 202 ? 12.156 -0.477 29.281 1 91.12 202 SER B N 1
ATOM 5685 C CA . SER B 1 202 ? 10.922 -0.227 30.016 1 91.12 202 SER B CA 1
ATOM 5686 C C . SER B 1 202 ? 10.875 1.195 30.562 1 91.12 202 SER B C 1
ATOM 5688 O O . SER B 1 202 ? 9.812 1.681 30.953 1 91.12 202 SER B O 1
ATOM 5690 N N . HIS B 1 203 ? 12.047 1.834 30.578 1 94.19 203 HIS B N 1
ATOM 5691 C CA . HIS B 1 203 ? 12.109 3.195 31.109 1 94.19 203 HIS B CA 1
ATOM 5692 C C . HIS B 1 203 ? 11.273 4.148 30.25 1 94.19 203 HIS B C 1
ATOM 5694 O O . HIS B 1 203 ? 11.266 4.047 29.031 1 94.19 203 HIS B O 1
ATOM 5700 N N . PRO B 1 204 ? 10.609 5.102 30.828 1 91 204 PRO B N 1
ATOM 5701 C CA . PRO B 1 204 ? 9.703 5.996 30.109 1 91 204 PRO B CA 1
ATOM 5702 C C . PRO B 1 204 ? 10.422 6.863 29.078 1 91 204 PRO B C 1
ATOM 5704 O O . PRO B 1 204 ? 9.836 7.238 28.062 1 91 204 PRO B O 1
ATOM 5707 N N . ASN B 1 205 ? 11.719 7.109 29.328 1 95.44 205 ASN B N 1
ATOM 5708 C CA . ASN B 1 205 ? 12.453 8.023 28.453 1 95.44 205 ASN B CA 1
ATOM 5709 C C . ASN B 1 205 ? 13.195 7.266 27.344 1 95.44 205 ASN B C 1
ATOM 5711 O O . ASN B 1 205 ? 13.844 7.879 26.5 1 95.44 205 ASN B O 1
ATOM 5715 N N . PHE B 1 206 ? 13.094 5.965 27.375 1 96.5 206 PHE B N 1
ATOM 5716 C CA . PHE B 1 206 ? 13.922 5.16 26.484 1 96.5 206 PHE B CA 1
ATOM 5717 C C . PHE B 1 206 ? 13.641 5.512 25.016 1 96.5 206 PHE B C 1
ATOM 5719 O O . PHE B 1 206 ? 14.57 5.742 24.25 1 96.5 206 PHE B O 1
ATOM 5726 N N . ILE B 1 207 ? 12.336 5.629 24.656 1 95.62 207 ILE B N 1
ATOM 5727 C CA . ILE B 1 207 ? 11.945 5.867 23.281 1 95.62 207 ILE B CA 1
ATOM 5728 C C . ILE B 1 207 ? 12.352 7.281 22.859 1 95.62 207 ILE B C 1
ATOM 5730 O O . ILE B 1 207 ? 12.875 7.484 21.766 1 95.62 207 ILE B O 1
ATOM 5734 N N . ASP B 1 208 ? 12.102 8.172 23.688 1 95.62 208 ASP B N 1
ATOM 5735 C CA . ASP B 1 208 ? 12.477 9.555 23.406 1 95.62 208 ASP B CA 1
ATOM 5736 C C . ASP B 1 208 ? 13.992 9.688 23.234 1 95.62 208 ASP B C 1
ATOM 5738 O O . ASP B 1 208 ? 14.461 10.328 22.297 1 95.62 208 ASP B O 1
ATOM 5742 N N . ALA B 1 209 ? 14.75 9.055 24.141 1 97.81 209 ALA B N 1
ATOM 5743 C CA . ALA B 1 209 ? 16.203 9.125 24.094 1 97.81 209 ALA B CA 1
ATOM 5744 C C . ALA B 1 209 ? 16.75 8.453 22.828 1 97.81 209 ALA B C 1
ATOM 5746 O O . ALA B 1 209 ? 17.656 8.984 22.172 1 97.81 209 ALA B O 1
ATOM 5747 N N . THR B 1 210 ? 16.25 7.328 22.531 1 97.69 210 THR B N 1
ATOM 5748 C CA . THR B 1 210 ? 16.688 6.625 21.328 1 97.69 210 THR B CA 1
ATOM 5749 C C . THR B 1 210 ? 16.328 7.422 20.078 1 97.69 210 THR B C 1
ATOM 5751 O O . THR B 1 210 ? 17.094 7.449 19.109 1 97.69 210 THR B O 1
ATOM 5754 N N . GLY B 1 211 ? 15.117 8.055 20.125 1 95.44 211 GLY B N 1
ATOM 5755 C CA . GLY B 1 211 ? 14.711 8.906 19.016 1 95.44 211 GLY B CA 1
ATOM 5756 C C . GLY B 1 211 ? 15.633 10.094 18.812 1 95.44 211 GLY B C 1
ATOM 5757 O O . GLY B 1 211 ? 15.984 10.43 17.672 1 95.44 211 GLY B O 1
ATOM 5758 N N . MET B 1 212 ? 16.016 10.734 19.875 1 96.62 212 MET B N 1
ATOM 5759 C CA . MET B 1 212 ? 16.922 11.867 19.781 1 96.62 212 MET B CA 1
ATOM 5760 C C . MET B 1 212 ? 18.312 11.422 19.312 1 96.62 212 MET B C 1
ATOM 5762 O O . MET B 1 212 ? 18.969 12.133 18.562 1 96.62 212 MET B O 1
ATOM 5766 N N . LEU B 1 213 ? 18.719 10.242 19.781 1 98.19 213 LEU B N 1
ATOM 5767 C CA . LEU B 1 213 ? 19.984 9.688 19.328 1 98.19 213 LEU B CA 1
ATOM 5768 C C . LEU B 1 213 ? 19.953 9.414 17.828 1 98.19 213 LEU B C 1
ATOM 5770 O O . LEU B 1 213 ? 20.922 9.695 17.125 1 98.19 213 LEU B O 1
ATOM 5774 N N . ALA B 1 214 ? 18.859 8.891 17.391 1 96.38 214 ALA B N 1
ATOM 5775 C CA . ALA B 1 214 ? 18.688 8.664 15.969 1 96.38 214 ALA B CA 1
ATOM 5776 C C . ALA B 1 214 ? 18.781 9.969 15.18 1 96.38 214 ALA B C 1
ATOM 5778 O O . ALA B 1 214 ? 19.438 10.023 14.141 1 96.38 214 ALA B O 1
ATOM 5779 N N . LEU B 1 215 ? 18.125 10.977 15.695 1 94.94 215 LEU B N 1
ATOM 5780 C CA . LEU B 1 215 ? 18.156 12.273 15.031 1 94.94 215 LEU B CA 1
ATOM 5781 C C . LEU B 1 215 ? 19.578 12.812 14.945 1 94.94 215 LEU B C 1
ATOM 5783 O O . LEU B 1 215 ? 20 13.336 13.914 1 94.94 215 LEU B O 1
ATOM 5787 N N . ALA B 1 216 ? 20.328 12.648 16 1 96.94 216 ALA B N 1
ATOM 5788 C CA . ALA B 1 216 ? 21.719 13.086 16.016 1 96.94 216 ALA B CA 1
ATOM 5789 C C . ALA B 1 216 ? 22.562 12.312 14.992 1 96.94 216 ALA B C 1
ATOM 5791 O O . ALA B 1 216 ? 23.359 12.898 14.266 1 96.94 216 ALA B O 1
ATOM 5792 N N . TYR B 1 217 ? 22.391 11.031 14.945 1 96.75 217 TYR B N 1
ATOM 5793 C CA . TYR B 1 217 ? 23.109 10.195 13.977 1 96.75 217 TYR B CA 1
ATOM 5794 C C . TYR B 1 217 ? 22.75 10.594 12.555 1 96.75 217 TYR B C 1
ATOM 5796 O O . TYR B 1 217 ? 23.625 10.625 11.68 1 96.75 217 TYR B O 1
ATOM 5804 N N . PHE B 1 218 ? 21.562 10.875 12.367 1 93.5 218 PHE B N 1
ATOM 5805 C CA . PHE B 1 218 ? 21.125 11.258 11.031 1 93.5 218 PHE B CA 1
ATOM 5806 C C . PHE B 1 218 ? 21.812 12.547 10.586 1 93.5 218 PHE B C 1
ATOM 5808 O O . PHE B 1 218 ? 22.312 12.633 9.461 1 93.5 218 PHE B O 1
ATOM 5815 N N . ARG B 1 219 ? 21.766 13.469 11.445 1 92.62 219 ARG B N 1
ATOM 5816 C CA . ARG B 1 219 ? 22.359 14.758 11.133 1 92.62 219 ARG B CA 1
ATOM 5817 C C . ARG B 1 219 ? 23.875 14.633 10.93 1 92.62 219 ARG B C 1
ATOM 5819 O O . ARG B 1 219 ? 24.469 15.445 10.219 1 92.62 219 ARG B O 1
ATOM 5826 N N . ARG B 1 220 ? 24.438 13.586 11.461 1 94.19 220 ARG B N 1
ATOM 5827 C CA . ARG B 1 220 ? 25.859 13.305 11.273 1 94.19 220 ARG B CA 1
ATOM 5828 C C . ARG B 1 220 ? 26.094 12.398 10.07 1 94.19 220 ARG B C 1
ATOM 5830 O O . ARG B 1 220 ? 27.219 11.945 9.828 1 94.19 220 ARG B O 1
ATOM 5837 N N . GLU B 1 221 ? 25.078 12 9.398 1 92.56 221 GLU B N 1
ATOM 5838 C CA . GLU B 1 221 ? 25.109 11.172 8.203 1 92.56 221 GLU B CA 1
ATOM 5839 C C . GLU B 1 221 ? 25.594 9.766 8.508 1 92.56 221 GLU B C 1
ATOM 5841 O O . GLU B 1 221 ? 26.312 9.164 7.711 1 92.56 221 GLU B O 1
ATOM 5846 N N . ARG B 1 222 ? 25.359 9.453 9.703 1 94.56 222 ARG B N 1
ATOM 5847 C CA . ARG B 1 222 ? 25.594 8.062 10.086 1 94.56 222 ARG B CA 1
ATOM 5848 C C . ARG B 1 222 ? 24.312 7.242 9.984 1 94.56 222 ARG B C 1
ATOM 5850 O O . ARG B 1 222 ? 23.719 6.902 11 1 94.56 222 ARG B O 1
ATOM 5857 N N . TYR B 1 223 ? 24.031 6.766 8.898 1 92 223 TYR B N 1
ATOM 5858 C CA . TYR B 1 223 ? 22.719 6.23 8.57 1 92 223 TYR B CA 1
ATOM 5859 C C . TYR B 1 223 ? 22.547 4.82 9.117 1 92 223 TYR B C 1
ATOM 5861 O O . TYR B 1 223 ? 21.438 4.422 9.492 1 92 223 TYR B O 1
ATOM 5869 N N . ASP B 1 224 ? 23.625 4.066 9.242 1 92.5 224 ASP B N 1
ATOM 5870 C CA . ASP B 1 224 ? 23.516 2.727 9.82 1 92.5 224 ASP B CA 1
ATOM 5871 C C . ASP B 1 224 ? 23.156 2.793 11.305 1 92.5 224 ASP B C 1
ATOM 5873 O O . ASP B 1 224 ? 22.328 2.018 11.781 1 92.5 224 ASP B O 1
ATOM 5877 N N . ASP B 1 225 ? 23.828 3.729 11.961 1 95.88 225 ASP B N 1
ATOM 5878 C CA . ASP B 1 225 ? 23.516 3.928 13.367 1 95.88 225 ASP B CA 1
ATOM 5879 C C . ASP B 1 225 ? 22.109 4.465 13.555 1 95.88 225 ASP B C 1
ATOM 5881 O O . ASP B 1 225 ? 21.406 4.09 14.5 1 95.88 225 ASP B O 1
ATOM 5885 N N . TRP B 1 226 ? 21.734 5.336 12.695 1 95.44 226 TRP B N 1
ATOM 5886 C CA . TRP B 1 226 ? 20.375 5.848 12.688 1 95.44 226 TRP B CA 1
ATOM 5887 C C . TRP B 1 226 ? 19.375 4.715 12.539 1 95.44 226 TRP B C 1
ATOM 5889 O O . TRP B 1 226 ? 18.422 4.602 13.328 1 95.44 226 TRP B O 1
ATOM 5899 N N . ALA B 1 227 ? 19.625 3.844 11.57 1 95.25 227 ALA B N 1
ATOM 5900 C CA . ALA B 1 227 ? 18.719 2.736 11.305 1 95.25 227 ALA B CA 1
ATOM 5901 C C . ALA B 1 227 ? 18.609 1.806 12.508 1 95.25 227 ALA B C 1
ATOM 5903 O O . ALA B 1 227 ? 17.531 1.283 12.805 1 95.25 227 ALA B O 1
ATOM 5904 N N . TYR B 1 228 ? 19.703 1.583 13.133 1 96.56 228 TYR B N 1
ATOM 5905 C CA . TYR B 1 228 ? 19.703 0.731 14.32 1 96.56 228 TYR B CA 1
ATOM 5906 C C . TYR B 1 228 ? 18.828 1.32 15.422 1 96.56 228 TYR B C 1
ATOM 5908 O O . TYR B 1 228 ? 18.047 0.607 16.047 1 96.56 228 TYR B O 1
ATOM 5916 N N . CYS B 1 229 ? 18.969 2.625 15.688 1 97.12 229 CYS B N 1
ATOM 5917 C CA . CYS B 1 229 ? 18.188 3.299 16.719 1 97.12 229 CYS B CA 1
ATOM 5918 C C . CYS B 1 229 ? 16.703 3.26 16.375 1 97.12 229 CYS B C 1
ATOM 5920 O O . CYS B 1 229 ? 15.867 3.031 17.25 1 97.12 229 CYS B O 1
ATOM 5922 N N . ILE B 1 230 ? 16.375 3.465 15.141 1 96 230 ILE B N 1
ATOM 5923 C CA . ILE B 1 230 ? 14.992 3.439 14.688 1 96 230 ILE B CA 1
ATOM 5924 C C . ILE B 1 230 ? 14.422 2.029 14.844 1 96 230 ILE B C 1
ATOM 5926 O O . ILE B 1 230 ? 13.281 1.858 15.266 1 96 230 ILE B O 1
ATOM 5930 N N . ALA B 1 231 ? 15.234 1.058 14.484 1 97.06 231 ALA B N 1
ATOM 5931 C CA . ALA B 1 231 ? 14.812 -0.331 14.641 1 97.06 231 ALA B CA 1
ATOM 5932 C C . ALA B 1 231 ? 14.562 -0.666 16.109 1 97.06 231 ALA B C 1
ATOM 5934 O O . ALA B 1 231 ? 13.586 -1.347 16.438 1 97.06 231 ALA B O 1
ATOM 5935 N N . LEU B 1 232 ? 15.445 -0.207 16.938 1 97 232 LEU B N 1
ATOM 5936 C CA . LEU B 1 232 ? 15.289 -0.427 18.359 1 97 232 LEU B CA 1
ATOM 5937 C C . LEU B 1 232 ? 14 0.221 18.875 1 97 232 LEU B C 1
ATOM 5939 O O . LEU B 1 232 ? 13.266 -0.383 19.656 1 97 232 LEU B O 1
ATOM 5943 N N . THR B 1 233 ? 13.75 1.441 18.469 1 96.62 233 THR B N 1
ATOM 5944 C CA . THR B 1 233 ? 12.531 2.154 18.828 1 96.62 233 THR B CA 1
ATOM 5945 C C . THR B 1 233 ? 11.297 1.392 18.359 1 96.62 233 THR B C 1
ATOM 5947 O O . THR B 1 233 ? 10.344 1.216 19.109 1 96.62 233 THR B O 1
ATOM 5950 N N . ALA B 1 234 ? 11.352 0.904 17.141 1 96.06 234 ALA B N 1
ATOM 5951 C CA . ALA B 1 234 ? 10.227 0.155 16.578 1 96.06 234 ALA B CA 1
ATOM 5952 C C . ALA B 1 234 ? 9.953 -1.111 17.391 1 96.06 234 ALA B C 1
ATOM 5954 O O . ALA B 1 234 ? 8.797 -1.46 17.641 1 96.06 234 ALA B O 1
ATOM 5955 N N . LEU B 1 235 ? 11.031 -1.829 17.719 1 96.56 235 LEU B N 1
ATOM 5956 C CA . LEU B 1 235 ? 10.891 -3.053 18.5 1 96.56 235 LEU B CA 1
ATOM 5957 C C . LEU B 1 235 ? 10.227 -2.766 19.844 1 96.56 235 LEU B C 1
ATOM 5959 O O . LEU B 1 235 ? 9.289 -3.459 20.234 1 96.56 235 LEU B O 1
ATOM 5963 N N . VAL B 1 236 ? 10.703 -1.751 20.531 1 95.94 236 VAL B N 1
ATOM 5964 C CA . VAL B 1 236 ? 10.203 -1.423 21.859 1 95.94 236 VAL B CA 1
ATOM 5965 C C . VAL B 1 236 ? 8.758 -0.942 21.766 1 95.94 236 VAL B C 1
ATOM 5967 O O . VAL B 1 236 ? 7.922 -1.292 22.594 1 95.94 236 VAL B O 1
ATOM 5970 N N . GLU B 1 237 ? 8.414 -0.088 20.781 1 95.25 237 GLU B N 1
ATOM 5971 C CA . GLU B 1 237 ? 7.039 0.353 20.562 1 95.25 237 GLU B CA 1
ATOM 5972 C C . GLU B 1 237 ? 6.102 -0.837 20.391 1 95.25 237 GLU B C 1
ATOM 5974 O O . GLU B 1 237 ? 5.012 -0.866 20.969 1 95.25 237 GLU B O 1
ATOM 5979 N N . ASN B 1 238 ? 6.562 -1.767 19.656 1 93.94 238 ASN B N 1
ATOM 5980 C CA . ASN B 1 238 ? 5.754 -2.957 19.422 1 93.94 238 ASN B CA 1
ATOM 5981 C C . ASN B 1 238 ? 5.578 -3.773 20.703 1 93.94 238 ASN B C 1
ATOM 5983 O O . ASN B 1 238 ? 4.484 -4.27 20.984 1 93.94 238 ASN B O 1
ATOM 5987 N N . GLN B 1 239 ? 6.656 -3.926 21.406 1 93.44 239 GLN B N 1
ATOM 5988 C CA . GLN B 1 239 ? 6.633 -4.727 22.625 1 93.44 239 GLN B CA 1
ATOM 5989 C C . GLN B 1 239 ? 5.77 -4.07 23.703 1 93.44 239 GLN B C 1
ATOM 5991 O O . GLN B 1 239 ? 5.199 -4.758 24.547 1 93.44 239 GLN B O 1
ATOM 5996 N N . ARG B 1 240 ? 5.617 -2.766 23.594 1 92.94 240 ARG B N 1
ATOM 5997 C CA . ARG B 1 240 ? 4.848 -2.031 24.594 1 92.94 240 ARG B CA 1
ATOM 5998 C C . ARG B 1 240 ? 3.426 -1.775 24.109 1 92.94 240 ARG B C 1
ATOM 6000 O O . ARG B 1 240 ? 2.607 -1.215 24.844 1 92.94 240 ARG B O 1
ATOM 6007 N N . GLY B 1 241 ? 3.102 -2.127 22.953 1 93.25 241 GLY B N 1
ATOM 6008 C CA . GLY B 1 241 ? 1.775 -1.921 22.391 1 93.25 241 GLY B CA 1
ATOM 6009 C C . GLY B 1 241 ? 1.506 -0.477 22.016 1 93.25 241 GLY B C 1
ATOM 6010 O O . GLY B 1 241 ? 0.364 -0.015 22.078 1 93.25 241 GLY B O 1
ATOM 6011 N N . TYR B 1 242 ? 2.594 0.286 21.672 1 94.75 242 TYR B N 1
ATOM 6012 C CA . TYR B 1 242 ? 2.43 1.65 21.188 1 94.75 242 TYR B CA 1
ATOM 6013 C C . TYR B 1 242 ? 1.992 1.657 19.719 1 94.75 242 TYR B C 1
ATOM 6015 O O . TYR B 1 242 ? 2.549 0.929 18.906 1 94.75 242 TYR B O 1
ATOM 6023 N N . ILE B 1 243 ? 0.989 2.432 19.391 1 94.12 243 ILE B N 1
ATOM 6024 C CA . ILE B 1 243 ? 0.448 2.324 18.047 1 94.12 243 ILE B CA 1
ATOM 6025 C C . ILE B 1 243 ? 0.443 3.697 17.375 1 94.12 243 ILE B C 1
ATOM 6027 O O . ILE B 1 243 ? -0.163 3.879 16.328 1 94.12 243 ILE B O 1
ATOM 6031 N N . ASP B 1 244 ? 1.131 4.699 17.953 1 91.5 244 ASP B N 1
ATOM 6032 C CA . ASP B 1 244 ? 1.171 6.02 17.328 1 91.5 244 ASP B CA 1
ATOM 6033 C C . ASP B 1 244 ? 2.592 6.383 16.906 1 91.5 244 ASP B C 1
ATOM 6035 O O . ASP B 1 244 ? 2.9 7.559 16.688 1 91.5 244 ASP B O 1
ATOM 6039 N N . GLY B 1 245 ? 3.453 5.402 16.828 1 88.44 245 GLY B N 1
ATOM 6040 C CA . GLY B 1 245 ? 4.848 5.664 16.516 1 88.44 245 GLY B CA 1
ATOM 6041 C C . GLY B 1 245 ? 5.098 5.766 15.016 1 88.44 245 GLY B C 1
ATOM 6042 O O . GLY B 1 245 ? 4.266 5.348 14.211 1 88.44 245 GLY B O 1
ATOM 6043 N N . GLU B 1 246 ? 6.23 6.344 14.719 1 88.38 246 GLU B N 1
ATOM 6044 C CA . GLU B 1 246 ? 6.602 6.496 13.32 1 88.38 246 GLU B CA 1
ATOM 6045 C C . GLU B 1 246 ? 7.781 5.602 12.953 1 88.38 246 GLU B C 1
ATOM 6047 O O . GLU B 1 246 ? 8.141 5.484 11.781 1 88.38 246 GLU B O 1
ATOM 6052 N N . ALA B 1 247 ? 8.328 4.93 13.875 1 91.5 247 ALA B N 1
ATOM 6053 C CA . ALA B 1 247 ? 9.594 4.23 13.68 1 91.5 247 ALA B CA 1
ATOM 6054 C C . ALA B 1 247 ? 9.469 3.15 12.609 1 91.5 247 ALA B C 1
ATOM 6056 O O . ALA B 1 247 ? 10.352 3.002 11.758 1 91.5 247 ALA B O 1
ATOM 6057 N N . LEU B 1 248 ? 8.375 2.441 12.664 1 90.69 248 LEU B N 1
ATOM 6058 C CA . LEU B 1 248 ? 8.195 1.345 11.719 1 90.69 248 LEU B CA 1
ATOM 6059 C C . LEU B 1 248 ? 8.141 1.864 10.281 1 90.69 248 LEU B C 1
ATOM 6061 O O . LEU B 1 248 ? 8.656 1.222 9.367 1 90.69 248 LEU B O 1
ATOM 6065 N N . LYS B 1 249 ? 7.512 2.943 10.062 1 88.81 249 LYS B N 1
ATOM 6066 C CA . LYS B 1 249 ? 7.418 3.533 8.734 1 88.81 249 LYS B CA 1
ATOM 6067 C C . LYS B 1 249 ? 8.789 3.99 8.234 1 88.81 249 LYS B C 1
ATOM 6069 O O . LYS B 1 249 ? 9.125 3.789 7.07 1 88.81 249 LYS B O 1
ATOM 6074 N N . GLN B 1 250 ? 9.547 4.637 9.117 1 88.56 250 GLN B N 1
ATOM 6075 C CA . GLN B 1 250 ? 10.898 5.059 8.766 1 88.56 250 GLN B CA 1
ATOM 6076 C C . GLN B 1 250 ? 11.781 3.861 8.438 1 88.56 250 GLN B C 1
ATOM 6078 O O . GLN B 1 250 ? 12.555 3.898 7.473 1 88.56 250 GLN B O 1
ATOM 6083 N N . LEU B 1 251 ? 11.648 2.895 9.242 1 91.25 251 LEU B N 1
ATOM 6084 C CA . LEU B 1 251 ? 12.43 1.683 9.031 1 91.25 251 LEU B CA 1
ATOM 6085 C C . LEU B 1 251 ? 12.047 1.014 7.711 1 91.25 251 LEU B C 1
ATOM 6087 O O . LEU B 1 251 ? 12.898 0.463 7.016 1 91.25 251 LEU B O 1
ATOM 6091 N N . GLY B 1 252 ? 10.703 1.006 7.465 1 88.25 252 GLY B N 1
ATOM 6092 C CA . GLY B 1 252 ? 10.234 0.46 6.199 1 88.25 252 GLY B CA 1
ATOM 6093 C C . GLY B 1 252 ? 10.898 1.097 4.992 1 88.25 252 GLY B C 1
ATOM 6094 O O . GLY B 1 252 ? 11.297 0.4 4.059 1 88.25 252 GLY B O 1
ATOM 6095 N N . ARG B 1 253 ? 11.039 2.365 5 1 84.44 253 ARG B N 1
ATOM 6096 C CA . ARG B 1 253 ? 11.695 3.072 3.906 1 84.44 253 ARG B CA 1
ATOM 6097 C C . ARG B 1 253 ? 13.156 2.656 3.781 1 84.44 253 ARG B C 1
ATOM 6099 O O . ARG B 1 253 ? 13.648 2.434 2.676 1 84.44 253 ARG B O 1
ATOM 6106 N N . TRP B 1 254 ? 13.797 2.611 4.898 1 87.31 254 TRP B N 1
ATOM 6107 C CA . TRP B 1 254 ? 15.211 2.225 4.902 1 87.31 254 TRP B CA 1
ATOM 6108 C C . TRP B 1 254 ? 15.383 0.808 4.367 1 87.31 254 TRP B C 1
ATOM 6110 O O . TRP B 1 254 ? 16.297 0.544 3.584 1 87.31 254 TRP B O 1
ATOM 6120 N N . VAL B 1 255 ? 14.57 -0.076 4.793 1 89.88 255 VAL B N 1
ATOM 6121 C CA . VAL B 1 255 ? 14.633 -1.475 4.383 1 89.88 255 VAL B CA 1
ATOM 6122 C C . VAL B 1 255 ? 14.375 -1.583 2.879 1 89.88 255 VAL B C 1
ATOM 6124 O O . VAL B 1 255 ? 15.008 -2.395 2.195 1 89.88 255 VAL B O 1
ATOM 6127 N N . TYR B 1 256 ? 13.461 -0.781 2.379 1 86.75 256 TYR B N 1
ATOM 6128 C CA . TYR B 1 256 ? 13.188 -0.749 0.946 1 86.75 256 TYR B CA 1
ATOM 6129 C C . TYR B 1 256 ? 14.422 -0.293 0.168 1 86.75 256 TYR B C 1
ATOM 6131 O O . TYR B 1 256 ? 14.812 -0.931 -0.811 1 86.75 256 TYR B O 1
ATOM 6139 N N . GLU B 1 257 ? 14.977 0.752 0.625 1 84.12 257 GLU B N 1
ATOM 6140 C CA . GLU B 1 257 ? 16.156 1.297 -0.046 1 84.12 257 GLU B CA 1
ATOM 6141 C C . GLU B 1 257 ? 17.328 0.32 0.014 1 84.12 257 GLU B C 1
ATOM 6143 O O . GLU B 1 257 ? 18.219 0.36 -0.835 1 84.12 257 GLU B O 1
ATOM 6148 N N . SER B 1 258 ? 17.297 -0.515 1.013 1 86.88 258 SER B N 1
ATOM 6149 C CA . SER B 1 258 ? 18.344 -1.52 1.171 1 86.88 258 SER B CA 1
ATOM 6150 C C . SER B 1 258 ? 18.062 -2.76 0.334 1 86.88 258 SER B C 1
ATOM 6152 O O . SER B 1 258 ? 18.812 -3.73 0.367 1 86.88 258 SER B O 1
ATOM 6154 N N . GLY B 1 259 ? 16.875 -2.801 -0.36 1 83.06 259 GLY B N 1
ATOM 6155 C CA . GLY B 1 259 ? 16.625 -3.832 -1.354 1 83.06 259 GLY B CA 1
ATOM 6156 C C . GLY B 1 259 ? 15.617 -4.871 -0.901 1 83.06 259 GLY B C 1
ATOM 6157 O O . GLY B 1 259 ? 15.375 -5.855 -1.604 1 83.06 259 GLY B O 1
ATOM 6158 N N . ASP B 1 260 ? 15.055 -4.742 0.299 1 85.12 260 ASP B N 1
ATOM 6159 C CA . ASP B 1 260 ? 14.086 -5.711 0.808 1 85.12 260 ASP B CA 1
ATOM 6160 C C . ASP B 1 260 ? 12.664 -5.156 0.747 1 85.12 260 ASP B C 1
ATOM 6162 O O . ASP B 1 260 ? 12.117 -4.734 1.766 1 85.12 260 ASP B O 1
ATOM 6166 N N . ALA B 1 261 ? 12.008 -5.355 -0.374 1 81.31 261 ALA B N 1
ATOM 6167 C CA . ALA B 1 261 ? 10.703 -4.758 -0.639 1 81.31 261 ALA B CA 1
ATOM 6168 C C . ALA B 1 261 ? 9.602 -5.461 0.151 1 81.31 261 ALA B C 1
ATOM 6170 O O . ALA B 1 261 ? 8.648 -4.828 0.604 1 81.31 261 ALA B O 1
ATOM 6171 N N . SER B 1 262 ? 9.68 -6.73 0.285 1 80.81 262 SER B N 1
ATOM 6172 C CA . SER B 1 262 ? 8.641 -7.492 0.975 1 80.81 262 SER B CA 1
ATOM 6173 C C . SER B 1 262 ? 8.547 -7.094 2.443 1 80.81 262 SER B C 1
ATOM 6175 O O . SER B 1 262 ? 7.457 -6.84 2.957 1 80.81 262 SER B O 1
ATOM 6177 N N . ARG B 1 263 ? 9.734 -7.121 3.074 1 90.75 263 ARG B N 1
ATOM 6178 C CA . ARG B 1 263 ? 9.773 -6.711 4.473 1 90.75 263 ARG B CA 1
ATOM 6179 C C . ARG B 1 263 ? 9.344 -5.254 4.629 1 90.75 263 ARG B C 1
ATOM 6181 O O . ARG B 1 263 ? 8.609 -4.914 5.562 1 90.75 263 ARG B O 1
ATOM 6188 N N . ALA B 1 264 ? 9.844 -4.398 3.729 1 87.62 264 ALA B N 1
ATOM 6189 C CA . ALA B 1 264 ? 9.469 -2.986 3.752 1 87.62 264 ALA B CA 1
ATOM 6190 C C . ALA B 1 264 ? 7.957 -2.818 3.682 1 87.62 264 ALA B C 1
ATOM 6192 O O . ALA B 1 264 ? 7.379 -2.027 4.43 1 87.62 264 ALA B O 1
ATOM 6193 N N . TYR B 1 265 ? 7.34 -3.52 2.854 1 81.44 265 TYR B N 1
ATOM 6194 C CA . TYR B 1 265 ? 5.895 -3.449 2.682 1 81.44 265 TYR B CA 1
ATOM 6195 C C . TYR B 1 265 ? 5.172 -3.898 3.947 1 81.44 265 TYR B C 1
ATOM 6197 O O . TYR B 1 265 ? 4.18 -3.287 4.352 1 81.44 265 TYR B O 1
ATOM 6205 N N . ALA B 1 266 ? 5.648 -4.965 4.555 1 84 266 ALA B N 1
ATOM 6206 C CA . ALA B 1 266 ? 5.039 -5.457 5.789 1 84 266 ALA B CA 1
ATOM 6207 C C . ALA B 1 266 ? 5.094 -4.398 6.887 1 84 266 ALA B C 1
ATOM 6209 O O . ALA B 1 266 ? 4.121 -4.207 7.621 1 84 266 ALA B O 1
ATOM 6210 N N . TYR B 1 267 ? 6.215 -3.762 7.035 1 88.81 267 TYR B N 1
ATOM 6211 C CA . TYR B 1 267 ? 6.383 -2.721 8.039 1 88.81 267 TYR B CA 1
ATOM 6212 C C . TYR B 1 267 ? 5.422 -1.562 7.793 1 88.81 267 TYR B C 1
ATOM 6214 O O . TYR B 1 267 ? 4.793 -1.058 8.727 1 88.81 267 TYR B O 1
ATOM 6222 N N . ILE B 1 268 ? 5.289 -1.168 6.57 1 84.25 268 ILE B N 1
ATOM 6223 C CA . ILE B 1 268 ? 4.461 -0.022 6.211 1 84.25 268 ILE B CA 1
ATOM 6224 C C . ILE B 1 268 ? 2.99 -0.353 6.457 1 84.25 268 ILE B C 1
ATOM 6226 O O . ILE B 1 268 ? 2.234 0.483 6.961 1 84.25 268 ILE B O 1
ATOM 6230 N N . VAL B 1 269 ? 2.572 -1.501 6.176 1 81.44 269 VAL B N 1
ATOM 6231 C CA . VAL B 1 269 ? 1.181 -1.906 6.352 1 81.44 269 VAL B CA 1
ATOM 6232 C C . VAL B 1 269 ? 0.828 -1.914 7.836 1 81.44 269 VAL B C 1
ATOM 6234 O O . VAL B 1 269 ? -0.234 -1.429 8.234 1 81.44 269 VAL B O 1
ATOM 6237 N N . ILE B 1 270 ? 1.733 -2.465 8.625 1 86.94 270 ILE B N 1
ATOM 6238 C CA . ILE B 1 270 ? 1.487 -2.514 10.062 1 86.94 270 ILE B CA 1
ATOM 6239 C C . ILE B 1 270 ? 1.476 -1.098 10.633 1 86.94 270 ILE B C 1
ATOM 6241 O O . ILE B 1 270 ? 0.649 -0.773 11.484 1 86.94 270 ILE B O 1
ATOM 6245 N N . ALA B 1 271 ? 2.408 -0.288 10.18 1 87.81 271 ALA B N 1
ATOM 6246 C CA . ALA B 1 271 ? 2.451 1.104 10.617 1 87.81 271 ALA B CA 1
ATOM 6247 C C . ALA B 1 271 ? 1.16 1.833 10.258 1 87.81 271 ALA B C 1
ATOM 6249 O O . ALA B 1 271 ? 0.658 2.641 11.047 1 87.81 271 ALA B O 1
ATOM 6250 N N . GLU B 1 272 ? 0.633 1.622 9.102 1 83.62 272 GLU B N 1
ATOM 6251 C CA . GLU B 1 272 ? -0.606 2.254 8.656 1 83.62 272 GLU B CA 1
ATOM 6252 C C . GLU B 1 272 ? -1.798 1.769 9.477 1 83.62 272 GLU B C 1
ATOM 6254 O O . GLU B 1 272 ? -2.703 2.547 9.781 1 83.62 272 GLU B O 1
ATOM 6259 N N . GLU B 1 273 ? -1.822 0.516 9.758 1 84.81 273 GLU B N 1
ATOM 6260 C CA . GLU B 1 273 ? -2.871 -0.014 10.625 1 84.81 273 GLU B CA 1
ATOM 6261 C C . GLU B 1 273 ? -2.85 0.661 11.992 1 84.81 273 GLU B C 1
ATOM 6263 O O . GLU B 1 273 ? -3.902 0.991 12.547 1 84.81 273 GLU B O 1
ATOM 6268 N N . ASN B 1 274 ? -1.655 0.787 12.523 1 90 274 ASN B N 1
ATOM 6269 C CA . ASN B 1 274 ? -1.496 1.475 13.797 1 90 274 ASN B CA 1
ATOM 6270 C C . ASN B 1 274 ? -2.006 2.912 13.727 1 90 274 ASN B C 1
ATOM 6272 O O . ASN B 1 274 ? -2.633 3.4 14.672 1 90 274 ASN B O 1
ATOM 6276 N N . GLU B 1 275 ? -1.661 3.551 12.703 1 87.75 275 GLU B N 1
ATOM 6277 C CA . GLU B 1 275 ? -2.076 4.938 12.508 1 87.75 275 GLU B CA 1
ATOM 6278 C C . GLU B 1 275 ? -3.598 5.066 12.531 1 87.75 275 GLU B C 1
ATOM 6280 O O . GLU B 1 275 ? -4.141 5.961 13.18 1 87.75 275 GLU B O 1
ATOM 6285 N N . VAL B 1 276 ? -4.246 4.207 11.836 1 84.25 276 VAL B N 1
ATOM 6286 C CA . VAL B 1 276 ? -5.703 4.23 11.781 1 84.25 276 VAL B CA 1
ATOM 6287 C C . VAL B 1 276 ? -6.277 3.945 13.164 1 84.25 276 VAL B C 1
ATOM 6289 O O . VAL B 1 276 ? -7.215 4.617 13.602 1 84.25 276 VAL B O 1
ATOM 6292 N N . ARG B 1 277 ? -5.727 2.99 13.852 1 88.56 277 ARG B N 1
ATOM 6293 C CA . ARG B 1 277 ? -6.215 2.594 15.172 1 88.56 277 ARG B CA 1
ATOM 6294 C C . ARG B 1 277 ? -5.965 3.691 16.203 1 88.56 277 ARG B C 1
ATOM 6296 O O . ARG B 1 277 ? -6.801 3.932 17.078 1 88.56 277 ARG B O 1
ATOM 6303 N N . SER B 1 278 ? -4.805 4.332 16.125 1 92.75 278 SER B N 1
ATOM 6304 C CA . SER B 1 278 ? -4.445 5.344 17.109 1 92.75 278 SER B CA 1
ATOM 6305 C C . SER B 1 278 ? -5.152 6.668 16.828 1 92.75 278 SER B C 1
ATOM 6307 O O . SER B 1 278 ? -5.398 7.453 17.75 1 92.75 278 SER B O 1
ATOM 6309 N N . GLY B 1 279 ? -5.395 6.996 15.586 1 87.81 279 GLY B N 1
ATOM 6310 C CA . GLY B 1 279 ? -5.961 8.273 15.172 1 87.81 279 GLY B CA 1
ATOM 6311 C C . GLY B 1 279 ? -4.914 9.359 14.992 1 87.81 279 GLY B C 1
ATOM 6312 O O . GLY B 1 279 ? -5.25 10.539 14.898 1 87.81 279 GLY B O 1
ATOM 6313 N N . ALA B 1 280 ? -3.6 8.914 14.953 1 89.31 280 ALA B N 1
ATOM 6314 C CA . ALA B 1 280 ? -2.518 9.875 14.742 1 89.31 280 ALA B CA 1
ATOM 6315 C C . ALA B 1 280 ? -2.389 10.234 13.266 1 89.31 280 ALA B C 1
ATOM 6317 O O . ALA B 1 280 ? -1.528 9.703 12.562 1 89.31 280 ALA B O 1
ATOM 6318 N N . VAL B 1 281 ? -3.107 11.188 12.891 1 82.31 281 VAL B N 1
ATOM 6319 C CA . VAL B 1 281 ? -3.248 11.555 11.484 1 82.31 281 VAL B CA 1
ATOM 6320 C C . VAL B 1 281 ? -1.921 12.094 10.961 1 82.31 281 VAL B C 1
ATOM 6322 O O . VAL B 1 281 ? -1.58 11.891 9.789 1 82.31 281 VAL B O 1
ATOM 6325 N N . VAL B 1 282 ? -1.088 12.68 11.789 1 83.12 282 VAL B N 1
ATOM 6326 C CA . VAL B 1 282 ? 0.186 13.289 11.414 1 83.12 282 VAL B CA 1
ATOM 6327 C C . VAL B 1 282 ? 1.12 12.219 10.852 1 83.12 282 VAL B C 1
ATOM 6329 O O . VAL B 1 282 ? 1.992 12.516 10.031 1 83.12 282 VAL B O 1
ATOM 6332 N N . ARG B 1 283 ? 0.938 10.984 11.227 1 83.19 283 ARG B N 1
ATOM 6333 C CA . ARG B 1 283 ? 1.812 9.883 10.828 1 83.19 283 ARG B CA 1
ATOM 6334 C C . ARG B 1 283 ? 1.532 9.453 9.391 1 83.19 283 ARG B C 1
ATOM 6336 O O . ARG B 1 283 ? 2.326 8.727 8.789 1 83.19 283 ARG B O 1
ATOM 6343 N N . SER B 1 284 ? 0.499 9.969 8.797 1 78 284 SER B N 1
ATOM 6344 C CA . SER B 1 284 ? 0.159 9.617 7.426 1 78 284 SER B CA 1
ATOM 6345 C C . SER B 1 284 ? 0.935 10.469 6.426 1 78 284 SER B C 1
ATOM 6347 O O . SER B 1 284 ? 1.036 10.109 5.25 1 78 284 SER B O 1
ATOM 6349 N N . VAL B 1 285 ? 1.412 11.711 6.734 1 70.56 285 VAL B N 1
ATOM 6350 C CA . VAL B 1 285 ? 2.021 12.68 5.824 1 70.56 285 VAL B CA 1
ATOM 6351 C C . VAL B 1 285 ? 3.281 12.078 5.203 1 70.56 285 VAL B C 1
ATOM 6353 O O . VAL B 1 285 ? 3.551 12.281 4.016 1 70.56 285 VAL B O 1
ATOM 6356 N N . HIS B 1 286 ? 4.43 11.586 5.68 1 58.47 286 HIS B N 1
ATOM 6357 C CA . HIS B 1 286 ? 5.734 11.312 5.09 1 58.47 286 HIS B CA 1
ATOM 6358 C C . HIS B 1 286 ? 5.77 9.93 4.449 1 58.47 286 HIS B C 1
ATOM 6360 O O . HIS B 1 286 ? 6.68 9.617 3.678 1 58.47 286 HIS B O 1
ATOM 6366 N N . VAL B 1 287 ? 5.172 8.969 4.922 1 51.75 287 VAL B N 1
ATOM 6367 C CA . VAL B 1 287 ? 5.48 7.68 4.309 1 51.75 287 VAL B CA 1
ATOM 6368 C C . VAL B 1 287 ? 5.082 7.703 2.834 1 51.75 287 VAL B C 1
ATOM 6370 O O . VAL B 1 287 ? 5.324 6.738 2.105 1 51.75 287 VAL B O 1
ATOM 6373 N N . SER B 1 288 ? 4.465 8.844 2.371 1 52.22 288 SER B N 1
ATOM 6374 C CA . SER B 1 288 ? 3.842 9.047 1.065 1 52.22 288 SER B CA 1
ATOM 6375 C C . SER B 1 288 ? 4.879 8.992 -0.053 1 52.22 288 SER B C 1
ATOM 6377 O O . SER B 1 288 ? 4.586 8.516 -1.153 1 52.22 288 SER B O 1
ATOM 6379 N N . ASP B 1 289 ? 6.215 9.227 0.342 1 59.81 289 ASP B N 1
ATOM 6380 C CA . ASP B 1 289 ? 7.105 9.383 -0.805 1 59.81 289 ASP B CA 1
ATOM 6381 C C . ASP B 1 289 ? 7.57 8.031 -1.327 1 59.81 289 ASP B C 1
ATOM 6383 O O . ASP B 1 289 ? 7.895 7.891 -2.51 1 59.81 289 ASP B O 1
ATOM 6387 N N . ALA B 1 290 ? 7.57 7.062 -0.38 1 64.94 290 ALA B N 1
ATOM 6388 C CA . ALA B 1 290 ? 8.164 5.812 -0.851 1 64.94 290 ALA B CA 1
ATOM 6389 C C . ALA B 1 290 ? 7.09 4.746 -1.064 1 64.94 290 ALA B C 1
ATOM 6391 O O . ALA B 1 290 ? 7.332 3.742 -1.738 1 64.94 290 ALA B O 1
ATOM 6392 N N . MET B 1 291 ? 5.855 5.09 -0.629 1 69.25 291 MET B N 1
ATOM 6393 C CA . MET B 1 291 ? 4.82 4.062 -0.553 1 69.25 291 MET B CA 1
ATOM 6394 C C . MET B 1 291 ? 4.449 3.562 -1.944 1 69.25 291 MET B C 1
ATOM 6396 O O . MET B 1 291 ? 4.359 2.354 -2.17 1 69.25 291 MET B O 1
ATOM 6400 N N . PRO B 1 292 ? 4.293 4.523 -2.799 1 68.31 292 PRO B N 1
ATOM 6401 C CA . PRO B 1 292 ? 3.934 4.004 -4.121 1 68.31 292 PRO B CA 1
ATOM 6402 C C . PRO B 1 292 ? 5.039 3.152 -4.742 1 68.31 292 PRO B C 1
ATOM 6404 O O . PRO B 1 292 ? 4.75 2.16 -5.418 1 68.31 292 PRO B O 1
ATOM 6407 N N . PHE B 1 293 ? 6.25 3.449 -4.367 1 71.75 293 PHE B N 1
ATOM 6408 C CA . PHE B 1 293 ? 7.379 2.715 -4.93 1 71.75 293 PHE B CA 1
ATOM 6409 C C . PHE B 1 293 ? 7.535 1.359 -4.25 1 71.75 293 PHE B C 1
ATOM 6411 O O . PHE B 1 293 ? 7.801 0.355 -4.914 1 71.75 293 PHE B O 1
ATOM 6418 N N . ILE B 1 294 ? 7.344 1.389 -3.014 1 73.94 294 ILE B N 1
ATOM 6419 C CA . ILE B 1 294 ? 7.426 0.139 -2.266 1 73.94 294 ILE B CA 1
ATOM 6420 C C . ILE B 1 294 ? 6.297 -0.795 -2.695 1 73.94 294 ILE B C 1
ATOM 6422 O O . ILE B 1 294 ? 6.523 -1.985 -2.93 1 73.94 294 ILE B O 1
ATOM 6426 N N . SER B 1 295 ? 5.07 -0.238 -2.814 1 72.69 295 SER B N 1
ATOM 6427 C CA . SER B 1 295 ? 3.91 -1.029 -3.217 1 72.69 295 SER B CA 1
ATOM 6428 C C . SER B 1 295 ? 4.082 -1.583 -4.629 1 72.69 295 SER B C 1
ATOM 6430 O O . SER B 1 295 ? 3.762 -2.744 -4.887 1 72.69 295 SER B O 1
ATOM 6432 N N . ASN B 1 296 ? 4.621 -0.802 -5.5 1 71.31 296 ASN B N 1
ATOM 6433 C CA . ASN B 1 296 ? 4.852 -1.236 -6.875 1 71.31 296 ASN B CA 1
ATOM 6434 C C . ASN B 1 296 ? 5.918 -2.324 -6.949 1 71.31 296 ASN B C 1
ATOM 6436 O O . ASN B 1 296 ? 5.777 -3.285 -7.707 1 71.31 296 ASN B O 1
ATOM 6440 N N . ALA B 1 297 ? 6.941 -2.074 -6.207 1 69.94 297 ALA B N 1
ATOM 6441 C CA . ALA B 1 297 ? 8.008 -3.074 -6.188 1 69.94 297 ALA B CA 1
ATOM 6442 C C . ALA B 1 297 ? 7.5 -4.406 -5.645 1 69.94 297 ALA B C 1
ATOM 6444 O O . ALA B 1 297 ? 7.879 -5.473 -6.137 1 69.94 297 ALA B O 1
ATOM 6445 N N . TYR B 1 298 ? 6.773 -4.34 -4.711 1 72.31 298 TYR B N 1
ATOM 6446 C CA . TYR B 1 298 ? 6.172 -5.535 -4.129 1 72.31 298 TYR B CA 1
ATOM 6447 C C . TYR B 1 298 ? 5.27 -6.238 -5.137 1 72.31 298 TYR B C 1
ATOM 6449 O O . TYR B 1 298 ? 5.336 -7.457 -5.289 1 72.31 298 TYR B O 1
ATOM 6457 N N . ARG B 1 299 ? 4.496 -5.492 -5.863 1 69.12 299 ARG B N 1
ATOM 6458 C CA . ARG B 1 299 ? 3.59 -6.023 -6.875 1 69.12 299 ARG B CA 1
ATOM 6459 C C . ARG B 1 299 ? 4.363 -6.672 -8.016 1 69.12 299 ARG B C 1
ATOM 6461 O O . ARG B 1 299 ? 3.971 -7.723 -8.523 1 69.12 299 ARG B O 1
ATOM 6468 N N . GLU B 1 300 ? 5.289 -5.973 -8.391 1 67.44 300 GLU B N 1
ATOM 6469 C CA . GLU B 1 300 ? 6.105 -6.508 -9.477 1 67.44 300 GLU B CA 1
ATOM 6470 C C . GLU B 1 300 ? 6.723 -7.852 -9.094 1 67.44 300 GLU B C 1
ATOM 6472 O O . GLU B 1 300 ? 6.789 -8.766 -9.922 1 67.44 300 GLU B O 1
ATOM 6477 N N . SER B 1 301 ? 7.152 -7.898 -7.938 1 66.19 301 SER B N 1
ATOM 6478 C CA . SER B 1 301 ? 7.727 -9.148 -7.449 1 66.19 301 SER B CA 1
ATOM 6479 C C . SER B 1 301 ? 6.68 -10.258 -7.406 1 66.19 301 SER B C 1
ATOM 6481 O O . SER B 1 301 ? 6.961 -11.398 -7.773 1 66.19 301 SER B O 1
ATOM 6483 N N . GLU B 1 302 ? 5.516 -9.938 -7.059 1 67.81 302 GLU B N 1
ATOM 6484 C CA . GLU B 1 302 ? 4.422 -10.898 -6.992 1 67.81 302 GLU B CA 1
ATOM 6485 C C . GLU B 1 302 ? 3.971 -11.32 -8.391 1 67.81 302 GLU B C 1
ATOM 6487 O O . GLU B 1 302 ? 3.662 -12.492 -8.625 1 67.81 302 GLU B O 1
ATOM 6492 N N . ARG B 1 303 ? 3.84 -10.383 -9.227 1 68.56 303 ARG B N 1
ATOM 6493 C CA . ARG B 1 303 ? 3.459 -10.664 -10.609 1 68.56 303 ARG B CA 1
ATOM 6494 C C . ARG B 1 303 ? 4.473 -11.586 -11.281 1 68.56 303 ARG B C 1
ATOM 6496 O O . ARG B 1 303 ? 4.094 -12.508 -12.008 1 68.56 303 ARG B O 1
ATOM 6503 N N . ASN B 1 304 ? 5.711 -11.453 -11.102 1 67.69 304 ASN B N 1
ATOM 6504 C CA . ASN B 1 304 ? 6.75 -12.305 -11.664 1 67.69 304 ASN B CA 1
ATOM 6505 C C . ASN B 1 304 ? 6.633 -13.742 -11.172 1 67.69 304 ASN B C 1
ATOM 6507 O O . ASN B 1 304 ? 6.805 -14.688 -11.938 1 67.69 304 ASN B O 1
ATOM 6511 N N . SER B 1 305 ? 6.285 -13.797 -10.031 1 71.5 305 SER B N 1
ATOM 6512 C CA . SER B 1 305 ? 6.102 -15.125 -9.469 1 71.5 305 SER B CA 1
ATOM 6513 C C . SER B 1 305 ? 4.898 -15.828 -10.086 1 71.5 305 SER B C 1
ATOM 6515 O O . SER B 1 305 ? 4.953 -17.031 -10.383 1 71.5 305 SER B O 1
ATOM 6517 N N . THR B 1 306 ? 3.852 -15.055 -10.297 1 73.69 306 THR B N 1
ATOM 6518 C CA . THR B 1 306 ? 2.645 -15.617 -10.891 1 73.69 306 THR B CA 1
ATOM 6519 C C . THR B 1 306 ? 2.885 -15.992 -12.352 1 73.69 306 THR B C 1
ATOM 6521 O O . THR B 1 306 ? 2.426 -17.031 -12.812 1 73.69 306 THR B O 1
ATOM 6524 N N . VAL B 1 307 ? 3.57 -15.188 -13.047 1 70.69 307 VAL B N 1
ATOM 6525 C CA . VAL B 1 307 ? 3.896 -15.469 -14.438 1 70.69 307 VAL B CA 1
ATOM 6526 C C . VAL B 1 307 ? 4.758 -16.719 -14.523 1 70.69 307 VAL B C 1
ATOM 6528 O O . VAL B 1 307 ? 4.535 -17.578 -15.383 1 70.69 307 VAL B O 1
ATOM 6531 N N . LEU B 1 308 ? 5.66 -16.859 -13.656 1 74.06 308 LEU B N 1
ATOM 6532 C CA . LEU B 1 308 ? 6.516 -18.047 -13.625 1 74.06 308 LEU B CA 1
ATOM 6533 C C . LEU B 1 308 ? 5.695 -19.297 -13.344 1 74.06 308 LEU B C 1
ATOM 6535 O O . LEU B 1 308 ? 5.898 -20.328 -13.984 1 74.06 308 LEU B O 1
ATOM 6539 N N . LEU B 1 309 ? 4.809 -19.078 -12.445 1 79.06 309 LEU B N 1
ATOM 6540 C CA . LEU B 1 309 ? 3.953 -20.219 -12.117 1 79.06 309 LEU B CA 1
ATOM 6541 C C . LEU B 1 309 ? 3.084 -20.609 -13.305 1 79.06 309 LEU B C 1
ATOM 6543 O O . LEU B 1 309 ? 2.895 -21.797 -13.578 1 79.06 309 LEU B O 1
ATOM 6547 N N . CYS B 1 310 ? 2.645 -19.703 -14 1 76.88 310 CYS B N 1
ATOM 6548 C CA . CYS B 1 310 ? 1.838 -19.953 -15.188 1 76.88 310 CYS B CA 1
ATOM 6549 C C . CYS B 1 310 ? 2.662 -20.641 -16.266 1 76.88 310 CYS B C 1
ATOM 6551 O O . CYS B 1 310 ? 2.178 -21.562 -16.938 1 76.88 310 CYS B O 1
ATOM 6553 N N . ILE B 1 311 ? 3.902 -20.281 -16.406 1 77.44 311 ILE B N 1
ATOM 6554 C CA . ILE B 1 311 ? 4.797 -20.891 -17.391 1 77.44 311 ILE B CA 1
ATOM 6555 C C . ILE B 1 311 ? 5.047 -22.344 -17.016 1 77.44 311 ILE B C 1
ATOM 6557 O O . ILE B 1 311 ? 4.988 -23.234 -17.875 1 77.44 311 ILE B O 1
ATOM 6561 N N . ILE B 1 312 ? 5.219 -22.578 -15.789 1 80.69 312 ILE B N 1
ATOM 6562 C CA . ILE B 1 312 ? 5.453 -23.938 -15.305 1 80.69 312 ILE B CA 1
ATOM 6563 C C . ILE B 1 312 ? 4.227 -24.812 -15.578 1 80.69 312 ILE B C 1
ATOM 6565 O O . ILE B 1 312 ? 4.352 -25.938 -16.062 1 80.69 312 ILE B O 1
ATOM 6569 N N . ILE B 1 313 ? 3.094 -24.281 -15.352 1 81.62 313 ILE B N 1
ATOM 6570 C CA . ILE B 1 313 ? 1.847 -25 -15.602 1 81.62 313 ILE B CA 1
ATOM 6571 C C . ILE B 1 313 ? 1.714 -25.297 -17.094 1 81.62 313 ILE B C 1
ATOM 6573 O O . ILE B 1 313 ? 1.353 -26.406 -17.484 1 81.62 313 ILE B O 1
ATOM 6577 N N . GLY B 1 314 ? 2.021 -24.297 -17.922 1 80.31 314 GLY B N 1
ATOM 6578 C CA . GLY B 1 314 ? 1.994 -24.5 -19.375 1 80.31 314 GLY B CA 1
ATOM 6579 C C . GLY B 1 314 ? 2.932 -25.594 -19.844 1 80.31 314 GLY B C 1
ATOM 6580 O O . GLY B 1 314 ? 2.537 -26.469 -20.625 1 80.31 314 GLY B O 1
ATOM 6581 N N . CYS B 1 315 ? 4.121 -25.609 -19.266 1 81.06 315 CYS B N 1
ATOM 6582 C CA . CYS B 1 315 ? 5.113 -26.625 -19.609 1 81.06 315 CYS B CA 1
ATOM 6583 C C . CYS B 1 315 ? 4.641 -28.016 -19.188 1 81.06 315 CYS B C 1
ATOM 6585 O O . CYS B 1 315 ? 4.789 -28.984 -19.922 1 81.06 315 CYS B O 1
ATOM 6587 N N . MET B 1 316 ? 4.023 -28.078 -18.094 1 84.5 316 MET B N 1
ATOM 6588 C CA . MET B 1 316 ? 3.527 -29.359 -17.562 1 84.5 316 MET B CA 1
ATOM 6589 C C . MET B 1 316 ? 2.396 -29.891 -18.438 1 84.5 316 MET B C 1
ATOM 6591 O O . MET B 1 316 ? 2.307 -31.094 -18.656 1 84.5 316 MET B O 1
ATOM 6595 N N . ILE B 1 317 ? 1.582 -29 -18.891 1 83.75 317 ILE B N 1
ATOM 6596 C CA . ILE B 1 317 ? 0.484 -29.391 -19.766 1 83.75 317 ILE B CA 1
ATOM 6597 C C . ILE B 1 317 ? 1.041 -29.953 -21.078 1 83.75 317 ILE B C 1
ATOM 6599 O O . ILE B 1 317 ? 0.571 -30.969 -21.578 1 83.75 317 ILE B O 1
ATOM 6603 N N . VAL B 1 318 ? 2.047 -29.312 -21.609 1 83.19 318 VAL B N 1
ATOM 6604 C CA . VAL B 1 318 ? 2.684 -29.766 -22.844 1 83.19 318 VAL B CA 1
ATOM 6605 C C . VAL B 1 318 ? 3.293 -31.156 -22.625 1 83.19 318 VAL B C 1
ATOM 6607 O O . VAL B 1 318 ? 3.141 -32.031 -23.469 1 83.19 318 VAL B O 1
ATOM 6610 N N . ILE B 1 319 ? 3.91 -31.328 -21.516 1 84.69 319 ILE B N 1
ATOM 6611 C CA . ILE B 1 319 ? 4.52 -32.625 -21.188 1 84.69 319 ILE B CA 1
ATOM 6612 C C . ILE B 1 319 ? 3.438 -33.688 -21.047 1 84.69 319 ILE B C 1
ATOM 6614 O O . ILE B 1 319 ? 3.598 -34.812 -21.547 1 84.69 319 ILE B O 1
ATOM 6618 N N . LEU B 1 320 ? 2.34 -33.375 -20.453 1 84.44 320 LEU B N 1
ATOM 6619 C CA . LEU B 1 320 ? 1.228 -34.281 -20.297 1 84.44 320 LEU B CA 1
ATOM 6620 C C . LEU B 1 320 ? 0.665 -34.719 -21.641 1 84.44 320 LEU B C 1
ATOM 6622 O O . LEU B 1 320 ? 0.342 -35.875 -21.859 1 84.44 320 LEU B O 1
ATOM 6626 N N . ILE B 1 321 ? 0.569 -33.75 -22.5 1 82.94 321 ILE B N 1
ATOM 6627 C CA . ILE B 1 321 ? 0.072 -34.031 -23.844 1 82.94 321 ILE B CA 1
ATOM 6628 C C . ILE B 1 321 ? 1.053 -34.938 -24.562 1 82.94 321 ILE B C 1
ATOM 6630 O O . ILE B 1 321 ? 0.646 -35.938 -25.188 1 82.94 321 ILE B O 1
ATOM 6634 N N . LEU B 1 322 ? 2.312 -34.75 -24.453 1 83.19 322 LEU B N 1
ATOM 6635 C CA . LEU B 1 322 ? 3.357 -35.531 -25.094 1 83.19 322 LEU B CA 1
ATOM 6636 C C . LEU B 1 322 ? 3.338 -36.969 -24.578 1 83.19 322 LEU B C 1
ATOM 6638 O O . LEU B 1 322 ? 3.418 -37.906 -25.359 1 83.19 322 LEU B O 1
ATOM 6642 N N . VAL B 1 323 ? 3.189 -37.094 -23.281 1 82.75 323 VAL B N 1
ATOM 6643 C CA . VAL B 1 323 ? 3.133 -38.406 -22.672 1 82.75 323 VAL B CA 1
ATOM 6644 C C . VAL B 1 323 ? 1.868 -39.125 -23.125 1 82.75 323 VAL B C 1
ATOM 6646 O O . VAL B 1 323 ? 1.895 -40.344 -23.391 1 82.75 323 VAL B O 1
ATOM 6649 N N . GLY B 1 324 ? 0.831 -38.375 -23.25 1 81 324 GLY B N 1
ATOM 6650 C CA . GLY B 1 324 ? -0.41 -38.969 -23.766 1 81 324 GLY B CA 1
ATOM 6651 C C . GLY B 1 324 ? -0.293 -39.5 -25.172 1 81 324 GLY B C 1
ATOM 6652 O O . GLY B 1 324 ? -0.746 -40.594 -25.469 1 81 324 GLY B O 1
ATOM 6653 N N . VAL B 1 325 ? 0.298 -38.844 -26 1 82.5 325 VAL B N 1
ATOM 6654 C CA . VAL B 1 325 ? 0.49 -39.219 -27.391 1 82.5 325 VAL B CA 1
ATOM 6655 C C . VAL B 1 325 ? 1.387 -40.469 -27.469 1 82.5 325 VAL B C 1
ATOM 6657 O O . VAL B 1 325 ? 1.107 -41.406 -28.219 1 82.5 325 VAL B O 1
ATOM 6660 N N . LEU B 1 326 ? 2.418 -40.531 -26.625 1 82.56 326 LEU B N 1
ATOM 6661 C CA . LEU B 1 326 ? 3.32 -41.656 -26.594 1 82.56 326 LEU B CA 1
ATOM 6662 C C . LEU B 1 326 ? 2.596 -42.906 -26.109 1 82.56 326 LEU B C 1
ATOM 6664 O O . LEU B 1 326 ? 2.811 -44 -26.641 1 82.56 326 LEU B O 1
ATOM 6668 N N . PHE B 1 327 ? 1.684 -42.625 -25.203 1 80.94 327 PHE B N 1
ATOM 6669 C CA . PHE B 1 327 ? 0.886 -43.719 -24.672 1 80.94 327 PHE B CA 1
ATOM 6670 C C . PHE B 1 327 ? -0.051 -44.281 -25.734 1 80.94 327 PHE B C 1
ATOM 6672 O O . PHE B 1 327 ? -0.219 -45.5 -25.844 1 80.94 327 PHE B O 1
ATOM 6679 N N . TYR B 1 328 ? -0.619 -43.438 -26.422 1 81.31 328 TYR B N 1
ATOM 6680 C CA . TYR B 1 328 ? -1.543 -43.844 -27.469 1 81.31 328 TYR B CA 1
ATOM 6681 C C . TYR B 1 328 ? -0.82 -44.625 -28.562 1 81.31 328 TYR B C 1
ATOM 6683 O O . TYR B 1 328 ? -1.312 -45.656 -29.016 1 81.31 328 TYR B O 1
ATOM 6691 N N . ARG B 1 329 ? 0.33 -44.281 -28.938 1 83.31 329 ARG B N 1
ATOM 6692 C CA . ARG B 1 329 ? 1.123 -44.969 -29.953 1 83.31 329 ARG B CA 1
ATOM 6693 C C . ARG B 1 329 ? 1.558 -46.344 -29.469 1 83.31 329 ARG B C 1
ATOM 6695 O O . ARG B 1 329 ? 1.495 -47.312 -30.219 1 83.31 329 ARG B O 1
ATOM 6702 N N . ARG B 1 330 ? 1.835 -46.375 -28.219 1 82.38 330 ARG B N 1
ATOM 6703 C CA . ARG B 1 330 ? 2.32 -47.656 -27.688 1 82.38 330 ARG B CA 1
ATOM 6704 C C . ARG B 1 330 ? 1.18 -48.656 -27.531 1 82.38 330 ARG B C 1
ATOM 6706 O O . ARG B 1 330 ? 1.378 -49.844 -27.703 1 82.38 330 ARG B O 1
ATOM 6713 N N . ALA B 1 331 ? 0.083 -48.125 -27.25 1 79.19 331 ALA B N 1
ATOM 6714 C CA . ALA B 1 331 ? -1.083 -49 -27.141 1 79.19 331 ALA B CA 1
ATOM 6715 C C . ALA B 1 331 ? -1.433 -49.625 -28.484 1 79.19 331 ALA B C 1
ATOM 6717 O O . ALA B 1 331 ? -1.798 -50.781 -28.562 1 79.19 331 ALA B O 1
ATOM 6718 N N . ARG B 1 332 ? -1.225 -49 -29.5 1 80.44 332 ARG B N 1
ATOM 6719 C CA . ARG B 1 332 ? -1.484 -49.5 -30.844 1 80.44 332 ARG B CA 1
ATOM 6720 C C . ARG B 1 332 ? -0.473 -50.562 -31.219 1 80.44 332 ARG B C 1
ATOM 6722 O O . ARG B 1 332 ? -0.838 -51.594 -31.812 1 80.44 332 ARG B O 1
ATOM 6729 N N . GLU B 1 333 ? 0.731 -50.406 -30.828 1 79.75 333 GLU B N 1
ATOM 6730 C CA . GLU B 1 333 ? 1.783 -51.375 -31.109 1 79.75 333 GLU B CA 1
ATOM 6731 C C . GLU B 1 333 ? 1.538 -52.688 -30.375 1 79.75 333 GLU B C 1
ATOM 6733 O O . GLU B 1 333 ? 1.758 -53.75 -30.922 1 79.75 333 GLU B O 1
ATOM 6738 N N . ARG B 1 334 ? 1.068 -52.656 -29.281 1 79.25 334 ARG B N 1
ATOM 6739 C CA . ARG B 1 334 ? 0.781 -53.844 -28.484 1 79.25 334 ARG B CA 1
ATOM 6740 C C . ARG B 1 334 ? -0.33 -54.656 -29.125 1 79.25 334 ARG B C 1
ATOM 6742 O O . ARG B 1 334 ? -0.27 -55.906 -29.125 1 79.25 334 ARG B O 1
ATOM 6749 N N . ALA B 1 335 ? -1.283 -54.031 -29.609 1 79.56 335 ALA B N 1
ATOM 6750 C CA . ALA B 1 335 ? -2.396 -54.719 -30.25 1 79.56 335 ALA B CA 1
ATOM 6751 C C . ALA B 1 335 ? -1.933 -55.469 -31.484 1 79.56 335 ALA B C 1
ATOM 6753 O O . ALA B 1 335 ? -2.342 -56.625 -31.719 1 79.56 335 ALA B O 1
ATOM 6754 N N . GLU B 1 336 ? -1.054 -54.938 -32.156 1 81 336 GLU B N 1
ATOM 6755 C CA . GLU B 1 336 ? -0.515 -55.562 -33.375 1 81 336 GLU B CA 1
ATOM 6756 C C . GLU B 1 336 ? 0.328 -56.781 -33 1 81 336 GLU B C 1
ATOM 6758 O O . GLU B 1 336 ? 0.248 -57.812 -33.688 1 81 336 GLU B O 1
ATOM 6763 N N . LEU B 1 337 ? 1.031 -56.688 -31.938 1 81.19 337 LEU B N 1
ATOM 6764 C CA . LEU B 1 337 ? 1.893 -57.781 -31.516 1 81.19 337 LEU B CA 1
ATOM 6765 C C . LEU B 1 337 ? 1.063 -58.969 -31.016 1 81.19 337 LEU B C 1
ATOM 6767 O O . LEU B 1 337 ? 1.404 -60.125 -31.281 1 81.19 337 LEU B O 1
ATOM 6771 N N . ALA B 1 338 ? 0.026 -58.75 -30.438 1 81.31 338 ALA B N 1
ATOM 6772 C CA . ALA B 1 338 ? -0.862 -59.781 -29.922 1 81.31 338 ALA B CA 1
ATOM 6773 C C . ALA B 1 338 ? -1.54 -60.531 -31.078 1 81.31 338 ALA B C 1
ATOM 6775 O O . ALA B 1 338 ? -1.65 -61.75 -31.031 1 81.31 338 ALA B O 1
ATOM 6776 N N . ASP B 1 339 ? -1.93 -59.781 -32.031 1 79.69 339 ASP B N 1
ATOM 6777 C CA . ASP B 1 339 ? -2.559 -60.406 -33.219 1 79.69 339 ASP B CA 1
ATOM 6778 C C . ASP B 1 339 ? -1.589 -61.312 -33.938 1 79.69 339 ASP B C 1
ATOM 6780 O O . ASP B 1 339 ? -1.963 -62.438 -34.344 1 79.69 339 ASP B O 1
ATOM 6784 N N . ALA B 1 340 ? -0.377 -60.938 -34.062 1 80.44 340 ALA B N 1
ATOM 6785 C CA . ALA B 1 340 ? 0.641 -61.719 -34.75 1 80.44 340 ALA B CA 1
ATOM 6786 C C . ALA B 1 340 ? 0.925 -63 -33.969 1 80.44 340 ALA B C 1
ATOM 6788 O O . ALA B 1 340 ? 1.101 -64.062 -34.562 1 80.44 340 ALA B O 1
ATOM 6789 N N . LYS B 1 341 ? 0.905 -63 -32.719 1 80.62 341 LYS B N 1
ATOM 6790 C CA . LYS B 1 341 ? 1.115 -64.125 -31.875 1 80.62 341 LYS B CA 1
ATOM 6791 C C . LYS B 1 341 ? 0.004 -65.188 -32.062 1 80.62 341 LYS B C 1
ATOM 6793 O O . LYS B 1 341 ? 0.271 -66.375 -32.156 1 80.62 341 LYS B O 1
ATOM 6798 N N . ASP B 1 342 ? -1.183 -64.625 -32.125 1 79.12 342 ASP B N 1
ATOM 6799 C CA . ASP B 1 342 ? -2.336 -65.5 -32.281 1 79.12 342 ASP B CA 1
ATOM 6800 C C . ASP B 1 342 ? -2.303 -66.25 -33.625 1 79.12 342 ASP B C 1
ATOM 6802 O O . ASP B 1 342 ? -2.615 -67.438 -33.719 1 79.12 342 ASP B O 1
ATOM 6806 N N . GLU B 1 343 ? -1.955 -65.562 -34.625 1 77.94 343 GLU B N 1
ATOM 6807 C CA . GLU B 1 343 ? -1.861 -66.125 -35.969 1 77.94 343 GLU B CA 1
ATOM 6808 C C . GLU B 1 343 ? -0.801 -67.188 -36 1 77.94 343 GLU B C 1
ATOM 6810 O O . GLU B 1 343 ? -1.025 -68.25 -36.594 1 77.94 343 GLU B O 1
ATOM 6815 N N . LEU B 1 344 ? 0.296 -67 -35.375 1 76.56 344 LEU B N 1
ATOM 6816 C CA . LEU B 1 344 ? 1.384 -68 -35.375 1 76.56 344 LEU B CA 1
ATOM 6817 C C . LEU B 1 344 ? 0.982 -69.25 -34.594 1 76.56 344 LEU B C 1
ATOM 6819 O O . LEU B 1 344 ? 1.317 -70.312 -35 1 76.56 344 LEU B O 1
ATOM 6823 N N . ALA B 1 345 ? 0.262 -69 -33.562 1 77.75 345 ALA B N 1
ATOM 6824 C CA . ALA B 1 345 ? -0.208 -70.125 -32.75 1 77.75 345 ALA B CA 1
ATOM 6825 C C . ALA B 1 345 ? -1.172 -71 -33.531 1 77.75 345 ALA B C 1
ATOM 6827 O O . ALA B 1 345 ? -1.1 -72.25 -33.469 1 77.75 345 ALA B O 1
ATOM 6828 N N . ARG B 1 346 ? -2.021 -70.5 -34.344 1 74.44 346 ARG B N 1
ATOM 6829 C CA . ARG B 1 346 ? -2.967 -71.25 -35.156 1 74.44 346 ARG B CA 1
ATOM 6830 C C . ARG B 1 346 ? -2.24 -72.062 -36.219 1 74.44 346 ARG B C 1
ATOM 6832 O O . ARG B 1 346 ? -2.561 -73.25 -36.469 1 74.44 346 ARG B O 1
ATOM 6839 N N . ALA B 1 347 ? -1.329 -71.375 -36.844 1 73 347 ALA B N 1
ATOM 6840 C CA . ALA B 1 347 ? -0.544 -72.062 -37.875 1 73 347 ALA B CA 1
ATOM 6841 C C . ALA B 1 347 ? 0.189 -73.25 -37.281 1 73 347 ALA B C 1
ATOM 6843 O O . ALA B 1 347 ? 0.254 -74.312 -37.938 1 73 347 ALA B O 1
ATOM 6844 N N . ASN B 1 348 ? 0.68 -73.125 -36.062 1 74.19 348 ASN B N 1
ATOM 6845 C CA . ASN B 1 348 ? 1.396 -74.188 -35.375 1 74.19 348 ASN B CA 1
ATOM 6846 C C . ASN B 1 348 ? 0.477 -75.375 -35.062 1 74.19 348 ASN B C 1
ATOM 6848 O O . ASN B 1 348 ? 0.868 -76.5 -35.25 1 74.19 348 ASN B O 1
ATOM 6852 N N . ALA B 1 349 ? -0.722 -75.125 -34.688 1 74.12 349 ALA B N 1
ATOM 6853 C CA . ALA B 1 349 ? -1.7 -76.188 -34.344 1 74.12 349 ALA B CA 1
ATOM 6854 C C . ALA B 1 349 ? -2.088 -76.938 -35.594 1 74.12 349 ALA B C 1
ATOM 6856 O O . ALA B 1 349 ? -2.225 -78.188 -35.531 1 74.12 349 ALA B O 1
ATOM 6857 N N . THR B 1 350 ? -2.285 -76.312 -36.719 1 71.62 350 THR B N 1
ATOM 6858 C CA . THR B 1 350 ? -2.643 -76.938 -37.969 1 71.62 350 THR B CA 1
ATOM 6859 C C . THR B 1 350 ? -1.544 -77.938 -38.406 1 71.62 350 THR B C 1
ATOM 6861 O O . THR B 1 350 ? -1.825 -79.062 -38.812 1 71.62 350 THR B O 1
ATOM 6864 N N . LYS B 1 351 ? -0.379 -77.562 -38.281 1 72.94 351 LYS B N 1
ATOM 6865 C CA . LYS B 1 351 ? 0.752 -78.375 -38.719 1 72.94 351 LYS B CA 1
ATOM 6866 C C . LYS B 1 351 ? 0.893 -79.625 -37.875 1 72.94 351 LYS B C 1
ATOM 6868 O O . LYS B 1 351 ? 1.27 -80.688 -38.375 1 72.94 351 LYS B O 1
ATOM 6873 N N . GLU B 1 352 ? 0.502 -79.562 -36.625 1 72.56 352 GLU B N 1
ATOM 6874 C CA . GLU B 1 352 ? 0.538 -80.688 -35.75 1 72.56 352 GLU B CA 1
ATOM 6875 C C . GLU B 1 352 ? -0.464 -81.75 -36.188 1 72.56 352 GLU B C 1
ATOM 6877 O O . GLU B 1 352 ? -0.153 -82.938 -36.156 1 72.56 352 GLU B O 1
ATOM 6882 N N . VAL B 1 353 ? -1.61 -81.375 -36.531 1 70.56 353 VAL B N 1
ATOM 6883 C CA . VAL B 1 353 ? -2.648 -82.312 -36.969 1 70.56 353 VAL B CA 1
ATOM 6884 C C . VAL B 1 353 ? -2.189 -83.062 -38.25 1 70.56 353 VAL B C 1
ATOM 6886 O O . VAL B 1 353 ? -2.385 -84.25 -38.375 1 70.56 353 VAL B O 1
ATOM 6889 N N . TYR B 1 354 ? -1.481 -82.312 -38.969 1 69.38 354 TYR B N 1
ATOM 6890 C CA . TYR B 1 354 ? -1.151 -82.938 -40.25 1 69.38 354 TYR B CA 1
ATOM 6891 C C . TYR B 1 354 ? 0.097 -83.812 -40.156 1 69.38 354 TYR B C 1
ATOM 6893 O O . TYR B 1 354 ? 0.274 -84.75 -40.938 1 69.38 354 TYR B O 1
ATOM 6901 N N . LEU B 1 355 ? 0.903 -83.562 -39.156 1 73 355 LEU B N 1
ATOM 6902 C CA . LEU B 1 355 ? 1.961 -84.5 -38.844 1 73 355 LEU B CA 1
ATOM 6903 C C . LEU B 1 355 ? 1.383 -85.875 -38.562 1 73 355 LEU B C 1
ATOM 6905 O O . LEU B 1 355 ? 1.92 -86.875 -39.031 1 73 355 LEU B O 1
ATOM 6909 N N . GLY B 1 356 ? 0.277 -85.938 -37.906 1 70.31 356 GLY B N 1
ATOM 6910 C CA . GLY B 1 356 ? -0.412 -87.188 -37.594 1 70.31 356 GLY B CA 1
ATOM 6911 C C . GLY B 1 356 ? -0.949 -87.875 -38.844 1 70.31 356 GLY B C 1
ATOM 6912 O O . GLY B 1 356 ? -0.848 -89.062 -39 1 70.31 356 GLY B O 1
ATOM 6913 N N . ARG B 1 357 ? -1.406 -87.188 -39.75 1 68.44 357 ARG B N 1
ATOM 6914 C CA . ARG B 1 357 ? -1.964 -87.688 -41 1 68.44 357 ARG B CA 1
ATOM 6915 C C . ARG B 1 357 ? -0.871 -88.312 -41.875 1 68.44 357 ARG B C 1
ATOM 6917 O O . ARG B 1 357 ? -1.066 -89.375 -42.469 1 68.44 357 ARG B O 1
ATOM 6924 N N . PHE B 1 358 ? 0.256 -87.625 -41.906 1 72 358 PHE B N 1
ATOM 6925 C CA . PHE B 1 358 ? 1.373 -88.188 -42.688 1 72 358 PHE B CA 1
ATOM 6926 C C . PHE B 1 358 ? 1.881 -89.5 -42.094 1 72 358 PHE B C 1
ATOM 6928 O O . PHE B 1 358 ? 2.207 -90.438 -42.844 1 72 358 PHE B O 1
ATOM 6935 N N . LEU B 1 359 ? 1.855 -89.562 -40.844 1 71.88 359 LEU B N 1
ATOM 6936 C CA . LEU B 1 359 ? 2.244 -90.812 -40.156 1 71.88 359 LEU B CA 1
ATOM 6937 C C . LEU B 1 359 ? 1.264 -91.938 -40.469 1 71.88 359 LEU B C 1
ATOM 6939 O O . LEU B 1 359 ? 1.673 -93.062 -40.688 1 71.88 359 LEU B O 1
ATOM 6943 N N . SER B 1 360 ? 0.053 -91.562 -40.531 1 70.5 360 SER B N 1
ATOM 6944 C CA . SER B 1 360 ? -0.976 -92.562 -40.875 1 70.5 360 SER B CA 1
ATOM 6945 C C . SER B 1 360 ? -0.791 -93.062 -42.281 1 70.5 360 SER B C 1
ATOM 6947 O O . SER B 1 360 ? -0.993 -94.25 -42.531 1 70.5 360 SER B O 1
ATOM 6949 N N . LEU B 1 361 ? -0.35 -92.25 -43.156 1 70.88 361 LEU B N 1
ATOM 6950 C CA . LEU B 1 361 ? -0.083 -92.625 -44.531 1 70.88 361 LEU B CA 1
ATOM 6951 C C . LEU B 1 361 ? 1.098 -93.562 -44.594 1 70.88 361 LEU B C 1
ATOM 6953 O O . LEU B 1 361 ? 1.055 -94.562 -45.344 1 70.88 361 LEU B O 1
ATOM 6957 N N . CYS B 1 362 ? 2.1 -93.25 -43.875 1 69.25 362 CYS B N 1
ATOM 6958 C CA . CYS B 1 362 ? 3.252 -94.125 -43.781 1 69.25 362 CYS B CA 1
ATOM 6959 C C . CYS B 1 362 ? 2.842 -95.5 -43.281 1 69.25 362 CYS B C 1
ATOM 6961 O O . CYS B 1 362 ? 3.318 -96.562 -43.812 1 69.25 362 CYS B O 1
ATOM 6963 N N . TYR B 1 363 ? 1.85 -95.5 -42.438 1 67.69 363 TYR B N 1
ATOM 6964 C CA . TYR B 1 363 ? 1.313 -96.75 -41.875 1 67.69 363 TYR B CA 1
ATOM 6965 C C . TYR B 1 363 ? 0.635 -97.562 -42.969 1 67.69 363 TYR B C 1
ATOM 6967 O O . TYR B 1 363 ? 0.833 -98.812 -43.062 1 67.69 363 TYR B O 1
ATOM 6975 N N . ILE B 1 364 ? -0.096 -97 -43.688 1 70.88 364 ILE B N 1
ATOM 6976 C CA . ILE B 1 364 ? -0.861 -97.688 -44.719 1 70.88 364 ILE B CA 1
ATOM 6977 C C . ILE B 1 364 ? 0.092 -98.438 -45.656 1 70.88 364 ILE B C 1
ATOM 6979 O O . ILE B 1 364 ? -0.112 -99.562 -46 1 70.88 364 ILE B O 1
ATOM 6983 N N . TYR B 1 365 ? 1.184 -97.812 -45.938 1 69.06 365 TYR B N 1
ATOM 6984 C CA . TYR B 1 365 ? 2.131 -98.375 -46.875 1 69.06 365 TYR B CA 1
ATOM 6985 C C . TYR B 1 365 ? 2.906 -99.562 -46.219 1 69.06 365 TYR B C 1
ATOM 6987 O O . TYR B 1 365 ? 3.15 -100.562 -46.844 1 69.06 365 TYR B O 1
ATOM 6995 N N . MET B 1 366 ? 3.211 -99.312 -45.031 1 71.19 366 MET B N 1
ATOM 6996 C CA . MET B 1 366 ? 3.906 -100.375 -44.281 1 71.19 366 MET B CA 1
ATOM 6997 C C . MET B 1 366 ? 3.037 -101.625 -44.156 1 71.19 366 MET B C 1
ATOM 6999 O O . MET B 1 366 ? 3.512 -102.75 -44.344 1 71.19 366 MET B O 1
ATOM 7003 N N . ASP B 1 367 ? 1.828 -101.375 -43.875 1 72.44 367 ASP B N 1
ATOM 7004 C CA . ASP B 1 367 ? 0.855 -102.438 -43.688 1 72.44 367 ASP B CA 1
ATOM 7005 C C . ASP B 1 367 ? 0.623 -103.188 -45 1 72.44 367 ASP B C 1
ATOM 7007 O O . ASP B 1 367 ? 0.571 -104.438 -45.031 1 72.44 367 ASP B O 1
ATOM 7011 N N . LYS B 1 368 ? 0.59 -102.5 -45.969 1 73.19 368 LYS B N 1
ATOM 7012 C CA . LYS B 1 368 ? 0.349 -103.125 -47.281 1 73.19 368 LYS B CA 1
ATOM 7013 C C . LYS B 1 368 ? 1.56 -103.938 -47.75 1 73.19 368 LYS B C 1
ATOM 7015 O O . LYS B 1 368 ? 1.409 -105 -48.375 1 73.19 368 LYS B O 1
ATOM 7020 N N . MET B 1 369 ? 2.682 -103.5 -47.469 1 74.19 369 MET B N 1
ATOM 7021 C CA . MET B 1 369 ? 3.902 -104.25 -47.75 1 74.19 369 MET B CA 1
ATOM 7022 C C . MET B 1 369 ? 3.908 -105.562 -47.031 1 74.19 369 MET B C 1
ATOM 7024 O O . MET B 1 369 ? 4.227 -106.625 -47.625 1 74.19 369 MET B O 1
ATOM 7028 N N . GLN B 1 370 ? 3.434 -105.5 -45.812 1 73.56 370 GLN B N 1
ATOM 7029 C CA . GLN B 1 370 ? 3.355 -106.75 -45.031 1 73.56 370 GLN B CA 1
ATOM 7030 C C . GLN B 1 370 ? 2.307 -107.688 -45.594 1 73.56 370 GLN B C 1
ATOM 7032 O O . GLN B 1 370 ? 2.527 -108.938 -45.656 1 73.56 370 GLN B O 1
ATOM 7037 N N . ASP B 1 371 ? 1.314 -107 -46.062 1 76.69 371 ASP B N 1
ATOM 7038 C CA . ASP B 1 371 ? 0.241 -107.812 -46.656 1 76.69 371 ASP B CA 1
ATOM 7039 C C . ASP B 1 371 ? 0.702 -108.5 -47.938 1 76.69 371 ASP B C 1
ATOM 7041 O O . ASP B 1 371 ? 0.381 -109.688 -48.188 1 76.69 371 ASP B O 1
ATOM 7045 N N . VAL B 1 372 ? 1.431 -107.812 -48.688 1 76.12 372 VAL B N 1
ATOM 7046 C CA . VAL B 1 372 ? 1.951 -108.375 -49.906 1 76.12 372 VAL B CA 1
ATOM 7047 C C . VAL B 1 372 ? 2.875 -109.562 -49.625 1 76.12 372 VAL B C 1
ATOM 7049 O O . VAL B 1 372 ? 2.795 -110.562 -50.281 1 76.12 372 VAL B O 1
ATOM 7052 N N . CYS B 1 373 ? 3.666 -109.375 -48.594 1 76.31 373 CYS B N 1
ATOM 7053 C CA . CYS B 1 373 ? 4.574 -110.438 -48.219 1 76.31 373 CYS B CA 1
ATOM 7054 C C . CYS B 1 373 ? 3.797 -111.625 -47.75 1 76.31 373 CYS B C 1
ATOM 7056 O O . CYS B 1 373 ? 4.145 -112.812 -48.094 1 76.31 373 CYS B O 1
ATOM 7058 N N . LYS B 1 374 ? 2.738 -111.438 -47.125 1 80.56 374 LYS B N 1
ATOM 7059 C CA . LYS B 1 374 ? 1.906 -112.562 -46.625 1 80.56 374 LYS B CA 1
ATOM 7060 C C . LYS B 1 374 ? 1.199 -113.25 -47.781 1 80.56 374 LYS B C 1
ATOM 7062 O O . LYS B 1 374 ? 1.142 -114.5 -47.812 1 80.56 374 LYS B O 1
ATOM 7067 N N . VAL B 1 375 ? 0.747 -112.5 -48.625 1 81.69 375 VAL B N 1
ATOM 7068 C CA . VAL B 1 375 ? 0.039 -113 -49.781 1 81.69 375 VAL B CA 1
ATOM 7069 C C . VAL B 1 375 ? 1.009 -113.812 -50.625 1 81.69 375 VAL B C 1
ATOM 7071 O O . VAL B 1 375 ? 0.683 -114.938 -51.094 1 81.69 375 VAL B O 1
ATOM 7074 N N . VAL B 1 376 ? 2.184 -113.312 -50.75 1 83.81 376 VAL B N 1
ATOM 7075 C CA . VAL B 1 376 ? 3.211 -114 -51.531 1 83.81 376 VAL B CA 1
ATOM 7076 C C . VAL B 1 376 ? 3.588 -115.312 -50.875 1 83.81 376 VAL B C 1
ATOM 7078 O O . VAL B 1 376 ? 3.637 -116.375 -51.531 1 83.81 376 VAL B O 1
ATOM 7081 N N . SER B 1 377 ? 3.709 -115.312 -49.594 1 82.44 377 SER B N 1
ATOM 7082 C CA . SER B 1 377 ? 4.078 -116.5 -48.844 1 82.44 377 SER B CA 1
ATOM 7083 C C . SER B 1 377 ? 2.975 -117.562 -48.906 1 82.44 377 SER B C 1
ATOM 7085 O O . SER B 1 377 ? 3.248 -118.75 -49.094 1 82.44 377 SER B O 1
ATOM 7087 N N . ARG B 1 378 ? 1.794 -117.062 -48.812 1 85.75 378 ARG B N 1
ATOM 7088 C CA . ARG B 1 378 ? 0.643 -118 -48.812 1 85.75 378 ARG B CA 1
ATOM 7089 C C . ARG B 1 378 ? 0.452 -118.625 -50.188 1 85.75 378 ARG B C 1
ATOM 7091 O O . ARG B 1 378 ? 0.208 -119.812 -50.281 1 85.75 378 ARG B O 1
ATOM 7098 N N . LYS B 1 379 ? 0.611 -117.938 -51.125 1 87.06 379 LYS B N 1
ATOM 7099 C CA . LYS B 1 379 ? 0.399 -118.438 -52.5 1 87.06 379 LYS B CA 1
ATOM 7100 C C . LYS B 1 379 ? 1.541 -119.312 -52.938 1 87.06 379 LYS B C 1
ATOM 7102 O O . LYS B 1 379 ? 1.33 -120.312 -53.688 1 87.06 379 LYS B O 1
ATOM 7107 N N . LEU B 1 380 ? 2.674 -119.062 -52.469 1 86 380 LEU B N 1
ATOM 7108 C CA . LEU B 1 380 ? 3.809 -119.938 -52.75 1 86 380 LEU B CA 1
ATOM 7109 C C . LEU B 1 380 ? 3.645 -121.312 -52.031 1 86 380 LEU B C 1
ATOM 7111 O O . LEU B 1 380 ? 3.916 -122.375 -52.625 1 86 380 LEU B O 1
ATOM 7115 N N . ALA B 1 381 ? 3.162 -121.188 -50.844 1 84.19 381 ALA B N 1
ATOM 7116 C CA . ALA B 1 381 ? 2.932 -122.438 -50.062 1 84.19 381 ALA B CA 1
ATOM 7117 C C . ALA B 1 381 ? 1.831 -123.25 -50.688 1 84.19 381 ALA B C 1
ATOM 7119 O O . ALA B 1 381 ? 1.887 -124.5 -50.625 1 84.19 381 ALA B O 1
ATOM 7120 N N . ALA B 1 382 ? 0.913 -122.625 -51.312 1 87.75 382 ALA B N 1
ATOM 7121 C CA . ALA B 1 382 ? -0.22 -123.312 -51.938 1 87.75 382 ALA B CA 1
ATOM 7122 C C . ALA B 1 382 ? 0.109 -123.75 -53.344 1 87.75 382 ALA B C 1
ATOM 7124 O O . ALA B 1 382 ? -0.705 -124.375 -54 1 87.75 382 ALA B O 1
ATOM 7125 N N . GLY B 1 383 ? 1.266 -123.375 -53.875 1 82.94 383 GLY B N 1
ATOM 7126 C CA . GLY B 1 383 ? 1.7 -123.812 -55.188 1 82.94 383 GLY B CA 1
ATOM 7127 C C . GLY B 1 383 ? 1.064 -123 -56.312 1 82.94 383 GLY B C 1
ATOM 7128 O O . GLY B 1 383 ? 1.045 -123.375 -57.469 1 82.94 383 GLY B O 1
ATOM 7129 N N . GLN B 1 384 ? 0.467 -121.938 -56.031 1 87.75 384 GLN B N 1
ATOM 7130 C CA . GLN B 1 384 ? -0.211 -121.125 -57 1 87.75 384 GLN B CA 1
ATOM 7131 C C . GLN B 1 384 ? 0.749 -120.062 -57.625 1 87.75 384 GLN B C 1
ATOM 7133 O O . GLN B 1 384 ? 0.49 -118.875 -57.562 1 87.75 384 GLN B O 1
ATOM 7138 N N . THR B 1 385 ? 1.78 -120.438 -58.094 1 83.5 385 THR B N 1
ATOM 7139 C CA . THR B 1 385 ? 2.854 -119.562 -58.594 1 83.5 385 THR B CA 1
ATOM 7140 C C . THR B 1 385 ? 2.408 -118.812 -59.844 1 83.5 385 THR B C 1
ATOM 7142 O O . THR B 1 385 ? 2.801 -117.688 -60.062 1 83.5 385 THR B O 1
ATOM 7145 N N . GLU B 1 386 ? 1.503 -119.375 -60.656 1 81.5 386 GLU B N 1
ATOM 7146 C CA . GLU B 1 386 ? 1.047 -118.75 -61.875 1 81.5 386 GLU B CA 1
ATOM 7147 C C . GLU B 1 386 ? 0.13 -117.562 -61.562 1 81.5 386 GLU B C 1
ATOM 7149 O O . GLU B 1 386 ? 0.231 -116.5 -62.188 1 81.5 386 GLU B O 1
ATOM 7154 N N . GLU B 1 387 ? -0.698 -117.75 -60.656 1 84.12 387 GLU B N 1
ATOM 7155 C CA . GLU B 1 387 ? -1.589 -116.625 -60.25 1 84.12 387 GLU B CA 1
ATOM 7156 C C . GLU B 1 387 ? -0.808 -115.5 -59.594 1 84.12 387 GLU B C 1
ATOM 7158 O O . GLU B 1 387 ? -1.124 -114.312 -59.844 1 84.12 387 GLU B O 1
ATOM 7163 N N . LEU B 1 388 ? 0.14 -115.875 -58.844 1 86.19 388 LEU B N 1
ATOM 7164 C CA . LEU B 1 388 ? 0.996 -114.875 -58.219 1 86.19 388 LEU B CA 1
ATOM 7165 C C . LEU B 1 388 ? 1.763 -114.062 -59.281 1 86.19 388 LEU B C 1
ATOM 7167 O O . LEU B 1 388 ? 1.895 -112.875 -59.156 1 86.19 388 LEU B O 1
ATOM 7171 N N . TYR B 1 389 ? 2.164 -114.75 -60.25 1 81.75 389 TYR B N 1
ATOM 7172 C CA . TYR B 1 389 ? 2.898 -114.062 -61.344 1 81.75 389 TYR B CA 1
ATOM 7173 C C . TYR B 1 389 ? 2.006 -113.125 -62.094 1 81.75 389 TYR B C 1
ATOM 7175 O O . TYR B 1 389 ? 2.426 -112 -62.406 1 81.75 389 TYR B O 1
ATOM 7183 N N . HIS B 1 390 ? 0.79 -113.438 -62.281 1 82.44 390 HIS B N 1
ATOM 7184 C CA . HIS B 1 390 ? -0.146 -112.562 -62.969 1 82.44 390 HIS B CA 1
ATOM 7185 C C . HIS B 1 390 ? -0.484 -111.312 -62.125 1 82.44 390 HIS B C 1
ATOM 7187 O O . HIS B 1 390 ? -0.598 -110.188 -62.656 1 82.44 390 HIS B O 1
ATOM 7193 N N . MET B 1 391 ? -0.536 -111.562 -60.875 1 80.06 391 MET B N 1
ATOM 7194 C CA . MET B 1 391 ? -0.854 -110.438 -59.969 1 80.06 391 MET B CA 1
ATOM 7195 C C . MET B 1 391 ? 0.284 -109.438 -59.906 1 80.06 391 MET B C 1
ATOM 7197 O O . MET B 1 391 ? 0.043 -108.25 -59.781 1 80.06 391 MET B O 1
ATOM 7201 N N . MET B 1 392 ? 1.461 -110 -59.875 1 78.06 392 MET B N 1
ATOM 7202 C CA . MET B 1 392 ? 2.633 -109.125 -59.75 1 78.06 392 MET B CA 1
ATOM 7203 C C . MET B 1 392 ? 2.914 -108.438 -61.094 1 78.06 392 MET B C 1
ATOM 7205 O O . MET B 1 392 ? 3.377 -107.312 -61.094 1 78.06 392 MET B O 1
ATOM 7209 N N . ARG B 1 393 ? 2.545 -109.062 -62.125 1 75.06 393 ARG B N 1
ATOM 7210 C CA . ARG B 1 393 ? 2.842 -108.562 -63.438 1 75.06 393 ARG B CA 1
ATOM 7211 C C . ARG B 1 393 ? 1.85 -107.438 -63.812 1 75.06 393 ARG B C 1
ATOM 7213 O O . ARG B 1 393 ? 2.203 -106.5 -64.5 1 75.06 393 ARG B O 1
ATOM 7220 N N . THR B 1 394 ? 0.616 -107.5 -63.406 1 72.81 394 THR B N 1
ATOM 7221 C CA . THR B 1 394 ? -0.396 -106.562 -63.812 1 72.81 394 THR B CA 1
ATOM 7222 C C . THR B 1 394 ? -0.196 -105.25 -63.094 1 72.81 394 THR B C 1
ATOM 7224 O O . THR B 1 394 ? -0.693 -104.188 -63.531 1 72.81 394 THR B O 1
ATOM 7227 N N . GLY B 1 395 ? 0.582 -105.188 -62.062 1 70.5 395 GLY B N 1
ATOM 7228 C CA . GLY B 1 395 ? 0.91 -103.938 -61.375 1 70.5 395 GLY B CA 1
ATOM 7229 C C . GLY B 1 395 ? -0.292 -103.312 -60.719 1 70.5 395 GLY B C 1
ATOM 7230 O O . GLY B 1 395 ? -0.236 -102.125 -60.344 1 70.5 395 GLY B O 1
ATOM 7231 N N . LYS B 1 396 ? -1.354 -103.938 -60.625 1 70.19 396 LYS B N 1
ATOM 7232 C CA . LYS B 1 396 ? -2.6 -103.375 -60.094 1 70.19 396 LYS B CA 1
ATOM 7233 C C . LYS B 1 396 ? -2.473 -103 -58.625 1 70.19 396 LYS B C 1
ATOM 7235 O O . LYS B 1 396 ? -2.982 -101.938 -58.219 1 70.19 396 LYS B O 1
ATOM 7240 N N . LEU B 1 397 ? -1.82 -103.75 -57.938 1 69.5 397 LEU B N 1
ATOM 7241 C CA . LEU B 1 397 ? -1.635 -103.5 -56.5 1 69.5 397 LEU B CA 1
ATOM 7242 C C . LEU B 1 397 ? -0.82 -102.188 -56.312 1 69.5 397 LEU B C 1
ATOM 7244 O O . LEU B 1 397 ? -1.133 -101.438 -55.406 1 69.5 397 LEU B O 1
ATOM 7248 N N . GLU B 1 398 ? 0.054 -102 -57.156 1 72 398 GLU B N 1
ATOM 7249 C CA . GLU B 1 398 ? 0.903 -100.812 -57.062 1 72 398 GLU B CA 1
ATOM 7250 C C . GLU B 1 398 ? 0.133 -99.562 -57.438 1 72 398 GLU B C 1
ATOM 7252 O O . GLU B 1 398 ? 0.288 -98.5 -56.812 1 72 398 GLU B O 1
ATOM 7257 N N . ASP B 1 399 ? -0.675 -99.688 -58.406 1 73.56 399 ASP B N 1
ATOM 7258 C CA . ASP B 1 399 ? -1.397 -98.562 -58.938 1 73.56 399 ASP B CA 1
ATOM 7259 C C . ASP B 1 399 ? -2.463 -98.062 -57.938 1 73.56 399 ASP B C 1
ATOM 7261 O O . ASP B 1 399 ? -2.648 -96.875 -57.75 1 73.56 399 ASP B O 1
ATOM 7265 N N . GLU B 1 400 ? -3.076 -98.938 -57.344 1 74.38 400 GLU B N 1
ATOM 7266 C CA . GLU B 1 400 ? -4.109 -98.625 -56.375 1 74.38 400 GLU B CA 1
ATOM 7267 C C . GLU B 1 400 ? -3.508 -97.938 -55.125 1 74.38 400 GLU B C 1
ATOM 7269 O O . GLU B 1 400 ? -4.086 -97 -54.594 1 74.38 400 GLU B O 1
ATOM 7274 N N . GLN B 1 401 ? -2.416 -98.312 -54.844 1 71.25 401 GLN B N 1
ATOM 7275 C CA . GLN B 1 401 ? -1.754 -97.75 -53.656 1 71.25 401 GLN B CA 1
ATOM 7276 C C . GLN B 1 401 ? -1.223 -96.375 -53.938 1 71.25 401 GLN B C 1
ATOM 7278 O O . GLN B 1 401 ? -1.291 -95.5 -53.062 1 71.25 401 GLN B O 1
ATOM 7283 N N . LYS B 1 402 ? -0.864 -96.25 -55.031 1 75.06 402 LYS B N 1
ATOM 7284 C CA . LYS B 1 402 ? -0.338 -94.938 -55.438 1 75.06 402 LYS B CA 1
ATOM 7285 C C . LYS B 1 402 ? -1.445 -93.938 -55.469 1 75.06 402 LYS B C 1
ATOM 7287 O O . LYS B 1 402 ? -1.248 -92.75 -55.031 1 75.06 402 LYS B O 1
ATOM 7292 N N . GLU B 1 403 ? -2.504 -94.375 -55.938 1 77.69 403 GLU B N 1
ATOM 7293 C CA . GLU B 1 403 ? -3.627 -93.438 -56 1 77.69 403 GLU B CA 1
ATOM 7294 C C . GLU B 1 403 ? -4.102 -93 -54.625 1 77.69 403 GLU B C 1
ATOM 7296 O O . GLU B 1 403 ? -4.457 -91.875 -54.375 1 77.69 403 GLU B O 1
ATOM 7301 N N . LEU B 1 404 ? -4.047 -94 -53.812 1 75.31 404 LEU B N 1
ATOM 7302 C CA . LEU B 1 404 ? -4.434 -93.688 -52.438 1 75.31 404 LEU B CA 1
ATOM 7303 C C . LEU B 1 404 ? -3.436 -92.75 -51.781 1 75.31 404 LEU B C 1
ATOM 7305 O O . LEU B 1 404 ? -3.826 -91.812 -51.062 1 75.31 404 LEU B O 1
ATOM 7309 N N . PHE B 1 405 ? -2.221 -92.938 -52.031 1 76.75 405 PHE B N 1
ATOM 7310 C CA . PHE B 1 405 ? -1.169 -92.062 -51.5 1 76.75 405 PHE B CA 1
ATOM 7311 C C . PHE B 1 405 ? -1.338 -90.625 -52.031 1 76.75 405 PHE B C 1
ATOM 7313 O O . PHE B 1 405 ? -1.263 -89.688 -51.25 1 76.75 405 PHE B O 1
ATOM 7320 N N . TYR B 1 406 ? -1.606 -90.562 -53.281 1 80.81 406 TYR B N 1
ATOM 7321 C CA . TYR B 1 406 ? -1.72 -89.25 -53.875 1 80.81 406 TYR B CA 1
ATOM 7322 C C . TYR B 1 406 ? -2.902 -88.5 -53.281 1 80.81 406 TYR B C 1
ATOM 7324 O O . TYR B 1 406 ? -2.797 -87.312 -53 1 80.81 406 TYR B O 1
ATOM 7332 N N . ARG B 1 407 ? -3.887 -89.188 -53.094 1 82.19 407 ARG B N 1
ATOM 7333 C CA . ARG B 1 407 ? -5.086 -88.5 -52.562 1 82.19 407 ARG B CA 1
ATOM 7334 C C . ARG B 1 407 ? -4.859 -88 -51.156 1 82.19 407 ARG B C 1
ATOM 7336 O O . ARG B 1 407 ? -5.191 -86.875 -50.844 1 82.19 407 ARG B O 1
ATOM 7343 N N . GLU B 1 408 ? -4.285 -88.812 -50.312 1 75.62 408 GLU B N 1
ATOM 7344 C CA . GLU B 1 408 ? -4.031 -88.438 -48.938 1 75.62 408 GLU B CA 1
ATOM 7345 C C . GLU B 1 408 ? -2.98 -87.312 -48.844 1 75.62 408 GLU B C 1
ATOM 7347 O O . GLU B 1 408 ? -3.092 -86.375 -48.031 1 75.62 408 GLU B O 1
ATOM 7352 N N . PHE B 1 409 ? -2.041 -87.5 -49.656 1 81.38 409 PHE B N 1
ATOM 7353 C CA . PHE B 1 409 ? -0.994 -86.438 -49.688 1 81.38 409 PHE B CA 1
ATOM 7354 C C . PHE B 1 409 ? -1.561 -85.125 -50.125 1 81.38 409 PHE B C 1
ATOM 7356 O O . PHE B 1 409 ? -1.286 -84.062 -49.469 1 81.38 409 PHE B O 1
ATOM 7363 N N . ASP B 1 410 ? -2.336 -85.125 -51.219 1 85.31 410 ASP B N 1
ATOM 7364 C CA . ASP B 1 410 ? -2.912 -83.875 -51.719 1 85.31 410 ASP B CA 1
ATOM 7365 C C . ASP B 1 410 ? -3.793 -83.25 -50.688 1 85.31 410 ASP B C 1
ATOM 7367 O O . ASP B 1 410 ? -3.678 -82 -50.438 1 85.31 410 ASP B O 1
ATOM 7371 N N . GLU B 1 411 ? -4.535 -84 -50.062 1 82.5 411 GLU B N 1
ATOM 7372 C CA . GLU B 1 411 ? -5.441 -83.438 -49.062 1 82.5 411 GLU B CA 1
ATOM 7373 C C . GLU B 1 411 ? -4.668 -82.875 -47.875 1 82.5 411 GLU B C 1
ATOM 7375 O O . GLU B 1 411 ? -4.953 -81.75 -47.438 1 82.5 411 GLU B O 1
ATOM 7380 N N . ALA B 1 412 ? -3.721 -83.562 -47.406 1 77.75 412 ALA B N 1
ATOM 7381 C CA . ALA B 1 412 ? -2.918 -83.125 -46.25 1 77.75 412 ALA B CA 1
ATOM 7382 C C . ALA B 1 412 ? -2.135 -81.875 -46.625 1 77.75 412 ALA B C 1
ATOM 7384 O O . ALA B 1 412 ? -2.115 -80.875 -45.844 1 77.75 412 ALA B O 1
ATOM 7385 N N . PHE B 1 413 ? -1.576 -81.875 -47.75 1 84.44 413 PHE B N 1
ATOM 7386 C CA . PHE B 1 413 ? -0.732 -80.75 -48.156 1 84.44 413 PHE B CA 1
ATOM 7387 C C . PHE B 1 413 ? -1.562 -79.5 -48.344 1 84.44 413 PHE B C 1
ATOM 7389 O O . PHE B 1 413 ? -1.178 -78.375 -47.875 1 84.44 413 PHE B O 1
ATOM 7396 N N . ILE B 1 414 ? -2.68 -79.562 -49 1 86.75 414 ILE B N 1
ATOM 7397 C CA . ILE B 1 414 ? -3.525 -78.438 -49.281 1 86.75 414 ILE B CA 1
ATOM 7398 C C . ILE B 1 414 ? -4.074 -77.875 -48 1 86.75 414 ILE B C 1
ATOM 7400 O O . ILE B 1 414 ? -4.211 -76.625 -47.844 1 86.75 414 ILE B O 1
ATOM 7404 N N . ASN B 1 415 ? -4.215 -78.625 -47.031 1 80.19 415 ASN B N 1
ATOM 7405 C CA . ASN B 1 415 ? -4.734 -78.188 -45.75 1 80.19 415 ASN B CA 1
ATOM 7406 C C . ASN B 1 415 ? -3.646 -77.5 -44.906 1 80.19 415 ASN B C 1
ATOM 7408 O O . ASN B 1 415 ? -3.924 -76.562 -44.156 1 80.19 415 ASN B O 1
ATOM 7412 N N . ILE B 1 416 ? -2.443 -78 -45.062 1 78.62 416 ILE B N 1
ATOM 7413 C CA . ILE B 1 416 ? -1.317 -77.438 -44.344 1 78.62 416 ILE B CA 1
ATOM 7414 C C . ILE B 1 416 ? -0.92 -76.062 -45 1 78.62 416 ILE B C 1
ATOM 7416 O O . ILE B 1 416 ? -0.58 -75.125 -44.312 1 78.62 416 ILE B O 1
ATOM 7420 N N . TYR B 1 417 ? -1.04 -76.125 -46.375 1 83.44 417 TYR B N 1
ATOM 7421 C CA . TYR B 1 417 ? -0.672 -74.938 -47.156 1 83.44 417 TYR B CA 1
ATOM 7422 C C . TYR B 1 417 ? -1.803 -74.5 -48.094 1 83.44 417 TYR B C 1
ATOM 7424 O O . TYR B 1 417 ? -1.711 -74.688 -49.312 1 83.44 417 TYR B O 1
ATOM 7432 N N . PRO B 1 418 ? -2.781 -73.812 -47.5 1 83.44 418 PRO B N 1
ATOM 7433 C CA . PRO B 1 418 ? -3.975 -73.5 -48.312 1 83.44 418 PRO B CA 1
ATOM 7434 C C . PRO B 1 418 ? -3.695 -72.5 -49.438 1 83.44 418 PRO B C 1
ATOM 7436 O O . PRO B 1 418 ? -4.406 -72.5 -50.438 1 83.44 418 PRO B O 1
ATOM 7439 N N . THR B 1 419 ? -2.77 -71.688 -49.312 1 87.25 419 THR B N 1
ATOM 7440 C CA . THR B 1 419 ? -2.504 -70.688 -50.344 1 87.25 419 THR B CA 1
ATOM 7441 C C . THR B 1 419 ? -1.397 -71.125 -51.281 1 87.25 419 THR B C 1
ATOM 7443 O O . THR B 1 419 ? -0.897 -70.375 -52.094 1 87.25 419 THR B O 1
ATOM 7446 N N . PHE B 1 420 ? -1.031 -72.375 -51.188 1 88.44 420 PHE B N 1
ATOM 7447 C CA . PHE B 1 420 ? 0.115 -72.812 -51.969 1 88.44 420 PHE B CA 1
ATOM 7448 C C . PHE B 1 420 ? -0.114 -72.688 -53.469 1 88.44 420 PHE B C 1
ATOM 7450 O O . PHE B 1 420 ? 0.741 -72.125 -54.156 1 88.44 420 PHE B O 1
ATOM 7457 N N . ILE B 1 421 ? -1.236 -73.125 -53.906 1 91.56 421 ILE B N 1
ATOM 7458 C CA . ILE B 1 421 ? -1.54 -73.125 -55.344 1 91.56 421 ILE B CA 1
ATOM 7459 C C . ILE B 1 421 ? -1.566 -71.688 -55.844 1 91.56 421 ILE B C 1
ATOM 7461 O O . ILE B 1 421 ? -0.99 -71.312 -56.875 1 91.56 421 ILE B O 1
ATOM 7465 N N . ARG B 1 422 ? -2.17 -70.812 -55.062 1 90.06 422 ARG B N 1
ATOM 7466 C CA . ARG B 1 422 ? -2.23 -69.375 -55.406 1 90.06 422 ARG B CA 1
ATOM 7467 C C . ARG B 1 422 ? -0.835 -68.75 -55.406 1 90.06 422 ARG B C 1
ATOM 7469 O O . ARG B 1 422 ? -0.504 -68 -56.312 1 90.06 422 ARG B O 1
ATOM 7476 N N . ASP B 1 423 ? -0.016 -69.062 -54.5 1 90.56 423 ASP B N 1
ATOM 7477 C CA . ASP B 1 423 ? 1.328 -68.5 -54.375 1 90.56 423 ASP B CA 1
ATOM 7478 C C . ASP B 1 423 ? 2.221 -68.938 -55.5 1 90.56 423 ASP B C 1
ATOM 7480 O O . ASP B 1 423 ? 3.029 -68.188 -56.031 1 90.56 423 ASP B O 1
ATOM 7484 N N . VAL B 1 424 ? 2.07 -70.188 -55.875 1 92.5 424 VAL B N 1
ATOM 7485 C CA . VAL B 1 424 ? 2.846 -70.688 -57 1 92.5 424 VAL B CA 1
ATOM 7486 C C . VAL B 1 424 ? 2.445 -70 -58.281 1 92.5 424 VAL B C 1
ATOM 7488 O O . VAL B 1 424 ? 3.307 -69.562 -59.062 1 92.5 424 VAL B O 1
ATOM 7491 N N . ASN B 1 425 ? 1.16 -69.875 -58.438 1 92.44 425 ASN B N 1
ATOM 7492 C CA . ASN B 1 425 ? 0.665 -69.188 -59.656 1 92.44 425 ASN B CA 1
ATOM 7493 C C . ASN B 1 425 ? 1.116 -67.75 -59.688 1 92.44 425 ASN B C 1
ATOM 7495 O O . ASN B 1 425 ? 1.302 -67.188 -60.781 1 92.44 425 ASN B O 1
ATOM 7499 N N . ALA B 1 426 ? 1.295 -67.188 -58.562 1 90.56 426 ALA B N 1
ATOM 7500 C CA . ALA B 1 426 ? 1.776 -65.812 -58.5 1 90.56 426 ALA B CA 1
ATOM 7501 C C . ALA B 1 426 ? 3.225 -65.688 -58.969 1 90.56 426 ALA B C 1
ATOM 7503 O O . ALA B 1 426 ? 3.678 -64.625 -59.375 1 90.56 426 ALA B O 1
ATOM 7504 N N . LEU B 1 427 ? 4 -66.75 -58.844 1 92.75 427 LEU B N 1
ATOM 7505 C CA . LEU B 1 427 ? 5.398 -66.812 -59.25 1 92.75 427 LEU B CA 1
ATOM 7506 C C . LEU B 1 427 ? 5.504 -67.062 -60.75 1 92.75 427 LEU B C 1
ATOM 7508 O O . LEU B 1 427 ? 6.586 -66.938 -61.344 1 92.75 427 LEU B O 1
ATOM 7512 N N . MET B 1 428 ? 4.43 -67.438 -61.438 1 92.88 428 MET B N 1
ATOM 7513 C CA . MET B 1 428 ? 4.43 -67.812 -62.844 1 92.88 428 MET B CA 1
ATOM 7514 C C . MET B 1 428 ? 4.234 -66.562 -63.719 1 92.88 428 MET B C 1
ATOM 7516 O O . MET B 1 428 ? 3.744 -65.562 -63.281 1 92.88 428 MET B O 1
ATOM 7520 N N . LYS B 1 429 ? 4.75 -66.75 -64.938 1 90.5 429 LYS B N 1
ATOM 7521 C CA . LYS B 1 429 ? 4.551 -65.688 -65.938 1 90.5 429 LYS B CA 1
ATOM 7522 C C . LYS B 1 429 ? 3.068 -65.438 -66.188 1 90.5 429 LYS B C 1
ATOM 7524 O O . LYS B 1 429 ? 2.248 -66.312 -66 1 90.5 429 LYS B O 1
ATOM 7529 N N . ASP B 1 430 ? 2.766 -64.188 -66.75 1 82.75 430 ASP B N 1
ATOM 7530 C CA . ASP B 1 430 ? 1.39 -63.75 -67 1 82.75 430 ASP B CA 1
ATOM 7531 C C . ASP B 1 430 ? 0.71 -64.688 -68 1 82.75 430 ASP B C 1
ATOM 7533 O O . ASP B 1 430 ? 1.3 -65.062 -69.062 1 82.75 430 ASP B O 1
ATOM 7537 N N . GLY B 1 431 ? -0.46 -65.312 -67.625 1 80.44 431 GLY B N 1
ATOM 7538 C CA . GLY B 1 431 ? -1.228 -66.188 -68.562 1 80.44 431 GLY B CA 1
ATOM 7539 C C . GLY B 1 431 ? -1.096 -67.688 -68.188 1 80.44 431 GLY B C 1
ATOM 7540 O O . GLY B 1 431 ? -1.889 -68.5 -68.688 1 80.44 431 GLY B O 1
ATOM 7541 N N . PHE B 1 432 ? -0.084 -68 -67.438 1 83.69 432 PHE B N 1
ATOM 7542 C CA . PHE B 1 432 ? 0.095 -69.438 -67.125 1 83.69 432 PHE B CA 1
ATOM 7543 C C . PHE B 1 432 ? -0.418 -69.75 -65.688 1 83.69 432 PHE B C 1
ATOM 7545 O O . PHE B 1 432 ? -0.115 -69 -64.75 1 83.69 432 PHE B O 1
ATOM 7552 N N . LYS B 1 433 ? -1.344 -70.688 -65.562 1 86.38 433 LYS B N 1
ATOM 7553 C CA . LYS B 1 433 ? -1.886 -71.125 -64.25 1 86.38 433 LYS B CA 1
ATOM 7554 C C . LYS B 1 433 ? -1.737 -72.625 -64.062 1 86.38 433 LYS B C 1
ATOM 7556 O O . LYS B 1 433 ? -2.008 -73.375 -65 1 86.38 433 LYS B O 1
ATOM 7561 N N . LEU B 1 434 ? -1.148 -72.938 -62.938 1 85 434 LEU B N 1
ATOM 7562 C CA . LEU B 1 434 ? -1.051 -74.312 -62.594 1 85 434 LEU B CA 1
ATOM 7563 C C . LEU B 1 434 ? -2.197 -74.75 -61.688 1 85 434 LEU B C 1
ATOM 7565 O O . LEU B 1 434 ? -2.332 -74.25 -60.562 1 85 434 LEU B O 1
ATOM 7569 N N . GLY B 1 435 ? -3.029 -75.688 -62.125 1 82.69 435 GLY B N 1
ATOM 7570 C CA . GLY B 1 435 ? -4.078 -76.25 -61.312 1 82.69 435 GLY B CA 1
ATOM 7571 C C . GLY B 1 435 ? -5.121 -75.25 -60.875 1 82.69 435 GLY B C 1
ATOM 7572 O O . GLY B 1 435 ? -5.02 -74.062 -61.156 1 82.69 435 GLY B O 1
ATOM 7573 N N . ASP B 1 436 ? -6.18 -75.75 -60.25 1 82.94 436 ASP B N 1
ATOM 7574 C CA . ASP B 1 436 ? -7.281 -75 -59.688 1 82.94 436 ASP B CA 1
ATOM 7575 C C . ASP B 1 436 ? -7.223 -74.938 -58.156 1 82.94 436 ASP B C 1
ATOM 7577 O O . ASP B 1 436 ? -7.098 -76 -57.531 1 82.94 436 ASP B O 1
ATOM 7581 N N . GLU B 1 437 ? -7.223 -73.812 -57.625 1 79.69 437 GLU B N 1
ATOM 7582 C CA . GLU B 1 437 ? -7.148 -73.562 -56.156 1 79.69 437 GLU B CA 1
ATOM 7583 C C . GLU B 1 437 ? -8.281 -74.312 -55.438 1 79.69 437 GLU B C 1
ATOM 7585 O O . GLU B 1 437 ? -8.125 -74.688 -54.312 1 79.69 437 GLU B O 1
ATOM 7590 N N . ASN B 1 438 ? -9.32 -74.562 -56.156 1 78.75 438 ASN B N 1
ATOM 7591 C CA . ASN B 1 438 ? -10.5 -75.125 -55.531 1 78.75 438 ASN B CA 1
ATOM 7592 C C . ASN B 1 438 ? -10.633 -76.625 -55.812 1 78.75 438 ASN B C 1
ATOM 7594 O O . ASN B 1 438 ? -11.609 -77.25 -55.406 1 78.75 438 ASN B O 1
ATOM 7598 N N . ALA B 1 439 ? -9.703 -77.25 -56.5 1 76.06 439 ALA B N 1
ATOM 7599 C CA . ALA B 1 439 ? -9.82 -78.625 -57 1 76.06 439 ALA B CA 1
ATOM 7600 C C . ALA B 1 439 ? -9.602 -79.625 -55.844 1 76.06 439 ALA B C 1
ATOM 7602 O O . ALA B 1 439 ? -10.055 -80.812 -55.938 1 76.06 439 ALA B O 1
ATOM 7603 N N . GLY B 1 440 ? -9.062 -79.188 -54.781 1 77.81 440 GLY B N 1
ATOM 7604 C CA . GLY B 1 440 ? -8.812 -80.125 -53.656 1 77.81 440 GLY B CA 1
ATOM 7605 C C . GLY B 1 440 ? -7.73 -81.125 -53.938 1 77.81 440 GLY B C 1
ATOM 7606 O O . GLY B 1 440 ? -7.488 -82 -53.125 1 77.81 440 GLY B O 1
ATOM 7607 N N . HIS B 1 441 ? -7.227 -81.188 -55.219 1 88 441 HIS B N 1
ATOM 7608 C CA . HIS B 1 441 ? -6.133 -82.062 -55.594 1 88 441 HIS B CA 1
ATOM 7609 C C . HIS B 1 441 ? -5.039 -81.312 -56.344 1 88 441 HIS B C 1
ATOM 7611 O O . HIS B 1 441 ? -5.277 -80.25 -56.875 1 88 441 HIS B O 1
ATOM 7617 N N . LEU B 1 442 ? -3.77 -81.938 -56.406 1 91.31 442 LEU B N 1
ATOM 7618 C CA . LEU B 1 442 ? -2.623 -81.312 -57.062 1 91.31 442 LEU B CA 1
ATOM 7619 C C . LEU B 1 442 ? -2.336 -82 -58.375 1 91.31 442 LEU B C 1
ATOM 7621 O O . LEU B 1 442 ? -2.477 -83.25 -58.5 1 91.31 442 LEU B O 1
ATOM 7625 N N . THR B 1 443 ? -2.17 -81.25 -59.406 1 89.94 443 THR B N 1
ATOM 7626 C CA . THR B 1 443 ? -1.659 -81.812 -60.656 1 89.94 443 THR B CA 1
ATOM 7627 C C . THR B 1 443 ? -0.262 -82.375 -60.469 1 89.94 443 THR B C 1
ATOM 7629 O O . THR B 1 443 ? 0.406 -82.062 -59.469 1 89.94 443 THR B O 1
ATOM 7632 N N . PRO B 1 444 ? 0.167 -83.25 -61.312 1 87.88 444 PRO B N 1
ATOM 7633 C CA . PRO B 1 444 ? 1.51 -83.812 -61.188 1 87.88 444 PRO B CA 1
ATOM 7634 C C . PRO B 1 444 ? 2.592 -82.75 -61.062 1 87.88 444 PRO B C 1
ATOM 7636 O O . PRO B 1 444 ? 3.521 -82.875 -60.25 1 87.88 444 PRO B O 1
ATOM 7639 N N . GLU B 1 445 ? 2.463 -81.562 -61.688 1 91.88 445 GLU B N 1
ATOM 7640 C CA . GLU B 1 445 ? 3.414 -80.438 -61.594 1 91.88 445 GLU B CA 1
ATOM 7641 C C . GLU B 1 445 ? 3.391 -79.812 -60.188 1 91.88 445 GLU B C 1
ATOM 7643 O O . GLU B 1 445 ? 4.441 -79.625 -59.594 1 91.88 445 GLU B O 1
ATOM 7648 N N . LEU B 1 446 ? 2.217 -79.688 -59.75 1 92.94 446 LEU B N 1
ATOM 7649 C CA . LEU B 1 446 ? 2.055 -79.062 -58.438 1 92.94 446 LEU B CA 1
ATOM 7650 C C . LEU B 1 446 ? 2.557 -80 -57.375 1 92.94 446 LEU B C 1
ATOM 7652 O O . LEU B 1 446 ? 3.107 -79.562 -56.344 1 92.94 446 LEU B O 1
ATOM 7656 N N . ARG B 1 447 ? 2.398 -81.312 -57.625 1 89.62 447 ARG B N 1
ATOM 7657 C CA . ARG B 1 447 ? 2.869 -82.312 -56.688 1 89.62 447 ARG B CA 1
ATOM 7658 C C . ARG B 1 447 ? 4.391 -82.312 -56.594 1 89.62 447 ARG B C 1
ATOM 7660 O O . ARG B 1 447 ? 4.953 -82.5 -55.5 1 89.62 447 ARG B O 1
ATOM 7667 N N . ILE B 1 448 ? 4.977 -82.188 -57.656 1 89.94 448 ILE B N 1
ATOM 7668 C CA . ILE B 1 448 ? 6.434 -82.062 -57.656 1 89.94 448 ILE B CA 1
ATOM 7669 C C . ILE B 1 448 ? 6.898 -80.875 -56.844 1 89.94 448 ILE B C 1
ATOM 7671 O O . ILE B 1 448 ? 7.797 -81 -56 1 89.94 448 ILE B O 1
ATOM 7675 N N . LEU B 1 449 ? 6.215 -79.812 -57.062 1 91.81 449 LEU B N 1
ATOM 7676 C CA . LEU B 1 449 ? 6.57 -78.562 -56.344 1 91.81 449 LEU B CA 1
ATOM 7677 C C . LEU B 1 449 ? 6.27 -78.75 -54.844 1 91.81 449 LEU B C 1
ATOM 7679 O O . LEU B 1 449 ? 7.012 -78.25 -54 1 91.81 449 LEU B O 1
ATOM 7683 N N . ALA B 1 450 ? 5.188 -79.375 -54.531 1 88.62 450 ALA B N 1
ATOM 7684 C CA . ALA B 1 450 ? 4.816 -79.625 -53.156 1 88.62 450 ALA B CA 1
ATOM 7685 C C . ALA B 1 450 ? 5.879 -80.5 -52.438 1 88.62 450 ALA B C 1
ATOM 7687 O O . ALA B 1 450 ? 6.223 -80.188 -51.281 1 88.62 450 ALA B O 1
ATOM 7688 N N . PHE B 1 451 ? 6.43 -81.5 -53.125 1 85 451 PHE B N 1
ATOM 7689 C CA . PHE B 1 451 ? 7.5 -82.312 -52.562 1 85 451 PHE B CA 1
ATOM 7690 C C . PHE B 1 451 ? 8.75 -81.5 -52.312 1 85 451 PHE B C 1
ATOM 7692 O O . PHE B 1 451 ? 9.375 -81.625 -51.25 1 85 451 PHE B O 1
ATOM 7699 N N . MET B 1 452 ? 9.023 -80.562 -53.156 1 84.56 452 MET B N 1
ATOM 7700 C CA . MET B 1 452 ? 10.172 -79.688 -53 1 84.56 452 MET B CA 1
ATOM 7701 C C . MET B 1 452 ? 9.984 -78.75 -51.781 1 84.56 452 MET B C 1
ATOM 7703 O O . MET B 1 452 ? 10.914 -78.5 -51.031 1 84.56 452 MET B O 1
ATOM 7707 N N . ARG B 1 453 ? 8.766 -78.312 -51.719 1 85.75 453 ARG B N 1
ATOM 7708 C CA . ARG B 1 453 ? 8.438 -77.375 -50.594 1 85.75 453 ARG B CA 1
ATOM 7709 C C . ARG B 1 453 ? 8.648 -78.125 -49.281 1 85.75 453 ARG B C 1
ATOM 7711 O O . ARG B 1 453 ? 9.039 -77.5 -48.281 1 85.75 453 ARG B O 1
ATOM 7718 N N . LEU B 1 454 ? 8.477 -79.375 -49.281 1 79.06 454 LEU B N 1
ATOM 7719 C CA . LEU B 1 454 ? 8.602 -80.125 -48.062 1 79.06 454 LEU B CA 1
ATOM 7720 C C . LEU B 1 454 ? 10.031 -80.625 -47.875 1 79.06 454 LEU B C 1
ATOM 7722 O O . LEU B 1 454 ? 10.32 -81.375 -46.906 1 79.06 454 LEU B O 1
ATOM 7726 N N . GLY B 1 455 ? 10.922 -80.25 -48.719 1 75.38 455 GLY B N 1
ATOM 7727 C CA . GLY B 1 455 ? 12.344 -80.562 -48.531 1 75.38 455 GLY B CA 1
ATOM 7728 C C . GLY B 1 455 ? 12.828 -81.75 -49.312 1 75.38 455 GLY B C 1
ATOM 7729 O O . GLY B 1 455 ? 13.977 -82.125 -49.156 1 75.38 455 GLY B O 1
ATOM 7730 N N . LEU B 1 456 ? 11.906 -82.25 -50.062 1 76.38 456 LEU B N 1
ATOM 7731 C CA . LEU B 1 456 ? 12.312 -83.375 -50.938 1 76.38 456 LEU B CA 1
ATOM 7732 C C . LEU B 1 456 ? 12.719 -82.812 -52.312 1 76.38 456 LEU B C 1
ATOM 7734 O O . LEU B 1 456 ? 11.891 -82.75 -53.219 1 76.38 456 LEU B O 1
ATOM 7738 N N . ASP B 1 457 ? 13.922 -82.5 -52.469 1 75.38 457 ASP B N 1
ATOM 7739 C CA . ASP B 1 457 ? 14.383 -81.812 -53.656 1 75.38 457 ASP B CA 1
ATOM 7740 C C . ASP B 1 457 ? 15.062 -82.812 -54.625 1 75.38 457 ASP B C 1
ATOM 7742 O O . ASP B 1 457 ? 15.367 -82.5 -55.75 1 75.38 457 ASP B O 1
ATOM 7746 N N . ASP B 1 458 ? 15.211 -84 -54.281 1 80.44 458 ASP B N 1
ATOM 7747 C CA . ASP B 1 458 ? 15.867 -85 -55.125 1 80.44 458 ASP B CA 1
ATOM 7748 C C . ASP B 1 458 ? 14.914 -85.5 -56.188 1 80.44 458 ASP B C 1
ATOM 7750 O O . ASP B 1 458 ? 13.914 -86.125 -55.875 1 80.44 458 ASP B O 1
ATOM 7754 N N . SER B 1 459 ? 15.234 -85.25 -57.406 1 82.81 459 SER B N 1
ATOM 7755 C CA . SER B 1 459 ? 14.367 -85.625 -58.531 1 82.81 459 SER B CA 1
ATOM 7756 C C . SER B 1 459 ? 14.18 -87.125 -58.625 1 82.81 459 SER B C 1
ATOM 7758 O O . SER B 1 459 ? 13.109 -87.625 -59 1 82.81 459 SER B O 1
ATOM 7760 N N . SER B 1 460 ? 15.195 -87.875 -58.312 1 81.44 460 SER B N 1
ATOM 7761 C CA . SER B 1 460 ? 15.094 -89.312 -58.344 1 81.44 460 SER B CA 1
ATOM 7762 C C . SER B 1 460 ? 14.07 -89.812 -57.344 1 81.44 460 SER B C 1
ATOM 7764 O O . SER B 1 460 ? 13.289 -90.75 -57.656 1 81.44 460 SER B O 1
ATOM 7766 N N . LYS B 1 461 ? 14 -89.188 -56.219 1 76.94 461 LYS B N 1
ATOM 7767 C CA . LYS B 1 461 ? 13.055 -89.562 -55.188 1 76.94 461 LYS B CA 1
ATOM 7768 C C . LYS B 1 461 ? 11.625 -89.188 -55.562 1 76.94 461 LYS B C 1
ATOM 7770 O O . LYS B 1 461 ? 10.703 -90 -55.438 1 76.94 461 LYS B O 1
ATOM 7775 N N . ILE B 1 462 ? 11.57 -88.062 -56.094 1 82.31 462 ILE B N 1
ATOM 7776 C CA . ILE B 1 462 ? 10.258 -87.562 -56.5 1 82.31 462 ILE B CA 1
ATOM 7777 C C . ILE B 1 462 ? 9.695 -88.438 -57.594 1 82.31 462 ILE B C 1
ATOM 7779 O O . ILE B 1 462 ? 8.516 -88.812 -57.594 1 82.31 462 ILE B O 1
ATOM 7783 N N . ALA B 1 463 ? 10.555 -88.75 -58.5 1 84.31 463 ALA B N 1
ATOM 7784 C CA . ALA B 1 463 ? 10.156 -89.625 -59.625 1 84.31 463 ALA B CA 1
ATOM 7785 C C . ALA B 1 463 ? 9.617 -90.938 -59.156 1 84.31 463 ALA B C 1
ATOM 7787 O O . ALA B 1 463 ? 8.602 -91.438 -59.656 1 84.31 463 ALA B O 1
ATOM 7788 N N . ARG B 1 464 ? 10.172 -91.375 -58.281 1 74.81 464 ARG B N 1
ATOM 7789 C CA . ARG B 1 464 ? 9.766 -92.688 -57.719 1 74.81 464 ARG B CA 1
ATOM 7790 C C . ARG B 1 464 ? 8.438 -92.562 -56.969 1 74.81 464 ARG B C 1
ATOM 7792 O O . ARG B 1 464 ? 7.578 -93.438 -57.094 1 74.81 464 ARG B O 1
ATOM 7799 N N . PHE B 1 465 ? 8.352 -91.438 -56.281 1 74.56 465 PHE B N 1
ATOM 7800 C CA . PHE B 1 465 ? 7.109 -91.188 -55.562 1 74.56 465 PHE B CA 1
ATOM 7801 C C . PHE B 1 465 ? 5.934 -91.062 -56.531 1 74.56 465 PHE B C 1
ATOM 7803 O O . PHE B 1 465 ? 4.836 -91.562 -56.25 1 74.56 465 PHE B O 1
ATOM 7810 N N . LEU B 1 466 ? 6.219 -90.5 -57.562 1 77.75 466 LEU B N 1
ATOM 7811 C CA . LEU B 1 466 ? 5.137 -90.188 -58.5 1 77.75 466 LEU B CA 1
ATOM 7812 C C . LEU B 1 466 ? 5.047 -91.188 -59.625 1 77.75 466 LEU B C 1
ATOM 7814 O O . LEU B 1 466 ? 4.191 -91.062 -60.5 1 77.75 466 LEU B O 1
ATOM 7818 N N . ASN B 1 467 ? 5.867 -92.125 -59.562 1 75.19 467 ASN B N 1
ATOM 7819 C CA . ASN B 1 467 ? 5.926 -93.125 -60.594 1 75.19 467 ASN B CA 1
ATOM 7820 C C . ASN B 1 467 ? 6.137 -92.5 -61.969 1 75.19 467 ASN B C 1
ATOM 7822 O O . ASN B 1 467 ? 5.41 -92.875 -62.938 1 75.19 467 ASN B O 1
ATOM 7826 N N . LEU B 1 468 ? 6.973 -91.625 -61.906 1 80.12 468 LEU B N 1
ATOM 7827 C CA . LEU B 1 468 ? 7.395 -91 -63.156 1 80.12 468 LEU B CA 1
ATOM 7828 C C . LEU B 1 468 ? 8.859 -91.312 -63.469 1 80.12 468 LEU B C 1
ATOM 7830 O O . LEU B 1 468 ? 9.594 -91.75 -62.562 1 80.12 468 LEU B O 1
ATOM 7834 N N . SER B 1 469 ? 9.219 -91.188 -64.625 1 85.19 469 SER B N 1
ATOM 7835 C CA . SER B 1 469 ? 10.641 -91.25 -64.938 1 85.19 469 SER B CA 1
ATOM 7836 C C . SER B 1 469 ? 11.383 -90 -64.5 1 85.19 469 SER B C 1
ATOM 7838 O O . SER B 1 469 ? 10.797 -88.938 -64.375 1 85.19 469 SER B O 1
ATOM 7840 N N . VAL B 1 470 ? 12.578 -90.25 -64.125 1 89.75 470 VAL B N 1
ATOM 7841 C CA . VAL B 1 470 ? 13.406 -89.125 -63.688 1 89.75 470 VAL B CA 1
ATOM 7842 C C . VAL B 1 470 ? 13.43 -88.062 -64.75 1 89.75 470 VAL B C 1
ATOM 7844 O O . VAL B 1 470 ? 13.398 -86.875 -64.438 1 89.75 470 VAL B O 1
ATOM 7847 N N . ASN B 1 471 ? 13.367 -88.5 -65.938 1 89.31 471 ASN B N 1
ATOM 7848 C CA . ASN B 1 471 ? 13.383 -87.5 -67.062 1 89.31 471 ASN B CA 1
ATOM 7849 C C . ASN B 1 471 ? 12.094 -86.688 -67.125 1 89.31 471 ASN B C 1
ATOM 7851 O O . ASN B 1 471 ? 12.117 -85.5 -67.438 1 89.31 471 ASN B O 1
ATOM 7855 N N . THR B 1 472 ? 11 -87.312 -66.812 1 89.94 472 THR B N 1
ATOM 7856 C CA . THR B 1 472 ? 9.719 -86.625 -66.812 1 89.94 472 THR B CA 1
ATOM 7857 C C . THR B 1 472 ? 9.68 -85.562 -65.688 1 89.94 472 THR B C 1
ATOM 7859 O O . THR B 1 472 ? 9.18 -84.5 -65.938 1 89.94 472 THR B O 1
ATOM 7862 N N . VAL B 1 473 ? 10.258 -85.938 -64.562 1 91.56 473 VAL B N 1
ATOM 7863 C CA . VAL B 1 473 ? 10.312 -85 -63.469 1 91.56 473 VAL B CA 1
ATOM 7864 C C . VAL B 1 473 ? 11.18 -83.812 -63.844 1 91.56 473 VAL B C 1
ATOM 7866 O O . VAL B 1 473 ? 10.805 -82.625 -63.594 1 91.56 473 VAL B O 1
ATOM 7869 N N . TYR B 1 474 ? 12.289 -84.125 -64.5 1 90.38 474 TYR B N 1
ATOM 7870 C CA . TYR B 1 474 ? 13.18 -83.062 -65 1 90.38 474 TYR B CA 1
ATOM 7871 C C . TYR B 1 474 ? 12.492 -82.188 -66 1 90.38 474 TYR B C 1
ATOM 7873 O O . TYR B 1 474 ? 12.648 -80.938 -66 1 90.38 474 TYR B O 1
ATOM 7881 N N . THR B 1 475 ? 11.781 -82.75 -66.812 1 90.94 475 THR B N 1
ATOM 7882 C CA . THR B 1 475 ? 11.078 -82.062 -67.875 1 90.94 475 THR B CA 1
ATOM 7883 C C . THR B 1 475 ? 10.023 -81.125 -67.25 1 90.94 475 THR B C 1
ATOM 7885 O O . THR B 1 475 ? 9.898 -79.938 -67.625 1 90.94 475 THR B O 1
ATOM 7888 N N . TYR B 1 476 ? 9.289 -81.688 -66.312 1 91.31 476 TYR B N 1
ATOM 7889 C CA . TYR B 1 476 ? 8.266 -80.875 -65.688 1 91.31 476 TYR B CA 1
ATOM 7890 C C . TYR B 1 476 ? 8.883 -79.75 -64.938 1 91.31 476 TYR B C 1
ATOM 7892 O O . TYR B 1 476 ? 8.383 -78.625 -65 1 91.31 476 TYR B O 1
ATOM 7900 N N . ARG B 1 477 ? 9.977 -80 -64.188 1 91.62 477 ARG B N 1
ATOM 7901 C CA . ARG B 1 477 ? 10.672 -79 -63.406 1 91.62 477 ARG B CA 1
ATOM 7902 C C . ARG B 1 477 ? 11.18 -77.875 -64.312 1 91.62 477 ARG B C 1
ATOM 7904 O O . ARG B 1 477 ? 11.008 -76.688 -64 1 91.62 477 ARG B O 1
ATOM 7911 N N . ASN B 1 478 ? 11.711 -78.312 -65.438 1 91 478 ASN B N 1
ATOM 7912 C CA . ASN B 1 478 ? 12.234 -77.312 -66.375 1 91 478 ASN B CA 1
ATOM 7913 C C . ASN B 1 478 ? 11.109 -76.5 -67 1 91 478 ASN B C 1
ATOM 7915 O O . ASN B 1 478 ? 11.258 -75.312 -67.25 1 91 478 ASN B O 1
ATOM 7919 N N . ARG B 1 479 ? 10.07 -77.188 -67.312 1 91.56 479 ARG B N 1
ATOM 7920 C CA . ARG B 1 479 ? 8.914 -76.562 -67.875 1 91.56 479 ARG B CA 1
ATOM 7921 C C . ARG B 1 479 ? 8.383 -75.438 -66.938 1 91.56 479 ARG B C 1
ATOM 7923 O O . ARG B 1 479 ? 8.047 -74.375 -67.375 1 91.56 479 ARG B O 1
ATOM 7930 N N . MET B 1 480 ? 8.312 -75.75 -65.688 1 92.19 480 MET B N 1
ATOM 7931 C CA . MET B 1 480 ? 7.801 -74.812 -64.75 1 92.19 480 MET B CA 1
ATOM 7932 C C . MET B 1 480 ? 8.773 -73.625 -64.5 1 92.19 480 MET B C 1
ATOM 7934 O O . MET B 1 480 ? 8.359 -72.5 -64.375 1 92.19 480 MET B O 1
ATOM 7938 N N . LYS B 1 481 ? 10.016 -74 -64.5 1 92.5 481 LYS B N 1
ATOM 7939 C CA . LYS B 1 481 ? 11.039 -72.938 -64.375 1 92.5 481 LYS B CA 1
ATOM 7940 C C . LYS B 1 481 ? 10.977 -71.938 -65.5 1 92.5 481 LYS B C 1
ATOM 7942 O O . LYS B 1 481 ? 11.125 -70.75 -65.312 1 92.5 481 LYS B O 1
ATOM 7947 N N . ASN B 1 482 ? 10.797 -72.562 -66.688 1 91.81 482 ASN B N 1
ATOM 7948 C CA . ASN B 1 482 ? 10.758 -71.688 -67.875 1 91.81 482 ASN B CA 1
ATOM 7949 C C . ASN B 1 482 ? 9.508 -70.812 -67.938 1 91.81 482 ASN B C 1
ATOM 7951 O O . ASN B 1 482 ? 9.492 -69.812 -68.562 1 91.81 482 ASN B O 1
ATOM 7955 N N . ARG B 1 483 ? 8.555 -71.188 -67.25 1 92.62 483 ARG B N 1
ATOM 7956 C CA . ARG B 1 483 ? 7.293 -70.5 -67.25 1 92.62 483 ARG B CA 1
ATOM 7957 C C . ARG B 1 483 ? 7.184 -69.562 -66 1 92.62 483 ARG B C 1
ATOM 7959 O O . ARG B 1 483 ? 6.18 -68.875 -65.812 1 92.62 483 ARG B O 1
ATOM 7966 N N . ALA B 1 484 ? 8.117 -69.562 -65.25 1 93.62 484 ALA B N 1
ATOM 7967 C CA . ALA B 1 484 ? 8.148 -68.75 -64 1 93.62 484 ALA B CA 1
ATOM 7968 C C . ALA B 1 484 ? 8.602 -67.312 -64.312 1 93.62 484 ALA B C 1
ATOM 7970 O O . ALA B 1 484 ? 9.32 -67.062 -65.312 1 93.62 484 ALA B O 1
ATOM 7971 N N . SER B 1 485 ? 8.148 -66.375 -63.625 1 92.69 485 SER B N 1
ATOM 7972 C CA . SER B 1 485 ? 8.562 -65 -63.781 1 92.69 485 SER B CA 1
ATOM 7973 C C . SER B 1 485 ? 10.055 -64.812 -63.5 1 92.69 485 SER B C 1
ATOM 7975 O O . SER B 1 485 ? 10.742 -64.062 -64.188 1 92.69 485 SER B O 1
ATOM 7977 N N . ASP B 1 486 ? 10.57 -65.5 -62.5 1 92.12 486 ASP B N 1
ATOM 7978 C CA . ASP B 1 486 ? 11.992 -65.562 -62.156 1 92.12 486 ASP B CA 1
ATOM 7979 C C . ASP B 1 486 ? 12.508 -67 -62.281 1 92.12 486 ASP B C 1
ATOM 7981 O O . ASP B 1 486 ? 12.398 -67.75 -61.344 1 92.12 486 ASP B O 1
ATOM 7985 N N . ARG B 1 487 ? 13.117 -67.312 -63.312 1 90.88 487 ARG B N 1
ATOM 7986 C CA . ARG B 1 487 ? 13.539 -68.688 -63.625 1 90.88 487 ARG B CA 1
ATOM 7987 C C . ARG B 1 487 ? 14.602 -69.125 -62.656 1 90.88 487 ARG B C 1
ATOM 7989 O O . ARG B 1 487 ? 14.523 -70.25 -62.156 1 90.88 487 ARG B O 1
ATOM 7996 N N . ASP B 1 488 ? 15.555 -68.312 -62.25 1 88.25 488 ASP B N 1
ATOM 7997 C CA . ASP B 1 488 ? 16.734 -68.75 -61.5 1 88.25 488 ASP B CA 1
ATOM 7998 C C . ASP B 1 488 ? 16.375 -68.938 -60.031 1 88.25 488 ASP B C 1
ATOM 8000 O O . ASP B 1 488 ? 16.938 -69.812 -59.375 1 88.25 488 ASP B O 1
ATOM 8004 N N . ASN B 1 489 ? 15.375 -68.188 -59.656 1 89.69 489 ASN B N 1
ATOM 8005 C CA . ASN B 1 489 ? 15.062 -68.312 -58.219 1 89.69 489 ASN B CA 1
ATOM 8006 C C . ASN B 1 489 ? 13.727 -69 -58 1 89.69 489 ASN B C 1
ATOM 8008 O O . ASN B 1 489 ? 13.234 -69.062 -56.875 1 89.69 489 ASN B O 1
ATOM 8012 N N . PHE B 1 490 ? 13.219 -69.625 -58.969 1 92.12 490 PHE B N 1
ATOM 8013 C CA . PHE B 1 490 ? 11.867 -70.188 -58.906 1 92.12 490 PHE B CA 1
ATOM 8014 C C . PHE B 1 490 ? 11.781 -71.25 -57.844 1 92.12 490 PHE B C 1
ATOM 8016 O O . PHE B 1 490 ? 10.922 -71.188 -56.969 1 92.12 490 PHE B O 1
ATOM 8023 N N . GLU B 1 491 ? 12.672 -72.25 -57.844 1 88.5 491 GLU B N 1
ATOM 8024 C CA . GLU B 1 491 ? 12.625 -73.375 -56.906 1 88.5 491 GLU B CA 1
ATOM 8025 C C . GLU B 1 491 ? 12.859 -72.875 -55.469 1 88.5 491 GLU B C 1
ATOM 8027 O O . GLU B 1 491 ? 12.219 -73.375 -54.562 1 88.5 491 GLU B O 1
ATOM 8032 N N . ILE B 1 492 ? 13.656 -71.938 -55.312 1 86.19 492 ILE B N 1
ATOM 8033 C CA . ILE B 1 492 ? 13.93 -71.375 -53.969 1 86.19 492 ILE B CA 1
ATOM 8034 C C . ILE B 1 492 ? 12.688 -70.688 -53.438 1 86.19 492 ILE B C 1
ATOM 8036 O O . ILE B 1 492 ? 12.336 -70.875 -52.281 1 86.19 492 ILE B O 1
ATOM 8040 N N . MET B 1 493 ? 12.047 -69.938 -54.312 1 89.5 493 MET B N 1
ATOM 8041 C CA . MET B 1 493 ? 10.852 -69.188 -53.938 1 89.5 493 MET B CA 1
ATOM 8042 C C . MET B 1 493 ? 9.727 -70.188 -53.562 1 89.5 493 MET B C 1
ATOM 8044 O O . MET B 1 493 ? 8.953 -69.938 -52.625 1 89.5 493 MET B O 1
ATOM 8048 N N . VAL B 1 494 ? 9.664 -71.312 -54.312 1 88.75 494 VAL B N 1
ATOM 8049 C CA . VAL B 1 494 ? 8.648 -72.312 -54.031 1 88.75 494 VAL B CA 1
ATOM 8050 C C . VAL B 1 494 ? 8.891 -72.938 -52.656 1 88.75 494 VAL B C 1
ATOM 8052 O O . VAL B 1 494 ? 7.949 -73.125 -51.875 1 88.75 494 VAL B O 1
ATOM 8055 N N . MET B 1 495 ? 10.102 -73.125 -52.25 1 81.88 495 MET B N 1
ATOM 8056 C CA . MET B 1 495 ? 10.453 -73.75 -50.969 1 81.88 495 MET B CA 1
ATOM 8057 C C . MET B 1 495 ? 10.156 -72.812 -49.812 1 81.88 495 MET B C 1
ATOM 8059 O O . MET B 1 495 ? 10 -73.25 -48.656 1 81.88 495 MET B O 1
ATOM 8063 N N . GLU B 1 496 ? 9.984 -71.562 -50.156 1 80.69 496 GLU B N 1
ATOM 8064 C CA . GLU B 1 496 ? 9.781 -70.562 -49.125 1 80.69 496 GLU B CA 1
ATOM 8065 C C . GLU B 1 496 ? 8.305 -70.25 -48.938 1 80.69 496 GLU B C 1
ATOM 8067 O O . GLU B 1 496 ? 7.926 -69.562 -48 1 80.69 496 GLU B O 1
ATOM 8072 N N . ILE B 1 497 ? 7.48 -70.812 -49.812 1 83.62 497 ILE B N 1
ATOM 8073 C CA . ILE B 1 497 ? 6.051 -70.562 -49.719 1 83.62 497 ILE B CA 1
ATOM 8074 C C . ILE B 1 497 ? 5.508 -71 -48.375 1 83.62 497 ILE B C 1
ATOM 8076 O O . ILE B 1 497 ? 5.793 -72.125 -47.938 1 83.62 497 ILE B O 1
ATOM 8080 N N . GLY B 1 498 ? 4.809 -70.188 -47.719 1 72.25 498 GLY B N 1
ATOM 8081 C CA . GLY B 1 498 ? 4.172 -70.5 -46.438 1 72.25 498 GLY B CA 1
ATOM 8082 C C . GLY B 1 498 ? 5.086 -70.312 -45.25 1 72.25 498 GLY B C 1
ATOM 8083 O O . GLY B 1 498 ? 4.684 -70.562 -44.125 1 72.25 498 GLY B O 1
ATOM 8084 N N . ARG B 1 499 ? 6.383 -70 -45.469 1 62.34 499 ARG B N 1
ATOM 8085 C CA . ARG B 1 499 ? 7.305 -69.75 -44.375 1 62.34 499 ARG B CA 1
ATOM 8086 C C . ARG B 1 499 ? 7.051 -68.375 -43.719 1 62.34 499 ARG B C 1
ATOM 8088 O O . ARG B 1 499 ? 6.949 -67.375 -44.438 1 62.34 499 ARG B O 1
ATOM 8095 N N . LEU B 1 500 ? 6.152 -68.25 -42.688 1 55 500 LEU B N 1
ATOM 8096 C CA . LEU B 1 500 ? 5.984 -67 -41.969 1 55 500 LEU B CA 1
ATOM 8097 C C . LEU B 1 500 ? 7.234 -66.688 -41.156 1 55 500 LEU B C 1
ATOM 8099 O O . LEU B 1 500 ? 7.875 -67.562 -40.594 1 55 500 LEU B O 1
#

Solvent-accessible surface area (backbone atoms only — not comparable to full-atom values): 50928 Å² total; per-residue (Å²): 134,56,71,68,47,54,53,49,52,51,50,40,60,57,45,58,78,48,28,64,59,32,37,48,50,51,52,52,51,47,51,51,41,54,50,50,38,72,70,46,87,47,63,74,57,30,56,52,41,46,53,52,37,53,65,67,42,54,49,33,41,49,68,61,44,51,49,50,31,50,51,48,22,52,54,23,52,76,68,68,35,59,70,52,27,51,44,29,56,39,56,47,40,39,53,29,34,34,63,64,32,52,45,61,34,52,50,52,60,70,67,53,64,61,87,79,43,54,72,70,45,38,50,48,37,30,52,24,54,21,47,27,32,52,51,54,46,55,51,39,46,81,90,52,71,53,63,71,42,40,39,50,26,15,52,27,18,48,54,38,40,73,75,47,51,85,85,39,89,54,29,57,52,29,45,23,46,21,26,43,49,68,65,37,36,70,61,18,44,52,44,35,51,55,54,51,73,73,50,53,85,83,42,88,55,38,55,60,42,38,51,53,39,20,52,35,27,44,76,67,69,35,56,68,61,18,49,42,31,32,47,51,42,30,38,51,32,40,71,67,31,42,27,53,68,58,33,38,41,55,43,14,53,52,37,35,75,72,68,38,35,65,63,15,44,53,32,37,41,53,36,33,46,25,26,49,69,9,51,28,40,38,69,31,28,46,60,38,68,50,42,39,55,37,54,48,52,38,45,51,55,51,49,52,51,46,52,50,51,52,51,52,40,52,52,49,50,52,50,47,51,52,53,48,52,53,49,54,54,49,54,54,52,45,55,54,48,52,52,53,34,53,54,43,50,51,56,41,55,52,49,50,57,45,51,26,51,53,52,51,52,36,44,54,43,50,52,47,42,52,46,50,48,49,51,53,41,51,34,54,74,70,65,41,55,68,60,50,44,52,53,51,67,67,42,55,69,57,52,55,47,47,52,52,48,48,52,54,47,29,44,48,48,43,68,68,40,72,56,47,52,59,55,52,35,66,48,29,31,95,92,53,74,66,72,54,83,83,64,68,55,62,45,75,67,52,44,54,49,51,39,33,40,36,67,50,71,53,53,66,58,49,11,59,72,66,73,42,52,52,65,54,44,50,48,49,54,49,52,50,30,71,44,24,64,47,49,90,51,36,70,60,54,52,43,44,62,87,67,126,134,56,71,66,47,53,53,49,53,51,50,40,60,58,46,59,78,48,28,65,59,31,37,50,50,51,52,50,51,48,51,51,42,52,51,51,38,73,70,45,87,47,64,72,58,31,56,52,40,47,52,51,36,54,63,68,42,54,50,34,40,49,66,62,47,50,49,51,31,50,51,49,22,51,54,24,53,76,69,68,36,60,70,51,27,50,43,31,55,39,55,46,42,41,53,28,35,34,63,62,32,50,45,60,35,51,49,53,61,71,68,53,64,61,87,80,42,54,71,70,47,39,49,48,38,29,52,23,52,21,46,28,32,51,50,55,46,56,52,38,45,82,89,52,73,54,62,72,45,40,40,51,26,15,51,28,20,47,55,38,40,73,75,47,51,84,83,40,88,53,30,56,51,28,46,23,47,22,25,42,48,69,66,38,37,72,60,19,44,54,43,35,53,55,54,50,72,72,51,53,84,84,41,85,57,38,56,58,41,38,49,51,39,20,53,36,28,43,78,68,68,34,56,69,62,17,49,42,31,33,47,52,41,31,39,50,33,41,70,66,31,41,29,54,69,58,33,38,39,55,44,14,51,52,37,34,74,71,69,39,34,63,63,14,44,53,31,36,39,52,36,35,46,25,26,49,68,11,51,26,39,39,69,30,28,49,56,38,68,48,42,39,55,37,54,48,52,37,46,51,55,52,50,53,51,48,53,50,49,50,49,52,40,52,51,48,51,53,49,46,51,52,52,47,53,52,48,55,54,49,53,54,52,45,55,54,47,52,52,54,35,53,54,45,52,52,56,41,54,50,48,50,59,44,51,25,52,53,52,50,51,34,44,54,44,51,51,48,40,52,46,49,46,48,51,51,43,50,33,54,73,69,64,41,56,68,62,50,44,52,52,50,68,65,42,53,70,58,52,56,49,47,52,52,48,48,52,54,49,30,44,49,47,43,68,68,40,70,57,46,53,58,54,51,36,67,46,29,30,94,94,52,71,66,72,53,83,82,65,69,54,62,44,75,68,51,44,53,51,51,38,32,41,35,67,50,70,49,54,64,56,49,11,60,74,67,73,44,50,51,64,54,46,50,48,49,53,50,52,50,30,70,44,25,65,46,49,90,50,37,69,60,54,52,43,45,62,87,68,124

=== Feature glossary ===
A reading guide for the features in this record.

Start from the sequence.

  · Sequence gives the chain of amino acids in standard one-letter code (A=alanine, C=cysteine, …, Y=tyrosine), read N→C. It is the only feature that is directly encoded by the gene; all structural features are derived from the folded form of this sequence.

Fold it, and you get atomic coordinates and the backbone conformation that goes with them.

  · Structure coordinates are given as an mmCIF _atom_site loop: one row per atom with element, residue name, chain id, sequence number, and x/y/z position in Å. Only the four main-chain atoms per residue are included here; side chains are omitted to keep the record compact.

  · Backbone dihedral angles. Every residue except chain termini has a φ (preceding-C → N → Cα → C) and a ψ (N → Cα → C → next-N). They are reported in degrees following the IUPAC sign convention. Secondary structure is essentially a statement about which (φ, ψ) basin each residue occupies.

  · Eight-state secondary structure (DSSP): H is the canonical α-helix, G the tighter 3₁₀-helix, I the wider π-helix; E/B are β-structure, T and S are turns and bends, and '-' is everything else. DSSP derives these from the pattern of main-chain N–H···O=C hydrogen bonds, not from the sequence.

  · SS3 is a coarse helix/strand/coil call (letters a/b/c) made by the P-SEA algorithm from inter-Cα distances and dihedrals. It is less detailed than DSSP but needs only Cα positions.

Summarize the fold with a handful of shape descriptors and a per-residue structural alphabet.

  · Radius of gyration (Rg) is the root-mean-square distance of Cα atoms from their centroid — a single number for overall size and compactness. A globular domain of N residues has Rg ≈ 2.2·N^0.38 Å; an extended or disordered chain has a much larger Rg. The Cα contact count is the number of residue pairs whose Cα atoms are within 8 Å and are more than four positions apart in sequence — a standard proxy for tertiary packing density. The bounding box is the smallest axis-aligned box enclosing all Cα atoms.

  · 3Di is Foldseek's structural alphabet. Each residue is assigned one of twenty discrete states based on how its Cα sits relative to its spatial (not sequential) neighbors. Aligning 3Di strings finds structural homologs roughly as well as full 3D superposition, but orders of magnitude faster.

  · Solvent-accessible surface area (SASA) is the area in Å² traced out by the centre of a 1.4 Å probe sphere (a water molecule) rolled over the protein's van der Waals surface (Shrake–Rupley / Lee–Richards construction). Buried residues have near-zero SASA; fully exposed residues can exceed 200 Å². The total SASA scales roughly with the number of surface residues.

Ask how reliable the model is.

  · For AlphaFold models, the B-factor field carries pLDDT — the model's own estimate of local accuracy on a 0–100 scale. Regions with pLDDT<50 should be treated as essentially unmodeled; they often correspond to intrinsically disordered segments.

  · For experimental (PDB) structures, the B-factor (temperature factor) quantifies the positional spread of each atom in the crystal — a combination of thermal vibration and static disorder — in units of Å². High B-factors mark flexible loops or poorly resolved regions; low B-factors mark the rigid, well-ordered core.

  · Predicted Aligned Error (PAE) is an AlphaFold confidence matrix: entry (i, j) is the expected error in the position of residue j, in ångströms, when the prediction is superimposed on the true structure at residue i. Low PAE within a block of residues means that block is internally rigid and well-predicted; high PAE between two blocks means their relative placement is uncertain even if each block individually is confident.

Place it in context: what it resembles, what it is annotated as, and how it looks.

  · Structural nearest neighbors (via Foldseek easy-search vs the PDB). Reported per hit: target PDB id, E-value, and alignment TM-score. A TM-score above ~0.5 is the conventional threshold for 'same fold'.

  · Functional annotations link the protein to curated databases. InterPro entries identify conserved domains and families by matching the sequence against member-database signatures (Pfam, PROSITE, CDD, …). Gene Ontology (GO) terms describe molecular function, biological process, and cellular component in a controlled vocabulary. CATH places the structure in a hierarchical fold classification (Class/Architecture/Topology/Homologous-superfamily). The organism is the source species.

  · The contact map is a binary N×N matrix image: pixel (i, j) is dark where Cα_i and Cα_j are within 8 Å and |i−j|>4. Because the |i−j|>4 filter removes local helical contacts, off-diagonal stripes parallel to the main diagonal indicate parallel β-sheets; stripes perpendicular to it indicate antiparallel β-sheets. The Ramachandran plot scatters every residue's (φ, ψ) pair against the sterically allowed regions. The PAE heatmap renders the predicted-aligned-error matrix.

  · Six rendered views show the 3D structure from the faces of a cube — i.e. along ±x, ±y, ±z. Rendering representation is drawn randomly per protein from cartoon (secondary-structure ribbons), sticks (backbone bonds), or molecular surface; coloring is either N→C rainbow (blue at the N-terminus through red at the C-terminus) or one color per chain.